Protein AF-0000000084721057 (afdb_homodimer)

Structure (mmCIF, N/CA/C/O backbone):
data_AF-0000000084721057-model_v1
#
loop_
_entity.id
_entity.type
_entity.pdbx_description
1 polymer 'Glucans biosynthesis protein G'
#
loop_
_atom_site.group_PDB
_atom_site.id
_atom_site.type_symbol
_atom_site.label_atom_id
_atom_site.label_alt_id
_atom_site.label_comp_id
_atom_site.label_asym_id
_atom_site.label_entity_id
_atom_site.label_seq_id
_atom_site.pdbx_PDB_ins_code
_atom_site.Cartn_x
_atom_site.Cartn_y
_atom_site.Cartn_z
_atom_site.occupancy
_atom_site.B_iso_or_equiv
_atom_site.auth_seq_id
_atom_site.auth_comp_id
_atom_site.auth_asym_id
_atom_site.auth_atom_id
_atom_site.pdbx_PDB_model_num
ATOM 1 N N . MET A 1 1 ? -32.5 121.375 57.094 1 17.67 1 MET A N 1
ATOM 2 C CA . MET A 1 1 ? -32.812 122.062 55.844 1 17.67 1 MET A CA 1
ATOM 3 C C . MET A 1 1 ? -32.375 121.188 54.656 1 17.67 1 MET A C 1
ATOM 5 O O . MET A 1 1 ? -33.25 120.75 53.875 1 17.67 1 MET A O 1
ATOM 9 N N . GLU A 1 2 ? -31.297 121.562 53.875 1 17.64 2 GLU A N 1
ATOM 10 C CA . GLU A 1 2 ? -31.578 121.875 52.469 1 17.64 2 GLU A CA 1
ATOM 11 C C . GLU A 1 2 ? -31.578 120.625 51.594 1 17.64 2 GLU A C 1
ATOM 13 O O . GLU A 1 2 ? -31.031 119.625 51.969 1 17.64 2 GLU A O 1
ATOM 18 N N . PRO A 1 3 ? -31.312 120.875 50.344 1 19.78 3 PRO A N 1
ATOM 19 C CA . PRO A 1 3 ? -31.922 120.75 49.031 1 19.78 3 PRO A CA 1
ATOM 20 C C . PRO A 1 3 ? -31.438 119.5 48.281 1 19.78 3 PRO A C 1
ATOM 22 O O . PRO A 1 3 ? -30.531 118.812 48.75 1 19.78 3 PRO A O 1
ATOM 25 N N . MET A 1 4 ? -30.781 119.75 47.219 1 19.02 4 MET A N 1
ATOM 26 C CA . MET A 1 4 ? -31 119.562 45.781 1 19.02 4 MET A CA 1
ATOM 27 C C . MET A 1 4 ? -30.25 118.312 45.281 1 19.02 4 MET A C 1
ATOM 29 O O . MET A 1 4 ? -29.016 118.25 45.406 1 19.02 4 MET A O 1
ATOM 33 N N . THR A 1 5 ? -30.812 117.062 45.031 1 17.83 5 THR A N 1
ATOM 34 C CA . THR A 1 5 ? -30.562 115.625 44.781 1 17.83 5 THR A CA 1
ATOM 35 C C . THR A 1 5 ? -29.906 115.438 43.406 1 17.83 5 THR A C 1
ATOM 37 O O . THR A 1 5 ? -29.109 114.5 43.219 1 17.83 5 THR A O 1
ATOM 40 N N . TRP A 1 6 ? -30.219 116.188 42.219 1 16.42 6 TRP A N 1
ATOM 41 C CA . TRP A 1 6 ? -30.594 115.375 41.031 1 16.42 6 TRP A CA 1
ATOM 42 C C . TRP A 1 6 ? -29.359 115 40.219 1 16.42 6 TRP A C 1
ATOM 44 O O . TRP A 1 6 ? -29.469 114.5 39.125 1 16.42 6 TRP A O 1
ATOM 54 N N . ALA A 1 7 ? -28.125 115.375 40.438 1 19.42 7 ALA A N 1
ATOM 55 C CA . ALA A 1 7 ? -27.312 115.75 39.281 1 19.42 7 ALA A CA 1
ATOM 56 C C . ALA A 1 7 ? -27.047 114.5 38.406 1 19.42 7 ALA A C 1
ATOM 58 O O . ALA A 1 7 ? -26.391 113.562 38.844 1 19.42 7 ALA A O 1
ATOM 59 N N . LYS A 1 8 ? -28 114 37.469 1 20.11 8 LYS A N 1
ATOM 60 C CA . LYS A 1 8 ? -28.109 112.875 36.594 1 20.11 8 LYS A CA 1
ATOM 61 C C . LYS A 1 8 ? -26.859 112.688 35.719 1 20.11 8 LYS A C 1
ATOM 63 O O . LYS A 1 8 ? -26.359 111.562 35.562 1 20.11 8 LYS A O 1
ATOM 68 N N . ARG A 1 9 ? -26.344 113.688 34.938 1 18.91 9 ARG A N 1
ATOM 69 C CA . ARG A 1 9 ? -26.359 113.438 33.5 1 18.91 9 ARG A CA 1
ATOM 70 C C . ARG A 1 9 ? -25.125 112.688 33.062 1 18.91 9 ARG A C 1
ATOM 72 O O . ARG A 1 9 ? -25.203 111.75 32.25 1 18.91 9 ARG A O 1
ATOM 79 N N . TRP A 1 10 ? -23.844 113.188 33.281 1 17.7 10 TRP A N 1
ATOM 80 C CA . TRP A 1 10 ? -23.031 113.5 32.094 1 17.7 10 TRP A CA 1
ATOM 81 C C . TRP A 1 10 ? -22.266 112.25 31.609 1 17.7 10 TRP A C 1
ATOM 83 O O . TRP A 1 10 ? -21.453 112.375 30.703 1 17.7 10 TRP A O 1
ATOM 93 N N . VAL A 1 11 ? -22.516 110.938 31.922 1 20.67 11 VAL A N 1
ATOM 94 C CA . VAL A 1 11 ? -21.25 110.25 31.844 1 20.67 11 VAL A CA 1
ATOM 95 C C . VAL A 1 11 ? -20.984 109.812 30.391 1 20.67 11 VAL A C 1
ATOM 97 O O . VAL A 1 11 ? -21.625 108.938 29.844 1 20.67 11 VAL A O 1
ATOM 100 N N . ARG A 1 12 ? -21.094 110.875 29.469 1 20.45 12 ARG A N 1
ATOM 101 C CA . ARG A 1 12 ? -21.094 110.375 28.078 1 20.45 12 ARG A CA 1
ATOM 102 C C . ARG A 1 12 ? -19.875 109.5 27.812 1 20.45 12 ARG A C 1
ATOM 104 O O . ARG A 1 12 ? -20.016 108.375 27.391 1 20.45 12 ARG A O 1
ATOM 111 N N . GLY A 1 13 ? -18.781 110.062 27.125 1 20.31 13 GLY A N 1
ATOM 112 C CA . GLY A 1 13 ? -18.438 109.812 25.734 1 20.31 13 GLY A CA 1
ATOM 113 C C . GLY A 1 13 ? -17.328 108.812 25.547 1 20.31 13 GLY A C 1
ATOM 114 O O . GLY A 1 13 ? -17.266 108.125 24.516 1 20.31 13 GLY A O 1
ATOM 115 N N . ALA A 1 14 ? -16.297 108.812 26.422 1 22.06 14 ALA A N 1
ATOM 116 C CA . ALA A 1 14 ? -15.062 108.75 25.656 1 22.06 14 ALA A CA 1
ATOM 117 C C . ALA A 1 14 ? -14.93 107.375 24.969 1 22.06 14 ALA A C 1
ATOM 119 O O . ALA A 1 14 ? -15.547 106.438 25.391 1 22.06 14 ALA A O 1
ATOM 120 N N . CYS A 1 15 ? -13.742 107.25 24.172 1 21.34 15 CYS A N 1
ATOM 121 C CA . CYS A 1 15 ? -13.102 106.875 22.906 1 21.34 15 CYS A CA 1
ATOM 122 C C . CYS A 1 15 ? -12.562 105.438 22.953 1 21.34 15 CYS A C 1
ATOM 124 O O . CYS A 1 15 ? -12.344 104.812 21.906 1 21.34 15 CYS A O 1
ATOM 126 N N . ALA A 1 16 ? -12.086 104.938 24.062 1 24.78 16 ALA A N 1
ATOM 127 C CA . ALA A 1 16 ? -10.82 104.25 23.797 1 24.78 16 ALA A CA 1
ATOM 128 C C . ALA A 1 16 ? -11.055 103 22.984 1 24.78 16 ALA A C 1
ATOM 130 O O . ALA A 1 16 ? -11.789 102.062 23.406 1 24.78 16 ALA A O 1
ATOM 131 N N . LEU A 1 17 ? -10.883 103.062 21.719 1 25.28 17 LEU A N 1
ATOM 132 C CA . LEU A 1 17 ? -10.875 102.062 20.672 1 25.28 17 LEU A CA 1
ATOM 133 C C . LEU A 1 17 ? -9.867 100.938 21 1 25.28 17 LEU A C 1
ATOM 135 O O . LEU A 1 17 ? -8.656 101.188 20.984 1 25.28 17 LEU A O 1
ATOM 139 N N . GLY A 1 18 ? -9.953 100.25 22.141 1 23.28 18 GLY A N 1
ATOM 140 C CA . GLY A 1 18 ? -8.961 99.25 22.375 1 23.28 18 GLY A CA 1
ATOM 141 C C . GLY A 1 18 ? -8.875 98.25 21.25 1 23.28 18 GLY A C 1
ATOM 142 O O . GLY A 1 18 ? -9.906 97.812 20.703 1 23.28 18 GLY A O 1
ATOM 143 N N . VAL A 1 19 ? -7.742 98.25 20.547 1 29.69 19 VAL A N 1
ATOM 144 C CA . VAL A 1 19 ? -7.27 97.375 19.5 1 29.69 19 VAL A CA 1
ATOM 145 C C . VAL A 1 19 ? -7.359 95.938 20 1 29.69 19 VAL A C 1
ATOM 147 O O . VAL A 1 19 ? -6.727 95.562 20.984 1 29.69 19 VAL A O 1
ATOM 150 N N . LEU A 1 20 ? -8.516 95.312 20.031 1 28.62 20 LEU A N 1
ATOM 151 C CA . LEU A 1 20 ? -8.656 93.875 20.297 1 28.62 20 LEU A CA 1
ATOM 152 C C . LEU A 1 20 ? -7.805 93.062 19.344 1 28.62 20 LEU A C 1
ATOM 154 O O . LEU A 1 20 ? -8.07 93.062 18.141 1 28.62 20 LEU A O 1
ATOM 158 N N . GLY A 1 21 ? -6.457 93.188 19.484 1 29.84 21 GLY A N 1
ATOM 159 C CA . GLY A 1 21 ? -5.688 92.25 18.703 1 29.84 21 GLY A CA 1
ATOM 160 C C . GLY A 1 21 ? -6.234 90.812 18.812 1 29.84 21 GLY A C 1
ATOM 161 O O . GLY A 1 21 ? -6.512 90.312 19.906 1 29.84 21 GLY A O 1
ATOM 162 N N . SER A 1 22 ? -6.926 90.375 17.766 1 31.67 22 SER A N 1
ATOM 163 C CA . SER A 1 22 ? -7.418 89 17.5 1 31.67 22 SER A CA 1
ATOM 164 C C . SER A 1 22 ? -6.312 88 17.656 1 31.67 22 SER A C 1
ATOM 166 O O . SER A 1 22 ? -5.32 88 16.922 1 31.67 22 SER A O 1
ATOM 168 N N . LEU A 1 23 ? -5.906 87.688 18.875 1 33.91 23 LEU A N 1
ATOM 169 C CA . LEU A 1 23 ? -5.062 86.5 18.984 1 33.91 23 LEU A CA 1
ATOM 170 C C . LEU A 1 23 ? -5.668 85.312 18.234 1 33.91 23 LEU A C 1
ATOM 172 O O . LEU A 1 23 ? -6.75 84.875 18.594 1 33.91 23 LEU A O 1
ATOM 176 N N . VAL A 1 24 ? -5.438 85.25 16.922 1 35.81 24 VAL A N 1
ATOM 177 C CA . VAL A 1 24 ? -5.68 84 16.172 1 35.81 24 VAL A CA 1
ATOM 178 C C . VAL A 1 24 ? -5 82.875 16.859 1 35.81 24 VAL A C 1
ATOM 180 O O . VAL A 1 24 ? -3.775 82.812 17 1 35.81 24 VAL A O 1
ATOM 183 N N . ALA A 1 25 ? -5.594 82.25 17.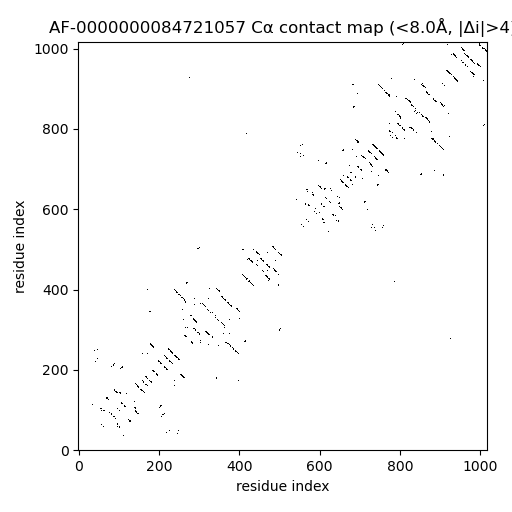875 1 36.06 25 ALA A N 1
ATOM 184 C CA . ALA A 1 25 ? -5.145 80.938 18.328 1 36.06 25 ALA A CA 1
ATOM 185 C C . ALA A 1 25 ? -4.898 80 17.156 1 36.06 25 ALA A C 1
ATOM 187 O O . ALA A 1 25 ? -5.828 79.625 16.422 1 36.06 25 ALA A O 1
ATOM 188 N N . SER A 1 26 ? -3.725 80.062 16.578 1 37.12 26 SER A N 1
ATOM 189 C CA . SER A 1 26 ? -3.334 79.062 15.633 1 37.12 26 SER A CA 1
ATOM 190 C C . SER A 1 26 ? -3.754 77.688 16.125 1 37.12 26 SER A C 1
ATOM 192 O O . SER A 1 26 ? -3.408 77.25 17.234 1 37.12 26 SER A O 1
ATOM 194 N N . ALA A 1 27 ? -4.902 77.125 15.688 1 40.22 27 ALA A N 1
ATOM 195 C CA . ALA A 1 27 ? -5.332 75.75 15.906 1 40.22 27 ALA A CA 1
ATOM 196 C C . ALA A 1 27 ? -4.18 74.812 15.695 1 40.22 27 ALA A C 1
ATOM 198 O O . ALA A 1 27 ? -3.506 74.875 14.664 1 40.22 27 ALA A O 1
ATOM 199 N N . ALA A 1 28 ? -3.541 74.375 16.719 1 44.12 28 ALA A N 1
ATOM 200 C CA . ALA A 1 28 ? -2.578 73.312 16.594 1 44.12 28 ALA A CA 1
ATOM 201 C C . ALA A 1 28 ? -3.043 72.25 15.586 1 44.12 28 ALA A C 1
ATOM 203 O O . ALA A 1 28 ? -4.227 71.938 15.531 1 44.12 28 ALA A O 1
ATOM 204 N N . PRO A 1 29 ? -2.328 72.062 14.492 1 40.66 29 PRO A N 1
ATOM 205 C CA . PRO A 1 29 ? -2.738 71 13.539 1 40.66 29 PRO A CA 1
ATOM 206 C C . PRO A 1 29 ? -3.254 69.75 14.219 1 40.66 29 PRO A C 1
ATOM 208 O O . PRO A 1 29 ? -2.746 69.375 15.273 1 40.66 29 PRO A O 1
ATOM 211 N N . ARG A 1 30 ? -4.527 69.5 14.219 1 43.84 30 ARG A N 1
ATOM 212 C CA . ARG A 1 30 ? -5.082 68.188 14.617 1 43.84 30 ARG A CA 1
ATOM 213 C C . ARG A 1 30 ? -4.156 67.062 14.211 1 43.84 30 ARG A C 1
ATOM 215 O O . ARG A 1 30 ? -3.797 66.938 13.039 1 43.84 30 ARG A O 1
ATOM 222 N N . ALA A 1 31 ? -3.396 66.562 15.062 1 46.72 31 ALA A N 1
ATOM 223 C CA . ALA A 1 31 ? -2.551 65.375 14.828 1 46.72 31 ALA A CA 1
ATOM 224 C C . ALA A 1 31 ? -3.299 64.312 14.031 1 46.72 31 ALA A C 1
ATOM 226 O O . ALA A 1 31 ? -4.422 63.938 14.383 1 46.72 31 ALA A O 1
ATOM 227 N N . THR A 1 32 ? -3.213 64.188 12.758 1 48.84 32 THR A N 1
ATOM 228 C CA . THR A 1 32 ? -3.748 63.094 11.914 1 48.84 32 THR A CA 1
ATOM 229 C C . THR A 1 32 ? -3.631 61.75 12.617 1 48.84 32 THR A C 1
ATOM 231 O O . THR A 1 32 ? -2.588 61.438 13.188 1 48.84 32 THR A O 1
ATOM 234 N N . PRO A 1 33 ? -4.777 61.156 13.07 1 57 33 PRO A N 1
ATOM 235 C CA . PRO A 1 33 ? -4.672 59.812 13.68 1 57 33 PRO A CA 1
ATOM 236 C C . PRO A 1 33 ? -3.588 58.969 13.031 1 57 33 PRO A C 1
ATOM 238 O O . PRO A 1 33 ? -3.352 59.062 11.828 1 57 33 PRO A O 1
ATOM 241 N N . PRO A 1 34 ? -2.699 58.469 13.844 1 68.12 34 PRO A N 1
ATOM 242 C CA . PRO A 1 34 ? -1.568 57.719 13.305 1 68.12 34 PRO A CA 1
ATOM 243 C C . PRO A 1 34 ? -2 56.625 12.32 1 68.12 34 PRO A C 1
ATOM 245 O O . PRO A 1 34 ? -3.016 55.969 12.539 1 68.12 34 PRO A O 1
ATOM 248 N N . THR A 1 35 ? -1.458 56.656 11.156 1 89.69 35 THR A N 1
ATOM 249 C CA . THR A 1 35 ? -1.657 55.688 10.078 1 89.69 35 THR A CA 1
ATOM 250 C C . THR A 1 35 ? -1.171 54.312 10.492 1 89.69 35 THR A C 1
ATOM 252 O O . THR A 1 35 ? -0.085 54.188 11.062 1 89.69 35 THR A O 1
ATOM 255 N N . PHE A 1 36 ? -1.992 53.281 10.375 1 96.06 36 PHE A N 1
ATOM 256 C CA . PHE A 1 36 ? -1.675 51.906 10.75 1 96.06 36 PHE A CA 1
ATOM 257 C C . PHE A 1 36 ? -0.505 51.375 9.922 1 96.06 36 PHE A C 1
ATOM 259 O O . PHE A 1 36 ? -0.425 51.625 8.719 1 96.06 36 PHE A O 1
ATOM 266 N N . SER A 1 37 ? 0.387 50.688 10.516 1 95.12 37 SER A N 1
ATOM 267 C CA . SER A 1 37 ? 1.479 49.938 9.922 1 95.12 37 SER A CA 1
ATOM 268 C C . SER A 1 37 ? 1.914 48.781 10.82 1 95.12 37 SER A C 1
ATOM 270 O O . SER A 1 37 ? 1.385 48.625 11.922 1 95.12 37 SER A O 1
ATOM 272 N N . ALA A 1 38 ? 2.771 48 10.328 1 95.81 38 ALA A N 1
ATOM 273 C CA . ALA A 1 38 ? 3.312 46.938 11.141 1 95.81 38 ALA A CA 1
ATOM 274 C C . ALA A 1 38 ? 3.855 47.438 12.469 1 95.81 38 ALA A C 1
ATOM 276 O O . ALA A 1 38 ? 3.801 46.75 13.484 1 95.81 38 ALA A O 1
ATOM 277 N N . GLU A 1 39 ? 4.328 48.656 12.453 1 96.62 39 GLU A N 1
ATOM 278 C CA . GLU A 1 39 ? 4.883 49.25 13.656 1 96.62 39 GLU A CA 1
ATOM 279 C C . GLU A 1 39 ? 3.807 49.438 14.719 1 96.62 39 GLU A C 1
ATOM 281 O O . GLU A 1 39 ? 4.098 49.406 15.922 1 96.62 39 GLU A O 1
ATOM 286 N N . THR A 1 40 ? 2.596 49.688 14.289 1 97.56 40 THR A N 1
ATOM 287 C CA . THR A 1 40 ? 1.482 49.812 15.227 1 97.56 40 THR A CA 1
ATOM 288 C C . THR A 1 40 ? 1.37 48.562 16.094 1 97.56 40 THR A C 1
ATOM 290 O O . THR A 1 40 ? 1.237 48.656 17.312 1 97.56 40 THR A O 1
ATOM 293 N N . VAL A 1 41 ? 1.446 47.406 15.508 1 98.44 41 VAL A N 1
ATOM 294 C CA . VAL A 1 41 ? 1.312 46.125 16.219 1 98.44 41 VAL A CA 1
ATOM 295 C C . VAL A 1 41 ? 2.547 45.875 17.078 1 98.44 41 VAL A C 1
ATOM 297 O O . VAL A 1 41 ? 2.438 45.406 18.203 1 98.44 41 VAL A O 1
ATOM 300 N N . ARG A 1 42 ? 3.723 46.281 16.609 1 98.38 42 ARG A N 1
ATOM 301 C CA . ARG A 1 42 ? 4.957 46.125 17.375 1 98.38 42 ARG A CA 1
ATOM 302 C C . ARG A 1 42 ? 4.918 46.969 18.656 1 98.38 42 ARG A C 1
ATOM 304 O O . ARG A 1 42 ? 5.312 46.469 19.719 1 98.38 42 ARG A O 1
ATOM 311 N N . ALA A 1 43 ? 4.461 48.156 18.484 1 98.12 43 ALA A N 1
ATOM 312 C CA . ALA A 1 43 ? 4.355 49.031 19.641 1 98.12 43 ALA A CA 1
ATOM 313 C C . ALA A 1 43 ? 3.389 48.469 20.672 1 98.12 43 ALA A C 1
ATOM 315 O O . ALA A 1 43 ? 3.646 48.562 21.875 1 98.12 43 ALA A O 1
ATOM 316 N N . ARG A 1 44 ? 2.328 47.969 20.203 1 98 44 ARG A N 1
ATOM 317 C CA . ARG A 1 44 ? 1.339 47.406 21.094 1 98 44 ARG A CA 1
ATOM 318 C C . ARG A 1 44 ? 1.919 46.188 21.844 1 98 44 ARG A C 1
ATOM 320 O O . ARG A 1 44 ? 1.67 46.031 23.031 1 98 44 ARG A O 1
ATOM 327 N N . ALA A 1 45 ? 2.621 45.344 21.156 1 98.56 45 ALA A N 1
ATOM 328 C CA . ALA A 1 45 ? 3.25 44.188 21.797 1 98.56 45 ALA A CA 1
ATOM 329 C C . ALA A 1 45 ? 4.242 44.625 22.875 1 98.56 45 ALA A C 1
ATOM 331 O O . ALA A 1 45 ? 4.285 44.031 23.953 1 98.56 45 ALA A O 1
ATOM 332 N N . ARG A 1 46 ? 5.031 45.656 22.547 1 98.06 46 ARG A N 1
ATOM 333 C CA . ARG A 1 46 ? 6 46.188 23.5 1 98.06 46 ARG A CA 1
ATOM 334 C C . ARG A 1 46 ? 5.309 46.688 24.75 1 98.06 46 ARG A C 1
ATOM 336 O O . ARG A 1 46 ? 5.766 46.438 25.875 1 98.06 46 ARG A O 1
ATOM 343 N N . GLU A 1 47 ? 4.254 47.406 24.578 1 97.81 47 GLU A N 1
ATOM 344 C CA . GLU A 1 47 ? 3.506 47.969 25.703 1 97.81 47 GLU A CA 1
ATOM 345 C C . GLU A 1 47 ? 2.885 46.875 26.562 1 97.81 47 GLU A C 1
ATOM 347 O O . GLU A 1 47 ? 2.92 46.938 27.781 1 97.81 47 GLU A O 1
ATOM 352 N N . LEU A 1 48 ? 2.332 45.938 25.891 1 97.62 48 LEU A N 1
ATOM 353 C CA . LEU A 1 48 ? 1.685 44.844 26.578 1 97.62 48 LEU A CA 1
ATOM 354 C C . LEU A 1 48 ? 2.686 44.094 27.453 1 97.62 48 LEU A C 1
ATOM 356 O O . LEU A 1 48 ? 2.332 43.562 28.516 1 97.62 48 LEU A O 1
ATOM 360 N N . ALA A 1 49 ? 3.85 43.969 26.969 1 97.81 49 ALA A N 1
ATOM 361 C CA . ALA A 1 49 ? 4.883 43.188 27.656 1 97.81 49 ALA A CA 1
ATOM 362 C C . ALA A 1 49 ? 5.242 43.875 29 1 97.81 49 ALA A C 1
ATOM 364 O O . ALA A 1 49 ? 5.832 43.219 29.875 1 97.81 49 ALA A O 1
ATOM 365 N N . GLN A 1 50 ? 4.914 45.156 29.141 1 96.94 50 GLN A N 1
ATOM 366 C CA . GLN A 1 50 ? 5.25 45.906 30.359 1 96.94 50 GLN A CA 1
ATOM 367 C C . GLN A 1 50 ? 4.137 45.812 31.391 1 96.94 50 GLN A C 1
ATOM 369 O O . GLN A 1 50 ? 4.281 46.312 32.5 1 96.94 50 GLN A O 1
ATOM 374 N N . LYS A 1 51 ? 3.09 45.156 31.047 1 96.94 51 LYS A N 1
ATOM 375 C CA . LYS A 1 51 ? 1.943 45 31.938 1 96.94 51 LYS A CA 1
ATOM 376 C C . LYS A 1 51 ? 1.743 43.531 32.312 1 96.94 51 LYS A C 1
ATOM 378 O O . LYS A 1 51 ? 2.152 42.625 31.562 1 96.94 51 LYS A O 1
ATOM 383 N N . PRO A 1 52 ? 1.112 43.312 33.469 1 97 52 PRO A N 1
ATOM 384 C CA . PRO A 1 52 ? 0.765 41.938 33.781 1 97 52 PRO A CA 1
ATOM 385 C C . PRO A 1 52 ? -0.189 41.344 32.75 1 97 52 PRO A C 1
ATOM 387 O O . PRO A 1 52 ? -1.046 42.031 32.188 1 97 52 PRO A O 1
ATOM 390 N N . TYR A 1 53 ? -0.073 40.062 32.562 1 97.62 53 TYR A N 1
ATOM 391 C CA . TYR A 1 53 ? -0.937 39.375 31.625 1 97.62 53 TYR A CA 1
ATOM 392 C C . TYR A 1 53 ? -2.387 39.406 32.094 1 97.62 53 TYR A C 1
ATOM 394 O O . TYR A 1 53 ? -2.67 39.156 33.281 1 97.62 53 TYR A O 1
ATOM 402 N N . ARG A 1 54 ? -3.26 39.656 31.203 1 95.69 54 ARG A N 1
ATOM 403 C CA . ARG A 1 54 ? -4.699 39.562 31.406 1 95.69 54 ARG A CA 1
ATOM 404 C C . ARG A 1 54 ? -5.352 38.75 30.297 1 95.69 54 ARG A C 1
ATOM 406 O O . ARG A 1 54 ? -5.328 39.125 29.125 1 95.69 54 ARG A O 1
ATOM 413 N N . ALA A 1 55 ? -5.973 37.688 30.688 1 92.94 55 ALA A N 1
ATOM 414 C CA . ALA A 1 55 ? -6.66 36.844 29.703 1 92.94 55 ALA A CA 1
ATOM 415 C C . ALA A 1 55 ? -7.82 37.625 29.062 1 92.94 55 ALA A C 1
ATOM 417 O O . ALA A 1 55 ? -8.453 38.469 29.703 1 92.94 55 ALA A O 1
ATOM 418 N N . PRO A 1 56 ? -8.07 37.281 27.797 1 90.06 56 PRO A N 1
ATOM 419 C CA . PRO A 1 56 ? -9.242 37.938 27.188 1 90.06 56 PRO A CA 1
ATOM 420 C C . PRO A 1 56 ? -10.539 37.594 27.922 1 90.06 56 PRO A C 1
ATOM 422 O O . PRO A 1 56 ? -10.688 36.5 28.484 1 90.06 56 PRO A O 1
ATOM 425 N N . ALA A 1 57 ? -11.445 38.531 27.797 1 84.56 57 ALA A N 1
ATOM 426 C CA . ALA A 1 57 ? -12.727 38.375 28.469 1 84.56 57 ALA A CA 1
ATOM 427 C C . ALA A 1 57 ? -13.562 37.281 27.781 1 84.56 57 ALA A C 1
ATOM 429 O O . ALA A 1 57 ? -13.688 37.25 26.562 1 84.56 57 ALA A O 1
ATOM 430 N N . PRO A 1 58 ? -14.109 36.469 28.609 1 83.81 58 PRO A N 1
ATOM 431 C CA . PRO A 1 58 ? -14.961 35.438 28.016 1 83.81 58 PRO A CA 1
ATOM 432 C C . PRO A 1 58 ? -16.281 35.969 27.5 1 83.81 58 PRO A C 1
ATOM 434 O O . PRO A 1 58 ? -16.656 37.125 27.812 1 83.81 58 PRO A O 1
ATOM 437 N N . LEU A 1 59 ? -16.891 35.062 26.719 1 81.75 59 LEU A N 1
ATOM 438 C CA . LEU A 1 59 ? -18.219 35.406 26.234 1 81.75 59 LEU A CA 1
ATOM 439 C C . LEU A 1 59 ? -19.172 35.656 27.406 1 81.75 59 LEU A C 1
ATOM 441 O O . LEU A 1 59 ? -19.109 34.938 28.422 1 81.75 59 LEU A O 1
ATOM 445 N N . PRO A 1 60 ? -19.984 36.719 27.172 1 73.25 60 PRO A N 1
ATOM 446 C CA . PRO A 1 60 ? -20.969 36.969 28.234 1 73.25 60 PRO A CA 1
ATOM 447 C C . PRO A 1 60 ? -21.891 35.781 28.453 1 73.25 60 PRO A C 1
ATOM 449 O O . PRO A 1 60 ? -22.141 35 27.531 1 73.25 60 PRO A O 1
ATOM 452 N N . GLN A 1 61 ? -22.312 35.656 29.719 1 67.25 61 GLN A N 1
ATOM 453 C CA . GLN A 1 61 ? -23.234 34.594 30.078 1 67.25 61 GLN A CA 1
ATOM 454 C C . GLN A 1 61 ? -24.5 34.625 29.203 1 67.25 61 GLN A C 1
ATOM 456 O O . GLN A 1 61 ? -25.031 35.719 28.938 1 67.25 61 GLN A O 1
ATOM 461 N N . GLY A 1 62 ? -24.984 33.469 28.656 1 65.69 62 GLY A N 1
ATOM 462 C CA . GLY A 1 62 ? -26.219 33.375 27.891 1 65.69 62 GLY A CA 1
ATOM 463 C C . GLY A 1 62 ? -25.984 33.469 26.391 1 65.69 62 GLY A C 1
ATOM 464 O O . GLY A 1 62 ? -26.812 33 25.609 1 65.69 62 GLY A O 1
ATOM 465 N N . ALA A 1 63 ? -25.141 34.219 25.984 1 64.88 63 ALA A N 1
ATOM 466 C CA . ALA A 1 63 ? -25 34.375 24.531 1 64.88 63 ALA A CA 1
ATOM 467 C C . ALA A 1 63 ? -24.688 33.031 23.859 1 64.88 63 ALA A C 1
ATOM 469 O O . ALA A 1 63 ? -25.578 32.406 23.281 1 64.88 63 ALA A O 1
ATOM 470 N N . PHE A 1 64 ? -23.578 32.562 23.797 1 73.56 64 PHE A N 1
ATOM 471 C CA . PHE A 1 64 ? -23.156 31.344 23.109 1 73.56 64 PHE A CA 1
ATOM 472 C C . PHE A 1 64 ? -22.312 30.469 24.016 1 73.56 64 PHE A C 1
ATOM 474 O O . PHE A 1 64 ? -21.688 29.516 23.562 1 73.56 64 PHE A O 1
ATOM 481 N N . ALA A 1 65 ? -22.641 30.922 25.266 1 69.94 65 ALA A N 1
ATOM 482 C CA . ALA A 1 65 ? -21.906 30.125 26.25 1 69.94 65 ALA A CA 1
ATOM 483 C C . ALA A 1 65 ? -22.594 28.781 26.484 1 69.94 65 ALA A C 1
ATOM 485 O O . ALA A 1 65 ? -23.812 28.703 26.609 1 69.94 65 ALA A O 1
ATOM 486 N N . GLY A 1 66 ? -22.219 27.688 25.828 1 74.69 66 GLY A N 1
ATOM 487 C CA . GLY A 1 66 ? -22.734 26.359 26.141 1 74.69 66 GLY A CA 1
ATOM 488 C C . GLY A 1 66 ? -23.203 25.609 24.906 1 74.69 66 GLY A C 1
ATOM 489 O O . GLY A 1 66 ? -24.016 24.688 25.016 1 74.69 66 GLY A O 1
ATOM 490 N N . LEU A 1 67 ? -22.828 26.172 23.875 1 81.75 67 LEU A N 1
ATOM 491 C CA . LEU A 1 67 ? -23.188 25.453 22.656 1 81.75 67 LEU A CA 1
ATOM 492 C C . LEU A 1 67 ? -22.625 24.047 22.656 1 81.75 67 LEU A C 1
ATOM 494 O O . LEU A 1 67 ? -21.484 23.828 23.109 1 81.75 67 LEU A O 1
ATOM 498 N N . THR A 1 68 ? -23.469 23.172 22.266 1 82.62 68 THR A N 1
ATOM 499 C CA . THR A 1 68 ? -22.969 21.828 22.031 1 82.62 68 THR A CA 1
ATOM 500 C C . THR A 1 68 ? -22.219 21.75 20.719 1 82.62 68 THR A C 1
ATOM 502 O O . THR A 1 68 ? -22.266 22.688 19.906 1 82.62 68 THR A O 1
ATOM 505 N N . TYR A 1 69 ? -21.5 20.719 20.578 1 81.94 69 TYR A N 1
ATOM 506 C CA . TYR A 1 69 ? -20.766 20.516 19.328 1 81.94 69 TYR A CA 1
ATOM 507 C C . TYR A 1 69 ? -21.688 20.547 18.125 1 81.94 69 TYR A C 1
ATOM 509 O O . TYR A 1 69 ? -21.406 21.203 17.125 1 81.94 69 TYR A O 1
ATOM 517 N N . ASP A 1 70 ? -22.844 19.812 18.25 1 83.12 70 ASP A N 1
ATOM 518 C CA . ASP A 1 70 ? -23.812 19.766 17.156 1 83.12 70 ASP A CA 1
ATOM 519 C C . ASP A 1 70 ? -24.391 21.141 16.859 1 83.12 70 ASP A C 1
ATOM 521 O O . ASP A 1 70 ? -24.594 21.484 15.703 1 83.12 70 ASP A O 1
ATOM 525 N N . GLN A 1 71 ? -24.609 21.828 17.891 1 85.19 71 GLN A N 1
ATOM 526 C CA . GLN A 1 71 ? -25.141 23.172 17.719 1 85.19 71 GLN A CA 1
ATOM 527 C C . GLN A 1 71 ? -24.141 24.078 17.031 1 85.19 71 GLN A C 1
ATOM 529 O O . GLN A 1 71 ? -24.484 24.844 16.125 1 85.19 71 GLN A O 1
ATOM 534 N N . TYR A 1 72 ? -22.922 24.016 17.438 1 86.69 72 TYR A N 1
ATOM 535 C CA . TYR A 1 72 ? -21.891 24.844 16.859 1 86.69 72 TYR A CA 1
ATOM 536 C C . TYR A 1 72 ? -21.703 24.531 15.375 1 86.69 72 TYR A C 1
ATOM 538 O O . TYR A 1 72 ? -21.516 25.453 14.562 1 86.69 72 TYR A O 1
ATOM 546 N N . ARG A 1 73 ? -21.828 23.344 15.07 1 86.38 73 ARG A N 1
ATOM 547 C CA . ARG A 1 73 ? -21.672 22.922 13.68 1 86.38 73 ARG A CA 1
ATOM 548 C C . ARG A 1 73 ? -22.828 23.453 12.828 1 86.38 73 ARG A C 1
ATOM 550 O O . ARG A 1 73 ? -22.688 23.578 11.602 1 86.38 73 ARG A O 1
ATOM 557 N N . ASP A 1 74 ? -23.938 23.703 13.461 1 89.94 74 ASP A N 1
ATOM 558 C CA . ASP A 1 74 ? -25.125 24.172 12.75 1 89.94 74 ASP A CA 1
ATOM 559 C C . ASP A 1 74 ? -25.078 25.688 12.547 1 89.94 74 ASP A C 1
ATOM 561 O O . ASP A 1 74 ? -26.031 26.281 12.047 1 89.94 74 ASP A O 1
ATOM 565 N N . ILE A 1 75 ? -24.016 26.312 12.984 1 90.56 75 ILE A N 1
ATOM 566 C CA . ILE A 1 75 ? -23.766 27.734 12.703 1 90.56 75 ILE A CA 1
ATOM 567 C C . ILE A 1 75 ? -22.797 27.859 11.539 1 90.56 75 ILE A C 1
ATOM 569 O O . ILE A 1 75 ? -21.688 27.328 11.594 1 90.56 75 ILE A O 1
ATOM 573 N N . ARG A 1 76 ? -23.25 28.578 10.516 1 93.12 76 ARG A N 1
ATOM 574 C CA . ARG A 1 76 ? -22.391 28.703 9.336 1 93.12 76 ARG A CA 1
ATOM 575 C C . ARG A 1 76 ? -22.297 30.156 8.883 1 93.12 76 ARG A C 1
ATOM 577 O O . ARG A 1 76 ? -23.281 30.891 8.914 1 93.12 76 ARG A O 1
ATOM 584 N N . TYR A 1 77 ? -21.109 30.562 8.555 1 95.06 77 TYR A N 1
ATOM 585 C CA . TYR A 1 77 ? -20.938 31.891 7.984 1 95.06 77 TYR A CA 1
ATOM 586 C C . TYR A 1 77 ? -21.656 32 6.645 1 95.06 77 TYR A C 1
ATOM 588 O O . TYR A 1 77 ? -21.609 31.078 5.832 1 95.06 77 TYR A O 1
ATOM 596 N N . ARG A 1 78 ? -22.328 33.156 6.438 1 95.38 78 ARG A N 1
ATOM 597 C CA . ARG A 1 78 ? -22.969 33.438 5.152 1 95.38 78 ARG A CA 1
ATOM 598 C C . ARG A 1 78 ? -21.938 33.844 4.109 1 95.38 78 ARG A C 1
ATOM 600 O O . ARG A 1 78 ? -21.453 34.969 4.129 1 95.38 78 ARG A O 1
ATOM 607 N N . PRO A 1 79 ? -21.734 33.031 3.146 1 93.69 79 PRO A N 1
ATOM 608 C CA . PRO A 1 79 ? -20.672 33.344 2.182 1 93.69 79 PRO A CA 1
ATOM 609 C C . PRO A 1 79 ? -20.906 34.656 1.445 1 93.69 79 PRO A C 1
ATOM 611 O O . PRO A 1 79 ? -19.953 35.344 1.077 1 93.69 79 PRO A O 1
ATOM 614 N N . GLU A 1 80 ? -22.141 35.031 1.26 1 94.62 80 GLU A N 1
ATOM 615 C CA . GLU A 1 80 ? -22.469 36.25 0.512 1 94.62 80 GLU A CA 1
ATOM 616 C C . GLU A 1 80 ? -22.094 37.5 1.302 1 94.62 80 GLU A C 1
ATOM 618 O O . GLU A 1 80 ? -22.047 38.594 0.746 1 94.62 80 GLU A O 1
ATOM 623 N N . ARG A 1 81 ? -21.781 37.25 2.594 1 95.56 81 ARG A N 1
ATOM 624 C CA . ARG A 1 81 ? -21.453 38.375 3.459 1 95.56 81 ARG A CA 1
ATOM 625 C C . ARG A 1 81 ? -19.953 38.469 3.711 1 95.56 81 ARG A C 1
ATOM 627 O O . ARG A 1 81 ? -19.484 39.25 4.543 1 95.56 81 ARG A O 1
ATOM 634 N N . ALA A 1 82 ? -19.219 37.75 2.988 1 97.19 82 ALA A N 1
ATOM 635 C CA . ALA A 1 82 ? -17.766 37.719 3.195 1 97.19 82 ALA A CA 1
ATOM 636 C C . ALA A 1 82 ? -17.156 39.094 2.979 1 97.19 82 ALA A C 1
ATOM 638 O O . ALA A 1 82 ? -17.562 39.812 2.062 1 97.19 82 ALA A O 1
ATOM 639 N N . LEU A 1 83 ? -16.219 39.406 3.865 1 96.88 83 LEU A N 1
ATOM 640 C CA . LEU A 1 83 ? -15.484 40.688 3.703 1 96.88 83 LEU A CA 1
ATOM 641 C C . LEU A 1 83 ? -14.75 40.719 2.369 1 96.88 83 LEU A C 1
ATOM 643 O O . LEU A 1 83 ? -14.117 39.719 1.981 1 96.88 83 LEU A O 1
ATOM 647 N N . TRP A 1 84 ? -14.906 41.812 1.507 1 96.19 84 TRP A N 1
ATOM 648 C CA . TRP A 1 84 ? -14.234 42.125 0.255 1 96.19 84 TRP A CA 1
ATOM 649 C C . TRP A 1 84 ? -14.898 41.438 -0.923 1 96.19 84 TRP A C 1
ATOM 651 O O . TRP A 1 84 ? -14.461 41.562 -2.066 1 96.19 84 TRP A O 1
ATOM 661 N N . ARG A 1 85 ? -15.914 40.562 -0.67 1 94.81 85 ARG A N 1
ATOM 662 C CA . ARG A 1 85 ? -16.609 39.906 -1.761 1 94.81 85 ARG A CA 1
ATOM 663 C C . ARG A 1 85 ? -17.25 40.906 -2.713 1 94.81 85 ARG A C 1
ATOM 665 O O . ARG A 1 85 ? -17.078 40.812 -3.93 1 94.81 85 ARG A O 1
ATOM 672 N N . GLU A 1 86 ? -17.984 41.812 -2.135 1 91.62 86 GLU A N 1
ATOM 673 C CA . GLU A 1 86 ? -18.734 42.781 -2.932 1 91.62 86 GLU A CA 1
ATOM 674 C C . GLU A 1 86 ? -17.781 43.656 -3.754 1 91.62 86 GLU A C 1
ATOM 676 O O . GLU A 1 86 ? -18.125 44.062 -4.863 1 91.62 86 GLU A O 1
ATOM 681 N N . ALA A 1 87 ? -16.641 43.875 -3.236 1 90.19 87 ALA A N 1
ATOM 682 C CA . ALA A 1 87 ? -15.664 44.75 -3.9 1 90.19 87 ALA A CA 1
ATOM 683 C C . ALA A 1 87 ? -14.945 43.969 -5.012 1 90.19 87 ALA A C 1
ATOM 685 O O . ALA A 1 87 ? -14.148 44.562 -5.754 1 90.19 87 ALA A O 1
ATOM 686 N N . GLY A 1 88 ? -15.148 42.656 -5.137 1 89.81 88 GLY A N 1
ATOM 687 C CA . GLY A 1 88 ? -14.555 41.844 -6.191 1 89.81 88 GLY A CA 1
ATOM 688 C C . GLY A 1 88 ? -13.062 41.656 -6.008 1 89.81 88 GLY A C 1
ATOM 689 O O . GLY A 1 88 ? -12.312 41.594 -6.984 1 89.81 88 GLY A O 1
ATOM 690 N N . GLN A 1 89 ? -12.633 41.688 -4.867 1 89.06 89 GLN A N 1
ATOM 691 C CA . GLN A 1 89 ? -11.211 41.531 -4.574 1 89.06 89 GLN A CA 1
ATOM 692 C C . GLN A 1 89 ? -10.797 40.062 -4.742 1 89.06 89 GLN A C 1
ATOM 694 O O . GLN A 1 89 ? -11.648 39.156 -4.723 1 89.06 89 GLN A O 1
ATOM 699 N N . PRO A 1 90 ? -9.477 39.844 -4.945 1 94.69 90 PRO A N 1
ATOM 700 C CA . PRO A 1 90 ? -9 38.5 -5.199 1 94.69 90 PRO A CA 1
ATOM 701 C C . PRO A 1 90 ? -9.023 37.625 -3.953 1 94.69 90 PRO A C 1
ATOM 703 O O . PRO A 1 90 ? -8.812 36.406 -4.043 1 94.69 90 PRO A O 1
ATOM 706 N N . PHE A 1 91 ? -9.281 38.188 -2.809 1 97.69 91 PHE A N 1
ATOM 707 C CA . PHE A 1 91 ? -9.422 37.469 -1.548 1 97.69 91 PHE A CA 1
ATOM 708 C C . PHE A 1 91 ? -10.734 37.844 -0.855 1 97.69 91 PHE A C 1
ATOM 710 O O . PHE A 1 91 ? -11.266 38.938 -1.066 1 97.69 91 PHE A O 1
ATOM 717 N N . GLN A 1 92 ? -11.211 36.906 -0.089 1 97.62 92 GLN A N 1
ATOM 718 C CA . GLN A 1 92 ? -12.359 37.125 0.785 1 97.62 92 GLN A CA 1
ATOM 719 C C . GLN A 1 92 ? -12.078 36.625 2.201 1 97.62 92 GLN A C 1
ATOM 721 O O . GLN A 1 92 ? -11.344 35.656 2.393 1 97.62 92 GLN A O 1
ATOM 726 N N . ALA A 1 93 ? -12.641 37.344 3.131 1 98.25 93 ALA A N 1
ATOM 727 C CA . ALA A 1 93 ? -12.469 36.969 4.527 1 98.25 93 ALA A CA 1
ATOM 728 C C . ALA A 1 93 ? -13.805 36.562 5.156 1 98.25 93 ALA A C 1
ATOM 730 O O . ALA A 1 93 ? -14.812 37.25 4.949 1 98.25 93 ALA A O 1
ATOM 731 N N . GLN A 1 94 ? -13.789 35.5 5.789 1 97.88 94 GLN A N 1
ATOM 732 C CA . GLN A 1 94 ? -14.891 35.062 6.641 1 97.88 94 GLN A CA 1
ATOM 733 C C . GLN A 1 94 ? -14.422 34.844 8.078 1 97.88 94 GLN A C 1
ATOM 735 O O . GLN A 1 94 ? -13.242 34.594 8.32 1 97.88 94 GLN A O 1
ATOM 740 N N . PHE A 1 95 ? -15.367 34.969 8.992 1 97.12 95 PHE A N 1
ATOM 741 C CA . PHE A 1 95 ? -14.992 34.938 10.398 1 97.12 95 PHE A CA 1
ATOM 742 C C . PHE A 1 95 ? -15.695 33.781 11.117 1 97.12 95 PHE A C 1
ATOM 744 O O . PHE A 1 95 ? -16.781 33.375 10.719 1 97.12 95 PHE A O 1
ATOM 751 N N . PHE A 1 96 ? -15.055 33.312 12.125 1 95.06 96 PHE A N 1
ATOM 752 C CA . PHE A 1 96 ? -15.609 32.188 12.875 1 95.06 96 PHE A CA 1
ATOM 753 C C . PHE A 1 96 ? -16.453 32.688 14.047 1 95.06 96 PHE A C 1
ATOM 755 O O . PHE A 1 96 ? -16.078 33.656 14.711 1 95.06 96 PHE A O 1
ATOM 762 N N . HIS A 1 97 ? -17.531 31.953 14.281 1 91.38 97 HIS A N 1
ATOM 763 C CA . HIS A 1 97 ? -18.438 32.281 15.367 1 91.38 97 HIS A CA 1
ATOM 764 C C . HIS A 1 97 ? -17.844 31.922 16.719 1 91.38 97 HIS A C 1
ATOM 766 O O . HIS A 1 97 ? -17.297 30.828 16.891 1 91.38 97 HIS A O 1
ATOM 772 N N . PRO A 1 98 ? -17.859 32.875 17.656 1 89.62 98 PRO A N 1
ATOM 773 C CA . PRO A 1 98 ? -17.391 32.5 19 1 89.62 98 PRO A CA 1
ATOM 774 C C . PRO A 1 98 ? -18.312 31.484 19.672 1 89.62 98 PRO A C 1
ATOM 776 O O . PRO A 1 98 ? -19.5 31.422 19.359 1 89.62 98 PRO A O 1
ATOM 779 N N . GLY A 1 99 ? -17.672 30.656 20.578 1 83.94 99 GLY A N 1
ATOM 780 C CA . GLY A 1 99 ? -18.453 29.656 21.297 1 83.94 99 GLY A CA 1
ATOM 781 C C . GLY A 1 99 ? -17.766 28.297 21.344 1 83.94 99 GLY A C 1
ATOM 782 O O . GLY A 1 99 ? -16.844 28.031 20.594 1 83.94 99 GLY A O 1
ATOM 783 N N . LEU A 1 100 ? -18.312 27.438 22.234 1 79.81 100 LEU A N 1
ATOM 784 C CA . LEU A 1 100 ? -17.875 26.062 22.484 1 79.81 100 LEU A CA 1
ATOM 785 C C . LEU A 1 100 ? -16.391 26.031 22.828 1 79.81 100 LEU A C 1
ATOM 787 O O . LEU A 1 100 ? -16 26.344 23.953 1 79.81 100 LEU A O 1
ATOM 791 N N . PHE A 1 101 ? -15.5 25.859 21.703 1 77.19 101 PHE A N 1
ATOM 792 C CA . PHE A 1 101 ? -14.07 25.703 21.922 1 77.19 101 PHE A CA 1
ATOM 793 C C . PHE A 1 101 ? -13.367 27.062 21.891 1 77.19 101 PHE A C 1
ATOM 795 O O . PHE A 1 101 ? -12.164 27.141 22.125 1 77.19 101 PHE A O 1
ATOM 802 N N . TYR A 1 102 ? -14.219 28.125 21.719 1 85.5 102 TYR A N 1
ATOM 803 C CA . TYR A 1 102 ? -13.672 29.469 21.562 1 85.5 102 TYR A CA 1
ATOM 804 C C . TYR A 1 102 ? -14.445 30.469 22.422 1 85.5 102 TYR A C 1
ATOM 806 O O . TYR A 1 102 ? -15.227 31.266 21.906 1 85.5 102 TYR A O 1
ATOM 814 N N . PRO A 1 103 ? -14.016 30.547 23.672 1 79.31 103 PRO A N 1
ATOM 815 C CA . PRO A 1 103 ? -14.844 31.281 24.625 1 79.31 103 PRO A CA 1
ATOM 816 C C . PRO A 1 103 ? -14.594 32.781 24.594 1 79.31 103 PRO A C 1
ATOM 818 O O . PRO A 1 103 ? -15.367 33.562 25.172 1 79.31 103 PRO A O 1
ATOM 821 N N . ALA A 1 104 ? -13.578 33.219 24 1 85.94 104 ALA A N 1
ATOM 822 C CA . ALA A 1 104 ? -13.281 34.656 24 1 85.94 104 ALA A CA 1
ATOM 823 C C . ALA A 1 104 ? -13.297 35.219 22.594 1 85.94 104 ALA A C 1
ATOM 825 O O . ALA A 1 104 ? -12.461 34.875 21.766 1 85.94 104 ALA A O 1
ATOM 826 N N . PRO A 1 105 ? -14.227 36.125 22.406 1 89.94 105 PRO A N 1
ATOM 827 C CA . PRO A 1 105 ? -14.188 36.781 21.094 1 89.94 105 PRO A CA 1
ATOM 828 C C . PRO A 1 105 ? -12.969 37.688 20.922 1 89.94 105 PRO A C 1
ATOM 830 O O . PRO A 1 105 ? -12.578 38.406 21.859 1 89.94 105 PRO A O 1
ATOM 833 N N . LEU A 1 106 ? -12.453 37.656 19.75 1 93.88 106 LEU A N 1
ATOM 834 C CA . LEU A 1 106 ? -11.25 38.406 19.453 1 93.88 106 LEU A CA 1
ATOM 835 C C . LEU A 1 106 ? -11.547 39.562 18.5 1 93.88 106 LEU A C 1
ATOM 837 O O . LEU A 1 106 ? -12.281 39.375 17.531 1 93.88 106 LEU A O 1
ATOM 841 N N . PRO A 1 107 ? -11.016 40.75 18.828 1 95.38 107 PRO A N 1
ATOM 842 C CA . PRO A 1 107 ? -11.219 41.844 17.891 1 95.38 107 PRO A CA 1
ATOM 843 C C . PRO A 1 107 ? -10.531 41.625 16.547 1 95.38 107 PRO A C 1
ATOM 845 O O . PRO A 1 107 ? -9.398 41.156 16.5 1 95.38 107 PRO A O 1
ATOM 848 N N . MET A 1 108 ? -11.25 42 15.523 1 96.69 108 MET A N 1
ATOM 849 C CA . MET A 1 108 ? -10.75 41.938 14.148 1 96.69 108 MET A CA 1
ATOM 850 C C . MET A 1 108 ? -10.914 43.281 13.461 1 96.69 108 MET A C 1
ATOM 852 O O . MET A 1 108 ? -11.93 43.969 13.648 1 96.69 108 MET A O 1
ATOM 856 N N . HIS A 1 109 ? -9.859 43.625 12.703 1 98 109 HIS A N 1
ATOM 857 C CA . HIS A 1 109 ? -9.875 44.906 12.039 1 98 109 HIS A CA 1
ATOM 858 C C . HIS A 1 109 ? -9.555 44.781 10.555 1 98 109 HIS A C 1
ATOM 860 O O . HIS A 1 109 ? -8.805 43.906 10.156 1 98 109 HIS A O 1
ATOM 866 N N . GLU A 1 110 ? -10.188 45.656 9.797 1 97.69 110 GLU A N 1
ATOM 867 C CA . GLU A 1 110 ? -9.789 45.875 8.414 1 97.69 110 GLU A CA 1
ATOM 868 C C . GLU A 1 110 ? -8.922 47.125 8.289 1 97.69 110 GLU A C 1
ATOM 870 O O . GLU A 1 110 ? -9.203 48.156 8.93 1 97.69 110 GLU A O 1
ATOM 875 N N . VAL A 1 111 ? -7.887 47.031 7.523 1 98.06 111 VAL A N 1
ATOM 876 C CA . VAL A 1 111 ? -7.027 48.188 7.262 1 98.06 111 VAL A CA 1
ATOM 877 C C . VAL A 1 111 ? -7.121 48.562 5.789 1 98.06 111 VAL A C 1
ATOM 879 O O . VAL A 1 111 ? -6.844 47.75 4.906 1 98.06 111 VAL A O 1
ATOM 882 N N . GLU A 1 112 ? -7.465 49.719 5.523 1 95.25 112 GLU A N 1
ATOM 883 C CA . GLU A 1 112 ? -7.5 50.281 4.176 1 95.25 112 GLU A CA 1
ATOM 884 C C . GLU A 1 112 ? -6.836 51.656 4.137 1 95.25 112 GLU A C 1
ATOM 886 O O . GLU A 1 112 ? -7.297 52.594 4.797 1 95.25 112 GLU A O 1
ATOM 891 N N . GLY A 1 113 ? -5.82 51.812 3.391 1 91.62 113 GLY A N 1
ATOM 892 C CA . GLY A 1 113 ? -5.113 53.094 3.297 1 91.62 113 GLY A CA 1
ATOM 893 C C . GLY A 1 113 ? -4.621 53.594 4.641 1 91.62 113 GLY A C 1
ATOM 894 O O . GLY A 1 113 ? -4.715 54.781 4.926 1 91.62 113 GLY A O 1
ATOM 895 N N . GLY A 1 114 ? -4.32 52.688 5.469 1 92.62 114 GLY A N 1
ATOM 896 C CA . GLY A 1 114 ? -3.805 53.062 6.777 1 92.62 114 GLY A CA 1
ATOM 897 C C . GLY A 1 114 ? -4.895 53.312 7.805 1 92.62 114 GLY A C 1
ATOM 898 O O . GLY A 1 114 ? -4.609 53.531 8.977 1 92.62 114 GLY A O 1
ATOM 899 N N . ARG A 1 115 ? -6.07 53.281 7.363 1 96.06 115 ARG A N 1
ATOM 900 C CA . ARG A 1 115 ? -7.191 53.469 8.281 1 96.06 115 ARG A CA 1
ATOM 901 C C . ARG A 1 115 ? -7.691 52.125 8.82 1 96.06 115 ARG A C 1
ATOM 903 O O . ARG A 1 115 ? -7.91 51.188 8.055 1 96.06 115 ARG A O 1
ATOM 910 N N . VAL A 1 116 ? -7.879 52.094 10.109 1 97.62 116 VAL A N 1
ATOM 911 C CA . VAL A 1 116 ? -8.312 50.875 10.781 1 97.62 116 VAL A CA 1
ATOM 912 C C . VAL A 1 116 ? -9.812 50.938 11.062 1 97.62 116 VAL A C 1
ATOM 914 O O . VAL A 1 116 ? -10.297 51.906 11.641 1 97.62 116 VAL A O 1
ATOM 917 N N . THR A 1 117 ? -10.531 50 10.625 1 97.06 117 THR A N 1
ATOM 918 C CA . THR A 1 117 ? -11.945 49.844 10.945 1 97.06 117 THR A CA 1
ATOM 919 C C . THR A 1 117 ? -12.211 48.469 11.594 1 97.06 117 THR A C 1
ATOM 921 O O . THR A 1 117 ? -11.812 47.438 11.055 1 97.06 117 THR A O 1
ATOM 924 N N . THR A 1 118 ? -12.875 48.5 12.703 1 96.5 118 THR A N 1
ATOM 925 C CA . THR A 1 118 ? -13.203 47.281 13.391 1 96.5 118 THR A CA 1
ATOM 926 C C . THR A 1 118 ? -14.305 46.531 12.656 1 96.5 118 THR A C 1
ATOM 928 O O . THR A 1 118 ? -15.32 47.125 12.273 1 96.5 118 THR A O 1
ATOM 931 N N . VAL A 1 119 ? -14.078 45.25 12.453 1 95.88 119 VAL A N 1
ATOM 932 C CA . VAL A 1 119 ? -15.141 44.375 11.922 1 95.88 119 VAL A CA 1
ATOM 933 C C . VAL A 1 119 ? -16.078 43.969 13.055 1 95.88 119 VAL A C 1
ATOM 935 O O . VAL A 1 119 ? -15.688 43.219 13.938 1 95.88 119 VAL A O 1
ATOM 938 N N . ARG A 1 120 ? -17.266 44.375 13.023 1 93 120 ARG A N 1
ATOM 939 C CA . ARG A 1 120 ? -18.188 44.156 14.133 1 93 120 ARG A CA 1
ATOM 940 C C . ARG A 1 120 ? -18.938 42.844 13.953 1 93 120 ARG A C 1
ATOM 942 O O . ARG A 1 120 ? -19.328 42.5 12.836 1 93 120 ARG A O 1
ATOM 949 N N . PHE A 1 121 ? -19.047 42.188 15.062 1 91.75 121 PHE A N 1
ATOM 950 C CA . PHE A 1 121 ? -19.859 41 15.07 1 91.75 121 PHE A CA 1
ATOM 951 C C . PHE A 1 121 ? -21.328 41.312 14.82 1 91.75 121 PHE A C 1
ATOM 953 O O . PHE A 1 121 ? -21.844 42.312 15.344 1 91.75 121 PHE A O 1
ATOM 960 N N . SER A 1 122 ? -21.938 40.531 14.023 1 89.75 122 SER A N 1
ATOM 961 C CA . SER A 1 122 ? -23.375 40.562 13.812 1 89.75 122 SER A CA 1
ATOM 962 C C . SER A 1 122 ? -23.922 39.156 13.555 1 89.75 122 SER A C 1
ATOM 964 O O . SER A 1 122 ? -23.359 38.406 12.773 1 89.75 122 SER A O 1
ATOM 966 N N . PRO A 1 123 ? -25 38.844 14.203 1 87.75 123 PRO A N 1
ATOM 967 C CA . PRO A 1 123 ? -25.609 37.531 13.906 1 87.75 123 PRO A CA 1
ATOM 968 C C . PRO A 1 123 ? -25.984 37.406 12.438 1 87.75 123 PRO A C 1
ATOM 970 O O . PRO A 1 123 ? -26.109 36.281 11.938 1 87.75 123 PRO A O 1
ATOM 973 N N . GLN A 1 124 ? -26.156 38.5 11.742 1 90.25 124 GLN A N 1
ATOM 974 C CA . GLN A 1 124 ? -26.562 38.469 10.344 1 90.25 124 GLN A CA 1
ATOM 975 C C . GLN A 1 124 ? -25.438 37.969 9.453 1 90.25 124 GLN A C 1
ATOM 977 O O . GLN A 1 124 ? -25.672 37.625 8.289 1 90.25 124 GLN A O 1
ATOM 982 N N . LEU A 1 125 ? -24.312 37.875 10.039 1 93.56 125 LEU A N 1
ATOM 983 C CA . LEU A 1 125 ? -23.188 37.312 9.281 1 93.56 125 LEU A CA 1
ATOM 984 C C . LEU A 1 125 ? -23.281 35.812 9.211 1 93.56 125 LEU A C 1
ATOM 986 O O . LEU A 1 125 ? -22.562 35.156 8.422 1 93.56 125 LEU A O 1
ATOM 990 N N . PHE A 1 126 ? -24.172 35.188 9.969 1 93.5 126 PHE A N 1
ATOM 991 C CA . PHE A 1 126 ? -24.234 33.75 10.102 1 93.5 126 PHE A CA 1
ATOM 992 C C . PHE A 1 126 ? -25.656 33.219 9.844 1 93.5 126 PHE A C 1
ATOM 994 O O . PHE A 1 126 ? -26.609 34 9.922 1 93.5 126 PHE A O 1
ATOM 1001 N N . THR A 1 127 ? -25.734 31.984 9.461 1 93.56 127 THR A N 1
ATOM 1002 C CA . THR A 1 127 ? -26.984 31.219 9.484 1 93.56 127 THR A CA 1
ATOM 1003 C C . THR A 1 127 ? -27.031 30.297 10.688 1 93.56 127 THR A C 1
ATOM 1005 O O . THR A 1 127 ? -26.031 29.641 11.016 1 93.56 127 THR A O 1
ATOM 1008 N N . TYR A 1 128 ? -28.094 30.312 11.328 1 90.12 128 TYR A N 1
ATOM 1009 C CA . TYR A 1 128 ? -28.312 29.438 12.477 1 90.12 128 TYR A CA 1
ATOM 1010 C C . TYR A 1 128 ? -29.328 28.344 12.148 1 90.12 128 TYR A C 1
ATOM 1012 O O . TYR A 1 128 ? -30.484 28.625 11.828 1 90.12 128 TYR A O 1
ATOM 1020 N N . GLY A 1 129 ? -28.812 27.203 12.18 1 89.44 129 GLY A N 1
ATOM 1021 C CA . GLY A 1 129 ? -29.672 26.078 11.867 1 89.44 129 GLY A CA 1
ATOM 1022 C C . GLY A 1 129 ? -30.734 25.812 12.914 1 89.44 129 GLY A C 1
ATOM 1023 O O . GLY A 1 129 ? -30.844 26.562 13.891 1 89.44 129 GLY A O 1
ATOM 1024 N N . PRO A 1 130 ? -31.469 24.656 12.68 1 88.81 130 PRO A N 1
ATOM 1025 C CA . PRO A 1 130 ? -32.625 24.375 13.547 1 88.81 130 PRO A CA 1
ATOM 1026 C C . PRO A 1 130 ? -32.219 24.062 14.984 1 88.81 130 PRO A C 1
ATOM 1028 O O . PRO A 1 130 ? -33.031 24.203 15.898 1 88.81 130 PRO A O 1
ATOM 1031 N N . LEU A 1 131 ? -30.984 23.719 15.156 1 87.69 131 LEU A N 1
ATOM 1032 C CA . LEU A 1 131 ? -30.531 23.312 16.484 1 87.69 131 LEU A CA 1
ATOM 1033 C C . LEU A 1 131 ? -30.156 24.516 17.328 1 87.69 131 LEU A C 1
ATOM 1035 O O . LEU A 1 131 ? -29.938 24.391 18.531 1 87.69 131 LEU A O 1
ATOM 1039 N N . VAL A 1 132 ? -29.984 25.656 16.672 1 82.62 132 VAL A N 1
ATOM 1040 C CA . VAL A 1 132 ? -29.484 26.828 17.375 1 82.62 132 VAL A CA 1
ATOM 1041 C C . VAL A 1 132 ? -30.484 27.969 17.25 1 82.62 132 VAL A C 1
ATOM 1043 O O . VAL A 1 132 ? -30.938 28.297 16.156 1 82.62 132 VAL A O 1
ATOM 1046 N N . LYS A 1 133 ? -30.906 28.453 18.438 1 75.25 133 LYS A N 1
ATOM 1047 C CA . LYS A 1 133 ? -31.766 29.641 18.406 1 75.25 133 LYS A CA 1
ATOM 1048 C C . LYS A 1 133 ? -30.953 30.891 18.094 1 75.25 133 LYS A C 1
ATOM 1050 O O . LYS A 1 133 ? -29.891 31.109 18.672 1 75.25 133 LYS A O 1
ATOM 1055 N N . GLU A 1 134 ? -31.406 31.625 17.047 1 71.62 134 GLU A N 1
ATOM 1056 C CA . GLU A 1 134 ? -30.734 32.875 16.719 1 71.62 134 GLU A CA 1
ATOM 1057 C C . GLU A 1 134 ? -30.594 33.75 17.969 1 71.62 134 GLU A C 1
ATOM 1059 O O . GLU A 1 134 ? -31.547 33.969 18.703 1 71.62 134 GLU A O 1
ATOM 1064 N N . PRO A 1 135 ? -29.344 34.094 18.203 1 67.31 135 PRO A N 1
ATOM 1065 C CA . PRO A 1 135 ? -29.156 34.875 19.422 1 67.31 135 PRO A CA 1
ATOM 1066 C C . PRO A 1 135 ? -29.641 36.312 19.25 1 67.31 135 PRO A C 1
ATOM 1068 O O . PRO A 1 135 ? -29.734 36.812 18.125 1 67.31 135 PRO A O 1
ATOM 1071 N N . PRO A 1 136 ? -30.062 36.844 20.422 1 63.19 136 PRO A N 1
ATOM 1072 C CA . PRO A 1 136 ? -30.297 38.281 20.359 1 63.19 136 PRO A CA 1
ATOM 1073 C C . PRO A 1 136 ? -29.062 39.094 19.969 1 63.19 136 PRO A C 1
ATOM 1075 O O . PRO A 1 136 ? -27.938 38.562 20.078 1 63.19 136 PRO A O 1
ATOM 1078 N N . PRO A 1 137 ? -29.281 40.219 19.188 1 56.94 137 PRO A N 1
ATOM 1079 C CA . PRO A 1 137 ? -28.141 41.062 18.828 1 56.94 137 PRO A CA 1
ATOM 1080 C C . PRO A 1 137 ? -27.156 41.281 19.984 1 56.94 137 PRO A C 1
ATOM 1082 O O . PRO A 1 137 ? -27.562 41.719 21.062 1 56.94 137 PRO A O 1
ATOM 1085 N N . SER A 1 138 ? -26.5 40.344 20.297 1 61.78 138 SER A N 1
ATOM 1086 C CA . SER A 1 138 ? -25.688 40.25 21.5 1 61.78 138 SER A CA 1
ATOM 1087 C C . SER A 1 138 ? -24.484 41.219 21.422 1 61.78 138 SER A C 1
ATOM 1089 O O . SER A 1 138 ? -24.156 41.719 20.344 1 61.78 138 SER A O 1
ATOM 1091 N N . SER A 1 139 ? -24.094 41.625 22.594 1 68.19 139 SER A N 1
ATOM 1092 C CA . SER A 1 139 ? -22.922 42.438 22.906 1 68.19 139 SER A CA 1
ATOM 1093 C C . SER A 1 139 ? -21.625 41.688 22.641 1 68.19 139 SER A C 1
ATOM 1095 O O . SER A 1 139 ? -20.656 41.812 23.391 1 68.19 139 SER A O 1
ATOM 1097 N N . VAL A 1 140 ? -21.703 40.844 21.641 1 78.38 140 VAL A N 1
ATOM 1098 C CA . VAL A 1 140 ? -20.469 40.156 21.312 1 78.38 140 VAL A CA 1
ATOM 1099 C C . VAL A 1 140 ? -19.547 41.062 20.516 1 78.38 140 VAL A C 1
ATOM 1101 O O . VAL A 1 140 ? -19.969 41.688 19.531 1 78.38 140 VAL A O 1
ATOM 1104 N N . GLU A 1 141 ? -18.359 41.25 21.188 1 81.12 141 GLU A N 1
ATOM 1105 C CA . GLU A 1 141 ? -17.406 42.125 20.516 1 81.12 141 GLU A CA 1
ATOM 1106 C C . GLU A 1 141 ? -16.25 41.312 19.906 1 81.12 141 GLU A C 1
ATOM 1108 O O . GLU A 1 141 ? -15.227 41.125 20.562 1 81.12 141 GLU A O 1
ATOM 1113 N N . GLY A 1 142 ? -16.469 40.75 18.672 1 92 142 GLY A N 1
ATOM 1114 C CA . GLY A 1 142 ? -15.375 40.094 17.984 1 92 142 GLY A CA 1
ATOM 1115 C C . GLY A 1 142 ? -15.734 38.719 17.469 1 92 142 GLY A C 1
ATOM 1116 O O . GLY A 1 142 ? -16.922 38.375 17.344 1 92 142 GLY A O 1
ATOM 1117 N N . PHE A 1 143 ? -14.734 37.938 17.062 1 94.94 143 PHE A N 1
ATOM 1118 C CA . PHE A 1 143 ? -14.883 36.656 16.438 1 94.94 143 PHE A CA 1
ATOM 1119 C C . PHE A 1 143 ? -13.906 35.625 17.031 1 94.94 143 PHE A C 1
ATOM 1121 O O . PHE A 1 143 ? -13.039 36 17.828 1 94.94 143 PHE A O 1
ATOM 1128 N N . ALA A 1 144 ? -14.102 34.344 16.734 1 93.88 144 ALA A N 1
ATOM 1129 C CA . ALA A 1 144 ? -13.203 33.312 17.219 1 93.88 144 ALA A CA 1
ATOM 1130 C C . ALA A 1 144 ? -11.945 33.219 16.359 1 93.88 144 ALA A C 1
ATOM 1132 O O . ALA A 1 144 ? -10.891 32.781 16.828 1 93.88 144 ALA A O 1
ATOM 1133 N N . GLY A 1 145 ? -12.008 33.594 15.141 1 96.69 145 GLY A N 1
ATOM 1134 C CA . GLY A 1 145 ? -10.938 33.5 14.164 1 96.69 145 GLY A CA 1
ATOM 1135 C C . GLY A 1 145 ? -11.344 33.969 12.781 1 96.69 145 GLY A C 1
ATOM 1136 O O . GLY A 1 145 ? -12.422 34.531 12.609 1 96.69 145 GLY A O 1
ATOM 1137 N N . VAL A 1 146 ? -10.438 33.719 11.852 1 98.12 146 VAL A N 1
ATOM 1138 C CA . VAL A 1 146 ? -10.695 34.219 10.5 1 98.12 146 VAL A CA 1
ATOM 1139 C C . VAL A 1 146 ? -10.133 33.25 9.469 1 98.12 146 VAL A C 1
ATOM 1141 O O . VAL A 1 146 ? -9.117 32.594 9.719 1 98.12 146 VAL A O 1
ATOM 1144 N N . ARG A 1 147 ? -10.844 33.094 8.375 1 98.25 147 ARG A N 1
ATOM 1145 C CA . ARG A 1 147 ? -10.344 32.344 7.219 1 98.25 147 ARG A CA 1
ATOM 1146 C C . ARG A 1 147 ? -10.312 33.25 5.977 1 98.25 147 ARG A C 1
ATOM 1148 O O . ARG A 1 147 ? -11.195 34.094 5.785 1 98.25 147 ARG A O 1
ATOM 1155 N N . LEU A 1 148 ? -9.281 33.062 5.219 1 98.5 148 LEU A N 1
ATOM 1156 C CA . LEU A 1 148 ? -9.172 33.75 3.924 1 98.5 148 LEU A CA 1
ATOM 1157 C C . LEU A 1 148 ? -9.359 32.75 2.787 1 98.5 148 LEU A C 1
ATOM 1159 O O . LEU A 1 148 ? -8.875 31.609 2.863 1 98.5 148 LEU A O 1
ATOM 1163 N N . SER A 1 149 ? -10.109 33.156 1.784 1 98.12 149 SER A N 1
ATOM 1164 C CA . SER A 1 149 ? -10.352 32.344 0.592 1 98.12 149 SER A CA 1
ATOM 1165 C C . SER A 1 149 ? -9.906 33.062 -0.67 1 98.12 149 SER A C 1
ATOM 1167 O O . SER A 1 149 ? -9.836 34.312 -0.684 1 98.12 149 SER A O 1
ATOM 1169 N N . GLY A 1 150 ? -9.617 32.438 -1.635 1 97.06 150 GLY A N 1
ATOM 1170 C CA . GLY A 1 150 ? -9.203 32.875 -2.955 1 97.06 150 GLY A CA 1
ATOM 1171 C C . GLY A 1 150 ? -8.984 31.734 -3.934 1 97.06 150 GLY A C 1
ATOM 1172 O O . GLY A 1 150 ? -9.148 30.562 -3.582 1 97.06 150 GLY A O 1
ATOM 1173 N N . PRO A 1 151 ? -8.711 32.094 -5.152 1 95.69 151 PRO A N 1
ATOM 1174 C CA . PRO A 1 151 ? -8.508 31.031 -6.141 1 95.69 151 PRO A CA 1
ATOM 1175 C C . PRO A 1 151 ? -7.195 30.281 -5.949 1 95.69 151 PRO A C 1
ATOM 1177 O O . PRO A 1 151 ? -6.133 30.906 -5.875 1 95.69 151 PRO A O 1
ATOM 1180 N N . ILE A 1 152 ? -7.305 28.969 -5.855 1 96.44 152 ILE A N 1
ATOM 1181 C CA . ILE A 1 152 ? -6.121 28.109 -5.848 1 96.44 152 ILE A CA 1
ATOM 1182 C C . ILE A 1 152 ? -6.266 27.016 -6.902 1 96.44 152 ILE A C 1
ATOM 1184 O O . ILE A 1 152 ? -5.402 26.859 -7.77 1 96.44 152 ILE A O 1
ATOM 1188 N N . ASN A 1 153 ? -7.359 26.297 -6.895 1 96.81 153 ASN A N 1
ATOM 1189 C CA . ASN A 1 153 ? -7.57 25.141 -7.75 1 96.81 153 ASN A CA 1
ATOM 1190 C C . ASN A 1 153 ? -8.188 25.531 -9.086 1 96.81 153 ASN A C 1
ATOM 1192 O O . ASN A 1 153 ? -7.797 25 -10.133 1 96.81 153 ASN A O 1
ATOM 1196 N N . ARG A 1 154 ? -9.195 26.438 -8.992 1 95.44 154 ARG A N 1
ATOM 1197 C CA . ARG A 1 154 ? -9.836 27.016 -10.164 1 95.44 154 ARG A CA 1
ATOM 1198 C C . ARG A 1 154 ? -9.898 28.531 -10.055 1 95.44 154 ARG A C 1
ATOM 1200 O O . ARG A 1 154 ? -10.102 29.078 -8.969 1 95.44 154 ARG A O 1
ATOM 1207 N N . PRO A 1 155 ? -9.922 29.094 -11.211 1 92.19 155 PRO A N 1
ATOM 1208 C CA . PRO A 1 155 ? -9.914 30.547 -11.18 1 92.19 155 PRO A CA 1
ATOM 1209 C C . PRO A 1 155 ? -11.258 31.141 -10.773 1 92.19 155 PRO A C 1
ATOM 1211 O O . PRO A 1 155 ? -11.312 32.281 -10.281 1 92.19 155 PRO A O 1
ATOM 1214 N N . ASP A 1 156 ? -12.352 30.406 -10.938 1 92.06 156 ASP A N 1
ATOM 1215 C CA . ASP A 1 156 ? -13.68 30.953 -10.727 1 92.06 156 ASP A CA 1
ATOM 1216 C C . ASP A 1 156 ? -14.258 30.5 -9.383 1 92.06 156 ASP A C 1
ATOM 1218 O O . ASP A 1 156 ? -15.453 30.656 -9.133 1 92.06 156 ASP A O 1
ATOM 1222 N N . TYR A 1 157 ? -13.359 29.906 -8.633 1 94.25 157 TYR A N 1
ATOM 1223 C CA . TYR A 1 157 ? -13.82 29.375 -7.352 1 94.25 157 TYR A CA 1
ATOM 1224 C C . TYR A 1 157 ? -12.898 29.797 -6.219 1 94.25 157 TYR A C 1
ATOM 1226 O O . TYR A 1 157 ? -11.672 29.719 -6.344 1 94.25 157 TYR A O 1
ATOM 1234 N N . PHE A 1 158 ? -13.461 30.281 -5.117 1 95.56 158 PHE A N 1
ATOM 1235 C CA . PHE A 1 158 ? -12.68 30.719 -3.961 1 95.56 158 PHE A CA 1
ATOM 1236 C C . PHE A 1 158 ? -12.523 29.578 -2.963 1 95.56 158 PHE A C 1
ATOM 1238 O O . PHE A 1 158 ? -13.43 29.297 -2.182 1 95.56 158 PHE A O 1
ATOM 1245 N N . ASP A 1 159 ? -11.352 29.031 -3.004 1 96.75 159 ASP A N 1
ATOM 1246 C CA . ASP A 1 159 ? -10.977 27.984 -2.057 1 96.75 159 ASP A CA 1
ATOM 1247 C C . ASP A 1 159 ? -10.523 28.594 -0.728 1 96.75 159 ASP A C 1
ATOM 1249 O O . ASP A 1 159 ? -10.016 29.719 -0.692 1 96.75 159 ASP A O 1
ATOM 1253 N N . GLU A 1 160 ? -10.766 27.844 0.329 1 97.25 160 GLU A N 1
ATOM 1254 C CA . GLU A 1 160 ? -10.086 28.25 1.559 1 97.25 160 GLU A CA 1
ATOM 1255 C C . GLU A 1 160 ? -8.57 28.188 1.395 1 97.25 160 GLU A C 1
ATOM 1257 O O . GLU A 1 160 ? -8.031 27.234 0.835 1 97.25 160 GLU A O 1
ATOM 1262 N N . ILE A 1 161 ? -7.902 29.219 1.833 1 98.31 161 ILE A N 1
ATOM 1263 C CA . ILE A 1 161 ? -6.457 29.328 1.684 1 98.31 161 ILE A CA 1
ATOM 1264 C C . ILE A 1 161 ? -5.785 29.172 3.047 1 98.31 161 ILE A C 1
ATOM 1266 O O . ILE A 1 161 ? -4.816 28.422 3.188 1 98.31 161 ILE A O 1
ATOM 1270 N N . VAL A 1 162 ? -6.285 29.891 3.992 1 98.69 162 VAL A N 1
ATOM 1271 C CA . VAL A 1 162 ? -5.672 29.906 5.316 1 98.69 162 VAL A CA 1
ATOM 1272 C C . VAL A 1 162 ? -6.75 30.109 6.379 1 98.69 162 VAL A C 1
ATOM 1274 O O . VAL A 1 162 ? -7.777 30.734 6.121 1 98.69 162 VAL A O 1
ATOM 1277 N N . VAL A 1 163 ? -6.488 29.547 7.547 1 98.62 163 VAL A N 1
ATOM 1278 C CA . VAL A 1 163 ? -7.348 29.703 8.719 1 98.62 163 VAL A CA 1
ATOM 1279 C C . VAL A 1 163 ? -6.504 30.047 9.938 1 98.62 163 VAL A C 1
ATOM 1281 O O . VAL A 1 163 ? -5.477 29.406 10.195 1 98.62 163 VAL A O 1
ATOM 1284 N N . PHE A 1 164 ? -6.836 31.125 10.609 1 98.44 164 PHE A N 1
ATOM 1285 C CA . PHE A 1 164 ? -6.363 31.422 11.953 1 98.44 164 PHE A CA 1
ATOM 1286 C C . PHE A 1 164 ? -7.445 31.125 12.984 1 98.44 164 PHE A C 1
ATOM 1288 O O . PHE A 1 164 ? -8.492 31.781 13.008 1 98.44 164 PHE A O 1
ATOM 1295 N N . LEU A 1 165 ? -7.215 30.125 13.758 1 96.69 165 LEU A N 1
ATOM 1296 C CA . LEU A 1 165 ? -8.25 29.703 14.688 1 96.69 165 LEU A CA 1
ATOM 1297 C C . LEU A 1 165 ? -7.648 28.938 15.859 1 96.69 165 LEU A C 1
ATOM 1299 O O . LEU A 1 165 ? -6.91 27.969 15.664 1 96.69 165 LEU A O 1
ATOM 1303 N N . GLY A 1 166 ? -7.949 29.406 17.078 1 93.94 166 GLY A N 1
ATOM 1304 C CA . GLY A 1 166 ? -7.52 28.703 18.281 1 93.94 166 GLY A CA 1
ATOM 1305 C C . GLY A 1 166 ? -6.105 29.062 18.703 1 93.94 166 GLY A C 1
ATOM 1306 O O . GLY A 1 166 ? -5.137 28.688 18.047 1 93.94 166 GLY A O 1
ATOM 1307 N N . ALA A 1 167 ? -6.066 29.609 19.828 1 95.56 167 ALA A N 1
ATOM 1308 C CA . ALA A 1 167 ? -4.77 30.031 20.344 1 95.56 167 ALA A CA 1
ATOM 1309 C C . ALA A 1 167 ? -3.984 30.797 19.266 1 95.56 167 ALA A C 1
ATOM 1311 O O . ALA A 1 167 ? -4.484 31.766 18.703 1 95.56 167 ALA A O 1
ATOM 1312 N N . SER A 1 168 ? -2.781 30.391 19.062 1 98.25 168 SER A N 1
ATOM 1313 C CA . SER A 1 168 ? -2 31.031 18.016 1 98.25 168 SER A CA 1
ATOM 1314 C C . SER A 1 168 ? -1.84 30.109 16.812 1 98.25 168 SER A C 1
ATOM 1316 O O . SER A 1 168 ? -0.836 30.188 16.094 1 98.25 168 SER A O 1
ATOM 1318 N N . TYR A 1 169 ? -2.801 29.188 16.625 1 98.31 169 TYR A N 1
ATOM 1319 C CA . TYR A 1 169 ? -2.744 28.219 15.531 1 98.31 169 TYR A CA 1
ATOM 1320 C C . TYR A 1 169 ? -3.176 28.844 14.219 1 98.31 169 TYR A C 1
ATOM 1322 O O . TYR A 1 169 ? -4.059 29.703 14.195 1 98.31 169 TYR A O 1
ATOM 1330 N N . PHE A 1 170 ? -2.602 28.375 13.188 1 98.75 170 PHE A N 1
ATOM 1331 C CA . PHE A 1 170 ? -3.064 28.656 11.836 1 98.75 170 PHE A CA 1
ATOM 1332 C C . PHE A 1 170 ? -2.67 27.531 10.883 1 98.75 170 PHE A C 1
ATOM 1334 O O . PHE A 1 170 ? -1.753 26.75 11.172 1 98.75 170 PHE A O 1
ATOM 1341 N N . ARG A 1 171 ? -3.346 27.375 9.805 1 98.69 171 ARG A N 1
ATOM 1342 C CA . ARG A 1 171 ? -3.064 26.375 8.789 1 98.69 171 ARG A CA 1
ATOM 1343 C C . ARG A 1 171 ? -3.383 26.891 7.395 1 98.69 171 ARG A C 1
ATOM 1345 O O . ARG A 1 171 ? -4.211 27.797 7.234 1 98.69 171 ARG A O 1
ATOM 1352 N N . ALA A 1 172 ? -2.713 26.359 6.453 1 98.81 172 ALA A N 1
ATOM 1353 C CA . ALA A 1 172 ? -2.896 26.797 5.074 1 98.81 172 ALA A CA 1
ATOM 1354 C C . ALA A 1 172 ? -2.889 25.609 4.113 1 98.81 172 ALA A C 1
ATOM 1356 O O . ALA A 1 172 ? -2.625 24.484 4.516 1 98.81 172 ALA A O 1
ATOM 1357 N N . LEU A 1 173 ? -3.322 25.922 2.869 1 98.69 173 LEU A N 1
ATOM 1358 C CA . LEU A 1 173 ? -3.445 24.891 1.842 1 98.69 173 LEU A CA 1
ATOM 1359 C C . LEU A 1 173 ? -2.729 25.312 0.563 1 98.69 173 LEU A C 1
ATOM 1361 O O . LEU A 1 173 ? -2.82 26.469 0.149 1 98.69 173 LEU A O 1
ATOM 1365 N N . GLY A 1 174 ? -1.898 24.406 0.028 1 98.5 174 GLY A N 1
ATOM 1366 C CA . GLY A 1 174 ? -1.532 24.531 -1.375 1 98.5 174 GLY A CA 1
ATOM 1367 C C . GLY A 1 174 ? -2.553 23.906 -2.312 1 98.5 174 GLY A C 1
ATOM 1368 O O . GLY A 1 174 ? -3.564 23.375 -1.864 1 98.5 174 GLY A O 1
ATOM 1369 N N . ARG A 1 175 ? -2.25 24.047 -3.6 1 98.31 175 ARG A N 1
ATOM 1370 C CA . ARG A 1 175 ? -3.172 23.5 -4.59 1 98.31 175 ARG A CA 1
ATOM 1371 C C . ARG A 1 175 ? -3.387 22 -4.375 1 98.31 175 ARG A C 1
ATOM 1373 O O . ARG A 1 175 ? -2.424 21.25 -4.23 1 98.31 175 ARG A O 1
ATOM 1380 N N . GLY A 1 176 ? -4.648 21.625 -4.289 1 97.88 176 GLY A N 1
ATOM 1381 C CA . GLY A 1 176 ? -5.012 20.219 -4.238 1 97.88 176 GLY A CA 1
ATOM 1382 C C . GLY A 1 176 ? -4.953 19.641 -2.84 1 97.88 176 GLY A C 1
ATOM 1383 O O . GLY A 1 176 ? -5.344 18.484 -2.625 1 97.88 176 GLY A O 1
ATOM 1384 N N . ASN A 1 177 ? -4.508 20.375 -1.883 1 98.5 177 ASN A N 1
ATOM 1385 C CA . ASN A 1 177 ? -4.367 19.875 -0.523 1 98.5 177 ASN A CA 1
ATOM 1386 C C . ASN A 1 177 ? -5.688 19.938 0.237 1 98.5 177 ASN A C 1
ATOM 1388 O O . ASN A 1 177 ? -6.586 20.688 -0.134 1 98.5 177 ASN A O 1
ATOM 1392 N N . VAL A 1 178 ? -5.801 19.141 1.213 1 98 178 VAL A N 1
ATOM 1393 C CA . VAL A 1 178 ? -6.793 19.234 2.277 1 98 178 VAL A CA 1
ATOM 1394 C C . VAL A 1 178 ? -6.094 19.453 3.619 1 98 178 VAL A C 1
ATOM 1396 O O . VAL A 1 178 ? -4.945 19.031 3.799 1 98 178 VAL A O 1
ATOM 1399 N N . TYR A 1 179 ? -6.727 20.078 4.52 1 97.81 179 TYR A N 1
ATOM 1400 C CA . TYR A 1 179 ? -6.074 20.5 5.758 1 97.81 179 TYR A CA 1
ATOM 1401 C C . TYR A 1 179 ? -5.492 19.297 6.492 1 97.81 179 TYR A C 1
ATOM 1403 O O . TYR A 1 179 ? -6.07 18.203 6.465 1 97.81 179 TYR A O 1
ATOM 1411 N N . GLY A 1 180 ? -4.41 19.469 7.141 1 97.25 180 GLY A N 1
ATOM 1412 C CA . GLY A 1 180 ? -3.695 18.516 7.961 1 97.25 180 GLY A CA 1
ATOM 1413 C C . GLY A 1 180 ? -3.035 19.141 9.172 1 97.25 180 GLY A C 1
ATOM 1414 O O . GLY A 1 180 ? -3.713 19.516 10.133 1 97.25 180 GLY A O 1
ATOM 1415 N N . LEU A 1 181 ? -1.681 19.344 9.047 1 98.56 181 LEU A N 1
ATOM 1416 C CA . LEU A 1 181 ? -0.927 19.891 10.172 1 98.56 181 LEU A CA 1
ATOM 1417 C C . LEU A 1 181 ? -1.17 21.391 10.305 1 98.56 181 LEU A C 1
ATOM 1419 O O . LEU A 1 181 ? -1.779 22 9.43 1 98.56 181 LEU A O 1
ATOM 1423 N N . SER A 1 182 ? -0.774 21.906 11.453 1 98.75 182 SER A N 1
ATOM 1424 C CA . SER A 1 182 ? -0.898 23.328 11.742 1 98.75 182 SER A CA 1
ATOM 1425 C C . SER A 1 182 ? 0.447 23.938 12.133 1 98.75 182 SER A C 1
ATOM 1427 O O . SER A 1 182 ? 1.381 23.219 12.477 1 98.75 182 SER A O 1
ATOM 1429 N N . ALA A 1 183 ? 0.455 25.188 11.938 1 98.88 183 ALA A N 1
ATOM 1430 C CA . ALA A 1 183 ? 1.519 25.984 12.539 1 98.88 183 ALA A CA 1
ATOM 1431 C C . ALA A 1 183 ? 0.993 26.797 13.719 1 98.88 183 ALA A C 1
ATOM 1433 O O . ALA A 1 183 ? -0.219 26.875 13.93 1 98.88 183 ALA A O 1
ATOM 1434 N N . ARG A 1 184 ? 1.914 27.281 14.508 1 98.81 184 ARG A N 1
ATOM 1435 C CA . ARG A 1 184 ? 1.601 28.156 15.641 1 98.81 184 ARG A CA 1
ATOM 1436 C C . ARG A 1 184 ? 2.514 29.375 15.672 1 98.81 184 ARG A C 1
ATOM 1438 O O . ARG A 1 184 ? 3.596 29.359 15.078 1 98.81 184 ARG A O 1
ATOM 1445 N N . GLY A 1 185 ? 2.023 30.359 16.359 1 98.75 185 GLY A N 1
ATOM 1446 C CA . GLY A 1 185 ? 2.879 31.531 16.516 1 98.75 185 GLY A CA 1
ATOM 1447 C C . GLY A 1 185 ? 4.133 31.25 17.312 1 98.75 185 GLY A C 1
ATOM 1448 O O . GLY A 1 185 ? 5.227 31.688 16.953 1 98.75 185 GLY A O 1
ATOM 1449 N N . LEU A 1 186 ? 3.926 30.547 18.375 1 98.75 186 LEU A N 1
ATOM 1450 C CA . LEU A 1 186 ? 5.027 30.297 19.297 1 98.75 186 LEU A CA 1
ATOM 1451 C C . LEU A 1 186 ? 4.719 29.094 20.188 1 98.75 186 LEU A C 1
ATOM 1453 O O . LEU A 1 186 ? 3.568 28.891 20.578 1 98.75 186 LEU A O 1
ATOM 1457 N N . ALA A 1 187 ? 5.754 28.312 20.469 1 98.62 187 ALA A N 1
ATOM 1458 C CA . ALA A 1 187 ? 5.652 27.281 21.5 1 98.62 187 ALA A CA 1
ATOM 1459 C C . ALA A 1 187 ? 6.473 27.641 22.734 1 98.62 187 ALA A C 1
ATOM 1461 O O . ALA A 1 187 ? 7.625 28.062 22.609 1 98.62 187 ALA A O 1
ATOM 1462 N N . ILE A 1 188 ? 5.855 27.5 23.906 1 98.44 188 ILE A N 1
ATOM 1463 C CA . ILE A 1 188 ? 6.547 27.891 25.125 1 98.44 188 ILE A CA 1
ATOM 1464 C C . ILE A 1 188 ? 6.543 26.703 26.109 1 98.44 188 ILE A C 1
ATOM 1466 O O . ILE A 1 188 ? 5.48 26.25 26.531 1 98.44 188 ILE A O 1
ATOM 1470 N N . ASP A 1 189 ? 7.711 26.266 26.422 1 97.94 189 ASP A N 1
ATOM 1471 C CA . ASP A 1 189 ? 7.961 25.25 27.453 1 97.94 189 ASP A CA 1
ATOM 1472 C C . ASP A 1 189 ? 7.266 23.938 27.109 1 97.94 189 ASP A C 1
ATOM 1474 O O . ASP A 1 189 ? 6.703 23.281 27.984 1 97.94 189 ASP A O 1
ATOM 1478 N N . THR A 1 190 ? 7.27 23.625 25.844 1 96.94 190 THR A N 1
ATOM 1479 C CA . THR A 1 190 ? 6.668 22.391 25.344 1 96.94 190 THR A CA 1
ATOM 1480 C C . THR A 1 190 ? 7.387 21.172 25.906 1 96.94 190 THR A C 1
ATOM 1482 O O . THR A 1 190 ? 8.617 21.125 25.938 1 96.94 190 THR A O 1
ATOM 1485 N N . ALA A 1 191 ? 6.598 20.188 26.391 1 95.69 191 ALA A N 1
ATOM 1486 C CA . ALA A 1 191 ? 7.066 18.875 26.844 1 95.69 191 ALA A CA 1
ATOM 1487 C C . ALA A 1 191 ? 7.918 19.016 28.109 1 95.69 191 ALA A C 1
ATOM 1489 O O . ALA A 1 191 ? 8.836 18.219 28.328 1 95.69 191 ALA A O 1
ATOM 1490 N N . LEU A 1 192 ? 7.723 20.078 28.828 1 94.94 192 LEU A N 1
ATOM 1491 C CA . LEU A 1 192 ? 8.336 20.219 30.141 1 94.94 192 LEU A CA 1
ATOM 1492 C C . LEU A 1 192 ? 7.363 19.797 31.234 1 94.94 192 LEU A C 1
ATOM 1494 O O . LEU A 1 192 ? 6.145 19.812 31.031 1 94.94 192 LEU A O 1
ATOM 1498 N N . PRO A 1 193 ? 7.867 19.406 32.375 1 93.81 193 PRO A N 1
ATOM 1499 C CA . PRO A 1 193 ? 7.012 18.875 33.438 1 93.81 193 PRO A CA 1
ATOM 1500 C C . PRO A 1 193 ? 5.984 19.906 33.938 1 93.81 193 PRO A C 1
ATOM 1502 O O . PRO A 1 193 ? 4.895 19.516 34.375 1 93.81 193 PRO A O 1
ATOM 1505 N N . GLU A 1 194 ? 6.301 21.172 33.875 1 92.88 194 GLU A N 1
ATOM 1506 C CA . GLU A 1 194 ? 5.398 22.219 34.375 1 92.88 194 GLU A CA 1
ATOM 1507 C C . GLU A 1 194 ? 4.25 22.438 33.375 1 92.88 194 GLU A C 1
ATOM 1509 O O . GLU A 1 194 ? 3.271 23.125 33.719 1 92.88 194 GLU A O 1
ATOM 1514 N N . GLY A 1 195 ? 4.387 21.922 32.25 1 93.94 195 GLY A N 1
ATOM 1515 C CA . GLY A 1 195 ? 3.342 22.078 31.266 1 93.94 195 GLY A CA 1
ATOM 1516 C C . GLY A 1 195 ? 3.664 23.125 30.219 1 93.94 195 GLY A C 1
ATOM 1517 O O . GLY A 1 195 ? 4.551 23.969 30.422 1 93.94 195 GLY A O 1
ATOM 1518 N N . GLU A 1 196 ? 2.926 23.141 29.156 1 96.81 196 GLU A N 1
ATOM 1519 C CA . GLU A 1 196 ? 3.123 24.062 28.047 1 96.81 196 GLU A CA 1
ATOM 1520 C C . GLU A 1 196 ? 2.244 25.312 28.203 1 96.81 196 GLU A C 1
ATOM 1522 O O . GLU A 1 196 ? 1.121 25.219 28.703 1 96.81 196 GLU A O 1
ATOM 1527 N N . GLU A 1 197 ? 2.83 26.469 27.906 1 97.5 197 GLU A N 1
ATOM 1528 C CA . GLU A 1 197 ? 2.08 27.719 27.781 1 97.5 197 GLU A CA 1
ATOM 1529 C C . GLU A 1 197 ? 1.646 27.938 26.328 1 97.5 197 GLU A C 1
ATOM 1531 O O . GLU A 1 197 ? 2.455 27.844 25.406 1 97.5 197 GLU A O 1
ATOM 1536 N N . PHE A 1 198 ? 0.355 28.234 26.141 1 96.88 198 PHE A N 1
ATOM 1537 C CA . PHE A 1 198 ? -0.18 28.422 24.797 1 96.88 198 PHE A CA 1
ATOM 1538 C C . PHE A 1 198 ? -0.495 29.891 24.531 1 96.88 198 PHE A C 1
ATOM 1540 O O . PHE A 1 198 ? -1.53 30.406 24.969 1 96.88 198 PHE A O 1
ATOM 1547 N N . PRO A 1 199 ? 0.307 30.562 23.75 1 98 199 PRO A N 1
ATOM 1548 C CA . PRO A 1 199 ? -0.009 31.953 23.406 1 98 199 PRO A CA 1
ATOM 1549 C C . PRO A 1 199 ? -1.269 32.062 22.547 1 98 199 PRO A C 1
ATOM 1551 O O . PRO A 1 199 ? -1.64 31.125 21.859 1 98 199 PRO A O 1
ATOM 1554 N N . LEU A 1 200 ? -1.834 33.188 22.656 1 97.56 200 LEU A N 1
ATOM 1555 C CA . LEU A 1 200 ? -3.045 33.5 21.891 1 97.56 200 LEU A CA 1
ATOM 1556 C C . LEU A 1 200 ? -2.824 34.688 20.953 1 97.56 200 LEU A C 1
ATOM 1558 O O . LEU A 1 200 ? -2.309 35.719 21.359 1 97.56 200 LEU A O 1
ATOM 1562 N N . PHE A 1 201 ? -3.145 34.5 19.672 1 98.31 201 PHE A N 1
ATOM 1563 C CA . PHE A 1 201 ? -3.355 35.688 18.859 1 98.31 201 PHE A CA 1
ATOM 1564 C C . PHE A 1 201 ? -4.613 36.438 19.312 1 98.31 201 PHE A C 1
ATOM 1566 O O . PHE A 1 201 ? -5.73 36 19.031 1 98.31 201 PHE A O 1
ATOM 1573 N N . ARG A 1 202 ? -4.469 37.531 19.906 1 96.88 202 ARG A N 1
ATOM 1574 C CA . ARG A 1 202 ? -5.598 38.125 20.625 1 96.88 202 ARG A CA 1
ATOM 1575 C C . ARG A 1 202 ? -6.254 39.219 19.781 1 96.88 202 ARG A C 1
ATOM 1577 O O . ARG A 1 202 ? -7.312 39.719 20.156 1 96.88 202 ARG A O 1
ATOM 1584 N N . GLU A 1 203 ? -5.586 39.625 18.766 1 97.5 203 GLU A N 1
ATOM 1585 C CA . GLU A 1 203 ? -6.086 40.688 17.891 1 97.5 203 GLU A CA 1
ATOM 1586 C C . GLU A 1 203 ? -5.512 40.562 16.484 1 97.5 203 GLU A C 1
ATOM 1588 O O . GLU A 1 203 ? -4.348 40.188 16.312 1 97.5 203 GLU A O 1
ATOM 1593 N N . PHE A 1 204 ? -6.418 40.875 15.445 1 98.44 204 PHE A N 1
ATOM 1594 C CA . PHE A 1 204 ? -5.977 40.719 14.062 1 98.44 204 PHE A CA 1
ATOM 1595 C C . PHE A 1 204 ? -6.254 42 13.281 1 98.44 204 PHE A C 1
ATOM 1597 O O . PHE A 1 204 ? -7.254 42.688 13.531 1 98.44 204 PHE A O 1
ATOM 1604 N N . TRP A 1 205 ? -5.414 42.375 12.352 1 98.75 205 TRP A N 1
ATOM 1605 C CA . TRP A 1 205 ? -5.605 43.406 11.336 1 98.75 205 TRP A CA 1
ATOM 1606 C C . TRP A 1 205 ? -5.43 42.812 9.938 1 98.75 205 TRP A C 1
ATOM 1608 O O . TRP A 1 205 ? -4.355 42.344 9.594 1 98.75 205 TRP A O 1
ATOM 1618 N N . LEU A 1 206 ? -6.484 42.875 9.133 1 98.62 206 LEU A N 1
ATOM 1619 C CA . LEU A 1 206 ? -6.465 42.406 7.758 1 98.62 206 LEU A CA 1
ATOM 1620 C C . LEU A 1 206 ? -6.344 43.562 6.777 1 98.62 206 LEU A C 1
ATOM 1622 O O . LEU A 1 206 ? -7.23 44.406 6.715 1 98.62 206 LEU A O 1
ATOM 1626 N N . GLU A 1 207 ? -5.32 43.594 6.004 1 98.19 207 GLU A N 1
ATOM 1627 C CA . GLU A 1 207 ? -5.211 44.625 4.98 1 98.19 207 GLU A CA 1
ATOM 1628 C C . GLU A 1 207 ? -6.078 44.312 3.77 1 98.19 207 GLU A C 1
ATOM 1630 O O . GLU A 1 207 ? -5.98 43.219 3.205 1 98.19 207 GLU A O 1
ATOM 1635 N N . LYS A 1 208 ? -6.863 45.219 3.416 1 97.31 208 LYS A N 1
ATOM 1636 C CA . LYS A 1 208 ? -7.664 45 2.213 1 97.31 208 LYS A CA 1
ATOM 1637 C C . LYS A 1 208 ? -6.777 44.844 0.982 1 97.31 208 LYS A C 1
ATOM 1639 O O . LYS A 1 208 ? -5.953 45.719 0.679 1 97.31 208 LYS A O 1
ATOM 1644 N N . PRO A 1 209 ? -6.961 43.75 0.34 1 96 209 PRO A N 1
ATOM 1645 C CA . PRO A 1 209 ? -6.141 43.594 -0.859 1 96 209 PRO A CA 1
ATOM 1646 C C . PRO A 1 209 ? -6.473 44.594 -1.962 1 96 209 PRO A C 1
ATOM 1648 O O . PRO A 1 209 ? -7.641 44.938 -2.148 1 96 209 PRO A O 1
ATOM 1651 N N . LYS A 1 210 ? -5.469 44.969 -2.688 1 93.38 210 LYS A N 1
ATOM 1652 C CA . LYS A 1 210 ? -5.699 45.781 -3.885 1 93.38 210 LYS A CA 1
ATOM 1653 C C . LYS A 1 210 ? -6.281 44.938 -5.012 1 93.38 210 LYS A C 1
ATOM 1655 O O . LYS A 1 210 ? -6.156 43.719 -5.004 1 93.38 210 LYS A O 1
ATOM 1660 N N . PRO A 1 211 ? -6.941 45.719 -5.902 1 92.69 211 PRO A N 1
ATOM 1661 C CA . PRO A 1 211 ? -7.375 44.938 -7.074 1 92.69 211 PRO A CA 1
ATOM 1662 C C . PRO A 1 211 ? -6.223 44.219 -7.77 1 92.69 211 PRO A C 1
ATOM 1664 O O . PRO A 1 211 ? -5.164 44.812 -7.992 1 92.69 211 PRO A O 1
ATOM 1667 N N . GLY A 1 212 ? -6.367 42.969 -7.98 1 93.06 212 GLY A N 1
ATOM 1668 C CA . GLY A 1 212 ? -5.359 42.188 -8.68 1 93.06 212 GLY A CA 1
ATOM 1669 C C . GLY A 1 212 ? -4.234 41.719 -7.777 1 93.06 212 GLY A C 1
ATOM 1670 O O . GLY A 1 212 ? -3.268 41.094 -8.242 1 93.06 212 GLY A O 1
ATOM 1671 N N . ALA A 1 213 ? -4.363 41.969 -6.535 1 96 213 ALA A N 1
ATOM 1672 C CA . ALA A 1 213 ? -3.316 41.562 -5.605 1 96 213 ALA A CA 1
ATOM 1673 C C . ALA A 1 213 ? -3.096 40.062 -5.648 1 96 213 ALA A C 1
ATOM 1675 O O . ALA A 1 213 ? -4.051 39.281 -5.77 1 96 213 ALA A O 1
ATOM 1676 N N . ASP A 1 214 ? -1.812 39.625 -5.52 1 96.81 214 ASP A N 1
ATOM 1677 C CA . ASP A 1 214 ? -1.478 38.188 -5.523 1 96.81 214 ASP A CA 1
ATOM 1678 C C . ASP A 1 214 ? -1.185 37.688 -4.113 1 96.81 214 ASP A C 1
ATOM 1680 O O . ASP A 1 214 ? -0.761 36.562 -3.926 1 96.81 214 ASP A O 1
ATOM 1684 N N . ARG A 1 215 ? -1.372 38.594 -3.141 1 98.12 215 ARG A N 1
ATOM 1685 C CA . ARG A 1 215 ? -1.07 38.281 -1.752 1 98.12 215 ARG A CA 1
ATOM 1686 C C . ARG A 1 215 ? -2.045 38.969 -0.8 1 98.12 215 ARG A C 1
ATOM 1688 O O . ARG A 1 215 ? -2.646 39.969 -1.146 1 98.12 215 ARG A O 1
ATOM 1695 N N . ALA A 1 216 ? -2.246 38.375 0.315 1 98.31 216 ALA A N 1
ATOM 1696 C CA . ALA A 1 216 ? -2.977 38.969 1.438 1 98.31 216 ALA A CA 1
ATOM 1697 C C . ALA A 1 216 ? -2.053 39.188 2.629 1 98.31 216 ALA A C 1
ATOM 1699 O O . ALA A 1 216 ? -1.123 38.406 2.865 1 98.31 216 ALA A O 1
ATOM 1700 N N . VAL A 1 217 ? -2.301 40.281 3.338 1 98.62 217 VAL A N 1
ATOM 1701 C CA . VAL A 1 217 ? -1.462 40.594 4.488 1 98.62 217 VAL A CA 1
ATOM 1702 C C . VAL A 1 217 ? -2.309 40.594 5.758 1 98.62 217 VAL A C 1
ATOM 1704 O O . VAL A 1 217 ? -3.35 41.25 5.82 1 98.62 217 VAL A O 1
ATOM 1707 N N . VAL A 1 218 ? -1.885 39.906 6.75 1 98.81 218 VAL A N 1
ATOM 1708 C CA . VAL A 1 218 ? -2.547 39.812 8.047 1 98.81 218 VAL A CA 1
ATOM 1709 C C . VAL A 1 218 ? -1.554 40.156 9.156 1 98.81 218 VAL A C 1
ATOM 1711 O O . VAL A 1 218 ? -0.423 39.656 9.156 1 98.81 218 VAL A O 1
ATOM 1714 N N . HIS A 1 219 ? -1.928 41.031 10.023 1 98.81 219 HIS A N 1
ATOM 1715 C CA . HIS A 1 219 ? -1.176 41.281 11.25 1 98.81 219 HIS A CA 1
ATOM 1716 C C . HIS A 1 219 ? -1.873 40.656 12.461 1 98.81 219 HIS A C 1
ATOM 1718 O O . HIS A 1 219 ? -3.104 40.656 12.531 1 98.81 219 HIS A O 1
ATOM 1724 N N . ALA A 1 220 ? -1.1 40.219 13.375 1 98.88 220 ALA A N 1
ATOM 1725 C CA . ALA A 1 220 ? -1.66 39.625 14.586 1 98.88 220 ALA A CA 1
ATOM 1726 C C . ALA A 1 220 ? -0.85 40.031 15.82 1 98.88 220 ALA A C 1
ATOM 1728 O O . ALA A 1 220 ? 0.381 40.094 15.766 1 98.88 220 ALA A O 1
ATOM 1729 N N . LEU A 1 221 ? -1.549 40.312 16.828 1 98.75 221 LEU A N 1
ATOM 1730 C CA . LEU A 1 221 ? -0.948 40.531 18.125 1 98.75 221 LEU A CA 1
ATOM 1731 C C . LEU A 1 221 ? -1.047 39.312 19 1 98.75 221 LEU A C 1
ATOM 1733 O O . LEU A 1 221 ? -2.146 38.812 19.281 1 98.75 221 LEU A O 1
ATOM 1737 N N . MET A 1 222 ? 0.065 38.781 19.391 1 98.81 222 MET A N 1
ATOM 1738 C CA . MET A 1 222 ? 0.114 37.594 20.234 1 98.81 222 MET A CA 1
ATOM 1739 C C . MET A 1 222 ? 0.336 37.969 21.703 1 98.81 222 MET A C 1
ATOM 1741 O O . MET A 1 222 ? 1.1 38.875 22 1 98.81 222 MET A O 1
ATOM 1745 N N . ASP A 1 223 ? -0.313 37.25 22.594 1 98.44 223 ASP A N 1
ATOM 1746 C CA . ASP A 1 223 ? -0.183 37.5 24.016 1 98.44 223 ASP A CA 1
ATOM 1747 C C . ASP A 1 223 ? -0.285 36.219 24.828 1 98.44 223 ASP A C 1
ATOM 1749 O O . ASP A 1 223 ? -1.051 35.312 24.484 1 98.44 223 ASP A O 1
ATOM 1753 N N . SER A 1 224 ? 0.507 36.125 25.812 1 98.12 224 SER A N 1
ATOM 1754 C CA . SER A 1 224 ? 0.491 35.062 26.812 1 98.12 224 SER A CA 1
ATOM 1755 C C . SER A 1 224 ? 1.099 35.5 28.125 1 98.12 224 SER A C 1
ATOM 1757 O O . SER A 1 224 ? 1.608 36.625 28.234 1 98.12 224 SER A O 1
ATOM 1759 N N . PRO A 1 225 ? 1.013 34.688 29.141 1 97.88 225 PRO A N 1
ATOM 1760 C CA . PRO A 1 225 ? 1.569 35.062 30.438 1 97.88 225 PRO A CA 1
ATOM 1761 C C . PRO A 1 225 ? 3.053 35.438 30.344 1 97.88 225 PRO A C 1
ATOM 1763 O O . PRO A 1 225 ? 3.51 36.344 31.031 1 97.88 225 PRO A O 1
ATOM 1766 N N . SER A 1 226 ? 3.793 34.781 29.453 1 98.31 226 SER A N 1
ATOM 1767 C CA . SER A 1 226 ? 5.242 34.938 29.484 1 98.31 226 SER A CA 1
ATOM 1768 C C . SER A 1 226 ? 5.723 35.812 28.328 1 98.31 226 SER A C 1
ATOM 1770 O O . SER A 1 226 ? 6.805 36.406 28.391 1 98.31 226 SER A O 1
ATOM 1772 N N . VAL A 1 227 ? 5.02 35.812 27.234 1 98.69 227 VAL A N 1
ATOM 1773 C CA . VAL A 1 227 ? 5.566 36.438 26.031 1 98.69 227 VAL A CA 1
ATOM 1774 C C . VAL A 1 227 ? 4.465 37.188 25.297 1 98.69 227 VAL A C 1
ATOM 1776 O O . VAL A 1 227 ? 3.318 36.719 25.234 1 98.69 227 VAL A O 1
ATOM 1779 N N . THR A 1 228 ? 4.754 38.344 24.766 1 98.75 228 THR A N 1
ATOM 1780 C CA . THR A 1 228 ? 3.945 39.031 23.766 1 98.75 228 THR A CA 1
ATOM 1781 C C . THR A 1 228 ? 4.648 39.031 22.406 1 98.75 228 THR A C 1
ATOM 1783 O O . THR A 1 228 ? 5.859 38.812 22.328 1 98.75 228 THR A O 1
ATOM 1786 N N . GLY A 1 229 ? 3.902 39.188 21.375 1 98.81 229 GLY A N 1
ATOM 1787 C CA . GLY A 1 229 ? 4.504 39.156 20.047 1 98.81 229 GLY A CA 1
ATOM 1788 C C . GLY A 1 229 ? 3.693 39.906 19.016 1 98.81 229 GLY A C 1
ATOM 1789 O O . GLY A 1 229 ? 2.461 39.938 19.062 1 98.81 229 GLY A O 1
ATOM 1790 N N . ALA A 1 230 ? 4.367 40.594 18.078 1 98.94 230 ALA A N 1
ATOM 1791 C CA . ALA A 1 230 ? 3.771 41.188 16.891 1 98.94 230 ALA A CA 1
ATOM 1792 C C . ALA A 1 230 ? 4.117 40.375 15.641 1 98.94 230 ALA A C 1
ATOM 1794 O O . ALA A 1 230 ? 5.293 40.094 15.375 1 98.94 230 ALA A O 1
ATOM 1795 N N . TYR A 1 231 ? 3.105 39.969 14.961 1 98.94 231 TYR A N 1
ATOM 1796 C CA . TYR A 1 231 ? 3.305 39.125 13.773 1 98.94 231 TYR A CA 1
ATOM 1797 C C . TYR A 1 231 ? 2.764 39.844 12.531 1 98.94 231 TYR A C 1
ATOM 1799 O O . TYR A 1 231 ? 1.74 40.531 12.586 1 98.94 231 TYR A O 1
ATOM 1807 N N . ARG A 1 232 ? 3.455 39.688 11.477 1 98.88 232 ARG A N 1
ATOM 1808 C CA . ARG A 1 232 ? 3.008 40.031 10.133 1 98.88 232 ARG A CA 1
ATOM 1809 C C . ARG A 1 232 ? 3.111 38.844 9.188 1 98.88 232 ARG A C 1
ATOM 1811 O O . ARG A 1 232 ? 4.168 38.219 9.078 1 98.88 232 ARG A O 1
ATOM 1818 N N . PHE A 1 233 ? 2.012 38.5 8.516 1 98.88 233 PHE A N 1
ATOM 1819 C CA . PHE A 1 233 ? 1.94 37.406 7.562 1 98.88 233 PHE A CA 1
ATOM 1820 C C . PHE A 1 233 ? 1.667 37.906 6.156 1 98.88 233 PHE A C 1
ATOM 1822 O O . PHE A 1 233 ? 0.669 38.594 5.926 1 98.88 233 PHE A O 1
ATOM 1829 N N . VAL A 1 234 ? 2.561 37.688 5.301 1 98.88 234 VAL A N 1
ATOM 1830 C CA . VAL A 1 234 ? 2.277 37.844 3.877 1 98.88 234 VAL A CA 1
ATOM 1831 C C . VAL A 1 234 ? 1.955 36.5 3.258 1 98.88 234 VAL A C 1
ATOM 1833 O O . VAL A 1 234 ? 2.812 35.594 3.205 1 98.88 234 VAL A O 1
ATOM 1836 N N . ILE A 1 235 ? 0.708 36.344 2.756 1 98.81 235 ILE A N 1
ATOM 1837 C CA . ILE A 1 235 ? 0.2 35.031 2.309 1 98.81 235 ILE A CA 1
ATOM 1838 C C . ILE A 1 235 ? 0.073 35.031 0.788 1 98.81 235 ILE A C 1
ATOM 1840 O O . ILE A 1 235 ? -0.699 35.812 0.219 1 98.81 235 ILE A O 1
ATOM 1844 N N . ILE A 1 236 ? 0.794 34.125 0.146 1 98.69 236 ILE A N 1
ATOM 1845 C CA . ILE A 1 236 ? 0.834 34.031 -1.309 1 98.69 236 ILE A CA 1
ATOM 1846 C C . ILE A 1 236 ? 0.376 32.656 -1.74 1 98.69 236 ILE A C 1
ATOM 1848 O O . ILE A 1 236 ? 1.172 31.703 -1.766 1 98.69 236 ILE A O 1
ATOM 1852 N N . PRO A 1 237 ? -0.891 32.531 -2.207 1 98.19 237 PRO A N 1
ATOM 1853 C CA . PRO A 1 237 ? -1.411 31.203 -2.596 1 98.19 237 PRO A CA 1
ATOM 1854 C C . PRO A 1 237 ? -0.836 30.719 -3.92 1 98.19 237 PRO A C 1
ATOM 1856 O O . PRO A 1 237 ? -0.385 31.516 -4.738 1 98.19 237 PRO A O 1
ATOM 1859 N N . GLY A 1 238 ? -0.866 29.375 -4.184 1 97.62 238 GLY A N 1
ATOM 1860 C CA . GLY A 1 238 ? -0.406 28.734 -5.41 1 97.62 238 GLY A CA 1
ATOM 1861 C C . GLY A 1 238 ? -0.288 27.219 -5.289 1 97.62 238 GLY A C 1
ATOM 1862 O O . GLY A 1 238 ? -1.079 26.594 -4.59 1 97.62 238 GLY A O 1
ATOM 1863 N N . GLU A 1 239 ? 0.715 26.719 -6.164 1 97.38 239 GLU A N 1
ATOM 1864 C CA . GLU A 1 239 ? 1.025 25.297 -5.977 1 97.38 239 GLU A CA 1
ATOM 1865 C C . GLU A 1 239 ? 1.395 25 -4.527 1 97.38 239 GLU A C 1
ATOM 1867 O O . GLU A 1 239 ? 0.975 23.984 -3.971 1 97.38 239 GLU A O 1
ATOM 1872 N N . ARG A 1 240 ? 2.121 25.891 -4.102 1 97.94 240 ARG A N 1
ATOM 1873 C CA . ARG A 1 240 ? 2.381 26.031 -2.674 1 97.94 240 ARG A CA 1
ATOM 1874 C C . ARG A 1 240 ? 1.902 27.391 -2.164 1 97.94 240 ARG A C 1
ATOM 1876 O O . ARG A 1 240 ? 2.088 28.406 -2.83 1 97.94 240 ARG A O 1
ATOM 1883 N N . THR A 1 241 ? 1.286 27.359 -1.051 1 98.69 241 THR A N 1
ATOM 1884 C CA . THR A 1 241 ? 1.056 28.625 -0.37 1 98.69 241 THR A CA 1
ATOM 1885 C C . THR A 1 241 ? 2.273 29.031 0.458 1 98.69 241 THR A C 1
ATOM 1887 O O . THR A 1 241 ? 2.707 28.281 1.335 1 98.69 241 THR A O 1
ATOM 1890 N N . VAL A 1 242 ? 2.791 30.172 0.087 1 98.81 242 VAL A N 1
ATOM 1891 C CA . VAL A 1 242 ? 3.943 30.688 0.82 1 98.81 242 VAL A CA 1
ATOM 1892 C C . VAL A 1 242 ? 3.494 31.75 1.813 1 98.81 242 VAL A C 1
ATOM 1894 O O . VAL A 1 242 ? 2.773 32.688 1.447 1 98.81 242 VAL A O 1
ATOM 1897 N N . MET A 1 243 ? 3.867 31.594 3.076 1 98.81 243 MET A N 1
ATOM 1898 C CA . MET A 1 243 ? 3.625 32.594 4.113 1 98.81 243 MET A CA 1
ATOM 1899 C C . MET A 1 243 ? 4.938 33.219 4.594 1 98.81 243 MET A C 1
ATOM 1901 O O . MET A 1 243 ? 5.766 32.531 5.191 1 98.81 243 MET A O 1
ATOM 1905 N N . GLU A 1 244 ? 5.082 34.438 4.27 1 98.88 244 GLU A N 1
ATOM 1906 C CA . GLU A 1 244 ? 6.191 35.188 4.871 1 98.88 244 GLU A CA 1
ATOM 1907 C C . GLU A 1 244 ? 5.812 35.719 6.246 1 98.88 244 GLU A C 1
ATOM 1909 O O . GLU A 1 244 ? 4.875 36.5 6.371 1 98.88 244 GLU A O 1
ATOM 1914 N N . VAL A 1 245 ? 6.605 35.281 7.23 1 98.88 245 VAL A N 1
ATOM 1915 C CA . VAL A 1 245 ? 6.266 35.625 8.609 1 98.88 245 VAL A CA 1
ATOM 1916 C C . VAL A 1 245 ? 7.352 36.531 9.203 1 98.88 245 VAL A C 1
ATOM 1918 O O . VAL A 1 245 ? 8.539 36.219 9.102 1 98.88 245 VAL A O 1
ATOM 1921 N N . GLU A 1 246 ? 6.941 37.625 9.75 1 98.69 246 GLU A N 1
ATOM 1922 C CA . GLU A 1 246 ? 7.773 38.469 10.609 1 98.69 246 GLU A CA 1
ATOM 1923 C C . GLU A 1 246 ? 7.242 38.5 12.039 1 98.69 246 GLU A C 1
ATOM 1925 O O . GLU A 1 246 ? 6.051 38.719 12.258 1 98.69 246 GLU A O 1
ATOM 1930 N N . ALA A 1 247 ? 8.164 38.219 12.977 1 98.69 247 ALA A N 1
ATOM 1931 C CA . ALA A 1 247 ? 7.75 38.219 14.383 1 98.69 247 ALA A CA 1
ATOM 1932 C C . ALA A 1 247 ? 8.703 39.062 15.242 1 98.69 247 ALA A C 1
ATOM 1934 O O . ALA A 1 247 ? 9.922 39 15.047 1 98.69 247 ALA A O 1
ATOM 1935 N N . VAL A 1 248 ? 8.141 39.875 16.094 1 98.75 248 VAL A N 1
ATOM 1936 C CA . VAL A 1 248 ? 8.891 40.562 17.141 1 98.75 248 VAL A CA 1
ATOM 1937 C C . VAL A 1 248 ? 8.344 40.156 18.5 1 98.75 248 VAL A C 1
ATOM 1939 O O . VAL A 1 248 ? 7.191 40.438 18.828 1 98.75 248 VAL A O 1
ATOM 1942 N N . LEU A 1 249 ? 9.234 39.562 19.328 1 98.75 249 LEU A N 1
ATOM 1943 C CA . LEU A 1 249 ? 8.812 38.938 20.594 1 98.75 249 LEU A CA 1
ATOM 1944 C C . LEU A 1 249 ? 9.383 39.719 21.781 1 98.75 249 LEU A C 1
ATOM 1946 O O . LEU A 1 249 ? 10.539 40.156 21.75 1 98.75 249 LEU A O 1
ATOM 1950 N N . HIS A 1 250 ? 8.562 39.906 22.766 1 98.69 250 HIS A N 1
ATOM 1951 C CA . HIS A 1 250 ? 8.961 40.5 24.031 1 98.69 250 HIS A CA 1
ATOM 1952 C C . HIS A 1 250 ? 8.648 39.562 25.203 1 98.69 250 HIS A C 1
ATOM 1954 O O . HIS A 1 250 ? 7.531 39.062 25.312 1 98.69 250 HIS A O 1
ATOM 1960 N N . ALA A 1 251 ? 9.578 39.406 26.109 1 98.38 251 ALA A N 1
ATOM 1961 C CA . ALA A 1 251 ? 9.367 38.531 27.25 1 98.38 251 ALA A CA 1
ATOM 1962 C C . ALA A 1 251 ? 8.922 39.312 28.469 1 98.38 251 ALA A C 1
ATOM 1964 O O . ALA A 1 251 ? 9.547 40.312 28.844 1 98.38 251 ALA A O 1
ATOM 1965 N N . ARG A 1 252 ? 7.812 38.844 29.109 1 97.62 252 ARG A N 1
ATOM 1966 C CA . ARG A 1 252 ? 7.426 39.312 30.438 1 97.62 252 ARG A CA 1
ATOM 1967 C C . ARG A 1 252 ? 8.258 38.625 31.516 1 97.62 252 ARG A C 1
ATOM 1969 O O . ARG A 1 252 ? 8.586 39.219 32.531 1 97.62 252 ARG A O 1
ATOM 1976 N N . LYS A 1 253 ? 8.438 37.344 31.281 1 96.25 253 LYS A N 1
ATOM 1977 C CA . LYS A 1 253 ? 9.203 36.469 32.156 1 96.25 253 LYS A CA 1
ATOM 1978 C C . LYS A 1 253 ? 10.156 35.594 31.359 1 96.25 253 LYS A C 1
ATOM 1980 O O . LYS A 1 253 ? 9.977 35.375 30.156 1 96.25 253 LYS A O 1
ATOM 1985 N N . PRO A 1 254 ? 11.133 35.031 32.125 1 96.44 254 PRO A N 1
ATOM 1986 C CA . PRO A 1 254 ? 12.023 34.094 31.406 1 96.44 254 PRO A CA 1
ATOM 1987 C C . PRO A 1 254 ? 11.289 32.844 30.906 1 96.44 254 PRO A C 1
ATOM 1989 O O . PRO A 1 254 ? 10.414 32.312 31.594 1 96.44 254 PRO A O 1
ATOM 1992 N N . VAL A 1 255 ? 11.656 32.438 29.734 1 96.5 255 VAL A N 1
ATOM 1993 C CA . VAL A 1 255 ? 11.109 31.25 29.094 1 96.5 255 VAL A CA 1
ATOM 1994 C C . VAL A 1 255 ? 12.164 30.156 29.078 1 96.5 255 VAL A C 1
ATOM 1996 O O . VAL A 1 255 ? 13.289 30.375 28.609 1 96.5 255 VAL A O 1
ATOM 1999 N N . LYS A 1 256 ? 11.867 29 29.547 1 96.19 256 LYS A N 1
ATOM 2000 C CA . LYS A 1 256 ? 12.836 27.906 29.609 1 96.19 256 LYS A CA 1
ATOM 2001 C C . LYS A 1 256 ? 13.078 27.312 28.219 1 96.19 256 LYS A C 1
ATOM 2003 O O . LYS A 1 256 ? 14.219 27 27.859 1 96.19 256 LYS A O 1
ATOM 2008 N N . ARG A 1 257 ? 12.047 27.125 27.469 1 97.25 257 ARG A N 1
ATOM 2009 C CA . ARG A 1 257 ? 12.117 26.594 26.109 1 97.25 257 ARG A CA 1
ATOM 2010 C C . ARG A 1 257 ? 11.25 27.406 25.156 1 97.25 257 ARG A C 1
ATOM 2012 O O . ARG A 1 257 ? 10.023 27.328 25.219 1 97.25 257 ARG A O 1
ATOM 2019 N N . LEU A 1 258 ? 11.953 28.125 24.328 1 98.25 258 LEU A N 1
ATOM 2020 C CA . LEU A 1 258 ? 11.273 28.953 23.312 1 98.25 258 LEU A CA 1
ATOM 2021 C C . LEU A 1 258 ? 11.25 28.234 21.969 1 98.25 258 LEU A C 1
ATOM 2023 O O . LEU A 1 258 ? 12.289 28.094 21.312 1 98.25 258 LEU A O 1
ATOM 2027 N N . GLY A 1 259 ? 10.102 27.75 21.562 1 98.62 259 GLY A N 1
ATOM 2028 C CA . GLY A 1 259 ? 9.961 27.125 20.266 1 98.62 259 GLY A CA 1
ATOM 2029 C C . GLY A 1 259 ? 9.531 28.094 19.172 1 98.62 259 GLY A C 1
ATOM 2030 O O . GLY A 1 259 ? 8.398 28.578 19.188 1 98.62 259 GLY A O 1
ATOM 2031 N N . VAL A 1 260 ? 10.391 28.297 18.219 1 98.56 260 VAL A N 1
ATOM 2032 C CA . VAL A 1 260 ? 10.148 29.219 17.125 1 98.56 260 VAL A CA 1
ATOM 2033 C C . VAL A 1 260 ? 9.648 28.453 15.898 1 98.56 260 VAL A C 1
ATOM 2035 O O . VAL A 1 260 ? 10.141 27.359 15.594 1 98.56 260 VAL A O 1
ATOM 2038 N N . ALA A 1 261 ? 8.664 29.016 15.203 1 98.81 261 ALA A N 1
ATOM 2039 C CA . ALA A 1 261 ? 8.047 28.438 14.016 1 98.81 261 ALA A CA 1
ATOM 2040 C C . ALA A 1 261 ? 7.562 27.016 14.273 1 98.81 261 ALA A C 1
ATOM 2042 O O . ALA A 1 261 ? 7.887 26.094 13.523 1 98.81 261 ALA A O 1
ATOM 2043 N N . PRO A 1 262 ? 6.75 26.891 15.297 1 98.88 262 PRO A N 1
ATOM 2044 C CA . PRO A 1 262 ? 6.309 25.531 15.664 1 98.88 262 PRO A CA 1
ATOM 2045 C C . PRO A 1 262 ? 5.34 24.938 14.648 1 98.88 262 PRO A C 1
ATOM 2047 O O . PRO A 1 262 ? 4.484 25.641 14.109 1 98.88 262 PRO A O 1
ATOM 2050 N N . LEU A 1 263 ? 5.523 23.672 14.406 1 98.94 263 LEU A N 1
ATOM 2051 C CA . LEU A 1 263 ? 4.594 22.844 13.641 1 98.94 263 LEU A CA 1
ATOM 2052 C C . LEU A 1 263 ? 3.959 21.781 14.531 1 98.94 263 LEU A C 1
ATOM 2054 O O . LEU A 1 263 ? 4.629 21.188 15.383 1 98.94 263 LEU A O 1
ATOM 2058 N N . THR A 1 264 ? 2.682 21.625 14.367 1 98.81 264 THR A N 1
ATOM 2059 C CA . THR A 1 264 ? 1.934 20.625 15.109 1 98.81 264 THR A CA 1
ATOM 2060 C C . THR A 1 264 ? 1.204 19.688 14.156 1 98.81 264 THR A C 1
ATOM 2062 O O . THR A 1 264 ? 0.485 20.141 13.258 1 98.81 264 THR A O 1
ATOM 2065 N N . SER A 1 265 ? 1.414 18.391 14.367 1 98.81 265 SER A N 1
ATOM 2066 C CA . SER A 1 265 ? 0.874 17.391 13.461 1 98.81 265 SER A CA 1
ATOM 2067 C C . SER A 1 265 ? 0.343 16.172 14.219 1 98.81 265 SER A C 1
ATOM 2069 O O . SER A 1 265 ? 0.225 16.219 15.445 1 98.81 265 SER A O 1
ATOM 2071 N N . MET A 1 266 ? -0.156 15.234 13.445 1 98.75 266 MET A N 1
ATOM 2072 C CA . MET A 1 266 ? -0.735 14.016 14.008 1 98.75 266 MET A CA 1
ATOM 2073 C C . MET A 1 266 ? -0.127 12.773 13.359 1 98.75 266 MET A C 1
ATOM 2075 O O . MET A 1 266 ? 0.027 12.719 12.133 1 98.75 266 MET A O 1
ATOM 2079 N N . TYR A 1 267 ? 0.281 11.867 14.203 1 98.75 267 TYR A N 1
ATOM 2080 C CA . TYR A 1 267 ? 0.782 10.57 13.75 1 98.75 267 TYR A CA 1
ATOM 2081 C C . TYR A 1 267 ? 0.274 9.453 14.648 1 98.75 267 TYR A C 1
ATOM 2083 O O . TYR A 1 267 ? 0.681 9.344 15.805 1 98.75 267 TYR A O 1
ATOM 2091 N N . LEU A 1 268 ? -0.565 8.602 14.086 1 98.56 268 LEU A N 1
ATOM 2092 C CA . LEU A 1 268 ? -1.079 7.48 14.867 1 98.56 268 LEU A CA 1
ATOM 2093 C C . LEU A 1 268 ? -0.29 6.207 14.57 1 98.56 268 LEU A C 1
ATOM 2095 O O . LEU A 1 268 ? 0.24 5.578 15.492 1 98.56 268 LEU A O 1
ATOM 2099 N N . PHE A 1 269 ? -0.218 5.777 13.344 1 97.94 269 PHE A N 1
ATOM 2100 C CA . PHE A 1 269 ? 0.622 4.66 12.922 1 97.94 269 PHE A CA 1
ATOM 2101 C C . PHE A 1 269 ? 0.958 4.77 11.438 1 97.94 269 PHE A C 1
ATOM 2103 O O . PHE A 1 269 ? 0.357 5.566 10.719 1 97.94 269 PHE A O 1
ATOM 2110 N N . GLY A 1 270 ? 1.981 4.078 10.992 1 97.19 270 GLY A N 1
ATOM 2111 C CA . GLY A 1 270 ? 2.445 4.035 9.617 1 97.19 270 GLY A CA 1
ATOM 2112 C C . GLY A 1 270 ? 3.232 2.781 9.289 1 97.19 270 GLY A C 1
ATOM 2113 O O . GLY A 1 270 ? 3 1.725 9.883 1 97.19 270 GLY A O 1
ATOM 2114 N N . GLU A 1 271 ? 4.094 2.83 8.297 1 95.94 271 GLU A N 1
ATOM 2115 C CA . GLU A 1 271 ? 4.801 1.657 7.789 1 95.94 271 GLU A CA 1
ATOM 2116 C C . GLU A 1 271 ? 5.809 1.136 8.812 1 95.94 271 GLU A C 1
ATOM 2118 O O . GLU A 1 271 ? 6.102 -0.061 8.844 1 95.94 271 GLU A O 1
ATOM 2123 N N . ASN A 1 272 ? 6.363 2.062 9.625 1 95.94 272 ASN A N 1
ATOM 2124 C CA . ASN A 1 272 ? 7.391 1.68 10.594 1 95.94 272 ASN A CA 1
ATOM 2125 C C . ASN A 1 272 ? 6.781 1.257 11.922 1 95.94 272 ASN A C 1
ATOM 2127 O O . ASN A 1 272 ? 7.48 0.744 12.797 1 95.94 272 ASN A O 1
ATOM 2131 N N . ASP A 1 273 ? 5.52 1.506 12.125 1 92.38 273 ASP A N 1
ATOM 2132 C CA . ASP A 1 273 ? 4.77 1.095 13.305 1 92.38 273 ASP A CA 1
ATOM 2133 C C . ASP A 1 273 ? 3.316 0.79 12.961 1 92.38 273 ASP A C 1
ATOM 2135 O O . ASP A 1 273 ? 2.416 1.562 13.297 1 92.38 273 ASP A O 1
ATOM 2139 N N . ARG A 1 274 ? 3.068 -0.371 12.539 1 90.94 274 ARG A N 1
ATOM 2140 C CA . ARG A 1 274 ? 1.798 -0.755 11.938 1 90.94 274 ARG A CA 1
ATOM 2141 C C . ARG A 1 274 ? 0.675 -0.748 12.969 1 90.94 274 ARG A C 1
ATOM 2143 O O . ARG A 1 274 ? 0.87 -1.172 14.109 1 90.94 274 ARG A O 1
ATOM 2150 N N . GLY A 1 275 ? -0.468 -0.293 12.547 1 89.56 275 GLY A N 1
ATOM 2151 C CA . GLY A 1 275 ? -1.654 -0.276 13.391 1 89.56 275 GLY A CA 1
ATOM 2152 C C . GLY A 1 275 ? -2.291 -1.643 13.547 1 89.56 275 GLY A C 1
ATOM 2153 O O . GLY A 1 275 ? -1.84 -2.619 12.945 1 89.56 275 GLY A O 1
ATOM 2154 N N . SER A 1 276 ? -3.365 -1.607 14.305 1 90.44 276 SER A N 1
ATOM 2155 C CA . SER A 1 276 ? -4.141 -2.818 14.555 1 90.44 276 SER A CA 1
ATOM 2156 C C . SER A 1 276 ? -4.883 -3.271 13.305 1 90.44 276 SER A C 1
ATOM 2158 O O . SER A 1 276 ? -5.266 -2.449 12.469 1 90.44 276 SER A O 1
ATOM 2160 N N . ALA A 1 277 ? -5.105 -4.609 13.234 1 88.56 277 ALA A N 1
ATOM 2161 C CA . ALA A 1 277 ? -5.898 -5.168 12.141 1 88.56 277 ALA A CA 1
ATOM 2162 C C . ALA A 1 277 ? -7.355 -4.734 12.242 1 88.56 277 ALA A C 1
ATOM 2164 O O . ALA A 1 277 ? -8.125 -4.887 11.289 1 88.56 277 ALA A O 1
ATOM 2165 N N . GLU A 1 278 ? -7.715 -4.148 13.336 1 93.31 278 GLU A N 1
ATOM 2166 C CA . GLU A 1 278 ? -9.086 -3.701 13.547 1 93.31 278 GLU A CA 1
ATOM 2167 C C . GLU A 1 278 ? -9.367 -2.398 12.805 1 93.31 278 GLU A C 1
ATOM 2169 O O . GLU A 1 278 ? -10.508 -1.942 12.742 1 93.31 278 GLU A O 1
ATOM 2174 N N . ASP A 1 279 ? -8.383 -1.798 12.359 1 95.5 279 ASP A N 1
ATOM 2175 C CA . ASP A 1 279 ? -8.461 -0.646 11.469 1 95.5 279 ASP A CA 1
ATOM 2176 C C . ASP A 1 279 ? -8.039 -1.022 10.047 1 95.5 279 ASP A C 1
ATOM 2178 O O . ASP A 1 279 ? -6.914 -1.481 9.836 1 95.5 279 ASP A O 1
ATOM 2182 N N . PHE A 1 280 ? -8.922 -0.854 9.039 1 96.56 280 PHE A N 1
ATOM 2183 C CA . PHE A 1 280 ? -8.617 -1.322 7.691 1 96.56 280 PHE A CA 1
ATOM 2184 C C . PHE A 1 280 ? -7.59 -0.42 7.023 1 96.56 280 PHE A C 1
ATOM 2186 O O . PHE A 1 280 ? -7.027 -0.773 5.984 1 96.56 280 PHE A O 1
ATOM 2193 N N . ARG A 1 281 ? -7.352 0.754 7.586 1 97.5 281 ARG A N 1
ATOM 2194 C CA . ARG A 1 281 ? -6.398 1.697 7.012 1 97.5 281 ARG A CA 1
ATOM 2195 C C . ARG A 1 281 ? -4.965 1.281 7.324 1 97.5 281 ARG A C 1
ATOM 2197 O O . ARG A 1 281 ? -4.633 1.002 8.477 1 97.5 281 ARG A O 1
ATOM 2204 N N . PRO A 1 282 ? -4.086 1.388 6.211 1 96.75 282 PRO A N 1
ATOM 2205 C CA . PRO A 1 282 ? -2.695 1.011 6.465 1 96.75 282 PRO A CA 1
ATOM 2206 C C . PRO A 1 282 ? -1.937 2.061 7.273 1 96.75 282 PRO A C 1
ATOM 2208 O O . PRO A 1 282 ? -1.103 1.715 8.117 1 96.75 282 PRO A O 1
ATOM 2211 N N . GLU A 1 283 ? -2.174 3.32 6.992 1 98 283 GLU A N 1
ATOM 2212 C CA . GLU A 1 283 ? -1.548 4.434 7.699 1 98 283 GLU A CA 1
ATOM 2213 C C . GLU A 1 283 ? -2.582 5.473 8.117 1 98 283 GLU A C 1
ATOM 2215 O O . GLU A 1 283 ? -3.557 5.707 7.395 1 98 283 GLU A O 1
ATOM 2220 N N . VAL A 1 284 ? -2.33 6.082 9.281 1 98.62 284 VAL A N 1
ATOM 2221 C CA . VAL A 1 284 ? -3.172 7.164 9.781 1 98.62 284 VAL A CA 1
ATOM 2222 C C . VAL A 1 284 ? -2.297 8.266 10.383 1 98.62 284 VAL A C 1
ATOM 2224 O O . VAL A 1 284 ? -1.831 8.141 11.523 1 98.62 284 VAL A O 1
ATOM 2227 N N . HIS A 1 285 ? -2.043 9.273 9.617 1 98.75 285 HIS A N 1
ATOM 2228 C CA . HIS A 1 285 ? -1.244 10.391 10.094 1 98.75 285 HIS A CA 1
ATOM 2229 C C . HIS A 1 285 ? -1.289 11.562 9.117 1 98.75 285 HIS A C 1
ATOM 2231 O O . HIS A 1 285 ? -1.613 11.375 7.941 1 98.75 285 HIS A O 1
ATOM 2237 N N . ASP A 1 286 ? -0.954 12.742 9.617 1 98.75 286 ASP A N 1
ATOM 2238 C CA . ASP A 1 286 ? -0.927 13.961 8.812 1 98.75 286 ASP A CA 1
ATOM 2239 C C . ASP A 1 286 ? 0.472 14.219 8.258 1 98.75 286 ASP A C 1
ATOM 2241 O O . ASP A 1 286 ? 0.636 15 7.316 1 98.75 286 ASP A O 1
ATOM 2245 N N . SER A 1 287 ? 1.482 13.656 8.891 1 98.81 287 SER A N 1
ATOM 2246 C CA . SER A 1 287 ? 2.865 13.797 8.445 1 98.81 287 SER A CA 1
ATOM 2247 C C . SER A 1 287 ? 3.629 12.484 8.602 1 98.81 287 SER A C 1
ATOM 2249 O O . SER A 1 287 ? 3.439 11.758 9.578 1 98.81 287 SER A O 1
ATOM 2251 N N . ASP A 1 288 ? 4.586 12.297 7.688 1 98.56 288 ASP A N 1
ATOM 2252 C CA . ASP A 1 288 ? 5.418 11.094 7.684 1 98.56 288 ASP A CA 1
ATOM 2253 C C . ASP A 1 288 ? 6.664 11.281 8.539 1 98.56 288 ASP A C 1
ATOM 2255 O O . ASP A 1 288 ? 7.203 10.312 9.086 1 98.56 288 ASP A O 1
ATOM 2259 N N . GLY A 1 289 ? 7.16 12.523 8.492 1 98.75 289 GLY A N 1
ATOM 2260 C CA . GLY A 1 289 ? 8.453 12.664 9.148 1 98.75 289 GLY A CA 1
ATOM 2261 C C . GLY A 1 289 ? 8.922 14.102 9.242 1 98.75 289 GLY A C 1
ATOM 2262 O O . GLY A 1 289 ? 8.25 15.016 8.75 1 98.75 289 GLY A O 1
ATOM 2263 N N . LEU A 1 290 ? 10.078 14.234 9.938 1 98.88 290 LEU A N 1
ATOM 2264 C CA . LEU A 1 290 ? 10.766 15.508 10.094 1 98.88 290 LEU A CA 1
ATOM 2265 C C . LEU A 1 290 ? 11.945 15.617 9.133 1 98.88 290 LEU A C 1
ATOM 2267 O O . LEU A 1 290 ? 12.742 14.68 9.016 1 98.88 290 LEU A O 1
ATOM 2271 N N . LEU A 1 291 ? 11.992 16.688 8.461 1 97.94 291 LEU A N 1
ATOM 2272 C CA . LEU A 1 291 ? 13.133 17.031 7.613 1 97.94 291 LEU A CA 1
ATOM 2273 C C . LEU A 1 291 ? 14 18.094 8.273 1 97.94 291 LEU A C 1
ATOM 2275 O O . LEU A 1 291 ? 13.484 19.078 8.828 1 97.94 291 LEU A O 1
ATOM 2279 N N . LEU A 1 292 ? 15.273 17.906 8.266 1 97.25 292 LEU A N 1
ATOM 2280 C CA . LEU A 1 292 ? 16.25 18.953 8.586 1 97.25 292 LEU A CA 1
ATOM 2281 C C . LEU A 1 292 ? 17.219 19.156 7.426 1 97.25 292 LEU A C 1
ATOM 2283 O O . LEU A 1 292 ? 17.875 18.203 6.984 1 97.25 292 LEU A O 1
ATOM 2287 N N . TRP A 1 293 ? 17.219 20.297 6.961 1 94.25 293 TRP A N 1
ATOM 2288 C CA . TRP A 1 293 ? 18.219 20.719 5.977 1 94.25 293 TRP A CA 1
ATOM 2289 C C . TRP A 1 293 ? 19.203 21.703 6.586 1 94.25 293 TRP A C 1
ATOM 2291 O O . TRP A 1 293 ? 18.891 22.891 6.742 1 94.25 293 TRP A O 1
ATOM 2301 N N . MET A 1 294 ? 20.359 21.219 6.77 1 91.06 294 MET A N 1
ATOM 2302 C CA . MET A 1 294 ? 21.359 22.016 7.457 1 91.06 294 MET A CA 1
ATOM 2303 C C . MET A 1 294 ? 22.141 22.875 6.473 1 91.06 294 MET A C 1
ATOM 2305 O O . MET A 1 294 ? 22.219 22.562 5.285 1 91.06 294 MET A O 1
ATOM 2309 N N . LYS A 1 295 ? 22.703 23.922 6.949 1 87.88 295 LYS A N 1
ATOM 2310 C CA . LYS A 1 295 ? 23.484 24.812 6.109 1 87.88 295 LYS A CA 1
ATOM 2311 C C . LYS A 1 295 ? 24.734 24.125 5.566 1 87.88 295 LYS A C 1
ATOM 2313 O O . LYS A 1 295 ? 25.219 24.469 4.488 1 87.88 295 LYS A O 1
ATOM 2318 N N . GLY A 1 296 ? 25.234 23.156 6.281 1 85.06 296 GLY A N 1
ATOM 2319 C CA . GLY A 1 296 ? 26.375 22.391 5.824 1 85.06 296 GLY A CA 1
ATOM 2320 C C . GLY A 1 296 ? 26.047 21.422 4.707 1 85.06 296 GLY A C 1
ATOM 2321 O O . GLY A 1 296 ? 26.938 20.781 4.152 1 85.06 296 GLY A O 1
ATOM 2322 N N . GLY A 1 297 ? 24.781 21.328 4.418 1 86.62 297 GLY A N 1
ATOM 2323 C CA . GLY A 1 297 ? 24.391 20.531 3.271 1 86.62 297 GLY A CA 1
ATOM 2324 C C . GLY A 1 297 ? 23.703 19.219 3.656 1 86.62 297 GLY A C 1
ATOM 2325 O O . GLY A 1 297 ? 23.047 18.594 2.826 1 86.62 297 GLY A O 1
ATOM 2326 N N . GLU A 1 298 ? 23.781 18.875 4.848 1 88.31 298 GLU A N 1
ATOM 2327 C CA . GLU A 1 298 ? 23.219 17.594 5.246 1 88.31 298 GLU A CA 1
ATOM 2328 C C . GLU A 1 298 ? 21.688 17.656 5.305 1 88.31 298 GLU A C 1
ATOM 2330 O O . GLU A 1 298 ? 21.125 18.609 5.836 1 88.31 298 GLU A O 1
ATOM 2335 N N . HIS A 1 299 ? 21.125 16.672 4.645 1 92.69 299 HIS A N 1
ATOM 2336 C CA . HIS A 1 299 ? 19.688 16.391 4.77 1 92.69 299 HIS A CA 1
ATOM 2337 C C . HIS A 1 299 ? 19.438 15.242 5.73 1 92.69 299 HIS A C 1
ATOM 2339 O O . HIS A 1 299 ? 19.922 14.133 5.516 1 92.69 299 HIS A O 1
ATOM 2345 N N . LEU A 1 300 ? 18.719 15.57 6.734 1 97.12 300 LEU A N 1
ATOM 2346 C CA . LEU A 1 300 ? 18.344 14.539 7.691 1 97.12 300 LEU A CA 1
ATOM 2347 C C . LEU A 1 300 ? 16.844 14.273 7.641 1 97.12 300 LEU A C 1
ATOM 2349 O O . LEU A 1 300 ? 16.047 15.211 7.562 1 97.12 300 LEU A O 1
ATOM 2353 N N . TRP A 1 301 ? 16.5 12.984 7.547 1 98.44 301 TRP A N 1
ATOM 2354 C CA . TRP A 1 301 ? 15.102 12.555 7.566 1 98.44 301 TRP A CA 1
ATOM 2355 C C . TRP A 1 301 ? 14.82 11.68 8.781 1 98.44 301 TRP A C 1
ATOM 2357 O O . TRP A 1 301 ? 15.5 10.672 9 1 98.44 301 TRP A O 1
ATOM 2367 N N . ARG A 1 302 ? 13.852 12.125 9.547 1 98.5 302 ARG A N 1
ATOM 2368 C CA . ARG A 1 302 ? 13.438 11.406 10.75 1 98.5 302 ARG A CA 1
ATOM 2369 C C . ARG A 1 302 ? 11.992 10.945 10.648 1 98.5 302 ARG A C 1
ATOM 2371 O O . ARG A 1 302 ? 11.07 11.703 10.977 1 98.5 302 ARG A O 1
ATOM 2378 N N . PRO A 1 303 ? 11.742 9.617 10.328 1 98.69 303 PRO A N 1
ATOM 2379 C CA . PRO A 1 303 ? 10.359 9.141 10.352 1 98.69 303 PRO A CA 1
ATOM 2380 C C . PRO A 1 303 ? 9.711 9.297 11.727 1 98.69 303 PRO A C 1
ATOM 2382 O O . PRO A 1 303 ? 10.367 9.078 12.75 1 98.69 303 PRO A O 1
ATOM 2385 N N . LEU A 1 304 ? 8.43 9.703 11.727 1 98.75 304 LEU A N 1
ATOM 2386 C CA . LEU A 1 304 ? 7.703 9.875 12.977 1 98.75 304 LEU A CA 1
ATOM 2387 C C . LEU A 1 304 ? 7.285 8.523 13.555 1 98.75 304 LEU A C 1
ATOM 2389 O O . LEU A 1 304 ? 7.254 7.523 12.844 1 98.75 304 LEU A O 1
ATOM 2393 N N . GLN A 1 305 ? 7.039 8.586 14.867 1 97.5 305 GLN A N 1
ATOM 2394 C CA . GLN A 1 305 ? 6.531 7.434 15.609 1 97.5 305 GLN A CA 1
ATOM 2395 C C . GLN A 1 305 ? 5.457 7.855 16.609 1 97.5 305 GLN A C 1
ATOM 2397 O O . GLN A 1 305 ? 5.297 9.039 16.891 1 97.5 305 GLN A O 1
ATOM 2402 N N . ASN A 1 306 ? 4.668 6.867 17.016 1 97.94 306 ASN A N 1
ATOM 2403 C CA . ASN A 1 306 ? 3.783 6.98 18.172 1 97.94 306 ASN A CA 1
ATOM 2404 C C . ASN A 1 306 ? 4.285 6.145 19.344 1 97.94 306 ASN A C 1
ATOM 2406 O O . ASN A 1 306 ? 3.779 5.047 19.594 1 97.94 306 ASN A O 1
ATOM 2410 N N . PRO A 1 307 ? 5.293 6.727 20.078 1 96 307 PRO A N 1
ATOM 2411 C CA . PRO A 1 307 ? 5.973 5.941 21.109 1 96 307 PRO A CA 1
ATOM 2412 C C . PRO A 1 307 ? 5.082 5.656 22.312 1 96 307 PRO A C 1
ATOM 2414 O O . PRO A 1 307 ? 4.031 6.285 22.469 1 96 307 PRO A O 1
ATOM 2417 N N . SER A 1 308 ? 5.512 4.727 23.141 1 94.75 308 SER A N 1
ATOM 2418 C CA . SER A 1 308 ? 4.762 4.379 24.344 1 94.75 308 SER A CA 1
ATOM 2419 C C . SER A 1 308 ? 4.965 5.414 25.453 1 94.75 308 SER A C 1
ATOM 2421 O O . SER A 1 308 ? 4.168 5.5 26.391 1 94.75 308 SER A O 1
ATOM 2423 N N . GLN A 1 309 ? 6.062 6.16 25.312 1 95.31 309 GLN A N 1
ATOM 2424 C CA . GLN A 1 309 ? 6.367 7.242 26.25 1 95.31 309 GLN A CA 1
ATOM 2425 C C . GLN A 1 309 ? 6.738 8.523 25.5 1 95.31 309 GLN A C 1
ATOM 2427 O O . GLN A 1 309 ? 7.16 8.469 24.344 1 95.31 309 GLN A O 1
ATOM 2432 N N . LEU A 1 310 ? 6.57 9.625 26.219 1 96.25 310 LEU A N 1
ATOM 2433 C CA . LEU A 1 310 ? 6.957 10.906 25.641 1 96.25 310 LEU A CA 1
ATOM 2434 C C . LEU A 1 310 ? 8.398 10.867 25.141 1 96.25 310 LEU A C 1
ATOM 2436 O O . LEU A 1 310 ? 9.297 10.414 25.859 1 96.25 310 LEU A O 1
ATOM 2440 N N . SER A 1 311 ? 8.562 11.227 23.906 1 96.81 311 SER A N 1
ATOM 2441 C CA . SER A 1 311 ? 9.898 11.25 23.312 1 96.81 311 SER A CA 1
ATOM 2442 C C . SER A 1 311 ? 10.242 12.648 22.797 1 96.81 311 SER A C 1
ATOM 2444 O O . SER A 1 311 ? 9.477 13.25 22.047 1 96.81 311 SER A O 1
ATOM 2446 N N . VAL A 1 312 ? 11.398 13.188 23.203 1 96.94 312 VAL A N 1
ATOM 2447 C CA . VAL A 1 312 ? 11.914 14.469 22.719 1 96.94 312 VAL A CA 1
ATOM 2448 C C . VAL A 1 312 ? 13.281 14.258 22.062 1 96.94 312 VAL A C 1
ATOM 2450 O O . VAL A 1 312 ? 14.227 13.805 22.703 1 96.94 312 VAL A O 1
ATOM 2453 N N . SER A 1 313 ? 13.344 14.508 20.812 1 97.5 313 SER A N 1
ATOM 2454 C CA . SER A 1 313 ? 14.602 14.469 20.062 1 97.5 313 SER A CA 1
ATOM 2455 C C . SER A 1 313 ? 15.125 15.875 19.797 1 97.5 313 SER A C 1
ATOM 2457 O O . SER A 1 313 ? 14.359 16.766 19.422 1 97.5 313 SER A O 1
ATOM 2459 N N . SER A 1 314 ? 16.406 16.047 20.031 1 97.44 314 SER A N 1
ATOM 2460 C CA . SER A 1 314 ? 17.031 17.344 19.812 1 97.44 314 SER A CA 1
ATOM 2461 C C . SER A 1 314 ? 18.156 17.25 18.781 1 97.44 314 SER A C 1
ATOM 2463 O O . SER A 1 314 ? 19.062 16.438 18.922 1 97.44 314 SER A O 1
ATOM 2465 N N . PHE A 1 315 ? 18.109 18.094 17.797 1 97.38 315 PHE A N 1
ATOM 2466 C CA . PHE A 1 315 ? 19.125 18.141 16.734 1 97.38 315 PHE A CA 1
ATOM 2467 C C . PHE A 1 315 ? 19.859 19.469 16.75 1 97.38 315 PHE A C 1
ATOM 2469 O O . PHE A 1 315 ? 19.297 20.5 16.375 1 97.38 315 PHE A O 1
ATOM 2476 N N . GLN A 1 316 ? 21.078 19.391 17.094 1 95.88 316 GLN A N 1
ATOM 2477 C CA . GLN A 1 316 ? 21.875 20.609 17.141 1 95.88 316 GLN A CA 1
ATOM 2478 C C . GLN A 1 316 ? 22.172 21.125 15.727 1 95.88 316 GLN A C 1
ATOM 2480 O O . GLN A 1 316 ? 22.516 20.344 14.836 1 95.88 316 GLN A O 1
ATOM 2485 N N . VAL A 1 317 ? 21.953 22.422 15.594 1 94.75 317 VAL A N 1
ATOM 2486 C CA . VAL A 1 317 ? 22.203 23.031 14.281 1 94.75 317 VAL A CA 1
ATOM 2487 C C . VAL A 1 317 ? 23.016 24.312 14.445 1 94.75 317 VAL A C 1
ATOM 2489 O O . VAL A 1 317 ? 22.703 25.156 15.289 1 94.75 317 VAL A O 1
ATOM 2492 N N . LYS A 1 318 ? 24.062 24.453 13.68 1 92.44 318 LYS A N 1
ATOM 2493 C CA . LYS A 1 318 ? 24.828 25.688 13.633 1 92.44 318 LYS A CA 1
ATOM 2494 C C . LYS A 1 318 ? 24.156 26.719 12.727 1 92.44 318 LYS A C 1
ATOM 2496 O O . LYS A 1 318 ? 24.344 27.922 12.898 1 92.44 318 LYS A O 1
ATOM 2501 N N . GLY A 1 319 ? 23.469 26.219 11.836 1 91.62 319 GLY A N 1
ATOM 2502 C CA . GLY A 1 319 ? 22.672 26.938 10.867 1 91.62 319 GLY A CA 1
ATOM 2503 C C . GLY A 1 319 ? 21.656 26.062 10.164 1 91.62 319 GLY A C 1
ATOM 2504 O O . GLY A 1 319 ? 21.922 24.891 9.875 1 91.62 319 GLY A O 1
ATOM 2505 N N . LEU A 1 320 ? 20.531 26.75 9.906 1 93.06 320 LEU A N 1
ATOM 2506 C CA . LEU A 1 320 ? 19.438 26 9.312 1 93.06 320 LEU A CA 1
ATOM 2507 C C . LEU A 1 320 ? 19.062 26.562 7.945 1 93.06 320 LEU A C 1
ATOM 2509 O O . LEU A 1 320 ? 18.891 27.781 7.797 1 93.06 320 LEU A O 1
ATOM 2513 N N . ARG A 1 321 ? 19.031 25.672 6.973 1 93.56 321 ARG A N 1
ATOM 2514 C CA . ARG A 1 321 ? 18.422 26.047 5.703 1 93.56 321 ARG A CA 1
ATOM 2515 C C . ARG A 1 321 ? 16.906 25.875 5.754 1 93.56 321 ARG A C 1
ATOM 2517 O O . ARG A 1 321 ? 16.172 26.703 5.238 1 93.56 321 ARG A O 1
ATOM 2524 N N . ALA A 1 322 ? 16.547 24.75 6.328 1 96.56 322 ALA A N 1
ATOM 2525 C CA . ALA A 1 322 ? 15.109 24.5 6.5 1 96.56 322 ALA A CA 1
ATOM 2526 C C . ALA A 1 322 ? 14.867 23.344 7.465 1 96.56 322 ALA A C 1
ATOM 2528 O O . ALA A 1 322 ? 15.75 22.5 7.68 1 96.56 322 ALA A O 1
ATOM 2529 N N . PHE A 1 323 ? 13.742 23.312 8.031 1 98.12 323 PHE A N 1
ATOM 2530 C CA . PHE A 1 323 ? 13.18 22.125 8.648 1 98.12 323 PHE A CA 1
ATOM 2531 C C . PHE A 1 323 ? 11.688 22.016 8.367 1 98.12 323 PHE A C 1
ATOM 2533 O O . PHE A 1 323 ? 11.086 22.953 7.832 1 98.12 323 PHE A O 1
ATOM 2540 N N . GLY A 1 324 ? 11.109 20.875 8.609 1 98.69 324 GLY A N 1
ATOM 2541 C CA . GLY A 1 324 ? 9.688 20.766 8.32 1 98.69 324 GLY A CA 1
ATOM 2542 C C . GLY A 1 324 ? 9.102 19.406 8.688 1 98.69 324 GLY A C 1
ATOM 2543 O O . GLY A 1 324 ? 9.844 18.453 8.914 1 98.69 324 GLY A O 1
ATOM 2544 N N . LEU A 1 325 ? 7.848 19.375 8.898 1 98.94 325 LEU A N 1
ATOM 2545 C CA . LEU A 1 325 ? 7.078 18.141 8.953 1 98.94 325 LEU A CA 1
ATOM 2546 C C . LEU A 1 325 ? 6.422 17.844 7.609 1 98.94 325 LEU A C 1
ATOM 2548 O O . LEU A 1 325 ? 5.656 18.672 7.098 1 98.94 325 LEU A O 1
ATOM 2552 N N . LEU A 1 326 ? 6.742 16.672 7.105 1 98.75 326 LEU A N 1
ATOM 2553 C CA . LEU A 1 326 ? 6.367 16.422 5.719 1 98.75 326 LEU A CA 1
ATOM 2554 C C . LEU A 1 326 ? 5.473 15.188 5.617 1 98.75 326 LEU A C 1
ATOM 2556 O O . LEU A 1 326 ? 5.684 14.203 6.324 1 98.75 326 LEU A O 1
ATOM 2560 N N . GLN A 1 327 ? 4.473 15.344 4.762 1 98.56 327 GLN A N 1
ATOM 2561 C CA . GLN A 1 327 ? 3.742 14.195 4.23 1 98.56 327 GLN A CA 1
ATOM 2562 C C . GLN A 1 327 ? 4.305 13.766 2.879 1 98.56 327 GLN A C 1
ATOM 2564 O O . GLN A 1 327 ? 3.785 14.164 1.832 1 98.56 327 GLN A O 1
ATOM 2569 N N . ARG A 1 328 ? 5.246 12.906 2.967 1 96.88 328 ARG A N 1
ATOM 2570 C CA . ARG A 1 328 ? 6.004 12.531 1.774 1 96.88 328 ARG A CA 1
ATOM 2571 C C . ARG A 1 328 ? 5.25 11.5 0.945 1 96.88 328 ARG A C 1
ATOM 2573 O O . ARG A 1 328 ? 5.262 11.555 -0.287 1 96.88 328 ARG A O 1
ATOM 2580 N N . ASP A 1 329 ? 4.742 10.516 1.603 1 97.62 329 ASP A N 1
ATOM 2581 C CA . ASP A 1 329 ? 3.939 9.508 0.911 1 97.62 329 ASP A CA 1
ATOM 2582 C C . ASP A 1 329 ? 2.578 10.078 0.512 1 97.62 329 ASP A C 1
ATOM 2584 O O . ASP A 1 329 ? 1.747 10.375 1.373 1 97.62 329 ASP A O 1
ATOM 2588 N N . GLN A 1 330 ? 2.365 10.195 -0.763 1 98 330 GLN A N 1
ATOM 2589 C CA . GLN A 1 330 ? 1.133 10.828 -1.229 1 98 330 GLN A CA 1
ATOM 2590 C C . GLN A 1 330 ? 0.298 9.852 -2.057 1 98 330 GLN A C 1
ATOM 2592 O O . GLN A 1 330 ? -0.548 10.273 -2.85 1 98 330 GLN A O 1
ATOM 2597 N N . ALA A 1 331 ? 0.6 8.555 -1.941 1 97.56 331 ALA A N 1
ATOM 2598 C CA . ALA A 1 331 ? -0.164 7.527 -2.648 1 97.56 331 ALA A CA 1
ATOM 2599 C C . ALA A 1 331 ? -1.423 7.148 -1.872 1 97.56 331 ALA A C 1
ATOM 2601 O O . ALA A 1 331 ? -1.344 6.715 -0.722 1 97.56 331 ALA A O 1
ATOM 2602 N N . PHE A 1 332 ? -2.578 7.215 -2.506 1 97.88 332 PHE A N 1
ATOM 2603 C CA . PHE A 1 332 ? -3.848 6.965 -1.835 1 97.88 332 PHE A CA 1
ATOM 2604 C C . PHE A 1 332 ? -3.869 5.566 -1.222 1 97.88 332 PHE A C 1
ATOM 2606 O O . PHE A 1 332 ? -4.344 5.383 -0.099 1 97.88 332 PHE A O 1
ATOM 2613 N N . PRO A 1 333 ? -3.275 4.52 -1.909 1 97.31 333 PRO A N 1
ATOM 2614 C CA . PRO A 1 333 ? -3.393 3.174 -1.346 1 97.31 333 PRO A CA 1
ATOM 2615 C C . PRO A 1 333 ? -2.65 3.023 -0.02 1 97.31 333 PRO A C 1
ATOM 2617 O O . PRO A 1 333 ? -2.887 2.062 0.718 1 97.31 333 PRO A O 1
ATOM 2620 N N . SER A 1 334 ? -1.799 3.928 0.281 1 97.62 334 SER A N 1
ATOM 2621 C CA . SER A 1 334 ? -1.084 3.869 1.552 1 97.62 334 SER A CA 1
ATOM 2622 C C . SER A 1 334 ? -2 4.223 2.719 1 97.62 334 SER A C 1
ATOM 2624 O O . SER A 1 334 ? -1.67 3.957 3.877 1 97.62 334 SER A O 1
ATOM 2626 N N . TYR A 1 335 ? -3.178 4.77 2.398 1 98.06 335 TYR A N 1
ATOM 2627 C CA . TYR A 1 335 ? -4.012 5.301 3.469 1 98.06 335 TYR A CA 1
ATOM 2628 C C . TYR A 1 335 ? -5.418 4.715 3.408 1 98.06 335 TYR A C 1
ATOM 2630 O O . TYR A 1 335 ? -6.023 4.426 4.441 1 98.06 335 TYR A O 1
ATOM 2638 N N . GLU A 1 336 ? -5.988 4.668 2.268 1 97.81 336 GLU A N 1
ATOM 2639 C CA . GLU A 1 336 ? -7.301 4.094 1.987 1 97.81 336 GLU A CA 1
ATOM 2640 C C . GLU A 1 336 ? -8.398 4.848 2.73 1 97.81 336 GLU A C 1
ATOM 2642 O O . GLU A 1 336 ? -9.414 4.258 3.113 1 97.81 336 GLU A O 1
ATOM 2647 N N . ASP A 1 337 ? -8.219 6.082 3.057 1 98.06 337 ASP A N 1
ATOM 2648 C CA . ASP A 1 337 ? -9.219 6.871 3.768 1 98.06 337 ASP A CA 1
ATOM 2649 C C . ASP A 1 337 ? -9.883 7.883 2.836 1 98.06 337 ASP A C 1
ATOM 2651 O O . ASP A 1 337 ? -9.281 8.906 2.498 1 98.06 337 ASP A O 1
ATOM 2655 N N . LEU A 1 338 ? -11.102 7.633 2.467 1 97.75 338 LEU A N 1
ATOM 2656 C CA . LEU A 1 338 ? -11.82 8.484 1.521 1 97.75 338 LEU A CA 1
ATOM 2657 C C . LEU A 1 338 ? -12.375 9.719 2.215 1 97.75 338 LEU A C 1
ATOM 2659 O O . LEU A 1 338 ? -12.789 10.672 1.553 1 97.75 338 LEU A O 1
ATOM 2663 N N . GLU A 1 339 ? -12.367 9.719 3.516 1 96.31 339 GLU A N 1
ATOM 2664 C CA . GLU A 1 339 ? -12.883 10.859 4.266 1 96.31 339 GLU A CA 1
ATOM 2665 C C . GLU A 1 339 ? -11.773 11.828 4.633 1 96.31 339 GLU A C 1
ATOM 2667 O O . GLU A 1 339 ? -11.812 13 4.242 1 96.31 339 GLU A O 1
ATOM 2672 N N . ALA A 1 340 ? -10.734 11.344 5.289 1 97.44 340 ALA A N 1
ATOM 2673 C CA . ALA A 1 340 ? -9.656 12.203 5.766 1 97.44 340 ALA A CA 1
ATOM 2674 C C . ALA A 1 340 ? -8.711 12.578 4.629 1 97.44 340 ALA A C 1
ATOM 2676 O O . ALA A 1 340 ? -8.109 13.656 4.645 1 97.44 340 ALA A O 1
ATOM 2677 N N . ARG A 1 341 ? -8.523 11.688 3.676 1 98.12 341 ARG A N 1
ATOM 2678 C CA . ARG A 1 341 ? -7.621 11.867 2.543 1 98.12 341 ARG A CA 1
ATOM 2679 C C . ARG A 1 341 ? -6.227 12.266 3.014 1 98.12 341 ARG A C 1
ATOM 2681 O O . ARG A 1 341 ? -5.648 13.234 2.521 1 98.12 341 ARG A O 1
ATOM 2688 N N . TYR A 1 342 ? -5.621 11.453 3.809 1 98.62 342 TYR A N 1
ATOM 2689 C CA . TYR A 1 342 ? -4.281 11.719 4.328 1 98.62 342 TYR A CA 1
ATOM 2690 C C . TYR A 1 342 ? -3.281 11.891 3.193 1 98.62 342 TYR A C 1
ATOM 2692 O O . TYR A 1 342 ? -2.273 12.578 3.346 1 98.62 342 TYR A O 1
ATOM 2700 N N . ASP A 1 343 ? -3.504 11.289 2.061 1 98.44 343 ASP A N 1
ATOM 2701 C CA . ASP A 1 343 ? -2.627 11.367 0.895 1 98.44 343 ASP A CA 1
ATOM 2702 C C . ASP A 1 343 ? -2.564 12.789 0.344 1 98.44 343 ASP A C 1
ATOM 2704 O O . ASP A 1 343 ? -1.681 13.109 -0.452 1 98.44 343 ASP A O 1
ATOM 2708 N N . LYS A 1 344 ? -3.418 13.672 0.822 1 98.56 344 LYS A N 1
ATOM 2709 C CA . LYS A 1 344 ? -3.5 15.016 0.26 1 98.56 344 LYS A CA 1
ATOM 2710 C C . LYS A 1 344 ? -3.133 16.062 1.301 1 98.56 344 LYS A C 1
ATOM 2712 O O . LYS A 1 344 ? -3.316 17.266 1.07 1 98.56 344 LYS A O 1
ATOM 2717 N N . ARG A 1 345 ? -2.637 15.617 2.42 1 98.69 345 ARG A N 1
ATOM 2718 C CA . ARG A 1 345 ? -2.223 16.562 3.445 1 98.69 345 ARG A CA 1
ATOM 2719 C C . ARG A 1 345 ? -0.993 17.344 2.998 1 98.69 345 ARG A C 1
ATOM 2721 O O . ARG A 1 345 ? -0.085 16.797 2.379 1 98.69 345 ARG A O 1
ATOM 2728 N N . PRO A 1 346 ? -0.928 18.609 3.34 1 98.75 346 PRO A N 1
ATOM 2729 C CA . PRO A 1 346 ? 0.263 19.375 2.965 1 98.75 346 PRO A CA 1
ATOM 2730 C C . PRO A 1 346 ? 1.472 19.047 3.84 1 98.75 346 PRO A C 1
ATOM 2732 O O . PRO A 1 346 ? 1.316 18.75 5.023 1 98.75 346 PRO A O 1
ATOM 2735 N N . SER A 1 347 ? 2.566 19.109 3.24 1 98.75 347 SER A N 1
ATOM 2736 C CA . SER A 1 347 ? 3.82 19.297 3.957 1 98.75 347 SER A CA 1
ATOM 2737 C C . SER A 1 347 ? 4.043 20.766 4.285 1 98.75 347 SER A C 1
ATOM 2739 O O . SER A 1 347 ? 3.479 21.656 3.633 1 98.75 347 SER A O 1
ATOM 2741 N N . VAL A 1 348 ? 4.84 21 5.32 1 98.88 348 VAL A N 1
ATOM 2742 C CA . VAL A 1 348 ? 5.234 22.375 5.617 1 98.88 348 VAL A CA 1
ATOM 2743 C C . VAL A 1 348 ? 6.746 22.438 5.812 1 98.88 348 VAL A C 1
ATOM 2745 O O . VAL A 1 348 ? 7.316 21.688 6.602 1 98.88 348 VAL A O 1
ATOM 2748 N N . TRP A 1 349 ? 7.371 23.312 5.055 1 98.56 349 TRP A N 1
ATOM 2749 C CA . TRP A 1 349 ? 8.781 23.656 5.215 1 98.56 349 TRP A CA 1
ATOM 2750 C C . TRP A 1 349 ? 8.945 25.016 5.875 1 98.56 349 TRP A C 1
ATOM 2752 O O . TRP A 1 349 ? 8.336 26 5.445 1 98.56 349 TRP A O 1
ATOM 2762 N N . VAL A 1 350 ? 9.742 25.062 6.867 1 98.75 350 VAL A N 1
ATOM 2763 C CA . VAL A 1 350 ? 10.141 26.312 7.512 1 98.75 350 VAL A CA 1
ATOM 2764 C C . VAL A 1 350 ? 11.492 26.766 6.98 1 98.75 350 VAL A C 1
ATOM 2766 O O . VAL A 1 350 ? 12.5 26.062 7.141 1 98.75 350 VAL A O 1
ATOM 2769 N N . GLU A 1 351 ? 11.523 27.875 6.359 1 97.94 351 GLU A N 1
ATOM 2770 C CA . GLU A 1 351 ? 12.75 28.453 5.824 1 97.94 351 GLU A CA 1
ATOM 2771 C C . GLU A 1 351 ? 13.125 29.734 6.559 1 97.94 351 GLU A C 1
ATOM 2773 O O . GLU A 1 351 ? 12.508 30.781 6.34 1 97.94 351 GLU A O 1
ATOM 2778 N N . PRO A 1 352 ? 14.164 29.703 7.34 1 97.56 352 PRO A N 1
ATOM 2779 C CA . PRO A 1 352 ? 14.594 30.938 8 1 97.56 352 PRO A CA 1
ATOM 2780 C C . PRO A 1 352 ? 14.977 32.031 7.016 1 97.56 352 PRO A C 1
ATOM 2782 O O . PRO A 1 352 ? 15.586 31.75 5.977 1 97.56 352 PRO A O 1
ATOM 2785 N N . VAL A 1 353 ? 14.555 33.219 7.277 1 97.75 353 VAL A N 1
ATOM 2786 C CA . VAL A 1 353 ? 15 34.375 6.543 1 97.75 353 VAL A CA 1
ATOM 2787 C C . VAL A 1 353 ? 16.016 35.156 7.387 1 97.75 353 VAL A C 1
ATOM 2789 O O . VAL A 1 353 ? 15.734 35.531 8.531 1 97.75 353 VAL A O 1
ATOM 2792 N N . GLY A 1 354 ? 17.125 35.406 6.793 1 93.06 354 GLY A N 1
ATOM 2793 C CA . GLY A 1 354 ? 18.219 35.938 7.594 1 93.06 354 GLY A CA 1
ATOM 2794 C C . GLY A 1 354 ? 18.922 34.875 8.422 1 93.06 354 GLY A C 1
ATOM 2795 O O . GLY A 1 354 ? 18.797 33.656 8.133 1 93.06 354 GLY A O 1
ATOM 2796 N N . GLU A 1 355 ? 19.719 35.281 9.422 1 89.31 355 GLU A N 1
ATOM 2797 C CA . GLU A 1 355 ? 20.484 34.344 10.227 1 89.31 355 GLU A CA 1
ATOM 2798 C C . GLU A 1 355 ? 19.828 34.094 11.586 1 89.31 355 GLU A C 1
ATOM 2800 O O . GLU A 1 355 ? 19.844 34.969 12.453 1 89.31 355 GLU A O 1
ATOM 2805 N N . TRP A 1 356 ? 19.25 32.969 11.734 1 93.75 356 TRP A N 1
ATOM 2806 C CA . TRP A 1 356 ? 18.672 32.594 13.016 1 93.75 356 TRP A CA 1
ATOM 2807 C C . TRP A 1 356 ? 19.766 32.281 14.031 1 93.75 356 TRP A C 1
ATOM 2809 O O . TRP A 1 356 ? 19.562 32.406 15.242 1 93.75 356 TRP A O 1
ATOM 2819 N N . GLY A 1 357 ? 20.922 31.938 13.445 1 92.06 357 GLY A N 1
ATOM 2820 C CA . GLY A 1 357 ? 22.016 31.547 14.312 1 92.06 357 GLY A CA 1
ATOM 2821 C C . GLY A 1 357 ? 21.938 30.125 14.797 1 92.06 357 GLY A C 1
ATOM 2822 O O . GLY A 1 357 ? 21.141 29.328 14.266 1 92.06 357 GLY A O 1
ATOM 2823 N N . PRO A 1 358 ? 22.859 29.766 15.797 1 95.5 358 PRO A N 1
ATOM 2824 C CA . PRO A 1 358 ? 22.875 28.391 16.328 1 95.5 358 PRO A CA 1
ATOM 2825 C C . PRO A 1 358 ? 21.672 28.094 17.219 1 95.5 358 PRO A C 1
ATOM 2827 O O . PRO A 1 358 ? 21.125 29 17.859 1 95.5 358 PRO A O 1
ATOM 2830 N N . GLY A 1 359 ? 21.25 26.859 17.203 1 96.69 359 GLY A N 1
ATOM 2831 C CA . GLY A 1 359 ? 20.141 26.375 18.031 1 96.69 359 GLY A CA 1
ATOM 2832 C C . GLY A 1 359 ? 19.906 24.891 17.906 1 96.69 359 GLY A C 1
ATOM 2833 O O . GLY A 1 359 ? 20.844 24.125 17.656 1 96.69 359 GLY A O 1
ATOM 2834 N N . THR A 1 360 ? 18.703 24.562 18.266 1 97.5 360 THR A N 1
ATOM 2835 C CA . THR A 1 360 ? 18.312 23.156 18.219 1 97.5 360 THR A CA 1
ATOM 2836 C C . THR A 1 360 ? 16.922 23 17.641 1 97.5 360 THR A C 1
ATOM 2838 O O . THR A 1 360 ? 16 23.766 17.969 1 97.5 360 THR A O 1
ATOM 2841 N N . VAL A 1 361 ? 16.844 22.094 16.656 1 98.44 361 VAL A N 1
ATOM 2842 C CA . VAL A 1 361 ? 15.5 21.672 16.266 1 98.44 361 VAL A CA 1
ATOM 2843 C C . VAL A 1 361 ? 15.031 20.516 17.141 1 98.44 361 VAL A C 1
ATOM 2845 O O . VAL A 1 361 ? 15.742 19.516 17.297 1 98.44 361 VAL A O 1
ATOM 2848 N N . GLN A 1 362 ? 13.844 20.703 17.688 1 98.69 362 GLN A N 1
ATOM 2849 C CA . GLN A 1 362 ? 13.32 19.641 18.547 1 98.69 362 GLN A CA 1
ATOM 2850 C C . GLN A 1 362 ? 12.07 19.016 17.953 1 98.69 362 GLN A C 1
ATOM 2852 O O . GLN A 1 362 ? 11.242 19.703 17.359 1 98.69 362 GLN A O 1
ATOM 2857 N N . LEU A 1 363 ? 12.008 17.719 18.078 1 98.81 363 LEU A N 1
ATOM 2858 C CA . LEU A 1 363 ? 10.836 16.922 17.734 1 98.81 363 LEU A CA 1
ATOM 2859 C C . LEU A 1 363 ? 10.227 16.281 18.969 1 98.81 363 LEU A C 1
ATOM 2861 O O . LEU A 1 363 ? 10.914 15.57 19.703 1 98.81 363 LEU A O 1
ATOM 2865 N N . VAL A 1 364 ? 8.992 16.609 19.203 1 98.75 364 VAL A N 1
ATOM 2866 C CA . VAL A 1 364 ? 8.266 16.047 20.328 1 98.75 364 VAL A CA 1
ATOM 2867 C C . VAL A 1 364 ? 7.211 15.07 19.812 1 98.75 364 VAL A C 1
ATOM 2869 O O . VAL A 1 364 ? 6.363 15.422 19 1 98.75 364 VAL A O 1
ATOM 2872 N N . GLU A 1 365 ? 7.262 13.844 20.312 1 98.5 365 GLU A N 1
ATOM 2873 C CA . GLU A 1 365 ? 6.293 12.797 20 1 98.5 365 GLU A CA 1
ATOM 2874 C C . GLU A 1 365 ? 5.559 12.336 21.266 1 98.5 365 GLU A C 1
ATOM 2876 O O . GLU A 1 365 ? 6.152 11.727 22.141 1 98.5 365 GLU A O 1
ATOM 2881 N N . ILE A 1 366 ? 4.324 12.656 21.281 1 98.19 366 ILE A N 1
ATOM 2882 C CA . ILE A 1 366 ? 3.488 12.391 22.453 1 98.19 366 ILE A CA 1
ATOM 2883 C C . ILE A 1 366 ? 2.619 11.164 22.188 1 98.19 366 ILE A C 1
ATOM 2885 O O . ILE A 1 366 ? 1.905 11.094 21.188 1 98.19 366 ILE A O 1
ATOM 2889 N N . PRO A 1 367 ? 2.672 10.203 23.125 1 97.62 367 PRO A N 1
ATOM 2890 C CA . PRO A 1 367 ? 1.844 9.016 22.922 1 97.62 367 PRO A CA 1
ATOM 2891 C C . PRO A 1 367 ? 0.359 9.344 22.781 1 97.62 367 PRO A C 1
ATOM 2893 O O . PRO A 1 367 ? -0.148 10.227 23.469 1 97.62 367 PRO A O 1
ATOM 2896 N N . THR A 1 368 ? -0.285 8.656 21.859 1 97.81 368 THR A N 1
ATOM 2897 C CA . THR A 1 368 ? -1.724 8.844 21.703 1 97.81 368 THR A CA 1
ATOM 2898 C C . THR A 1 368 ? -2.389 7.539 21.266 1 97.81 368 THR A C 1
ATOM 2900 O O . THR A 1 368 ? -1.752 6.691 20.625 1 97.81 368 THR A O 1
ATOM 2903 N N . GLN A 1 369 ? -3.688 7.379 21.562 1 95.81 369 GLN A N 1
ATOM 2904 C CA . GLN A 1 369 ? -4.461 6.219 21.125 1 95.81 369 GLN A CA 1
ATOM 2905 C C . GLN A 1 369 ? -5.48 6.605 20.062 1 95.81 369 GLN A C 1
ATOM 2907 O O . GLN A 1 369 ? -6.148 5.742 19.5 1 95.81 369 GLN A O 1
ATOM 2912 N N . GLU A 1 370 ? -5.52 7.918 19.828 1 95.44 370 GLU A N 1
ATOM 2913 C CA . GLU A 1 370 ? -6.586 8.398 18.953 1 95.44 370 GLU A CA 1
ATOM 2914 C C . GLU A 1 370 ? -6.043 9.336 17.875 1 95.44 370 GLU A C 1
ATOM 2916 O O . GLU A 1 370 ? -5.125 10.117 18.141 1 95.44 370 GLU A O 1
ATOM 2921 N N . GLU A 1 371 ? -6.754 9.273 16.719 1 94.75 371 GLU A N 1
ATOM 2922 C CA . GLU A 1 371 ? -6.289 10.07 15.586 1 94.75 371 GLU A CA 1
ATOM 2923 C C . GLU A 1 371 ? -6.758 11.516 15.703 1 94.75 371 GLU A C 1
ATOM 2925 O O . GLU A 1 371 ? -6.344 12.367 14.914 1 94.75 371 GLU A O 1
ATOM 2930 N N . VAL A 1 372 ? -7.559 11.93 16.688 1 93 372 VAL A N 1
ATOM 2931 C CA . VAL A 1 372 ? -8.078 13.289 16.828 1 93 372 VAL A CA 1
ATOM 2932 C C . VAL A 1 372 ? -7.059 14.156 17.562 1 93 372 VAL A C 1
ATOM 2934 O O . VAL A 1 372 ? -7.176 15.383 17.562 1 93 372 VAL A O 1
ATOM 2937 N N . ASN A 1 373 ? -6.039 13.539 18.141 1 94.81 373 ASN A N 1
ATOM 2938 C CA . ASN A 1 373 ? -5.043 14.266 18.922 1 94.81 373 ASN A CA 1
ATOM 2939 C C . ASN A 1 373 ? -3.822 14.625 18.078 1 94.81 373 ASN A C 1
ATOM 2941 O O . ASN A 1 373 ? -3.178 13.742 17.5 1 94.81 373 ASN A O 1
ATOM 2945 N N . ASP A 1 374 ? -3.547 15.891 18.094 1 96.81 374 ASP A N 1
ATOM 2946 C CA . ASP A 1 374 ? -2.238 16.266 17.562 1 96.81 374 ASP A CA 1
ATOM 2947 C C . ASP A 1 374 ? -1.124 15.883 18.547 1 96.81 374 ASP A C 1
ATOM 2949 O O . ASP A 1 374 ? -1.018 16.453 19.625 1 96.81 374 ASP A O 1
ATOM 2953 N N . ASN A 1 375 ? -0.273 14.953 18.109 1 98.44 375 ASN A N 1
ATOM 2954 C CA . ASN A 1 375 ? 0.685 14.414 19.062 1 98.44 375 ASN A CA 1
ATOM 2955 C C . ASN A 1 375 ? 2.123 14.656 18.625 1 98.44 375 ASN A C 1
ATOM 2957 O O . ASN A 1 375 ? 3.062 14.117 19.219 1 98.44 375 ASN A O 1
ATOM 2961 N N . ILE A 1 376 ? 2.293 15.391 17.547 1 98.88 376 ILE A N 1
ATOM 2962 C CA . ILE A 1 376 ? 3.619 15.688 17.016 1 98.88 376 ILE A CA 1
ATOM 2963 C C . ILE A 1 376 ? 3.859 17.203 17.062 1 98.88 376 ILE A C 1
ATOM 2965 O O . ILE A 1 376 ? 3.004 17.984 16.656 1 98.88 376 ILE A O 1
ATOM 2969 N N . VAL A 1 377 ? 5.02 17.609 17.578 1 98.81 377 VAL A N 1
ATOM 2970 C CA . VAL A 1 377 ? 5.414 19.016 17.547 1 98.81 377 VAL A CA 1
ATOM 2971 C C . VAL A 1 377 ? 6.875 19.141 17.125 1 98.81 377 VAL A C 1
ATOM 2973 O O . VAL A 1 377 ? 7.719 18.344 17.547 1 98.81 377 VAL A O 1
ATOM 2976 N N . ALA A 1 378 ? 7.141 20.078 16.281 1 98.94 378 ALA A N 1
ATOM 2977 C CA . ALA A 1 378 ? 8.508 20.391 15.883 1 98.94 378 ALA A CA 1
ATOM 2978 C C . ALA A 1 378 ? 8.742 21.906 15.875 1 98.94 378 ALA A C 1
ATOM 2980 O O . ALA A 1 378 ? 7.871 22.672 15.453 1 98.94 378 ALA A O 1
ATOM 2981 N N . TYR A 1 379 ? 9.922 22.328 16.359 1 98.81 379 TYR A N 1
ATOM 2982 C CA . TYR A 1 379 ? 10.25 23.75 16.391 1 98.81 379 TYR A CA 1
ATOM 2983 C C . TYR A 1 379 ? 11.758 23.969 16.547 1 98.81 379 TYR A C 1
ATOM 2985 O O . TYR A 1 379 ? 12.492 23.016 16.844 1 98.81 379 TYR A O 1
ATOM 2993 N N . TRP A 1 380 ? 12.188 25.141 16.25 1 98.62 380 TRP A N 1
ATOM 2994 C CA . TRP A 1 380 ? 13.57 25.547 16.469 1 98.62 380 TRP A CA 1
ATOM 2995 C C . TRP A 1 380 ? 13.711 26.312 17.781 1 98.62 380 TRP A C 1
ATOM 2997 O O . TRP A 1 380 ? 12.891 27.172 18.094 1 98.62 380 TRP A O 1
ATOM 3007 N N . VAL A 1 381 ? 14.703 25.953 18.547 1 98.19 381 VAL A N 1
ATOM 3008 C CA . VAL A 1 381 ? 15.016 26.609 19.828 1 98.19 381 VAL A CA 1
ATOM 3009 C C . VAL A 1 381 ? 16.344 27.344 19.719 1 98.19 381 VAL A C 1
ATOM 3011 O O . VAL A 1 381 ? 17.391 26.734 19.484 1 98.19 381 VAL A O 1
ATOM 3014 N N . PRO A 1 382 ? 16.297 28.672 19.922 1 96.94 382 PRO A N 1
ATOM 3015 C CA . PRO A 1 382 ? 17.578 29.406 19.922 1 96.94 382 PRO A CA 1
ATOM 3016 C C . PRO A 1 382 ? 18.516 28.953 21.047 1 96.94 382 PRO A C 1
ATOM 3018 O O . PRO A 1 382 ? 18.062 28.625 22.141 1 96.94 382 PRO A O 1
ATOM 3021 N N . GLU A 1 383 ? 19.75 29.016 20.719 1 96.19 383 GLU A N 1
ATOM 3022 C CA . GLU A 1 383 ? 20.75 28.688 21.734 1 96.19 383 GLU A CA 1
ATOM 3023 C C . GLU A 1 383 ? 20.719 29.672 22.891 1 96.19 383 GLU A C 1
ATOM 3025 O O . GLU A 1 383 ? 20.859 29.297 24.047 1 96.19 383 GLU A O 1
ATOM 3030 N N . LYS A 1 384 ? 20.516 30.906 22.547 1 93.75 384 LYS A N 1
ATOM 3031 C CA . LYS A 1 384 ? 20.469 31.953 23.562 1 93.75 384 LYS A CA 1
ATOM 3032 C C . LYS A 1 384 ? 19.156 31.906 24.328 1 93.75 384 LYS A C 1
ATOM 3034 O O . LYS A 1 384 ? 18.078 31.875 23.734 1 93.75 384 LYS A O 1
ATOM 3039 N N . PRO A 1 385 ? 19.219 31.984 25.609 1 94.06 385 PRO A N 1
ATOM 3040 C CA . PRO A 1 385 ? 18 32.031 26.406 1 94.06 385 PRO A CA 1
ATOM 3041 C C . PRO A 1 385 ? 17.156 33.281 26.125 1 94.06 385 PRO A C 1
ATOM 3043 O O . PRO A 1 385 ? 17.703 34.344 25.781 1 94.06 385 PRO A O 1
ATOM 3046 N N . PHE A 1 386 ? 15.93 33.125 26.359 1 97.06 386 PHE A N 1
ATOM 3047 C CA . PHE A 1 386 ? 15.016 34.25 26.078 1 97.06 386 PHE A CA 1
ATOM 3048 C C . PHE A 1 386 ? 14.352 34.719 27.359 1 97.06 386 PHE A C 1
ATOM 3050 O O . PHE A 1 386 ? 13.719 33.938 28.078 1 97.06 386 PHE A O 1
ATOM 3057 N N . GLY A 1 387 ? 14.516 35.969 27.672 1 96.31 387 GLY A N 1
ATOM 3058 C CA . GLY A 1 387 ? 13.953 36.625 28.828 1 96.31 387 GLY A CA 1
ATOM 3059 C C . GLY A 1 387 ? 13.727 38.094 28.625 1 96.31 387 GLY A C 1
ATOM 3060 O O . GLY A 1 387 ? 13.898 38.625 27.516 1 96.31 387 GLY A O 1
ATOM 3061 N N . PRO A 1 388 ? 13.281 38.719 29.797 1 95.88 388 PRO A N 1
ATOM 3062 C CA . PRO A 1 388 ? 13.016 40.156 29.688 1 95.88 388 PRO A CA 1
ATOM 3063 C C . PRO A 1 388 ? 14.227 40.938 29.203 1 95.88 388 PRO A C 1
ATOM 3065 O O . PRO A 1 388 ? 15.359 40.594 29.562 1 95.88 388 PRO A O 1
ATOM 3068 N N . GLY A 1 389 ? 14 42.031 28.438 1 93.69 389 GLY A N 1
ATOM 3069 C CA . GLY A 1 389 ? 15.062 42.844 27.875 1 93.69 389 GLY A CA 1
ATOM 3070 C C . GLY A 1 389 ? 14.859 43.188 26.406 1 93.69 389 GLY A C 1
ATOM 3071 O O . GLY A 1 389 ? 13.797 43.656 26.016 1 93.69 389 GLY A O 1
ATOM 3072 N N . ALA A 1 390 ? 15.883 42.812 25.656 1 94.12 390 ALA A N 1
ATOM 3073 C CA . ALA A 1 390 ? 15.828 43.094 24.234 1 94.12 390 ALA A CA 1
ATOM 3074 C C . ALA A 1 390 ? 14.82 42.188 23.531 1 94.12 390 ALA A C 1
ATOM 3076 O O . ALA A 1 390 ? 14.727 41 23.828 1 94.12 390 ALA A O 1
ATOM 3077 N N . PRO A 1 391 ? 14.055 42.781 22.656 1 97.38 391 PRO A N 1
ATOM 3078 C CA . PRO A 1 391 ? 13.141 41.938 21.875 1 97.38 391 PRO A CA 1
ATOM 3079 C C . PRO A 1 391 ? 13.867 41 20.938 1 97.38 391 PRO A C 1
ATOM 3081 O O . PRO A 1 391 ? 15.031 41.219 20.594 1 97.38 391 PRO A O 1
ATOM 3084 N N . LEU A 1 392 ? 13.273 39.906 20.625 1 97.31 392 LEU A N 1
ATOM 3085 C CA . LEU A 1 392 ? 13.758 38.969 19.609 1 97.31 392 LEU A CA 1
ATOM 3086 C C . LEU A 1 392 ? 13 39.125 18.297 1 97.31 392 LEU A C 1
ATOM 3088 O O . LEU A 1 392 ? 11.781 38.969 18.25 1 97.31 392 LEU A O 1
ATOM 3092 N N . SER A 1 393 ? 13.688 39.562 17.266 1 97.44 393 SER A N 1
ATOM 3093 C CA . SER A 1 393 ? 13.109 39.719 15.945 1 97.44 393 SER A CA 1
ATOM 3094 C C . SER A 1 393 ? 13.508 38.562 15.023 1 97.44 393 SER A C 1
ATOM 3096 O O . SER A 1 393 ? 14.703 38.312 14.828 1 97.44 393 SER A O 1
ATOM 3098 N N . LEU A 1 394 ? 12.523 37.875 14.445 1 97.25 394 LEU A N 1
ATOM 3099 C CA . LEU A 1 394 ? 12.773 36.75 13.555 1 97.25 394 LEU A CA 1
ATOM 3100 C C . LEU A 1 394 ? 11.859 36.812 12.328 1 97.25 394 LEU A C 1
ATOM 3102 O O . LEU A 1 394 ? 10.766 37.375 12.398 1 97.25 394 LEU A O 1
ATOM 3106 N N . SER A 1 395 ? 12.359 36.312 11.266 1 98.5 395 SER A N 1
ATOM 3107 C CA . SER A 1 395 ? 11.57 36.125 10.047 1 98.5 395 SER A CA 1
ATOM 3108 C C . SER A 1 395 ? 11.797 34.781 9.422 1 98.5 395 SER A C 1
ATOM 3110 O O . SER A 1 395 ? 12.883 34.188 9.539 1 98.5 395 SER A O 1
ATOM 3112 N N . TRP A 1 396 ? 10.781 34.25 8.82 1 98.69 396 TRP A N 1
ATOM 3113 C CA . TRP A 1 396 ? 10.891 33 8.102 1 98.69 396 TRP A CA 1
ATOM 3114 C C . TRP A 1 396 ? 9.781 32.844 7.07 1 98.69 396 TRP A C 1
ATOM 3116 O O . TRP A 1 396 ? 8.859 33.688 7.023 1 98.69 396 TRP A O 1
ATOM 3126 N N . LYS A 1 397 ? 9.914 31.875 6.242 1 98.81 397 LYS A N 1
ATOM 3127 C CA . LYS A 1 397 ? 8.875 31.484 5.297 1 98.81 397 LYS A CA 1
ATOM 3128 C C . LYS A 1 397 ? 8.336 30.094 5.625 1 98.81 397 LYS A C 1
ATOM 3130 O O . LYS A 1 397 ? 9.094 29.188 5.996 1 98.81 397 LYS A O 1
ATOM 3135 N N . LEU A 1 398 ? 7.055 30 5.531 1 98.88 398 LEU A N 1
ATOM 3136 C CA . LEU A 1 398 ? 6.395 28.703 5.535 1 98.88 398 LEU A CA 1
ATOM 3137 C C . LEU A 1 398 ? 5.93 28.312 4.137 1 98.88 398 LEU A C 1
ATOM 3139 O O . LEU A 1 398 ? 5.258 29.094 3.463 1 98.88 398 LEU A O 1
ATOM 3143 N N . HIS A 1 399 ? 6.348 27.141 3.703 1 98.81 399 HIS A N 1
ATOM 3144 C CA . HIS A 1 399 ? 5.891 26.594 2.432 1 98.81 399 HIS A CA 1
ATOM 3145 C C . HIS A 1 399 ? 4.91 25.453 2.646 1 98.81 399 HIS A C 1
ATOM 3147 O O . HIS A 1 399 ? 5.297 24.359 3.098 1 98.81 399 HIS A O 1
ATOM 3153 N N . TRP A 1 400 ? 3.633 25.719 2.285 1 98.81 400 TRP A N 1
ATOM 3154 C CA . TRP A 1 400 ? 2.588 24.719 2.426 1 98.81 400 TRP A CA 1
ATOM 3155 C C . TRP A 1 400 ? 2.297 24.047 1.089 1 98.81 400 TRP A C 1
ATOM 3157 O O . TRP A 1 400 ? 1.95 24.703 0.112 1 98.81 400 TRP A O 1
ATOM 3167 N N . GLY A 1 401 ? 2.465 22.766 1 1 98.56 401 GLY A N 1
ATOM 3168 C CA . GLY A 1 401 ? 2.125 22.109 -0.257 1 98.56 401 GLY A CA 1
ATOM 3169 C C . GLY A 1 401 ? 2.598 20.672 -0.333 1 98.56 401 GLY A C 1
ATOM 3170 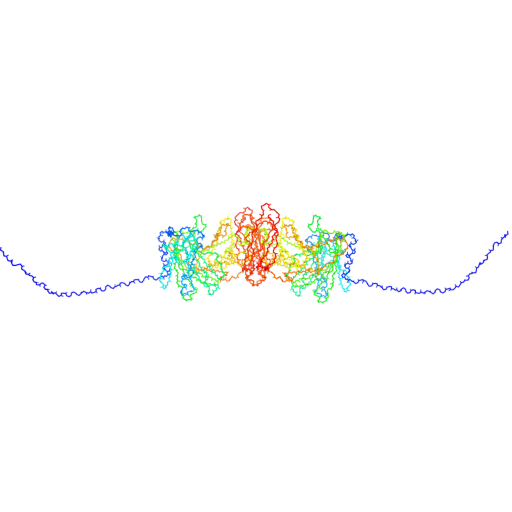O O . GLY A 1 401 ? 3 20.094 0.677 1 98.56 401 GLY A O 1
ATOM 3171 N N . SER A 1 402 ? 2.533 20.109 -1.532 1 97.69 402 SER A N 1
ATOM 3172 C CA . SER A 1 402 ? 2.854 18.703 -1.762 1 97.69 402 SER A CA 1
ATOM 3173 C C . SER A 1 402 ? 4.316 18.531 -2.16 1 97.69 402 SER A C 1
ATOM 3175 O O . SER A 1 402 ? 4.879 17.438 -2.004 1 97.69 402 SER A O 1
ATOM 3177 N N . GLU A 1 403 ? 4.887 19.609 -2.633 1 95.56 403 GLU A N 1
ATOM 3178 C CA . GLU A 1 403 ? 6.246 19.5 -3.158 1 95.56 403 GLU A CA 1
ATOM 3179 C C . GLU A 1 403 ? 7.18 20.5 -2.477 1 95.56 403 GLU A C 1
ATOM 3181 O O . GLU A 1 403 ? 6.766 21.609 -2.123 1 95.56 403 GLU A O 1
ATOM 3186 N N . ALA A 1 404 ? 8.383 20.062 -2.432 1 94.5 404 ALA A N 1
ATOM 3187 C CA . ALA A 1 404 ? 9.391 20.906 -1.793 1 94.5 404 ALA A CA 1
ATOM 3188 C C . ALA A 1 404 ? 9.648 22.172 -2.613 1 94.5 404 ALA A C 1
ATOM 3190 O O . ALA A 1 404 ? 9.555 22.141 -3.844 1 94.5 404 ALA A O 1
ATOM 3191 N N . PRO A 1 405 ? 9.977 23.219 -1.93 1 94 405 PRO A N 1
ATOM 3192 C CA . PRO A 1 405 ? 10.305 24.453 -2.656 1 94 405 PRO A CA 1
ATOM 3193 C C . PRO A 1 405 ? 11.578 24.328 -3.486 1 94 405 PRO A C 1
ATOM 3195 O O . PRO A 1 405 ? 11.703 24.969 -4.531 1 94 405 PRO A O 1
ATOM 3198 N N . GLU A 1 406 ? 12.422 23.516 -2.949 1 89.31 406 GLU A N 1
ATOM 3199 C CA . GLU A 1 406 ? 13.656 23.234 -3.676 1 89.31 406 GLU A CA 1
ATOM 3200 C C . GLU A 1 406 ? 13.844 21.734 -3.879 1 89.31 406 GLU A C 1
ATOM 3202 O O . GLU A 1 406 ? 13.617 20.938 -2.959 1 89.31 406 GLU A O 1
ATOM 3207 N N . ARG A 1 407 ? 14.289 21.438 -5.086 1 85.69 407 ARG A N 1
ATOM 3208 C CA . ARG A 1 407 ? 14.508 20.031 -5.387 1 85.69 407 ARG A CA 1
ATOM 3209 C C . ARG A 1 407 ? 15.742 19.5 -4.656 1 85.69 407 ARG A C 1
ATOM 3211 O O . ARG A 1 407 ? 16.781 20.156 -4.641 1 85.69 407 ARG A O 1
ATOM 3218 N N . ALA A 1 408 ? 15.539 18.359 -4.176 1 85.94 408 ALA A N 1
ATOM 3219 C CA . ALA A 1 408 ? 16.672 17.719 -3.512 1 85.94 408 ALA A CA 1
ATOM 3220 C C . ALA A 1 408 ? 17.703 17.234 -4.531 1 85.94 408 ALA A C 1
ATOM 3222 O O . ALA A 1 408 ? 17.344 16.781 -5.613 1 85.94 408 ALA A O 1
ATOM 3223 N N . GLN A 1 409 ? 18.953 17.281 -4.086 1 87.62 409 GLN A N 1
ATOM 3224 C CA . GLN A 1 409 ? 20.031 16.812 -4.953 1 87.62 409 GLN A CA 1
ATOM 3225 C C . GLN A 1 409 ? 20.438 15.383 -4.621 1 87.62 409 GLN A C 1
ATOM 3227 O O . GLN A 1 409 ? 21.312 14.812 -5.27 1 87.62 409 GLN A O 1
ATOM 3232 N N . VAL A 1 410 ? 19.891 14.883 -3.643 1 93.06 410 VAL A N 1
ATOM 3233 C CA . VAL A 1 410 ? 20.141 13.508 -3.221 1 93.06 410 VAL A CA 1
ATOM 3234 C C . VAL A 1 410 ? 18.844 12.711 -3.242 1 93.06 410 VAL A C 1
ATOM 3236 O O . VAL A 1 410 ? 17.75 13.289 -3.309 1 93.06 410 VAL A O 1
ATOM 3239 N N . ALA A 1 411 ? 19.031 11.367 -3.275 1 96 411 ALA A N 1
ATOM 3240 C CA . ALA A 1 411 ? 17.844 10.523 -3.168 1 96 411 ALA A CA 1
ATOM 3241 C C . ALA A 1 411 ? 17.219 10.641 -1.783 1 96 411 ALA A C 1
ATOM 3243 O O . ALA A 1 411 ? 17.922 10.781 -0.783 1 96 411 ALA A O 1
ATOM 3244 N N . LEU A 1 412 ? 15.945 10.547 -1.774 1 97.19 412 LEU A N 1
ATOM 3245 C CA . LEU A 1 412 ? 15.195 10.789 -0.544 1 97.19 412 LEU A CA 1
ATOM 3246 C C . LEU A 1 412 ? 14.727 9.477 0.077 1 97.19 412 LEU A C 1
ATOM 3248 O O . LEU A 1 412 ? 14.422 8.523 -0.638 1 97.19 412 LEU A O 1
ATOM 3252 N N . SER A 1 413 ? 14.703 9.414 1.416 1 98.06 413 SER A N 1
ATOM 3253 C CA . SER A 1 413 ? 14.078 8.305 2.127 1 98.06 413 SER A CA 1
ATOM 3254 C C . SER A 1 413 ? 12.562 8.305 1.935 1 98.06 413 SER A C 1
ATOM 3256 O O . SER A 1 413 ? 11.891 9.289 2.254 1 98.06 413 SER A O 1
ATOM 3258 N N . THR A 1 414 ? 12.008 7.176 1.458 1 97.56 414 THR A N 1
ATOM 3259 C CA . THR A 1 414 ? 10.594 7.199 1.105 1 97.56 414 THR A CA 1
ATOM 3260 C C . THR A 1 414 ? 9.805 6.199 1.95 1 97.56 414 THR A C 1
ATOM 3262 O O . THR A 1 414 ? 8.578 6.246 1.993 1 97.56 414 THR A O 1
ATOM 3265 N N . ALA A 1 415 ? 10.492 5.27 2.641 1 98.31 415 ALA A N 1
ATOM 3266 C CA . ALA A 1 415 ? 9.789 4.301 3.477 1 98.31 415 ALA A CA 1
ATOM 3267 C C . ALA A 1 415 ? 10.719 3.697 4.523 1 98.31 415 ALA A C 1
ATOM 3269 O O . ALA A 1 415 ? 11.922 3.547 4.281 1 98.31 415 ALA A O 1
ATOM 3270 N N . THR A 1 416 ? 10.234 3.375 5.66 1 98.56 416 THR A N 1
ATOM 3271 C CA . THR A 1 416 ? 10.867 2.627 6.742 1 98.56 416 THR A CA 1
ATOM 3272 C C . THR A 1 416 ? 9.969 1.484 7.207 1 98.56 416 THR A C 1
ATOM 3274 O O . THR A 1 416 ? 8.812 1.708 7.578 1 98.56 416 THR A O 1
ATOM 3277 N N . ARG A 1 417 ? 10.461 0.298 7.141 1 98.19 417 ARG A N 1
ATOM 3278 C CA . ARG A 1 417 ? 9.75 -0.867 7.66 1 98.19 417 ARG A CA 1
ATOM 3279 C C . ARG A 1 417 ? 10.625 -1.659 8.625 1 98.19 417 ARG A C 1
ATOM 3281 O O . ARG A 1 417 ? 11.844 -1.737 8.445 1 98.19 417 ARG A O 1
ATOM 3288 N N . ILE A 1 418 ? 10.008 -2.209 9.641 1 97.5 418 ILE A N 1
ATOM 3289 C CA . ILE A 1 418 ? 10.711 -2.965 10.672 1 97.5 418 ILE A CA 1
ATOM 3290 C C . ILE A 1 418 ? 10.078 -4.344 10.828 1 97.5 418 ILE A C 1
ATOM 3292 O O . ILE A 1 418 ? 8.852 -4.473 10.844 1 97.5 418 ILE A O 1
ATOM 3296 N N . ALA A 1 419 ? 10.891 -5.344 10.922 1 97 419 ALA A N 1
ATOM 3297 C CA . ALA A 1 419 ? 10.422 -6.723 11.016 1 97 419 ALA A CA 1
ATOM 3298 C C . ALA A 1 419 ? 11.375 -7.574 11.852 1 97 419 ALA A C 1
ATOM 3300 O O . ALA A 1 419 ? 12.359 -7.062 12.391 1 97 419 ALA A O 1
ATOM 3301 N N . ALA A 1 420 ? 11.023 -8.852 11.977 1 96.81 420 ALA A N 1
ATOM 3302 C CA . ALA A 1 420 ? 11.898 -9.789 12.68 1 96.81 420 ALA A CA 1
ATOM 3303 C C . ALA A 1 420 ? 13.18 -10.031 11.898 1 96.81 420 ALA A C 1
ATOM 3305 O O . ALA A 1 420 ? 13.156 -10.148 10.672 1 96.81 420 ALA A O 1
ATOM 3306 N N . GLY A 1 421 ? 14.266 -10.07 12.68 1 96.31 421 GLY A N 1
ATOM 3307 C CA . GLY A 1 421 ? 15.539 -10.398 12.055 1 96.31 421 GLY A CA 1
ATOM 3308 C C . GLY A 1 421 ? 15.734 -11.883 11.852 1 96.31 421 GLY A C 1
ATOM 3309 O O . GLY A 1 421 ? 14.812 -12.672 12.062 1 96.31 421 GLY A O 1
ATOM 3310 N N . SER A 1 422 ? 16.891 -12.219 11.359 1 94.69 422 SER A N 1
ATOM 3311 C CA . SER A 1 422 ? 17.203 -13.602 11.023 1 94.69 422 SER A CA 1
ATOM 3312 C C . SER A 1 422 ? 17.5 -14.414 12.273 1 94.69 422 SER A C 1
ATOM 3314 O O . SER A 1 422 ? 17.469 -15.648 12.25 1 94.69 422 SER A O 1
ATOM 3316 N N . THR A 1 423 ? 17.875 -13.742 13.336 1 92.38 423 THR A N 1
ATOM 3317 C CA . THR A 1 423 ? 18.141 -14.406 14.609 1 92.38 423 THR A CA 1
ATOM 3318 C C . THR A 1 423 ? 17.203 -13.891 15.703 1 92.38 423 THR A C 1
ATOM 3320 O O . THR A 1 423 ? 16.734 -12.758 15.633 1 92.38 423 THR A O 1
ATOM 3323 N N . PRO A 1 424 ? 16.969 -14.773 16.688 1 90.31 424 PRO A N 1
ATOM 3324 C CA . PRO A 1 424 ? 16.062 -14.336 17.766 1 90.31 424 PRO A CA 1
ATOM 3325 C C . PRO A 1 424 ? 16.531 -13.039 18.422 1 90.31 424 PRO A C 1
ATOM 3327 O O . PRO A 1 424 ? 17.719 -12.898 18.75 1 90.31 424 PRO A O 1
ATOM 3330 N N . GLY A 1 425 ? 15.664 -12.117 18.547 1 90.56 425 GLY A N 1
ATOM 3331 C CA . GLY A 1 425 ? 15.961 -10.867 19.219 1 90.56 425 GLY A CA 1
ATOM 3332 C C . GLY A 1 425 ? 16.406 -9.766 18.266 1 90.56 425 GLY A C 1
ATOM 3333 O O . GLY A 1 425 ? 16.375 -8.586 18.609 1 90.56 425 GLY A O 1
ATOM 3334 N N . ALA A 1 426 ? 16.781 -10.195 17.109 1 95.44 426 ALA A N 1
ATOM 3335 C CA . ALA A 1 426 ? 17.219 -9.219 16.109 1 95.44 426 ALA A CA 1
ATOM 3336 C C . ALA A 1 426 ? 16.031 -8.562 15.414 1 95.44 426 ALA A C 1
ATOM 3338 O O . ALA A 1 426 ? 14.977 -9.18 15.281 1 95.44 426 ALA A O 1
ATOM 3339 N N . ARG A 1 427 ? 16.234 -7.332 15.078 1 96.81 427 ARG A N 1
ATOM 3340 C CA . ARG A 1 427 ? 15.242 -6.602 14.305 1 96.81 427 ARG A CA 1
ATOM 3341 C C . ARG A 1 427 ? 15.781 -6.25 12.922 1 96.81 427 ARG A C 1
ATOM 3343 O O . ARG A 1 427 ? 16.938 -5.855 12.781 1 96.81 427 ARG A O 1
ATOM 3350 N N . ARG A 1 428 ? 14.969 -6.461 11.961 1 98.19 428 ARG A N 1
ATOM 3351 C CA . ARG A 1 428 ? 15.328 -6.125 10.586 1 98.19 428 ARG A CA 1
ATOM 3352 C C . ARG A 1 428 ? 14.742 -4.777 10.18 1 98.19 428 ARG A C 1
ATOM 3354 O O . ARG A 1 428 ? 13.555 -4.52 10.398 1 98.19 428 ARG A O 1
ATOM 3361 N N . PHE A 1 429 ? 15.562 -3.895 9.641 1 98.75 429 PHE A N 1
ATOM 3362 C CA . PHE A 1 429 ? 15.141 -2.615 9.078 1 98.75 429 PHE A CA 1
ATOM 3363 C C . PHE A 1 429 ? 15.211 -2.643 7.559 1 98.75 429 PHE A C 1
ATOM 3365 O O . PHE A 1 429 ? 16.219 -3.059 6.988 1 98.75 429 PHE A O 1
ATOM 3372 N N . VAL A 1 430 ? 14.141 -2.297 6.926 1 98.75 430 VAL A N 1
ATOM 3373 C CA . VAL A 1 430 ? 14.039 -2.193 5.473 1 98.75 430 VAL A CA 1
ATOM 3374 C C . VAL A 1 430 ? 13.75 -0.748 5.074 1 98.75 430 VAL A C 1
ATOM 3376 O O . VAL A 1 430 ? 12.648 -0.241 5.301 1 98.75 430 VAL A O 1
ATOM 3379 N N . LEU A 1 431 ? 14.703 -0.079 4.43 1 98.88 431 LEU A N 1
ATOM 3380 C CA . LEU A 1 431 ? 14.617 1.329 4.062 1 98.88 431 LEU A CA 1
ATOM 3381 C C . LEU A 1 431 ? 14.531 1.492 2.549 1 98.88 431 LEU A C 1
ATOM 3383 O O . LEU A 1 431 ? 15.25 0.815 1.807 1 98.88 431 LEU A O 1
ATOM 3387 N N . GLU A 1 432 ? 13.664 2.35 2.119 1 98.56 432 GLU A N 1
ATOM 3388 C CA . GLU A 1 432 ? 13.57 2.672 0.698 1 98.56 432 GLU A CA 1
ATOM 3389 C C . GLU A 1 432 ? 14.062 4.086 0.417 1 98.56 432 GLU A C 1
ATOM 3391 O O . GLU A 1 432 ? 13.75 5.02 1.162 1 98.56 432 GLU A O 1
ATOM 3396 N N . PHE A 1 433 ? 14.859 4.211 -0.648 1 98.25 433 PHE A N 1
ATOM 3397 C CA . PHE A 1 433 ? 15.312 5.504 -1.136 1 98.25 433 PHE A CA 1
ATOM 3398 C C . PHE A 1 433 ? 14.859 5.738 -2.57 1 98.25 433 PHE A C 1
ATOM 3400 O O . PHE A 1 433 ? 14.867 4.816 -3.387 1 98.25 433 PHE A O 1
ATOM 3407 N N . SER A 1 434 ? 14.414 6.949 -2.842 1 96.62 434 SER A N 1
ATOM 3408 C CA . SER A 1 434 ? 13.898 7.32 -4.152 1 96.62 434 SER A CA 1
ATOM 3409 C C . SER A 1 434 ? 15 7.316 -5.207 1 96.62 434 SER A C 1
ATOM 3411 O O . SER A 1 434 ? 16.172 7.121 -4.883 1 96.62 434 SER A O 1
ATOM 3413 N N . ARG A 1 435 ? 14.422 7.41 -6.426 1 91.19 435 ARG A N 1
ATOM 3414 C CA . ARG A 1 435 ? 15.375 7.773 -7.473 1 91.19 435 ARG A CA 1
ATOM 3415 C C . ARG A 1 435 ? 15.891 9.195 -7.273 1 91.19 435 ARG A C 1
ATOM 3417 O O . ARG A 1 435 ? 15.305 9.977 -6.527 1 91.19 435 ARG A O 1
ATOM 3424 N N . GLY A 1 436 ? 16.844 9.336 -7.844 1 79.12 436 GLY A N 1
ATOM 3425 C CA . GLY A 1 436 ? 17.375 10.688 -7.727 1 79.12 436 GLY A CA 1
ATOM 3426 C C . GLY A 1 436 ? 18.703 10.742 -6.98 1 79.12 436 GLY A C 1
ATOM 3427 O O . GLY A 1 436 ? 19.109 9.766 -6.352 1 79.12 436 GLY A O 1
ATOM 3428 N N . GLY A 1 437 ? 19.609 11.359 -7.223 1 75.88 437 GLY A N 1
ATOM 3429 C CA . GLY A 1 437 ? 20.969 11.523 -6.754 1 75.88 437 GLY A CA 1
ATOM 3430 C C . GLY A 1 437 ? 22 11.508 -7.875 1 75.88 437 GLY A C 1
ATOM 3431 O O . GLY A 1 437 ? 21.625 11.531 -9.055 1 75.88 437 GLY A O 1
ATOM 3432 N N . PRO A 1 438 ? 23.078 11.516 -7.332 1 77.88 438 PRO A N 1
ATOM 3433 C CA . PRO A 1 438 ? 24.141 11.555 -8.352 1 77.88 438 PRO A CA 1
ATOM 3434 C C . PRO A 1 438 ? 24.156 10.305 -9.227 1 77.88 438 PRO A C 1
ATOM 3436 O O . PRO A 1 438 ? 24.031 9.188 -8.719 1 77.88 438 PRO A O 1
ATOM 3439 N N . GLU A 1 439 ? 23.953 10.547 -10.508 1 73.81 439 GLU A N 1
ATOM 3440 C CA . GLU A 1 439 ? 23.953 9.453 -11.477 1 73.81 439 GLU A CA 1
ATOM 3441 C C . GLU A 1 439 ? 25.344 9.195 -12.039 1 73.81 439 GLU A C 1
ATOM 3443 O O . GLU A 1 439 ? 26.234 10.047 -11.922 1 73.81 439 GLU A O 1
ATOM 3448 N N . GLY A 1 440 ? 25.531 7.996 -12.617 1 68.75 440 GLY A N 1
ATOM 3449 C CA . GLY A 1 440 ? 26.672 7.723 -13.469 1 68.75 440 GLY A CA 1
ATOM 3450 C C . GLY A 1 440 ? 27.891 7.223 -12.695 1 68.75 440 GLY A C 1
ATOM 3451 O O . GLY A 1 440 ? 28.969 7.074 -13.266 1 68.75 440 GLY A O 1
ATOM 3452 N N . GLY A 1 441 ? 27.734 7.223 -11.406 1 69.5 441 GLY A N 1
ATOM 3453 C CA . GLY A 1 441 ? 28.906 6.766 -10.695 1 69.5 441 GLY A CA 1
ATOM 3454 C C . GLY A 1 441 ? 29.156 5.277 -10.852 1 69.5 441 GLY A C 1
ATOM 3455 O O . GLY A 1 441 ? 28.25 4.52 -11.18 1 69.5 441 GLY A O 1
ATOM 3456 N N . GLU A 1 442 ? 30.484 4.992 -10.992 1 78.19 442 GLU A N 1
ATOM 3457 C CA . GLU A 1 442 ? 30.906 3.594 -11.07 1 78.19 442 GLU A CA 1
ATOM 3458 C C . GLU A 1 442 ? 31.234 3.039 -9.688 1 78.19 442 GLU A C 1
ATOM 3460 O O . GLU A 1 442 ? 31.609 3.793 -8.789 1 78.19 442 GLU A O 1
ATOM 3465 N N . GLY A 1 443 ? 30.875 1.779 -9.422 1 84.06 443 GLY A N 1
ATOM 3466 C CA . GLY A 1 443 ? 31.25 1.099 -8.195 1 84.06 443 GLY A CA 1
ATOM 3467 C C . GLY A 1 443 ? 30.062 0.658 -7.367 1 84.06 443 GLY A C 1
ATOM 3468 O O . GLY A 1 443 ? 28.922 1.018 -7.672 1 84.06 443 GLY A O 1
ATOM 3469 N N . PRO A 1 444 ? 30.422 -0.041 -6.363 1 92.38 444 PRO A N 1
ATOM 3470 C CA . PRO A 1 444 ? 29.344 -0.58 -5.535 1 92.38 444 PRO A CA 1
ATOM 3471 C C . PRO A 1 444 ? 28.719 0.469 -4.609 1 92.38 444 PRO A C 1
ATOM 3473 O O . PRO A 1 444 ? 29.422 1.377 -4.152 1 92.38 444 PRO A O 1
ATOM 3476 N N . VAL A 1 445 ? 27.516 0.445 -4.48 1 95.62 445 VAL A N 1
ATOM 3477 C CA . VAL A 1 445 ? 26.797 1.276 -3.516 1 95.62 445 VAL A CA 1
ATOM 3478 C C . VAL A 1 445 ? 26.75 0.569 -2.164 1 95.62 445 VAL A C 1
ATOM 3480 O O . VAL A 1 445 ? 26.406 -0.615 -2.09 1 95.62 445 VAL A O 1
ATOM 3483 N N . GLU A 1 446 ? 27.109 1.286 -1.135 1 97.25 446 GLU A N 1
ATOM 3484 C CA . GLU A 1 446 ? 27.141 0.721 0.21 1 97.25 446 GLU A CA 1
ATOM 3485 C C . GLU A 1 446 ? 26.125 1.404 1.119 1 97.25 446 GLU A C 1
ATOM 3487 O O . GLU A 1 446 ? 25.891 2.609 1.002 1 97.25 446 GLU A O 1
ATOM 3492 N N . ALA A 1 447 ? 25.547 0.571 2.004 1 98.56 447 ALA A N 1
ATOM 3493 C CA . ALA A 1 447 ? 24.734 1.125 3.086 1 98.56 447 ALA A CA 1
ATOM 3494 C C . ALA A 1 447 ? 25.578 1.4 4.324 1 98.56 447 ALA A C 1
ATOM 3496 O O . ALA A 1 447 ? 26.094 0.471 4.949 1 98.56 447 ALA A O 1
ATOM 3497 N N . VAL A 1 448 ? 25.719 2.646 4.621 1 98.56 448 VAL A N 1
ATOM 3498 C CA . VAL A 1 448 ? 26.438 3.033 5.828 1 98.56 448 VAL A CA 1
ATOM 3499 C C . VAL A 1 448 ? 25.469 3.154 6.996 1 98.56 448 VAL A C 1
ATOM 3501 O O . VAL A 1 448 ? 24.594 4.031 7 1 98.56 448 VAL A O 1
ATOM 3504 N N . VAL A 1 449 ? 25.625 2.268 8.008 1 98.75 449 VAL A N 1
ATOM 3505 C CA . VAL A 1 449 ? 24.703 2.221 9.133 1 98.75 449 VAL A CA 1
ATOM 3506 C C . VAL A 1 449 ? 25.469 2.404 10.438 1 98.75 449 VAL A C 1
ATOM 3508 O O . VAL A 1 449 ? 26.5 1.774 10.648 1 98.75 449 VAL A O 1
ATOM 3511 N N . THR A 1 450 ? 24.969 3.279 11.273 1 98.38 450 THR A N 1
ATOM 3512 C CA . THR A 1 450 ? 25.531 3.445 12.609 1 98.38 450 THR A CA 1
ATOM 3513 C C . THR A 1 450 ? 24.453 3.295 13.672 1 98.38 450 THR A C 1
ATOM 3515 O O . THR A 1 450 ? 23.281 3.613 13.43 1 98.38 450 THR A O 1
ATOM 3518 N N . ALA A 1 451 ? 24.766 2.758 14.797 1 97.88 451 ALA A N 1
ATOM 3519 C CA . ALA A 1 451 ? 23.891 2.605 15.961 1 97.88 451 ALA A CA 1
ATOM 3520 C C . ALA A 1 451 ? 24.578 3.111 17.219 1 97.88 451 ALA A C 1
ATOM 3522 O O . ALA A 1 451 ? 25.781 2.889 17.422 1 97.88 451 ALA A O 1
ATOM 3523 N N . SER A 1 452 ? 23.828 3.764 18.094 1 96.69 452 SER A N 1
ATOM 3524 C CA . SER A 1 452 ? 24.406 4.258 19.344 1 96.69 452 SER A CA 1
ATOM 3525 C C . SER A 1 452 ? 24.75 3.107 20.281 1 96.69 452 SER A C 1
ATOM 3527 O O . SER A 1 452 ? 25.594 3.252 21.172 1 96.69 452 SER A O 1
ATOM 3529 N N . SER A 1 453 ? 24.062 1.996 20.109 1 95.69 453 SER A N 1
ATOM 3530 C CA . SER A 1 453 ? 24.328 0.769 20.859 1 95.69 453 SER A CA 1
ATOM 3531 C C . SER A 1 453 ? 23.844 -0.458 20.094 1 95.69 453 SER A C 1
ATOM 3533 O O . SER A 1 453 ? 23.109 -0.333 19.109 1 95.69 453 SER A O 1
ATOM 3535 N N . GLY A 1 454 ? 24.344 -1.607 20.516 1 95.81 454 GLY A N 1
ATOM 3536 C CA . GLY A 1 454 ? 23.984 -2.836 19.828 1 95.81 454 GLY A CA 1
ATOM 3537 C C . GLY A 1 454 ? 24.891 -3.121 18.625 1 95.81 454 GLY A C 1
ATOM 3538 O O . GLY A 1 454 ? 25.875 -2.422 18.406 1 95.81 454 GLY A O 1
ATOM 3539 N N . GLN A 1 455 ? 24.547 -4.23 17.953 1 96.69 455 GLN A N 1
ATOM 3540 C CA . GLN A 1 455 ? 25.344 -4.648 16.812 1 96.69 455 GLN A CA 1
ATOM 3541 C C . GLN A 1 455 ? 24.547 -4.594 15.523 1 96.69 455 GLN A C 1
ATOM 3543 O O . GLN A 1 455 ? 23.422 -5.109 15.453 1 96.69 455 GLN A O 1
ATOM 3548 N N . VAL A 1 456 ? 25.172 -3.908 14.539 1 97.94 456 VAL A N 1
ATOM 3549 C CA . VAL A 1 456 ? 24.562 -3.869 13.211 1 97.94 456 VAL A CA 1
ATOM 3550 C C . VAL A 1 456 ? 25.062 -5.051 12.383 1 97.94 456 VAL A C 1
ATOM 3552 O O . VAL A 1 456 ? 26.281 -5.273 12.273 1 97.94 456 VAL A O 1
ATOM 3555 N N . LEU A 1 457 ? 24.094 -5.746 11.852 1 97.44 457 LEU A N 1
ATOM 3556 C CA . LEU A 1 457 ? 24.438 -6.906 11.031 1 97.44 457 LEU A CA 1
ATOM 3557 C C . LEU A 1 457 ? 23.906 -6.75 9.617 1 97.44 457 LEU A C 1
ATOM 3559 O O . LEU A 1 457 ? 22.828 -6.188 9.406 1 97.44 457 LEU A O 1
ATOM 3563 N N . ARG A 1 458 ? 24.703 -7.184 8.555 1 96.06 458 ARG A N 1
ATOM 3564 C CA . ARG A 1 458 ? 24.312 -7.426 7.168 1 96.06 458 ARG A CA 1
ATOM 3565 C C . ARG A 1 458 ? 23.75 -6.16 6.527 1 96.06 458 ARG A C 1
ATOM 3567 O O . ARG A 1 458 ? 22.656 -6.172 5.969 1 96.06 458 ARG A O 1
ATOM 3574 N N . PRO A 1 459 ? 24.422 -5.008 6.672 1 98.25 459 PRO A N 1
ATOM 3575 C CA . PRO A 1 459 ? 23.984 -3.857 5.871 1 98.25 459 PRO A CA 1
ATOM 3576 C C . PRO A 1 459 ? 24.125 -4.098 4.371 1 98.25 459 PRO A C 1
ATOM 3578 O O . PRO A 1 459 ? 25.219 -4.398 3.883 1 98.25 459 PRO A O 1
ATOM 3581 N N . ILE A 1 460 ? 23.047 -4.031 3.693 1 98.06 460 ILE A N 1
ATOM 3582 C CA . ILE A 1 460 ? 23.016 -4.309 2.262 1 98.06 460 ILE A CA 1
ATOM 3583 C C . ILE A 1 460 ? 22.281 -3.188 1.529 1 98.06 460 ILE A C 1
ATOM 3585 O O . ILE A 1 460 ? 21.234 -2.73 1.982 1 98.06 460 ILE A O 1
ATOM 3589 N N . ALA A 1 461 ? 22.875 -2.666 0.508 1 97.94 461 ALA A N 1
ATOM 3590 C CA . ALA A 1 461 ? 22.203 -1.79 -0.446 1 97.94 461 ALA A CA 1
ATOM 3591 C C . ALA A 1 461 ? 21.953 -2.51 -1.768 1 97.94 461 ALA A C 1
ATOM 3593 O O . ALA A 1 461 ? 22.859 -3.094 -2.348 1 97.94 461 ALA A O 1
ATOM 3594 N N . GLN A 1 462 ? 20.75 -2.514 -2.207 1 96.5 462 GLN A N 1
ATOM 3595 C CA . GLN A 1 462 ? 20.438 -3.111 -3.502 1 96.5 462 GLN A CA 1
ATOM 3596 C C . GLN A 1 462 ? 19.531 -2.203 -4.324 1 96.5 462 GLN A C 1
ATOM 3598 O O . GLN A 1 462 ? 18.672 -1.508 -3.775 1 96.5 462 GLN A O 1
ATOM 3603 N N . PRO A 1 463 ? 19.703 -2.213 -5.633 1 95.44 463 PRO A N 1
ATOM 3604 C CA . PRO A 1 463 ? 18.75 -1.463 -6.461 1 95.44 463 PRO A CA 1
ATOM 3605 C C . PRO A 1 463 ? 17.328 -1.987 -6.352 1 95.44 463 PRO A C 1
ATOM 3607 O O . PRO A 1 463 ? 17.109 -3.195 -6.211 1 95.44 463 PRO A O 1
ATOM 3610 N N . ASN A 1 464 ? 16.438 -1.169 -6.273 1 96.69 464 ASN A N 1
ATOM 3611 C CA . ASN A 1 464 ? 15.023 -1.521 -6.363 1 96.69 464 ASN A CA 1
ATOM 3612 C C . ASN A 1 464 ? 14.477 -1.297 -7.77 1 96.69 464 ASN A C 1
ATOM 3614 O O . ASN A 1 464 ? 14.109 -0.176 -8.125 1 96.69 464 ASN A O 1
ATOM 3618 N N . ALA A 1 465 ? 14.297 -2.322 -8.523 1 94.12 465 ALA A N 1
ATOM 3619 C CA . ALA A 1 465 ? 13.922 -2.227 -9.938 1 94.12 465 ALA A CA 1
ATOM 3620 C C . ALA A 1 465 ? 12.461 -1.8 -10.086 1 94.12 465 ALA A C 1
ATOM 3622 O O . ALA A 1 465 ? 12.062 -1.281 -11.133 1 94.12 465 ALA A O 1
ATOM 3623 N N . ALA A 1 466 ? 11.727 -2.025 -9.086 1 95.12 466 ALA A N 1
ATOM 3624 C CA . ALA A 1 466 ? 10.312 -1.658 -9.156 1 95.12 466 ALA A CA 1
ATOM 3625 C C . ALA A 1 466 ? 10.133 -0.146 -9.07 1 95.12 466 ALA A C 1
ATOM 3627 O O . ALA A 1 466 ? 9.258 0.423 -9.719 1 95.12 466 ALA A O 1
ATOM 3628 N N . THR A 1 467 ? 10.953 0.523 -8.25 1 94.62 467 THR A N 1
ATOM 3629 C CA . THR A 1 467 ? 10.781 1.953 -8.016 1 94.62 467 THR A CA 1
ATOM 3630 C C . THR A 1 467 ? 11.852 2.752 -8.766 1 94.62 467 THR A C 1
ATOM 3632 O O . THR A 1 467 ? 11.711 3.965 -8.938 1 94.62 467 THR A O 1
ATOM 3635 N N . GLY A 1 468 ? 12.898 2.088 -9.234 1 94.5 468 GLY A N 1
ATOM 3636 C CA . GLY A 1 468 ? 14.023 2.77 -9.852 1 94.5 468 GLY A CA 1
ATOM 3637 C C . GLY A 1 468 ? 14.992 3.35 -8.836 1 94.5 468 GLY A C 1
ATOM 3638 O O . GLY A 1 468 ? 16 3.943 -9.203 1 94.5 468 GLY A O 1
ATOM 3639 N N . GLY A 1 469 ? 14.727 3.184 -7.551 1 96.19 469 GLY A N 1
ATOM 3640 C CA . GLY A 1 469 ? 15.578 3.672 -6.477 1 96.19 469 GLY A CA 1
ATOM 3641 C C . GLY A 1 469 ? 16.406 2.578 -5.832 1 96.19 469 GLY A C 1
ATOM 3642 O O . GLY A 1 469 ? 16.953 1.714 -6.523 1 96.19 469 GLY A O 1
ATOM 3643 N N . TRP A 1 470 ? 16.609 2.727 -4.5 1 97.06 470 TRP A N 1
ATOM 3644 C CA . TRP A 1 470 ? 17.438 1.785 -3.748 1 97.06 470 TRP A CA 1
ATOM 3645 C C . TRP A 1 470 ? 16.688 1.269 -2.521 1 97.06 470 TRP A C 1
ATOM 3647 O O . TRP A 1 470 ? 15.859 1.978 -1.948 1 97.06 470 TRP A O 1
ATOM 3657 N N . ARG A 1 471 ? 16.984 0.041 -2.197 1 98.38 471 ARG A N 1
ATOM 3658 C CA . ARG A 1 471 ? 16.594 -0.507 -0.902 1 98.38 471 ARG A CA 1
ATOM 3659 C C . ARG A 1 471 ? 17.812 -0.808 -0.044 1 98.38 471 ARG A C 1
ATOM 3661 O O . ARG A 1 471 ? 18.766 -1.435 -0.511 1 98.38 471 ARG A O 1
ATOM 3668 N N . ALA A 1 472 ? 17.812 -0.312 1.166 1 98.75 472 ALA A N 1
ATOM 3669 C CA . ALA A 1 472 ? 18.812 -0.7 2.17 1 98.75 472 ALA A CA 1
ATOM 3670 C C . ALA A 1 472 ? 18.188 -1.584 3.244 1 98.75 472 ALA A C 1
ATOM 3672 O O . ALA A 1 472 ? 17.062 -1.318 3.705 1 98.75 472 ALA A O 1
ATOM 3673 N N . THR A 1 473 ? 18.891 -2.643 3.582 1 98.69 473 THR A N 1
ATOM 3674 C CA . THR A 1 473 ? 18.453 -3.494 4.688 1 98.69 473 THR A CA 1
ATOM 3675 C C . THR A 1 473 ? 19.609 -3.715 5.676 1 98.69 473 THR A C 1
ATOM 3677 O O . THR A 1 473 ? 20.766 -3.711 5.289 1 98.69 473 THR A O 1
ATOM 3680 N N . PHE A 1 474 ? 19.266 -3.834 6.902 1 98.75 474 PHE A N 1
ATOM 3681 C CA . PHE A 1 474 ? 20.203 -4.25 7.941 1 98.75 474 PHE A CA 1
ATOM 3682 C C . PHE A 1 474 ? 19.453 -4.84 9.133 1 98.75 474 PHE A C 1
ATOM 3684 O O . PHE A 1 474 ? 18.234 -4.762 9.211 1 98.75 474 PHE A O 1
ATOM 3691 N N . GLU A 1 475 ? 20.188 -5.469 9.977 1 98.44 475 GLU A N 1
ATOM 3692 C CA . GLU A 1 475 ? 19.625 -5.992 11.219 1 98.44 475 GLU A CA 1
ATOM 3693 C C . GLU A 1 475 ? 20.312 -5.383 12.438 1 98.44 475 GLU A C 1
ATOM 3695 O O . GLU A 1 475 ? 21.516 -5.074 12.391 1 98.44 475 GLU A O 1
ATOM 3700 N N . LEU A 1 476 ? 19.531 -5.145 13.453 1 98.25 476 LEU A N 1
ATOM 3701 C CA . LEU A 1 476 ? 20.047 -4.668 14.727 1 98.25 476 LEU A CA 1
ATOM 3702 C C . LEU A 1 476 ? 19.859 -5.723 15.812 1 98.25 476 LEU A C 1
ATOM 3704 O O . LEU A 1 476 ? 18.75 -6.246 16 1 98.25 476 LEU A O 1
ATOM 3708 N N . VAL A 1 477 ? 20.969 -6.059 16.469 1 96.75 477 VAL A N 1
ATOM 3709 C CA . VAL A 1 477 ? 20.906 -6.863 17.688 1 96.75 477 VAL A CA 1
ATOM 3710 C C . VAL A 1 477 ? 21.156 -5.977 18.906 1 96.75 477 VAL A C 1
ATOM 3712 O O . VAL A 1 477 ? 22.297 -5.59 19.156 1 96.75 477 VAL A O 1
ATOM 3715 N N . PRO A 1 478 ? 20.078 -5.691 19.578 1 94.94 478 PRO A N 1
ATOM 3716 C CA . PRO A 1 478 ? 20.312 -4.84 20.75 1 94.94 478 PRO A CA 1
ATOM 3717 C C . PRO A 1 478 ? 21.156 -5.523 21.812 1 94.94 478 PRO A C 1
ATOM 3719 O O . PRO A 1 478 ? 21.219 -6.754 21.875 1 94.94 478 PRO A O 1
ATOM 3722 N N . ALA A 1 479 ? 21.812 -4.656 22.578 1 90.88 479 ALA A N 1
ATOM 3723 C CA . ALA A 1 479 ? 22.531 -5.223 23.703 1 90.88 479 ALA A CA 1
ATOM 3724 C C . ALA A 1 479 ? 21.578 -5.879 24.703 1 90.88 479 ALA A C 1
ATOM 3726 O O . ALA A 1 479 ? 20.453 -5.418 24.875 1 90.88 479 ALA A O 1
ATOM 3727 N N . ALA A 1 480 ? 22.047 -6.98 25.25 1 85.88 480 ALA A N 1
ATOM 3728 C CA . ALA A 1 480 ? 21.203 -7.711 26.188 1 85.88 480 ALA A CA 1
ATOM 3729 C C . ALA A 1 480 ? 20.703 -6.801 27.312 1 85.88 480 ALA A C 1
ATOM 3731 O O . ALA A 1 480 ? 21.5 -6.059 27.906 1 85.88 480 ALA A O 1
ATOM 3732 N N . GLY A 1 481 ? 19.484 -6.777 27.578 1 85.75 481 GLY A N 1
ATOM 3733 C CA . GLY A 1 481 ? 18.906 -6.07 28.703 1 85.75 481 GLY A CA 1
ATOM 3734 C C . GLY A 1 481 ? 18.672 -4.594 28.422 1 85.75 481 GLY A C 1
ATOM 3735 O O . GLY A 1 481 ? 18.25 -3.85 29.312 1 85.75 481 GLY A O 1
ATOM 3736 N N . THR A 1 482 ? 18.938 -4.145 27.266 1 86 482 THR A N 1
ATOM 3737 C CA . THR A 1 482 ? 18.781 -2.729 26.953 1 86 482 THR A CA 1
ATOM 3738 C C . THR A 1 482 ? 17.328 -2.377 2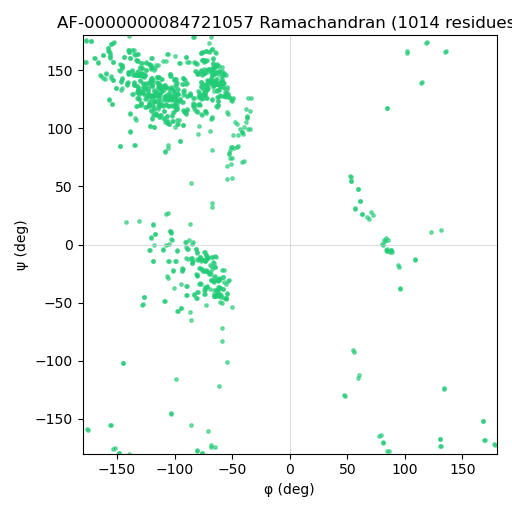6.703 1 86 482 THR A C 1
ATOM 3740 O O . THR A 1 482 ? 16.625 -3.098 25.984 1 86 482 THR A O 1
ATOM 3743 N N . SER A 1 483 ? 16.812 -1.284 27.344 1 88.75 483 SER A N 1
ATOM 3744 C CA . SER A 1 483 ? 15.469 -0.792 27.109 1 88.75 483 SER A CA 1
ATOM 3745 C C . SER A 1 483 ? 15.477 0.656 26.641 1 88.75 483 SER A C 1
ATOM 3747 O O . SER A 1 483 ? 14.445 1.196 26.25 1 88.75 483 SER A O 1
ATOM 3749 N N . ALA A 1 484 ? 16.688 1.211 26.641 1 90.75 484 ALA A N 1
ATOM 3750 C CA . ALA A 1 484 ? 16.812 2.594 26.188 1 90.75 484 ALA A CA 1
ATOM 3751 C C . ALA A 1 484 ? 16.75 2.682 24.656 1 90.75 484 ALA A C 1
ATOM 3753 O O . ALA A 1 484 ? 17.156 1.75 23.969 1 90.75 484 ALA A O 1
ATOM 3754 N N . PRO A 1 485 ? 16.25 3.775 24.203 1 94.44 485 PRO A N 1
ATOM 3755 C CA . PRO A 1 485 ? 16.234 3.945 22.75 1 94.44 485 PRO A CA 1
ATOM 3756 C C . PRO A 1 485 ? 17.625 3.881 22.125 1 94.44 485 PRO A C 1
ATOM 3758 O O . PRO A 1 485 ? 18.594 4.371 22.719 1 94.44 485 PRO A O 1
ATOM 3761 N N . ILE A 1 486 ? 17.734 3.229 20.984 1 96.56 486 ILE A N 1
ATOM 3762 C CA . ILE A 1 486 ? 18.953 3.141 20.188 1 96.56 486 ILE A CA 1
ATOM 3763 C C . ILE A 1 486 ? 18.828 4.055 18.969 1 96.56 486 ILE A C 1
ATOM 3765 O O . ILE A 1 486 ? 17.953 3.865 18.125 1 96.56 486 ILE A O 1
ATOM 3769 N N . GLU A 1 487 ? 19.75 5.043 18.906 1 97.31 487 GLU A N 1
ATOM 3770 C CA . GLU A 1 487 ? 19.766 5.945 17.75 1 97.31 487 GLU A CA 1
ATOM 3771 C C . GLU A 1 487 ? 20.422 5.293 16.547 1 97.31 487 GLU A C 1
ATOM 3773 O O . GLU A 1 487 ? 21.578 4.891 16.609 1 97.31 487 GLU A O 1
ATOM 3778 N N . LEU A 1 488 ? 19.672 5.184 15.445 1 98.38 488 LEU A N 1
ATOM 3779 C CA . LEU A 1 488 ? 20.172 4.605 14.195 1 98.38 488 LEU A CA 1
ATOM 3780 C C . LEU A 1 488 ? 20.297 5.672 13.117 1 98.38 488 LEU A C 1
ATOM 3782 O O . LEU A 1 488 ? 19.484 6.59 13.039 1 98.38 488 LEU A O 1
ATOM 3786 N N . ARG A 1 489 ? 21.328 5.574 12.305 1 98.56 489 ARG A N 1
ATOM 3787 C CA . ARG A 1 489 ? 21.5 6.379 11.102 1 98.56 489 ARG A CA 1
ATOM 3788 C C . ARG A 1 489 ? 21.875 5.512 9.906 1 98.56 489 ARG A C 1
ATOM 3790 O O . ARG A 1 489 ? 22.578 4.508 10.055 1 98.56 489 ARG A O 1
ATOM 3797 N N . CYS A 1 490 ? 21.406 5.891 8.75 1 98.81 490 CYS A N 1
ATOM 3798 C CA . CYS A 1 490 ? 21.75 5.156 7.539 1 98.81 490 CYS A CA 1
ATOM 3799 C C . CYS A 1 490 ? 21.734 6.078 6.324 1 98.81 490 CYS A C 1
ATOM 3801 O O . CYS A 1 490 ? 20.859 6.926 6.188 1 98.81 490 CYS A O 1
ATOM 3803 N N . PHE A 1 491 ? 22.688 6.027 5.473 1 98.25 491 PHE A N 1
ATOM 3804 C CA . PHE A 1 491 ? 22.703 6.625 4.145 1 98.25 491 PHE A CA 1
ATOM 3805 C C . PHE A 1 491 ? 23.453 5.738 3.162 1 98.25 491 PHE A C 1
ATOM 3807 O O . PHE A 1 491 ? 24.156 4.805 3.57 1 98.25 491 PHE A O 1
ATOM 3814 N N . LEU A 1 492 ? 23.234 5.953 1.888 1 97.75 492 LEU A N 1
ATOM 3815 C CA . LEU A 1 492 ? 23.938 5.207 0.852 1 97.75 492 LEU A CA 1
ATOM 3816 C C . LEU A 1 492 ? 25.094 6.031 0.275 1 97.75 492 LEU A C 1
ATOM 3818 O O . LEU A 1 492 ? 24.969 7.246 0.112 1 97.75 492 LEU A O 1
ATOM 3822 N N . ARG A 1 493 ? 26.109 5.371 0.003 1 95.69 493 ARG A N 1
ATOM 3823 C CA . ARG A 1 493 ? 27.281 6.039 -0.543 1 95.69 493 ARG A CA 1
ATOM 3824 C C . ARG A 1 493 ? 27.938 5.199 -1.64 1 95.69 493 ARG A C 1
ATOM 3826 O O . ARG A 1 493 ? 27.859 3.971 -1.614 1 95.69 493 ARG A O 1
ATOM 3833 N N . ARG A 1 494 ? 28.484 5.805 -2.572 1 94.69 494 ARG A N 1
ATOM 3834 C CA . ARG A 1 494 ? 29.359 5.234 -3.594 1 94.69 494 ARG A CA 1
ATOM 3835 C C . ARG A 1 494 ? 30.734 5.871 -3.553 1 94.69 494 ARG A C 1
ATOM 3837 O O . ARG A 1 494 ? 30.922 7.004 -4.008 1 94.69 494 ARG A O 1
ATOM 3844 N N . GLY A 1 495 ? 31.734 5.055 -3.066 1 92.06 495 GLY A N 1
ATOM 3845 C CA . GLY A 1 495 ? 33.031 5.684 -2.783 1 92.06 495 GLY A CA 1
ATOM 3846 C C . GLY A 1 495 ? 32.938 6.785 -1.744 1 92.06 495 GLY A C 1
ATOM 3847 O O . GLY A 1 495 ? 32.531 6.535 -0.602 1 92.06 495 GLY A O 1
ATOM 3848 N N . THR A 1 496 ? 33.156 7.961 -2.145 1 90.81 496 THR A N 1
ATOM 3849 C CA . THR A 1 496 ? 33.125 9.078 -1.212 1 90.81 496 THR A CA 1
ATOM 3850 C C . THR A 1 496 ? 31.875 9.93 -1.436 1 90.81 496 THR A C 1
ATOM 3852 O O . THR A 1 496 ? 31.625 10.875 -0.691 1 90.81 496 THR A O 1
ATOM 3855 N N . GLU A 1 497 ? 31.125 9.5 -2.385 1 92.62 497 GLU A N 1
ATOM 3856 C CA . GLU A 1 497 ? 29.953 10.297 -2.742 1 92.62 497 GLU A CA 1
ATOM 3857 C C . GLU A 1 497 ? 28.703 9.82 -1.989 1 92.62 497 GLU A C 1
ATOM 3859 O O . GLU A 1 497 ? 28.344 8.641 -2.062 1 92.62 497 GLU A O 1
ATOM 3864 N N . THR A 1 498 ? 28.125 10.734 -1.275 1 94 498 THR A N 1
ATOM 3865 C CA . THR A 1 498 ? 26.875 10.422 -0.608 1 94 498 THR A CA 1
ATOM 3866 C C . THR A 1 498 ? 25.703 10.477 -1.596 1 94 498 THR A C 1
ATOM 3868 O O . THR A 1 498 ? 25.516 11.477 -2.287 1 94 498 THR A O 1
ATOM 3871 N N . LEU A 1 499 ? 24.875 9.414 -1.643 1 95.62 499 LEU A N 1
ATOM 3872 C CA . LEU A 1 499 ? 23.844 9.281 -2.67 1 95.62 499 LEU A CA 1
ATOM 3873 C C . LEU A 1 499 ? 22.469 9.664 -2.121 1 95.62 499 LEU A C 1
ATOM 3875 O O . LEU A 1 499 ? 21.578 10.016 -2.885 1 95.62 499 LEU A O 1
ATOM 3879 N N . THR A 1 500 ? 22.328 9.602 -0.844 1 97 500 THR A N 1
ATOM 3880 C CA . THR A 1 500 ? 21 9.797 -0.27 1 97 500 THR A CA 1
ATOM 3881 C C . THR A 1 500 ? 21.062 10.781 0.898 1 97 500 THR A C 1
ATOM 3883 O O . THR A 1 500 ? 22.141 11.117 1.384 1 97 500 THR A O 1
ATOM 3886 N N . GLU A 1 501 ? 19.844 11.281 1.27 1 97.06 501 GLU A N 1
ATOM 3887 C CA . GLU A 1 501 ? 19.781 11.922 2.578 1 97.06 501 GLU A CA 1
ATOM 3888 C C . GLU A 1 501 ? 20.047 10.922 3.701 1 97.06 501 GLU A C 1
ATOM 3890 O O . GLU A 1 501 ? 20.094 9.719 3.463 1 97.06 501 GLU A O 1
ATOM 3895 N N . THR A 1 502 ? 20.297 11.453 4.871 1 97.94 502 THR A N 1
ATOM 3896 C CA . THR A 1 502 ? 20.562 10.609 6.027 1 97.94 502 THR A CA 1
ATOM 3897 C C . THR A 1 502 ? 19.266 10.266 6.762 1 97.94 502 THR A C 1
ATOM 3899 O O . THR A 1 502 ? 18.547 11.164 7.207 1 97.94 502 THR A O 1
ATOM 3902 N N . TRP A 1 503 ? 18.953 8.977 6.762 1 98.62 503 TRP A N 1
ATOM 3903 C CA . TRP A 1 503 ? 17.859 8.445 7.562 1 98.62 503 TRP A CA 1
ATOM 3904 C C . TRP A 1 503 ? 18.25 8.328 9.031 1 98.62 503 TRP A C 1
ATOM 3906 O O . TRP A 1 503 ? 19.328 7.801 9.344 1 98.62 503 TRP A O 1
ATOM 3916 N N . SER A 1 504 ? 17.484 8.914 9.914 1 98.38 504 SER A N 1
ATOM 3917 C CA . SER A 1 504 ? 17.719 8.859 11.359 1 98.38 504 SER A CA 1
ATOM 3918 C C . SER A 1 504 ? 16.484 8.359 12.094 1 98.38 504 SER A C 1
ATOM 3920 O O . SER A 1 504 ? 15.375 8.828 11.852 1 98.38 504 SER A O 1
ATOM 3922 N N . TYR A 1 505 ? 16.703 7.41 13.047 1 98.12 505 TYR A N 1
ATOM 3923 C CA . TYR A 1 505 ? 15.555 6.75 13.664 1 98.12 505 TYR A CA 1
ATOM 3924 C C . TYR A 1 505 ? 15.906 6.227 15.055 1 98.12 505 TYR A C 1
ATOM 3926 O O . TYR A 1 505 ? 16.844 5.445 15.211 1 98.12 505 TYR A O 1
ATOM 3934 N N . PRO A 1 506 ? 15.203 6.684 16.078 1 96.81 506 PRO A N 1
ATOM 3935 C CA . PRO A 1 506 ? 15.359 6.066 17.391 1 96.81 506 PRO A CA 1
ATOM 3936 C C . PRO A 1 506 ? 14.523 4.797 17.562 1 96.81 506 PRO A C 1
ATOM 3938 O O . PRO A 1 506 ? 13.289 4.859 17.516 1 96.81 506 PRO A O 1
ATOM 3941 N N . TRP A 1 507 ? 15.117 3.67 17.734 1 95.56 507 TRP A N 1
ATOM 3942 C CA . TRP A 1 507 ? 14.375 2.424 17.922 1 95.56 507 TRP A CA 1
ATOM 3943 C C . TRP A 1 507 ? 14.453 1.963 19.375 1 95.56 507 TRP A C 1
ATOM 3945 O O . TRP A 1 507 ? 15.547 1.893 19.953 1 95.56 507 TRP A O 1
ATOM 3955 N N . THR A 1 508 ? 13.305 1.702 19.938 1 92.88 508 THR A N 1
ATOM 3956 C CA . THR A 1 508 ? 13.258 1.255 21.328 1 92.88 508 THR A CA 1
ATOM 3957 C C . THR A 1 508 ? 12.945 -0.237 21.406 1 92.88 508 THR A C 1
ATOM 3959 O O . THR A 1 508 ? 11.914 -0.688 20.906 1 92.88 508 THR A O 1
ATOM 3962 N N . PRO A 1 509 ? 13.742 -1.02 22.078 1 88.06 509 PRO A N 1
ATOM 3963 C CA . PRO A 1 509 ? 13.5 -2.457 22.203 1 88.06 509 PRO A CA 1
ATOM 3964 C C . PRO A 1 509 ? 12.25 -2.766 23.031 1 88.06 509 PRO A C 1
ATOM 3966 O O . PRO A 1 509 ? 11.875 -1.986 23.922 1 88.06 509 PRO A O 1
ATOM 3969 N N . MET B 1 1 ? 10.023 -130.75 -45.906 1 19.25 1 MET B N 1
ATOM 3970 C CA . MET B 1 1 ? 10.359 -130.375 -47.281 1 19.25 1 MET B CA 1
ATOM 3971 C C . MET B 1 1 ? 9.828 -128.875 -47.594 1 19.25 1 MET B C 1
ATOM 3973 O O . MET B 1 1 ? 10.336 -128.25 -48.5 1 19.25 1 MET B O 1
ATOM 3977 N N . GLU B 1 2 ? 8.711 -128.5 -46.969 1 18.02 2 GLU B N 1
ATOM 3978 C CA . GLU B 1 2 ? 8.141 -127.75 -48.062 1 18.02 2 GLU B CA 1
ATOM 3979 C C . GLU B 1 2 ? 8.938 -126.438 -48.281 1 18.02 2 GLU B C 1
ATOM 3981 O O . GLU B 1 2 ? 9.672 -126 -47.406 1 18.02 2 GLU B O 1
ATOM 3986 N N . PRO B 1 3 ? 8.32 -125.438 -48.969 1 20.44 3 PRO B N 1
ATOM 3987 C CA . PRO B 1 3 ? 8.375 -124.75 -50.25 1 20.44 3 PRO B CA 1
ATOM 3988 C C . PRO B 1 3 ? 8.703 -123.25 -50.094 1 20.44 3 PRO B C 1
ATOM 3990 O O . PRO B 1 3 ? 8.688 -122.5 -51.062 1 20.44 3 PRO B O 1
ATOM 3993 N N . MET B 1 4 ? 8.875 -122.812 -48.875 1 23.8 4 MET B N 1
ATOM 3994 C CA . MET B 1 4 ? 8.375 -121.438 -48.781 1 23.8 4 MET B CA 1
ATOM 3995 C C . MET B 1 4 ? 9.227 -120.438 -49.594 1 23.8 4 MET B C 1
ATOM 3997 O O . MET B 1 4 ? 10.43 -120.312 -49.375 1 23.8 4 MET B O 1
ATOM 4001 N N . THR B 1 5 ? 8.688 -119.938 -50.656 1 19.36 5 THR B N 1
ATOM 4002 C CA . THR B 1 5 ? 9.047 -119.25 -51.938 1 19.36 5 THR B CA 1
ATOM 4003 C C . THR B 1 5 ? 9.641 -117.875 -51.688 1 19.36 5 THR B C 1
ATOM 4005 O O . THR B 1 5 ? 9.203 -117.188 -50.781 1 19.36 5 THR B O 1
ATOM 4008 N N . TRP B 1 6 ? 10.781 -117.438 -52.281 1 18.67 6 TRP B N 1
ATOM 4009 C CA . TRP B 1 6 ? 11.914 -116.562 -52.344 1 18.67 6 TRP B CA 1
ATOM 4010 C C . TRP B 1 6 ? 11.492 -115.188 -52.906 1 18.67 6 TRP B C 1
ATOM 4012 O O . TRP B 1 6 ? 12.133 -114.188 -52.625 1 18.67 6 TRP B O 1
ATOM 4022 N N . ALA B 1 7 ? 10.508 -114.938 -53.875 1 16.05 7 ALA B N 1
ATOM 4023 C CA . ALA B 1 7 ? 11.047 -114.312 -55.094 1 16.05 7 ALA B CA 1
ATOM 4024 C C . ALA B 1 7 ? 11.109 -112.812 -54.938 1 16.05 7 ALA B C 1
ATOM 4026 O O . ALA B 1 7 ? 12.094 -112.188 -55.344 1 16.05 7 ALA B O 1
ATOM 4027 N N . LYS B 1 8 ? 9.773 -112.25 -54.812 1 18.22 8 LYS B N 1
ATOM 4028 C CA . LYS B 1 8 ? 9.445 -111.375 -55.969 1 18.22 8 LYS B CA 1
ATOM 4029 C C . LYS B 1 8 ? 10.398 -110.188 -56.062 1 18.22 8 LYS B C 1
ATOM 4031 O O . LYS B 1 8 ? 11.094 -109.875 -55.094 1 18.22 8 LYS B O 1
ATOM 4036 N N . ARG B 1 9 ? 9.914 -108.938 -56.031 1 19.38 9 ARG B N 1
ATOM 4037 C CA . ARG B 1 9 ? 9.805 -107.938 -57.094 1 19.38 9 ARG B CA 1
ATOM 4038 C C . ARG B 1 9 ? 10.945 -106.938 -57 1 19.38 9 ARG B C 1
ATOM 4040 O O . ARG B 1 9 ? 11.508 -106.75 -55.938 1 19.38 9 ARG B O 1
ATOM 4047 N N . TRP B 1 10 ? 11.094 -106.25 -58.188 1 18.78 10 TRP B N 1
ATOM 4048 C CA . TRP B 1 10 ? 11.945 -105.5 -59.062 1 18.78 10 TRP B CA 1
ATOM 4049 C C . TRP B 1 10 ? 12.141 -104.062 -58.5 1 18.78 10 TRP B C 1
ATOM 4051 O O . TRP B 1 10 ? 11.273 -103.562 -57.781 1 18.78 10 TRP B O 1
ATOM 4061 N N . VAL B 1 11 ? 13.227 -103.562 -58.531 1 20.45 11 VAL B N 1
ATOM 4062 C CA . VAL B 1 11 ? 14.125 -102.5 -58.156 1 20.45 11 VAL B CA 1
ATOM 4063 C C . VAL B 1 11 ? 13.711 -101.188 -58.844 1 20.45 11 VAL B C 1
ATOM 4065 O O . VAL B 1 11 ? 14.172 -100.125 -58.469 1 20.45 11 VAL B O 1
ATOM 4068 N N . ARG B 1 12 ? 12.922 -101.188 -60 1 19.45 12 ARG B N 1
ATOM 4069 C CA . ARG B 1 12 ? 13.539 -100.25 -60.906 1 19.45 12 ARG B CA 1
ATOM 4070 C C . ARG B 1 12 ? 13.32 -98.812 -60.438 1 19.45 12 ARG B C 1
ATOM 4072 O O . ARG B 1 12 ? 14.227 -98 -60.5 1 19.45 12 ARG B O 1
ATOM 4079 N N . GLY B 1 13 ? 11.961 -98.438 -60.156 1 20.19 13 GLY B N 1
ATOM 4080 C CA . GLY B 1 13 ? 11.539 -97.312 -61.031 1 20.19 13 GLY B CA 1
ATOM 4081 C C . GLY B 1 13 ? 12.32 -96 -60.781 1 20.19 13 GLY B C 1
ATOM 4082 O O . GLY B 1 13 ? 12.984 -95.875 -59.75 1 20.19 13 GLY B O 1
ATOM 4083 N N . ALA B 1 14 ? 11.844 -95 -61.469 1 22.5 14 ALA B N 1
ATOM 4084 C CA . ALA B 1 14 ? 12.125 -93.75 -62.25 1 22.5 14 ALA B CA 1
ATOM 4085 C C . ALA B 1 14 ? 12.602 -92.625 -61.344 1 22.5 14 ALA B C 1
ATOM 4087 O O . ALA B 1 14 ? 12.359 -92.688 -60.125 1 22.5 14 ALA B O 1
ATOM 4088 N N . CYS B 1 15 ? 12.984 -91.562 -62.031 1 23.31 15 CYS B N 1
ATOM 4089 C CA . CYS B 1 15 ? 13.773 -90.375 -62.312 1 23.31 15 CYS B CA 1
ATOM 4090 C C . CYS B 1 15 ? 13.148 -89.188 -61.656 1 23.31 15 CYS B C 1
ATOM 4092 O O . CYS B 1 15 ? 13.578 -88.062 -61.906 1 23.31 15 CYS B O 1
ATOM 4094 N N . ALA B 1 16 ? 12.078 -89.25 -60.875 1 24.55 16 ALA B N 1
ATOM 4095 C CA . ALA B 1 16 ? 11.328 -88 -60.844 1 24.55 16 ALA B CA 1
ATOM 4096 C C . ALA B 1 16 ? 12.227 -86.812 -60.469 1 24.55 16 ALA B C 1
ATOM 4098 O O . ALA B 1 16 ? 12.945 -86.875 -59.469 1 24.55 16 ALA B O 1
ATOM 4099 N N . LEU B 1 17 ? 12.445 -85.938 -61.406 1 25.56 17 LEU B N 1
ATOM 4100 C CA . LEU B 1 17 ? 13.008 -84.625 -61.594 1 25.56 17 LEU B CA 1
ATOM 4101 C C . LEU B 1 17 ? 12.414 -83.625 -60.594 1 25.56 17 LEU B C 1
ATOM 4103 O O . LEU B 1 17 ? 11.219 -83.375 -60.625 1 25.56 17 LEU B O 1
ATOM 4107 N N . GLY B 1 18 ? 12.727 -83.75 -59.344 1 23.69 18 GLY B N 1
ATOM 4108 C CA . GLY B 1 18 ? 12.234 -82.812 -58.312 1 23.69 18 GLY B CA 1
ATOM 4109 C C . GLY B 1 18 ? 12.508 -81.375 -58.656 1 23.69 18 GLY B C 1
ATOM 4110 O O . GLY B 1 18 ? 13.664 -80.938 -58.75 1 23.69 18 GLY B O 1
ATOM 4111 N N . VAL B 1 19 ? 11.625 -80.812 -59.594 1 29.59 19 VAL B N 1
ATOM 4112 C CA . VAL B 1 19 ? 11.703 -79.375 -59.812 1 29.59 19 VAL B CA 1
ATOM 4113 C C . VAL B 1 19 ? 11.688 -78.625 -58.5 1 29.59 19 VAL B C 1
ATOM 4115 O O . VAL B 1 19 ? 10.781 -78.812 -57.688 1 29.59 19 VAL B O 1
ATOM 4118 N N . LEU B 1 20 ? 12.828 -78.312 -57.969 1 29.52 20 LEU B N 1
ATOM 4119 C CA . LEU B 1 20 ? 13.078 -77.375 -56.844 1 29.52 20 LEU B CA 1
ATOM 4120 C C . LEU B 1 20 ? 12.406 -76.062 -57.062 1 29.52 20 LEU B C 1
ATOM 4122 O O . LEU B 1 20 ? 12.82 -75.312 -57.938 1 29.52 20 LEU B O 1
ATOM 4126 N N . GLY B 1 21 ? 11.031 -76.062 -57.25 1 28.58 21 GLY B N 1
ATOM 4127 C CA . GLY B 1 21 ? 10.438 -74.688 -57.312 1 28.58 21 GLY B CA 1
ATOM 4128 C C . GLY B 1 21 ? 10.93 -73.812 -56.188 1 28.58 21 GLY B C 1
ATOM 4129 O O . GLY B 1 21 ? 10.898 -74.188 -55 1 28.58 21 GLY B O 1
ATOM 4130 N N . SER B 1 22 ? 11.828 -72.875 -56.5 1 32.88 22 SER B N 1
ATOM 4131 C CA . SER B 1 22 ? 12.305 -71.75 -55.688 1 32.88 22 SER B CA 1
ATOM 4132 C C . SER B 1 22 ? 11.148 -70.938 -55.156 1 32.88 22 SER B C 1
ATOM 4134 O O . SER B 1 22 ? 10.383 -70.312 -55.906 1 32.88 22 SER B O 1
ATOM 4136 N N . LEU B 1 23 ? 10.43 -71.438 -54.156 1 33.12 23 LEU B N 1
ATOM 4137 C CA . LEU B 1 23 ? 9.484 -70.562 -53.5 1 33.12 23 LEU B CA 1
ATOM 4138 C C . LEU B 1 23 ? 10.133 -69.25 -53.094 1 33.12 23 LEU B C 1
ATOM 4140 O O . LEU B 1 23 ? 11.062 -69.188 -52.281 1 33.12 23 LEU B O 1
ATOM 4144 N N . VAL B 1 24 ? 10.188 -68.312 -54.062 1 37.59 24 VAL B N 1
ATOM 4145 C CA . VAL B 1 24 ? 10.469 -66.938 -53.719 1 37.59 24 VAL B CA 1
ATOM 4146 C C . VAL B 1 24 ? 9.523 -66.438 -52.594 1 37.59 24 VAL B C 1
ATOM 4148 O O . VAL B 1 24 ? 8.305 -66.438 -52.781 1 37.59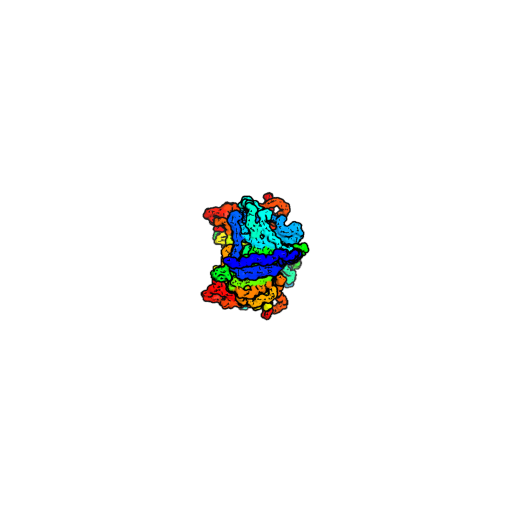 24 VAL B O 1
ATOM 4151 N N . ALA B 1 25 ? 9.82 -66.75 -51.344 1 36.44 25 ALA B N 1
ATOM 4152 C CA . ALA B 1 25 ? 9.125 -66.125 -50.219 1 36.44 25 ALA B CA 1
ATOM 4153 C C . ALA B 1 25 ? 9.016 -64.625 -50.406 1 36.44 25 ALA B C 1
ATOM 4155 O O . ALA B 1 25 ? 10.031 -63.906 -50.5 1 36.44 25 ALA B O 1
ATOM 4156 N N . SER B 1 26 ? 7.996 -64.188 -51.156 1 37.25 26 SER B N 1
ATOM 4157 C CA . SER B 1 26 ? 7.684 -62.781 -51.156 1 37.25 26 SER B CA 1
ATOM 4158 C C . SER B 1 26 ? 7.816 -62.188 -49.75 1 37.25 26 SER B C 1
ATOM 4160 O O . SER B 1 26 ? 7.219 -62.688 -48.812 1 37.25 26 SER B O 1
ATOM 4162 N N . ALA B 1 27 ? 8.906 -61.5 -49.469 1 39.91 27 ALA B N 1
ATOM 4163 C CA . ALA B 1 27 ? 9.117 -60.719 -48.25 1 39.91 27 ALA B CA 1
ATOM 4164 C C . ALA B 1 27 ? 7.902 -59.875 -47.906 1 39.91 27 ALA B C 1
ATOM 4166 O O . ALA B 1 27 ? 7.422 -59.125 -48.75 1 39.91 27 ALA B O 1
ATOM 4167 N N . ALA B 1 28 ? 7.012 -60.312 -47.094 1 44.03 28 ALA B N 1
ATOM 4168 C CA . ALA B 1 28 ? 5.961 -59.438 -46.562 1 44.03 28 ALA B CA 1
ATOM 4169 C C . ALA B 1 28 ? 6.473 -58.031 -46.344 1 44.03 28 ALA B C 1
ATOM 4171 O O . ALA B 1 28 ? 7.613 -57.812 -45.938 1 44.03 28 ALA B O 1
ATOM 4172 N N . PRO B 1 29 ? 5.93 -57.062 -47.094 1 40.75 29 PRO B N 1
ATOM 4173 C CA . PRO B 1 29 ? 6.379 -55.688 -46.844 1 40.75 29 PRO B CA 1
ATOM 4174 C C . PRO B 1 29 ? 6.625 -55.406 -45.375 1 40.75 29 PRO B C 1
ATOM 4176 O O . PRO B 1 29 ? 5.922 -55.938 -44.5 1 40.75 29 PRO B O 1
ATOM 4179 N N . ARG B 1 30 ? 7.82 -55.219 -44.938 1 43.88 30 ARG B N 1
ATOM 4180 C CA . ARG B 1 30 ? 8.148 -54.688 -43.625 1 43.88 30 ARG B CA 1
ATOM 4181 C C . ARG B 1 30 ? 7.152 -53.625 -43.188 1 43.88 30 ARG B C 1
ATOM 4183 O O . ARG B 1 30 ? 6.945 -52.625 -43.875 1 43.88 30 ARG B O 1
ATOM 4190 N N . ALA B 1 31 ? 6.199 -53.938 -42.375 1 45.22 31 ALA B N 1
ATOM 4191 C CA . ALA B 1 31 ? 5.281 -52.969 -41.781 1 45.22 31 ALA B CA 1
ATOM 4192 C C . ALA B 1 31 ? 6.023 -51.719 -41.344 1 45.22 31 ALA B C 1
ATOM 4194 O O . ALA B 1 31 ? 7.051 -51.812 -40.656 1 45.22 31 ALA B O 1
ATOM 4195 N N . THR B 1 32 ? 6.074 -50.656 -42.094 1 48.75 32 THR B N 1
ATOM 4196 C CA . THR B 1 32 ? 6.617 -49.344 -41.719 1 48.75 32 THR B CA 1
ATOM 4197 C C . THR B 1 32 ? 6.285 -49.031 -40.25 1 48.75 32 THR B C 1
ATOM 4199 O O . THR B 1 32 ? 5.152 -49.25 -39.812 1 48.75 32 THR B O 1
ATOM 4202 N N . PRO B 1 33 ? 7.273 -49.031 -39.344 1 57.03 33 PRO B N 1
ATOM 4203 C CA . PRO B 1 33 ? 6.98 -48.688 -37.969 1 57.03 33 PRO B CA 1
ATOM 4204 C C . PRO B 1 33 ? 5.93 -47.594 -37.844 1 57.03 33 PRO B C 1
ATOM 4206 O O . PRO B 1 33 ? 5.863 -46.688 -38.719 1 57.03 33 PRO B O 1
ATOM 4209 N N . PRO B 1 34 ? 4.891 -47.844 -37.094 1 67.75 34 PRO B N 1
ATOM 4210 C CA . PRO B 1 34 ? 3.785 -46.906 -37 1 67.75 34 PRO B CA 1
ATOM 4211 C C . PRO B 1 34 ? 4.262 -45.469 -36.719 1 67.75 34 PRO B C 1
ATOM 4213 O O . PRO B 1 34 ? 5.176 -45.281 -35.906 1 67.75 34 PRO B O 1
ATOM 4216 N N . THR B 1 35 ? 3.855 -44.562 -37.531 1 89.75 35 THR B N 1
ATOM 4217 C CA . THR B 1 35 ? 4.125 -43.125 -37.406 1 89.75 35 THR B CA 1
ATOM 4218 C C . THR B 1 35 ? 3.494 -42.562 -36.125 1 89.75 35 THR B C 1
ATOM 4220 O O . THR B 1 35 ? 2.338 -42.875 -35.812 1 89.75 35 THR B O 1
ATOM 4223 N N . PHE B 1 36 ? 4.246 -41.875 -35.281 1 96.06 36 PHE B N 1
ATOM 4224 C CA . PHE B 1 36 ? 3.789 -41.312 -34.031 1 96.06 36 PHE B CA 1
ATOM 4225 C C . PHE B 1 36 ? 2.707 -40.25 -34.281 1 96.06 36 PHE B C 1
ATOM 4227 O O . PHE B 1 36 ? 2.805 -39.469 -35.219 1 96.06 36 PHE B O 1
ATOM 4234 N N . SER B 1 37 ? 1.687 -40.25 -33.5 1 95.12 37 SER B N 1
ATOM 4235 C CA . SER B 1 37 ? 0.634 -39.25 -33.438 1 95.12 37 SER B CA 1
ATOM 4236 C C . SER B 1 37 ? 0.008 -39.188 -32.031 1 95.12 37 SER B C 1
ATOM 4238 O O . SER B 1 37 ? 0.372 -40 -31.156 1 95.12 37 SER B O 1
ATOM 4240 N N . ALA B 1 38 ? -0.82 -38.281 -31.859 1 95.69 38 ALA B N 1
ATOM 4241 C CA . ALA B 1 38 ? -1.537 -38.188 -30.594 1 95.69 38 ALA B CA 1
ATOM 4242 C C . ALA B 1 38 ? -2.219 -39.531 -30.266 1 95.69 38 ALA B C 1
ATOM 4244 O O . ALA B 1 38 ? -2.354 -39.875 -29.094 1 95.69 38 ALA B O 1
ATOM 4245 N N . GLU B 1 39 ? -2.602 -40.219 -31.266 1 96.56 39 GLU B N 1
ATOM 4246 C CA . GLU B 1 39 ? -3.27 -41.5 -31.078 1 96.56 39 GLU B CA 1
ATOM 4247 C C . GLU B 1 39 ? -2.336 -42.531 -30.438 1 96.56 39 GLU B C 1
ATOM 4249 O O . GLU B 1 39 ? -2.785 -43.406 -29.703 1 96.56 39 GLU B O 1
ATOM 4254 N N . THR B 1 40 ? -1.062 -42.406 -30.719 1 97.5 40 THR B N 1
ATOM 4255 C CA . THR B 1 40 ? -0.079 -43.281 -30.094 1 97.5 40 THR B CA 1
ATOM 4256 C C . THR B 1 40 ? -0.167 -43.188 -28.578 1 97.5 40 THR B C 1
ATOM 4258 O O . THR B 1 40 ? -0.206 -44.219 -27.875 1 97.5 40 THR B O 1
ATOM 4261 N N . VAL B 1 41 ? -0.24 -42.031 -28.031 1 98.38 41 VAL B N 1
ATOM 4262 C CA . VAL B 1 41 ? -0.287 -41.812 -26.594 1 98.38 41 VAL B CA 1
ATOM 4263 C C . VAL B 1 41 ? -1.64 -42.25 -26.047 1 98.38 41 VAL B C 1
ATOM 4265 O O . VAL B 1 41 ? -1.715 -42.812 -24.969 1 98.38 41 VAL B O 1
ATOM 4268 N N . ARG B 1 42 ? -2.715 -42.031 -26.797 1 98.31 42 ARG B N 1
ATOM 4269 C CA . A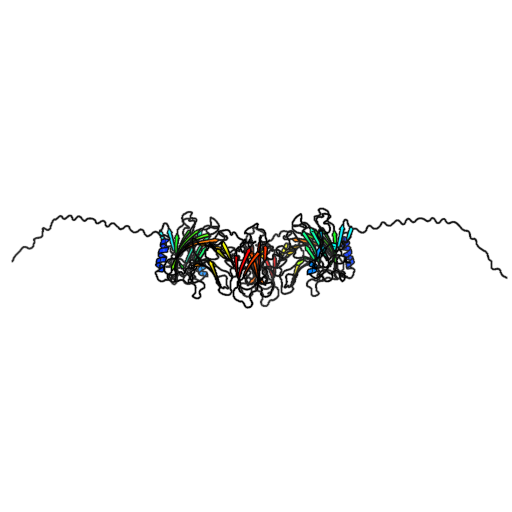RG B 1 42 ? -4.047 -42.469 -26.375 1 98.31 42 ARG B CA 1
ATOM 4270 C C . ARG B 1 42 ? -4.125 -43.969 -26.25 1 98.31 42 ARG B C 1
ATOM 4272 O O . ARG B 1 42 ? -4.688 -44.5 -25.281 1 98.31 42 ARG B O 1
ATOM 4279 N N . ALA B 1 43 ? -3.562 -44.625 -27.219 1 98.06 43 ALA B N 1
ATOM 4280 C CA . ALA B 1 43 ? -3.559 -46.062 -27.188 1 98.06 43 ALA B CA 1
ATOM 4281 C C . ALA B 1 43 ? -2.779 -46.594 -25.984 1 98.06 43 ALA B C 1
ATOM 4283 O O . ALA B 1 43 ? -3.197 -47.562 -25.344 1 98.06 43 ALA B O 1
ATOM 4284 N N . ARG B 1 44 ? -1.701 -45.969 -25.75 1 98 44 ARG B N 1
ATOM 4285 C CA . ARG B 1 44 ? -0.882 -46.375 -24.609 1 98 44 ARG B CA 1
ATOM 4286 C C . ARG B 1 44 ? -1.637 -46.188 -23.297 1 98 44 ARG B C 1
ATOM 4288 O O . ARG B 1 44 ? -1.57 -47.031 -22.406 1 98 44 ARG B O 1
ATOM 4295 N N . ALA B 1 45 ? -2.295 -45.094 -23.141 1 98.56 45 ALA B N 1
ATOM 4296 C CA . ALA B 1 45 ? -3.08 -44.812 -21.938 1 98.56 45 ALA B CA 1
ATOM 4297 C C . ALA B 1 45 ? -4.172 -45.875 -21.75 1 98.56 45 ALA B C 1
ATOM 4299 O O . ALA B 1 45 ? -4.398 -46.344 -20.641 1 98.56 45 ALA B O 1
ATOM 4300 N N . ARG B 1 46 ? -4.84 -46.219 -22.859 1 98.06 46 ARG B N 1
ATOM 4301 C CA . ARG B 1 46 ? -5.891 -47.219 -22.828 1 98.06 46 ARG B CA 1
ATOM 4302 C C . ARG B 1 46 ? -5.34 -48.562 -22.375 1 98.06 46 ARG B C 1
ATOM 4304 O O . ARG B 1 46 ? -5.953 -49.25 -21.562 1 98.06 46 ARG B O 1
ATOM 4311 N N . GLU B 1 47 ? -4.219 -48.938 -22.891 1 97.81 47 GLU B N 1
ATOM 4312 C CA . GLU B 1 47 ? -3.59 -50.188 -22.547 1 97.81 47 GLU B CA 1
ATOM 4313 C C . GLU B 1 47 ? -3.168 -50.219 -21.078 1 97.81 47 GLU B C 1
ATOM 4315 O O . GLU B 1 47 ? -3.365 -51.219 -20.391 1 97.81 47 GLU B O 1
ATOM 4320 N N . LEU B 1 48 ? -2.602 -49.156 -20.688 1 97.62 48 LEU B N 1
ATOM 4321 C CA . LEU B 1 48 ? -2.131 -49.062 -19.312 1 97.62 48 LEU B CA 1
ATOM 4322 C C . LEU B 1 48 ? -3.289 -49.219 -18.328 1 97.62 48 LEU B C 1
ATOM 4324 O O . LEU B 1 48 ? -3.121 -49.75 -17.234 1 97.62 48 LEU B O 1
ATOM 4328 N N . ALA B 1 49 ? -4.383 -48.688 -18.688 1 97.81 49 ALA B N 1
ATOM 4329 C CA . ALA B 1 49 ? -5.547 -48.688 -17.812 1 97.81 49 ALA B CA 1
ATOM 4330 C C . ALA B 1 49 ? -6.039 -50.125 -17.562 1 97.81 49 ALA B C 1
ATOM 4332 O O . ALA B 1 49 ? -6.793 -50.375 -16.625 1 97.81 49 ALA B O 1
ATOM 4333 N N . GLN B 1 50 ? -5.645 -51.062 -18.438 1 96.88 50 GLN B N 1
ATOM 4334 C CA . GLN B 1 50 ? -6.09 -52.469 -18.344 1 96.88 50 GLN B CA 1
ATOM 4335 C C . GLN B 1 50 ? -5.137 -53.281 -17.469 1 96.88 50 GLN B C 1
ATOM 4337 O O . GLN B 1 50 ? -5.395 -54.438 -17.203 1 96.88 50 GLN B O 1
ATOM 4342 N N . LYS B 1 51 ? -4.098 -52.656 -17.047 1 96.88 51 LYS B N 1
ATOM 4343 C CA . LYS B 1 51 ? -3.094 -53.312 -16.219 1 96.88 51 LYS B CA 1
ATOM 4344 C C . LYS B 1 51 ? -3.045 -52.719 -14.812 1 96.88 51 LYS B C 1
ATOM 4346 O O . LYS B 1 51 ? -3.41 -51.562 -14.625 1 96.88 51 LYS B O 1
ATOM 4351 N N . PRO B 1 52 ? -2.59 -53.531 -13.859 1 97 52 PRO B N 1
ATOM 4352 C CA . PRO B 1 52 ? -2.379 -52.938 -12.539 1 97 52 PRO B CA 1
ATOM 4353 C C . PRO B 1 52 ? -1.338 -51.812 -12.562 1 97 52 PRO B C 1
ATOM 4355 O O . PRO B 1 52 ? -0.377 -51.875 -13.336 1 97 52 PRO B O 1
ATOM 4358 N N . TYR B 1 53 ? -1.514 -50.906 -11.711 1 97.62 53 TYR B N 1
ATOM 4359 C CA . TYR B 1 53 ? -0.579 -49.781 -11.625 1 97.62 53 TYR B CA 1
ATOM 4360 C C . TYR B 1 53 ? 0.793 -50.25 -11.164 1 97.62 53 TYR B C 1
ATOM 4362 O O . TYR B 1 53 ? 0.898 -51.031 -10.219 1 97.62 53 TYR B O 1
ATOM 4370 N N . ARG B 1 54 ? 1.795 -49.781 -11.789 1 95.69 54 ARG B N 1
ATOM 4371 C CA . ARG B 1 54 ? 3.186 -49.969 -11.391 1 95.69 54 ARG B CA 1
ATOM 4372 C C . ARG B 1 54 ? 3.924 -48.625 -11.336 1 95.69 54 ARG B C 1
ATOM 4374 O O . ARG B 1 54 ? 4.082 -47.969 -12.359 1 95.69 54 ARG B O 1
ATOM 4381 N N . ALA B 1 55 ? 4.414 -48.312 -10.195 1 93 55 ALA B N 1
ATOM 4382 C CA . ALA B 1 55 ? 5.172 -47.094 -10.055 1 93 55 ALA B CA 1
ATOM 4383 C C . ALA B 1 55 ? 6.453 -47.125 -10.875 1 93 55 ALA B C 1
ATOM 4385 O O . ALA B 1 55 ? 7.047 -48.188 -11.055 1 93 55 ALA B O 1
ATOM 4386 N N . PRO B 1 56 ? 6.848 -45.938 -11.367 1 90.12 56 PRO B N 1
ATOM 4387 C CA . PRO B 1 56 ? 8.133 -45.938 -12.078 1 90.12 56 PRO B CA 1
ATOM 4388 C C . PRO B 1 56 ? 9.289 -46.406 -11.203 1 90.12 56 PRO B C 1
ATOM 4390 O O . PRO B 1 56 ? 9.281 -46.188 -9.992 1 90.12 56 PRO B O 1
ATOM 4393 N N . ALA B 1 57 ? 10.266 -46.938 -11.875 1 84.62 57 ALA B N 1
ATOM 4394 C CA . ALA B 1 57 ? 11.43 -47.438 -11.148 1 84.62 57 ALA B CA 1
ATOM 4395 C C . ALA B 1 57 ? 12.273 -46.312 -10.609 1 84.62 57 ALA B C 1
ATOM 4397 O O . ALA B 1 57 ? 12.562 -45.344 -11.328 1 84.62 57 ALA B O 1
ATOM 4398 N N . PRO B 1 58 ? 12.648 -46.469 -9.398 1 83.88 58 PRO B N 1
ATOM 4399 C CA . PRO B 1 58 ? 13.5 -45.406 -8.836 1 83.88 58 PRO B CA 1
ATOM 4400 C C . PRO B 1 58 ? 14.922 -45.438 -9.398 1 83.88 58 PRO B C 1
ATOM 4402 O O . PRO B 1 58 ? 15.312 -46.406 -10.039 1 83.88 58 PRO B O 1
ATOM 4405 N N . LEU B 1 59 ? 15.562 -44.281 -9.086 1 81.81 59 LEU B N 1
ATOM 4406 C CA . LEU B 1 59 ? 16.969 -44.219 -9.461 1 81.81 59 LEU B CA 1
ATOM 4407 C C . LEU B 1 59 ? 17.75 -45.344 -8.812 1 81.81 59 LEU B C 1
ATOM 4409 O O . LEU B 1 59 ? 17.516 -45.688 -7.652 1 81.81 59 LEU B O 1
ATOM 4413 N N . PRO B 1 60 ? 18.672 -45.906 -9.68 1 73.25 60 PRO B N 1
ATOM 4414 C CA . PRO B 1 60 ? 19.516 -46.938 -9.078 1 73.25 60 PRO B CA 1
ATOM 4415 C C . PRO B 1 60 ? 20.312 -46.438 -7.891 1 73.25 60 PRO B C 1
ATOM 4417 O O . PRO B 1 60 ? 20.641 -45.25 -7.824 1 73.25 60 PRO B O 1
ATOM 4420 N N . GLN B 1 61 ? 20.547 -47.375 -6.988 1 67.38 61 GLN B N 1
ATOM 4421 C CA . GLN B 1 61 ? 21.328 -47.031 -5.809 1 67.38 61 GLN B CA 1
ATOM 4422 C C . GLN B 1 61 ? 22.703 -46.469 -6.203 1 67.38 61 GLN B C 1
ATOM 4424 O O . GLN B 1 61 ? 23.344 -46.969 -7.129 1 67.38 61 GLN B O 1
ATOM 4429 N N . GLY B 1 62 ? 23.188 -45.344 -5.594 1 65.88 62 GLY B N 1
ATOM 4430 C CA . GLY B 1 62 ? 24.5 -44.75 -5.836 1 65.88 62 GLY B CA 1
ATOM 4431 C C . GLY B 1 62 ? 24.484 -43.625 -6.848 1 65.88 62 GLY B C 1
ATOM 4432 O O . GLY B 1 62 ? 25.375 -42.781 -6.852 1 65.88 62 GLY B O 1
ATOM 4433 N N . ALA B 1 63 ? 23.781 -43.688 -7.816 1 63.91 63 ALA B N 1
ATOM 4434 C CA . ALA B 1 63 ? 23.844 -42.688 -8.875 1 63.91 63 ALA B CA 1
ATOM 4435 C C . ALA B 1 63 ? 23.547 -41.312 -8.328 1 63.91 63 ALA B C 1
ATOM 4437 O O . ALA B 1 63 ? 24.391 -40.406 -8.375 1 63.91 63 ALA B O 1
ATOM 4438 N N . PHE B 1 64 ? 22.438 -40.938 -7.973 1 73.75 64 PHE B N 1
ATOM 4439 C CA . PHE B 1 64 ? 22.016 -39.625 -7.516 1 73.75 64 PHE B CA 1
ATOM 4440 C C . PHE B 1 64 ? 21 -39.75 -6.391 1 73.75 64 PHE B C 1
ATOM 4442 O O . PHE B 1 64 ? 20.359 -38.75 -6.023 1 73.75 64 PHE B O 1
ATOM 4449 N N . ALA B 1 65 ? 21.172 -40.969 -5.949 1 70.5 65 ALA B N 1
ATOM 4450 C CA . ALA B 1 65 ? 20.281 -41.188 -4.82 1 70.5 65 ALA B CA 1
ATOM 4451 C C . ALA B 1 65 ? 20.828 -40.562 -3.545 1 70.5 65 ALA B C 1
ATOM 4453 O O . ALA B 1 65 ? 22.016 -40.656 -3.262 1 70.5 65 ALA B O 1
ATOM 4454 N N . GLY B 1 66 ? 20.344 -39.406 -3.102 1 74.75 66 GLY B N 1
ATOM 4455 C CA . GLY B 1 66 ? 20.734 -38.844 -1.812 1 74.75 66 GLY B CA 1
ATOM 4456 C C . GLY B 1 66 ? 21.328 -37.469 -1.909 1 74.75 66 GLY B C 1
ATOM 4457 O O . GLY B 1 66 ? 22.031 -37.031 -1.009 1 74.75 66 GLY B O 1
ATOM 4458 N N . LEU B 1 67 ? 21.188 -36.969 -3.062 1 81.75 67 LEU B N 1
ATOM 4459 C CA . LEU B 1 67 ? 21.656 -35.594 -3.201 1 81.75 67 LEU B CA 1
ATOM 4460 C C . LEU B 1 67 ? 21 -34.688 -2.17 1 81.75 67 LEU B C 1
ATOM 4462 O O . LEU B 1 67 ? 19.812 -34.812 -1.887 1 81.75 67 LEU B O 1
ATOM 4466 N N . THR B 1 68 ? 21.844 -33.906 -1.619 1 82.62 68 THR B N 1
ATOM 4467 C CA . THR B 1 68 ? 21.297 -32.844 -0.771 1 82.62 68 THR B CA 1
ATOM 4468 C C . THR B 1 68 ? 20.734 -31.719 -1.617 1 82.62 68 THR B C 1
ATOM 4470 O O . THR B 1 68 ? 20.953 -31.672 -2.828 1 82.62 68 THR B O 1
ATOM 4473 N N . TYR B 1 69 ? 19.984 -30.922 -0.997 1 82 69 TYR B N 1
ATOM 4474 C CA . TYR B 1 69 ? 19.406 -29.766 -1.684 1 82 69 TYR B CA 1
ATOM 4475 C C . TYR B 1 69 ? 20.484 -28.906 -2.316 1 82 69 TYR B C 1
ATOM 4477 O O . TYR B 1 69 ? 20.391 -28.516 -3.482 1 82 69 TYR B O 1
ATOM 4485 N N . ASP B 1 70 ? 21.562 -28.625 -1.513 1 83.06 70 ASP B N 1
ATOM 4486 C CA . ASP B 1 70 ? 22.656 -27.797 -1.995 1 83.06 70 ASP B CA 1
ATOM 4487 C C . ASP B 1 70 ? 23.359 -28.453 -3.18 1 83.06 70 ASP B C 1
ATOM 4489 O O . ASP B 1 70 ? 23.734 -27.781 -4.137 1 83.06 70 ASP B O 1
ATOM 4493 N N . GLN B 1 71 ? 23.484 -29.703 -3.07 1 85.19 71 GLN B N 1
ATOM 4494 C CA . GLN B 1 71 ? 24.125 -30.438 -4.156 1 85.19 71 GLN B CA 1
ATOM 4495 C C . GLN B 1 71 ? 23.281 -30.391 -5.426 1 85.19 71 GLN B C 1
ATOM 4497 O O . GLN B 1 71 ? 23.797 -30.188 -6.52 1 85.19 71 GLN B O 1
ATOM 4502 N N . TYR B 1 72 ? 22.031 -30.594 -5.277 1 86.62 72 TYR B N 1
ATOM 4503 C CA . TYR B 1 72 ? 21.125 -30.578 -6.43 1 86.62 72 TYR B CA 1
ATOM 4504 C C . TYR B 1 72 ? 21.125 -29.219 -7.117 1 86.62 72 TYR B C 1
ATOM 4506 O O . TYR B 1 72 ? 21.125 -29.141 -8.344 1 86.62 72 TYR B O 1
ATOM 4514 N N . ARG B 1 73 ? 21.219 -28.25 -6.348 1 86.38 73 ARG B N 1
ATOM 4515 C CA . ARG B 1 73 ? 21.219 -26.891 -6.887 1 86.38 73 ARG B CA 1
ATOM 4516 C C . ARG B 1 73 ? 22.516 -26.625 -7.656 1 86.38 73 ARG B C 1
ATOM 4518 O O . ARG B 1 73 ? 22.562 -25.734 -8.508 1 86.38 73 ARG B O 1
ATOM 4525 N N . ASP B 1 74 ? 23.547 -27.359 -7.336 1 89.94 74 ASP B N 1
ATOM 4526 C CA . ASP B 1 74 ? 24.844 -27.172 -7.973 1 89.94 74 ASP B CA 1
ATOM 4527 C C . ASP B 1 74 ? 24.922 -27.938 -9.289 1 89.94 74 ASP B C 1
ATOM 4529 O O . ASP B 1 74 ? 25.969 -27.969 -9.938 1 89.94 74 ASP B O 1
ATOM 4533 N N . ILE B 1 75 ? 23.859 -28.609 -9.648 1 90.56 75 ILE B N 1
ATOM 4534 C CA . ILE B 1 75 ? 23.75 -29.25 -10.961 1 90.56 75 ILE B CA 1
ATOM 4535 C C . ILE B 1 75 ? 22.953 -28.344 -11.898 1 90.56 75 ILE B C 1
ATOM 4537 O O . ILE B 1 75 ? 21.812 -27.984 -11.602 1 90.56 75 ILE B O 1
ATOM 4541 N N . ARG B 1 76 ? 23.578 -28.031 -13.031 1 93.12 76 ARG B N 1
ATOM 4542 C CA . ARG B 1 76 ? 22.906 -27.125 -13.961 1 93.12 76 ARG B CA 1
ATOM 4543 C C . ARG B 1 76 ? 22.969 -27.672 -15.383 1 93.12 76 ARG B C 1
ATOM 4545 O O . ARG B 1 76 ? 24 -28.203 -15.805 1 93.12 76 ARG B O 1
ATOM 4552 N N . TYR B 1 77 ? 21.859 -27.578 -16.062 1 95.06 77 TYR B N 1
ATOM 4553 C CA . TYR B 1 77 ? 21.859 -27.953 -17.469 1 95.06 77 TYR B CA 1
ATOM 4554 C C . TYR B 1 77 ? 22.766 -27.031 -18.281 1 95.06 77 TYR B C 1
ATOM 4556 O O . TYR B 1 77 ? 22.766 -25.812 -18.078 1 95.06 77 TYR B O 1
ATOM 4564 N N . ARG B 1 78 ? 23.531 -27.625 -19.219 1 95.31 78 ARG B N 1
ATOM 4565 C CA . ARG B 1 78 ? 24.359 -26.828 -20.125 1 95.31 78 ARG B CA 1
ATOM 4566 C C . ARG B 1 78 ? 23.5 -26.203 -21.219 1 95.31 78 ARG B C 1
ATOM 4568 O O . ARG B 1 78 ? 23.078 -26.891 -22.156 1 95.31 78 ARG B O 1
ATOM 4575 N N . PRO B 1 79 ? 23.375 -24.938 -21.203 1 93.75 79 PRO B N 1
ATOM 4576 C CA . PRO B 1 79 ? 22.484 -24.312 -22.172 1 93.75 79 PRO B CA 1
ATOM 4577 C C . PRO B 1 79 ? 22.906 -24.562 -23.625 1 93.75 79 PRO B C 1
ATOM 4579 O O . PRO B 1 79 ? 22.062 -24.641 -24.516 1 93.75 79 PRO B O 1
ATOM 4582 N N . GLU B 1 80 ? 24.172 -24.734 -23.859 1 94.56 80 GLU B N 1
ATOM 4583 C CA . GLU B 1 80 ? 24.672 -24.922 -25.219 1 94.56 80 GLU B CA 1
ATOM 4584 C C . GLU B 1 80 ? 24.281 -26.297 -25.766 1 94.56 80 GLU B C 1
ATOM 4586 O O . GLU B 1 80 ? 24.375 -26.547 -26.969 1 94.56 80 GLU B O 1
ATOM 4591 N N . ARG B 1 81 ? 23.781 -27.141 -24.844 1 95.56 81 ARG B N 1
ATOM 4592 C CA . ARG B 1 81 ? 23.406 -28.484 -25.234 1 95.56 81 ARG B CA 1
ATOM 4593 C C . ARG B 1 81 ? 21.891 -28.625 -25.344 1 95.56 81 ARG B C 1
ATOM 4595 O O . ARG B 1 81 ? 21.375 -29.734 -25.516 1 95.56 81 ARG B O 1
ATOM 4602 N N . ALA B 1 82 ? 21.219 -27.578 -25.312 1 97.19 82 ALA B N 1
ATOM 4603 C CA . ALA B 1 82 ? 19.75 -27.625 -25.375 1 97.19 82 ALA B CA 1
ATOM 4604 C C . ALA B 1 82 ? 19.281 -28.281 -26.672 1 97.19 82 ALA B C 1
ATOM 4606 O O . ALA B 1 82 ? 19.844 -28.031 -27.734 1 97.19 82 ALA B O 1
ATOM 4607 N N . LEU B 1 83 ? 18.25 -29.094 -26.516 1 96.88 83 LEU B N 1
ATOM 4608 C CA . LEU B 1 83 ? 17.625 -29.703 -27.688 1 96.88 83 LEU B CA 1
ATOM 4609 C C . LEU B 1 83 ? 17.078 -28.641 -28.625 1 96.88 83 LEU B C 1
ATOM 4611 O O . LEU B 1 83 ? 16.438 -27.688 -28.172 1 96.88 83 LEU B O 1
ATOM 4615 N N . TRP B 1 84 ? 17.438 -28.672 -29.984 1 96.25 84 TRP B N 1
ATOM 4616 C CA . TRP B 1 84 ? 16.953 -27.844 -31.109 1 96.25 84 TRP B CA 1
ATOM 4617 C C . TRP B 1 84 ? 17.719 -26.531 -31.188 1 96.25 84 TRP B C 1
ATOM 4619 O O . TRP B 1 84 ? 17.453 -25.703 -32.062 1 96.25 84 TRP B O 1
ATOM 4629 N N . ARG B 1 85 ? 18.641 -26.266 -30.219 1 94.81 85 ARG B N 1
ATOM 4630 C CA . ARG B 1 85 ? 19.422 -25.031 -30.25 1 94.81 85 ARG B CA 1
ATOM 4631 C C . ARG B 1 85 ? 20.266 -24.953 -31.531 1 94.81 85 ARG B C 1
ATOM 4633 O O . ARG B 1 85 ? 20.25 -23.938 -32.219 1 94.81 85 ARG B O 1
ATOM 4640 N N . GLU B 1 86 ? 20.969 -26.031 -31.797 1 91.75 86 GLU B N 1
ATOM 4641 C CA . GLU B 1 86 ? 21.875 -26.062 -32.938 1 91.75 86 GLU B CA 1
ATOM 4642 C C . GLU B 1 86 ? 21.109 -25.891 -34.25 1 91.75 86 GLU B C 1
ATOM 4644 O O . GLU B 1 86 ? 21.609 -25.312 -35.219 1 91.75 86 GLU B O 1
ATOM 4649 N N . ALA B 1 87 ? 19.922 -26.359 -34.25 1 90.25 87 ALA B N 1
ATOM 4650 C CA . ALA B 1 87 ? 19.109 -26.297 -35.469 1 90.25 87 ALA B CA 1
ATOM 4651 C C . ALA B 1 87 ? 18.484 -24.922 -35.656 1 90.25 87 ALA B C 1
ATOM 4653 O O . ALA B 1 87 ? 17.828 -24.656 -36.656 1 90.25 87 ALA B O 1
ATOM 4654 N N . GLY B 1 88 ? 18.625 -24.031 -34.688 1 90 88 GLY B N 1
ATOM 4655 C CA . GLY B 1 88 ? 18.125 -22.656 -34.781 1 90 88 GLY B CA 1
ATOM 4656 C C . GLY B 1 88 ? 16.609 -22.578 -34.688 1 90 88 GLY B C 1
ATOM 4657 O O . GLY B 1 88 ? 16 -21.734 -35.344 1 90 88 GLY B O 1
ATOM 4658 N N . GLN B 1 89 ? 16.031 -23.484 -34.094 1 89 89 GLN B N 1
ATOM 4659 C CA . GLN B 1 89 ? 14.578 -23.5 -33.969 1 89 89 GLN B CA 1
ATOM 4660 C C . GLN B 1 89 ? 14.094 -22.438 -33 1 89 89 GLN B C 1
ATOM 4662 O O . GLN B 1 89 ? 14.867 -21.953 -32.156 1 89 89 GLN B O 1
ATOM 4667 N N . PRO B 1 90 ? 12.812 -22.062 -33.125 1 94.69 90 PRO B N 1
ATOM 4668 C CA . PRO B 1 90 ? 12.273 -21 -32.281 1 94.69 90 PRO B CA 1
ATOM 4669 C C . PRO B 1 90 ? 12.07 -21.422 -30.844 1 94.69 90 PRO B C 1
ATOM 4671 O O . PRO B 1 90 ? 11.789 -20.594 -29.984 1 94.69 90 PRO B O 1
ATOM 4674 N N . PHE B 1 91 ? 12.219 -22.688 -30.562 1 97.69 91 PHE B N 1
ATOM 4675 C CA . PHE B 1 91 ? 12.133 -23.234 -29.203 1 97.69 91 PHE B CA 1
ATOM 4676 C C . PHE B 1 91 ? 13.359 -24.094 -28.891 1 97.69 91 PHE B C 1
ATOM 4678 O O . PHE B 1 91 ? 13.992 -24.641 -29.797 1 97.69 91 PHE B O 1
ATOM 4685 N N . GLN B 1 92 ? 13.664 -24.141 -27.625 1 97.56 92 GLN B N 1
ATOM 4686 C CA . GLN B 1 92 ? 14.688 -25.031 -27.109 1 97.56 92 GLN B CA 1
ATOM 4687 C C . GLN B 1 92 ? 14.188 -25.828 -25.906 1 97.56 92 GLN B C 1
ATOM 4689 O O . GLN B 1 92 ? 13.367 -25.312 -25.125 1 97.56 92 GLN B O 1
ATOM 4694 N N . ALA B 1 93 ? 14.68 -27.031 -25.828 1 98.25 93 ALA B N 1
ATOM 4695 C CA . ALA B 1 93 ? 14.297 -27.859 -24.688 1 98.25 93 ALA B CA 1
ATOM 4696 C C . ALA B 1 93 ? 15.5 -28.203 -23.812 1 98.25 93 ALA B C 1
ATOM 4698 O O . ALA B 1 93 ? 16.578 -28.531 -24.344 1 98.25 93 ALA B O 1
ATOM 4699 N N . GLN B 1 94 ? 15.336 -28.016 -22.578 1 97.88 94 GLN B N 1
ATOM 4700 C CA . GLN B 1 94 ? 16.281 -28.484 -21.578 1 97.88 94 GLN B CA 1
ATOM 4701 C C . GLN B 1 94 ? 15.609 -29.438 -20.594 1 97.88 94 GLN B C 1
ATOM 4703 O O . GLN B 1 94 ? 14.391 -29.391 -20.406 1 97.88 94 GLN B O 1
ATOM 4708 N N . PHE B 1 95 ? 16.422 -30.297 -20.016 1 97.12 95 PHE B N 1
ATOM 4709 C CA . PHE B 1 95 ? 15.859 -31.359 -19.188 1 97.12 95 PHE B CA 1
ATOM 4710 C C . PHE B 1 95 ? 16.391 -31.25 -17.766 1 97.12 95 PHE B C 1
ATOM 4712 O O . PHE B 1 95 ? 17.484 -30.734 -17.531 1 97.12 95 PHE B O 1
ATOM 4719 N N . PHE B 1 96 ? 15.578 -31.703 -16.859 1 95.06 96 PHE B N 1
ATOM 4720 C CA . PHE B 1 96 ? 15.953 -31.641 -15.453 1 95.06 96 PHE B CA 1
ATOM 4721 C C . PHE B 1 96 ? 16.656 -32.906 -15.016 1 95.06 96 PHE B C 1
ATOM 4723 O O . PHE B 1 96 ? 16.266 -34 -15.414 1 95.06 96 PHE B O 1
ATOM 4730 N N . HIS B 1 97 ? 17.656 -32.719 -14.148 1 91.31 97 HIS B N 1
ATOM 4731 C CA . HIS B 1 97 ? 18.438 -33.812 -13.617 1 91.31 97 HIS B CA 1
ATOM 4732 C C . HIS B 1 97 ? 17.625 -34.594 -12.586 1 91.31 97 HIS B C 1
ATOM 4734 O O . HIS B 1 97 ? 16.984 -34.031 -11.711 1 91.31 97 HIS B O 1
ATOM 4740 N N . PRO B 1 98 ? 17.562 -35.938 -12.766 1 89.56 98 PRO B N 1
ATOM 4741 C CA . PRO B 1 98 ? 16.906 -36.719 -11.719 1 89.56 98 PRO B CA 1
ATOM 4742 C C . PRO B 1 98 ? 17.656 -36.688 -10.383 1 89.56 98 PRO B C 1
ATOM 4744 O O . PRO B 1 98 ? 18.875 -36.5 -10.367 1 89.56 98 PRO B O 1
ATOM 4747 N N . GLY B 1 99 ? 16.859 -36.844 -9.289 1 83.75 99 GLY B N 1
ATOM 4748 C CA . GLY B 1 99 ? 17.453 -36.812 -7.969 1 83.75 99 GLY B CA 1
ATOM 4749 C C . GLY B 1 99 ? 16.703 -35.969 -6.969 1 83.75 99 GLY B C 1
ATOM 4750 O O . GLY B 1 99 ? 15.852 -35.156 -7.352 1 83.75 99 GLY B O 1
ATOM 4751 N N . LEU B 1 100 ? 17.047 -36.156 -5.672 1 79.81 100 LEU B N 1
ATOM 4752 C CA . LEU B 1 100 ? 16.484 -35.469 -4.52 1 79.81 100 LEU B CA 1
ATOM 4753 C C . LEU B 1 100 ? 14.977 -35.625 -4.477 1 79.81 100 LEU B C 1
ATOM 4755 O O . LEU B 1 100 ? 14.469 -36.688 -4.09 1 79.81 100 LEU B O 1
ATOM 4759 N N . PHE B 1 101 ? 14.234 -34.594 -5.121 1 77.19 101 PHE B N 1
ATOM 4760 C CA . PHE B 1 101 ? 12.781 -34.594 -5.059 1 77.19 101 PHE B CA 1
ATOM 4761 C C . PHE B 1 101 ? 12.18 -35.375 -6.23 1 77.19 101 PHE B C 1
ATOM 4763 O O . PHE B 1 101 ? 10.961 -35.531 -6.32 1 77.19 101 PHE B O 1
ATOM 4770 N N . TYR B 1 102 ? 13.117 -35.938 -7.062 1 85.5 102 TYR B N 1
ATOM 4771 C CA . TYR B 1 102 ? 12.695 -36.594 -8.281 1 85.5 102 TYR B CA 1
ATOM 4772 C C . TYR B 1 102 ? 13.406 -37.938 -8.438 1 85.5 102 TYR B C 1
ATOM 4774 O O . TYR B 1 102 ? 14.305 -38.094 -9.266 1 85.5 102 TYR B O 1
ATOM 4782 N N . PRO B 1 103 ? 12.812 -38.938 -7.805 1 79.38 103 PRO B N 1
ATOM 4783 C CA . PRO B 1 103 ? 13.562 -40.188 -7.684 1 79.38 103 PRO B CA 1
ATOM 4784 C C . PRO B 1 103 ? 13.422 -41.094 -8.914 1 79.38 103 PRO B C 1
ATOM 4786 O O . PRO B 1 103 ? 14.164 -42.062 -9.062 1 79.38 103 PRO B O 1
ATOM 4789 N N . ALA B 1 104 ? 12.523 -40.844 -9.75 1 85.94 104 ALA B N 1
ATOM 4790 C CA . ALA B 1 104 ? 12.328 -41.719 -10.906 1 85.94 104 ALA B CA 1
ATOM 4791 C C . ALA B 1 104 ? 12.562 -40.969 -12.211 1 85.94 104 ALA B C 1
ATOM 4793 O O . ALA B 1 104 ? 11.828 -40.031 -12.547 1 85.94 104 ALA B O 1
ATOM 4794 N N . PRO B 1 105 ? 13.57 -41.406 -12.898 1 89.94 105 PRO B N 1
ATOM 4795 C CA . PRO B 1 105 ? 13.75 -40.812 -14.219 1 89.94 105 PRO B CA 1
ATOM 4796 C C . PRO B 1 105 ? 12.633 -41.156 -15.195 1 89.94 105 PRO B C 1
ATOM 4798 O O . PRO B 1 105 ? 12.164 -42.312 -15.211 1 89.94 105 PRO B O 1
ATOM 4801 N N . LEU B 1 106 ? 12.273 -40.188 -15.953 1 93.75 106 LEU B N 1
ATOM 4802 C CA . LEU B 1 106 ? 11.164 -40.344 -16.891 1 93.75 106 LEU B CA 1
ATOM 4803 C C . LEU B 1 106 ? 11.672 -40.312 -18.328 1 93.75 106 LEU B C 1
ATOM 4805 O O . LEU B 1 106 ? 12.508 -39.5 -18.688 1 93.75 106 LEU B O 1
ATOM 4809 N N . PRO B 1 107 ? 11.18 -41.281 -19.125 1 95.38 107 PRO B N 1
ATOM 4810 C CA . PRO B 1 107 ? 11.578 -41.25 -20.531 1 95.38 107 PRO B CA 1
ATOM 4811 C C . PRO B 1 107 ? 11.07 -40 -21.266 1 95.38 107 PRO B C 1
ATOM 4813 O O . PRO B 1 107 ? 9.922 -39.594 -21.078 1 95.38 107 PRO B O 1
ATOM 4816 N N . MET B 1 108 ? 11.938 -39.5 -22.078 1 96.75 108 MET B N 1
ATOM 4817 C CA . MET B 1 108 ? 11.633 -38.344 -22.938 1 96.75 108 MET B CA 1
ATOM 4818 C C . MET B 1 108 ? 11.977 -38.656 -24.391 1 96.75 108 MET B C 1
ATOM 4820 O O . MET B 1 108 ? 13 -39.281 -24.672 1 96.75 108 MET B O 1
ATOM 4824 N N . HIS B 1 109 ? 11.062 -38.219 -25.266 1 97.94 109 HIS B N 1
ATOM 4825 C CA . HIS B 1 109 ? 11.258 -38.5 -26.688 1 97.94 109 HIS B CA 1
ATOM 4826 C C . HIS B 1 109 ? 11.133 -37.219 -27.531 1 97.94 109 HIS B C 1
ATOM 4828 O O . HIS B 1 109 ? 10.383 -36.312 -27.172 1 97.94 109 HIS B O 1
ATOM 4834 N N . GLU B 1 110 ? 11.914 -37.219 -28.562 1 97.75 110 GLU B N 1
ATOM 4835 C CA . GLU B 1 110 ? 11.719 -36.25 -29.641 1 97.75 110 GLU B CA 1
ATOM 4836 C C . GLU B 1 110 ? 10.961 -36.875 -30.812 1 97.75 110 GLU B C 1
ATOM 4838 O O . GLU B 1 110 ? 11.227 -38.031 -31.188 1 97.75 110 GLU B O 1
ATOM 4843 N N . VAL B 1 111 ? 10.031 -36.156 -31.328 1 98.06 111 VAL B N 1
ATOM 4844 C CA . VAL B 1 111 ? 9.289 -36.594 -32.5 1 98.06 111 VAL B CA 1
ATOM 4845 C C . VAL B 1 111 ? 9.609 -35.688 -33.688 1 98.06 111 VAL B C 1
ATOM 4847 O O . VAL B 1 111 ? 9.398 -34.5 -33.625 1 98.06 111 VAL B O 1
ATOM 4850 N N . GLU B 1 112 ? 10.062 -36.219 -34.719 1 95.25 112 GLU B N 1
ATOM 4851 C CA . GLU B 1 112 ? 10.312 -35.531 -35.969 1 95.25 112 GLU B CA 1
ATOM 4852 C C . GLU B 1 112 ? 9.766 -36.312 -37.156 1 95.25 112 GLU B C 1
ATOM 4854 O O . GLU B 1 112 ? 10.188 -37.438 -37.406 1 95.25 112 GLU B O 1
ATOM 4859 N N . GLY B 1 113 ? 8.867 -35.75 -37.875 1 91.56 113 GLY B N 1
ATOM 4860 C CA . GLY B 1 113 ? 8.273 -36.406 -39.031 1 91.56 113 GLY B CA 1
ATOM 4861 C C . GLY B 1 113 ? 7.637 -37.75 -38.688 1 91.56 113 GLY B C 1
ATOM 4862 O O . GLY B 1 113 ? 7.777 -38.719 -39.406 1 91.56 113 GLY B O 1
ATOM 4863 N N . GLY B 1 114 ? 7.164 -37.812 -37.5 1 92.62 114 GLY B N 1
ATOM 4864 C CA . GLY B 1 114 ? 6.504 -39.031 -37.094 1 92.62 114 GLY B CA 1
ATOM 4865 C C . GLY B 1 114 ? 7.457 -40.062 -36.5 1 92.62 114 GLY B C 1
ATOM 4866 O O . GLY B 1 114 ? 7.027 -41.094 -36 1 92.62 114 GLY B O 1
ATOM 4867 N N . ARG B 1 115 ? 8.688 -39.781 -36.562 1 96.12 115 ARG B N 1
ATOM 4868 C CA . ARG B 1 115 ? 9.688 -40.688 -36 1 96.12 115 ARG B CA 1
ATOM 4869 C C . ARG B 1 115 ? 10.016 -40.312 -34.562 1 96.12 115 ARG B C 1
ATOM 4871 O O . ARG B 1 115 ? 10.273 -39.125 -34.281 1 96.12 115 ARG B O 1
ATOM 4878 N N . VAL B 1 116 ? 10.008 -41.312 -33.719 1 97.62 116 VAL B N 1
ATOM 4879 C CA . VAL B 1 116 ? 10.266 -41.094 -32.312 1 97.62 116 VAL B CA 1
ATOM 4880 C C . VAL B 1 116 ? 11.719 -41.438 -31.984 1 97.62 116 VAL B C 1
ATOM 4882 O O . VAL B 1 116 ? 12.18 -42.531 -32.312 1 97.62 116 VAL B O 1
ATOM 4885 N N . THR B 1 117 ? 12.422 -40.562 -31.406 1 97.06 117 THR B N 1
ATOM 4886 C CA . THR B 1 117 ? 13.766 -40.812 -30.906 1 97.06 117 THR B CA 1
ATOM 4887 C C . THR B 1 117 ? 13.852 -40.5 -29.422 1 97.06 117 THR B C 1
ATOM 4889 O O . THR B 1 117 ? 13.453 -39.406 -28.984 1 97.06 117 THR B O 1
ATOM 4892 N N . THR B 1 118 ? 14.367 -41.438 -28.672 1 96.5 118 THR B N 1
ATOM 4893 C CA . THR B 1 118 ? 14.516 -41.219 -27.234 1 96.5 118 THR B CA 1
ATOM 4894 C C . THR B 1 118 ? 15.656 -40.25 -26.938 1 96.5 118 THR B C 1
ATOM 4896 O O . THR B 1 118 ? 16.75 -40.375 -27.5 1 96.5 118 THR B O 1
ATOM 4899 N N . VAL B 1 119 ? 15.367 -39.281 -26.109 1 95.88 119 VAL B N 1
ATOM 4900 C CA . VAL B 1 119 ? 16.438 -38.406 -25.625 1 95.88 119 VAL B CA 1
ATOM 4901 C C . VAL B 1 119 ? 17.188 -39.094 -24.484 1 95.88 119 VAL B C 1
ATOM 4903 O O . VAL B 1 119 ? 16.625 -39.312 -23.391 1 95.88 119 VAL B O 1
ATOM 4906 N N . ARG B 1 120 ? 18.391 -39.406 -24.656 1 92.94 120 ARG B N 1
ATOM 4907 C CA . ARG B 1 120 ? 19.141 -40.188 -23.688 1 92.94 120 ARG B CA 1
ATOM 4908 C C . ARG B 1 120 ? 19.812 -39.281 -22.656 1 92.94 120 ARG B C 1
ATOM 4910 O O . ARG B 1 120 ? 20.328 -38.219 -23.016 1 92.94 120 ARG B O 1
ATOM 4917 N N . PHE B 1 121 ? 19.734 -39.75 -21.469 1 91.69 121 PHE B N 1
ATOM 4918 C CA . PHE B 1 121 ? 20.453 -39.062 -20.406 1 91.69 121 PHE B CA 1
ATOM 4919 C C . PHE B 1 121 ? 21.953 -39.188 -20.625 1 91.69 121 PHE B C 1
ATOM 4921 O O . PHE B 1 121 ? 22.469 -40.219 -21 1 91.69 121 PHE B O 1
ATOM 4928 N N . SER B 1 122 ? 22.609 -38.094 -20.406 1 89.69 122 SER B N 1
ATOM 4929 C CA . SER B 1 122 ? 24.062 -38.031 -20.359 1 89.69 122 SER B CA 1
ATOM 4930 C C . SER B 1 122 ? 24.562 -37 -19.359 1 89.69 122 SER B C 1
ATOM 4932 O O . SER B 1 122 ? 24.047 -35.875 -19.312 1 89.69 122 SER B O 1
ATOM 4934 N N . PRO B 1 123 ? 25.5 -37.406 -18.562 1 87.5 123 PRO B N 1
ATOM 4935 C CA . PRO B 1 123 ? 26.062 -36.406 -17.656 1 87.5 123 PRO B CA 1
ATOM 4936 C C . PRO B 1 123 ? 26.625 -35.188 -18.375 1 87.5 123 PRO B C 1
ATOM 4938 O O . PRO B 1 123 ? 26.734 -34.094 -17.781 1 87.5 123 PRO B O 1
ATOM 4941 N N . GLN B 1 124 ? 26.953 -35.344 -19.656 1 90.06 124 GLN B N 1
ATOM 4942 C CA . GLN B 1 124 ? 27.547 -34.25 -20.422 1 90.06 124 GLN B CA 1
ATOM 4943 C C . GLN B 1 124 ? 26.516 -33.156 -20.719 1 90.06 124 GLN B C 1
ATOM 4945 O O . GLN B 1 124 ? 26.875 -32.062 -21.156 1 90.06 124 GLN B O 1
ATOM 4950 N N . LEU B 1 125 ? 25.312 -33.5 -20.438 1 93.5 125 LEU B N 1
ATOM 4951 C CA . LEU B 1 125 ? 24.266 -32.5 -20.625 1 93.5 125 LEU B CA 1
ATOM 4952 C C . LEU B 1 125 ? 24.266 -31.5 -19.469 1 93.5 125 LEU B C 1
ATOM 4954 O O . LEU B 1 125 ? 23.625 -30.453 -19.547 1 93.5 125 LEU B O 1
ATOM 4958 N N . PHE B 1 126 ? 25.016 -31.781 -18.406 1 93.38 126 PHE B N 1
ATOM 4959 C CA . PHE B 1 126 ? 24.953 -30.984 -17.188 1 93.38 126 PHE B CA 1
ATOM 4960 C C . PHE B 1 126 ? 26.359 -30.562 -16.75 1 93.38 126 PHE B C 1
ATOM 4962 O O . PHE B 1 126 ? 27.344 -31.156 -17.172 1 93.38 126 PHE B O 1
ATOM 4969 N N . THR B 1 127 ? 26.406 -29.484 -16 1 93.56 127 THR B N 1
ATOM 4970 C CA . THR B 1 127 ? 27.594 -29.109 -15.227 1 93.56 127 THR B CA 1
ATOM 4971 C C . THR B 1 127 ? 27.406 -29.484 -13.758 1 93.56 127 THR B C 1
ATOM 4973 O O . THR B 1 127 ? 26.344 -29.266 -13.188 1 93.56 127 THR B O 1
ATOM 4976 N N . TYR B 1 128 ? 28.391 -30.062 -13.227 1 90 128 TYR B N 1
ATOM 4977 C CA . TYR B 1 128 ? 28.391 -30.438 -11.82 1 90 128 TYR B CA 1
ATOM 4978 C C . TYR B 1 128 ? 29.359 -29.562 -11.031 1 90 128 TYR B C 1
ATOM 4980 O O . TYR B 1 128 ? 30.562 -29.562 -11.289 1 90 128 TYR B O 1
ATOM 4988 N N . GLY B 1 129 ? 28.766 -28.844 -10.188 1 89.31 129 GLY B N 1
ATOM 4989 C CA . GLY B 1 129 ? 29.594 -27.953 -9.383 1 89.31 129 GLY B CA 1
ATOM 4990 C C . GLY B 1 129 ? 30.484 -28.688 -8.398 1 89.31 129 GLY B C 1
ATOM 4991 O O . GLY B 1 129 ? 30.5 -29.922 -8.375 1 89.31 129 GLY B O 1
ATOM 4992 N N . PRO B 1 130 ? 31.141 -27.828 -7.523 1 88.75 130 PRO B N 1
ATOM 4993 C CA . PRO B 1 130 ? 32.156 -28.406 -6.625 1 88.75 130 PRO B CA 1
ATOM 4994 C C . PRO B 1 130 ? 31.531 -29.312 -5.555 1 88.75 130 PRO B C 1
ATOM 4996 O O . PRO B 1 130 ? 32.219 -30.172 -4.996 1 88.75 130 PRO B O 1
ATOM 4999 N N . LEU B 1 131 ? 30.266 -29.156 -5.363 1 87.62 131 LEU B N 1
ATOM 5000 C CA . LEU B 1 131 ? 29.625 -29.891 -4.293 1 87.62 131 LEU B CA 1
ATOM 5001 C C . LEU B 1 131 ? 29.219 -31.297 -4.77 1 87.62 131 LEU B C 1
ATOM 5003 O O . LEU B 1 131 ? 28.828 -32.125 -3.965 1 87.62 131 LEU B O 1
ATOM 5007 N N . VAL B 1 132 ? 29.203 -31.469 -6.082 1 82.62 132 VAL B N 1
ATOM 5008 C CA . VAL B 1 132 ? 28.703 -32.719 -6.641 1 82.62 132 VAL B CA 1
ATOM 5009 C C . VAL B 1 132 ? 29.797 -33.406 -7.469 1 82.62 132 VAL B C 1
ATOM 5011 O O . VAL B 1 132 ? 30.406 -32.75 -8.336 1 82.62 132 VAL B O 1
ATOM 5014 N N . LYS B 1 133 ? 30.078 -34.656 -7.074 1 75.31 133 LYS B N 1
ATOM 5015 C CA . LYS B 1 133 ? 31.016 -35.406 -7.895 1 75.31 133 LYS B CA 1
ATOM 5016 C C . LYS B 1 133 ? 30.344 -35.906 -9.18 1 75.31 133 LYS B C 1
ATOM 5018 O O . LYS B 1 133 ? 29.234 -36.406 -9.141 1 75.31 133 LYS B O 1
ATOM 5023 N N . GLU B 1 134 ? 30.969 -35.562 -10.32 1 71.62 134 GLU B N 1
ATOM 5024 C CA . GLU B 1 134 ? 30.438 -36.031 -11.586 1 71.62 134 GLU B CA 1
ATOM 5025 C C . GLU B 1 134 ? 30.188 -37.531 -11.539 1 71.62 134 GLU B C 1
ATOM 5027 O O . GLU B 1 134 ? 31.062 -38.312 -11.109 1 71.62 134 GLU B O 1
ATOM 5032 N N . PRO B 1 135 ? 28.938 -37.844 -11.828 1 67.31 135 PRO B N 1
ATOM 5033 C CA . PRO B 1 135 ? 28.656 -39.281 -11.742 1 67.31 135 PRO B CA 1
ATOM 5034 C C . PRO B 1 135 ? 29.266 -40.094 -12.891 1 67.31 135 PRO B C 1
ATOM 5036 O O . PRO B 1 135 ? 29.547 -39.531 -13.953 1 67.31 135 PRO B O 1
ATOM 5039 N N . PRO B 1 136 ? 29.562 -41.344 -12.523 1 63.28 136 PRO B N 1
ATOM 5040 C CA . PRO B 1 136 ? 29.922 -42.219 -13.648 1 63.28 136 PRO B CA 1
ATOM 5041 C C . PRO B 1 136 ? 28.812 -42.312 -14.688 1 63.28 136 PRO B C 1
ATOM 5043 O O . PRO B 1 136 ? 27.641 -42 -14.391 1 63.28 136 PRO B O 1
ATOM 5046 N N . PRO B 1 137 ? 29.203 -42.438 -16.031 1 56.94 137 PRO B N 1
ATOM 5047 C CA . PRO B 1 137 ? 28.188 -42.625 -17.062 1 56.94 137 PRO B CA 1
ATOM 5048 C C . PRO B 1 137 ? 27.062 -43.562 -16.641 1 56.94 137 PRO B C 1
ATOM 5050 O O . PRO B 1 137 ? 27.328 -44.719 -16.281 1 56.94 137 PRO B O 1
ATOM 5053 N N . SER B 1 138 ? 26.297 -43.156 -15.836 1 62 138 SER B N 1
ATOM 5054 C CA . SER B 1 138 ? 25.297 -43.969 -15.148 1 62 138 SER B CA 1
ATOM 5055 C C . SER B 1 138 ? 24.203 -44.438 -16.109 1 62 138 SER B C 1
ATOM 5057 O O . SER B 1 138 ? 24.062 -43.906 -17.203 1 62 138 SER B O 1
ATOM 5059 N N . SER B 1 139 ? 23.688 -45.625 -15.766 1 67.81 139 SER B N 1
ATOM 5060 C CA . SER B 1 139 ? 22.547 -46.281 -16.375 1 67.81 139 SER B CA 1
ATOM 5061 C C . SER B 1 139 ? 21.25 -45.531 -16.094 1 67.81 139 SER B C 1
ATOM 5063 O O . SER B 1 139 ? 20.203 -46.125 -15.859 1 67.81 139 SER B O 1
ATOM 5065 N N . VAL B 1 140 ? 21.391 -44.219 -16.062 1 78.5 140 VAL B N 1
ATOM 5066 C CA . VAL B 1 140 ? 20.156 -43.469 -15.883 1 78.5 140 VAL B CA 1
ATOM 5067 C C . VAL B 1 140 ? 19.422 -43.344 -17.219 1 78.5 140 VAL B C 1
ATOM 5069 O O . VAL B 1 140 ? 20.016 -43 -18.234 1 78.5 140 VAL B O 1
ATOM 5072 N N . GLU B 1 141 ? 18.172 -43.938 -17.109 1 81.5 141 GLU B N 1
ATOM 5073 C CA . GLU B 1 141 ? 17.375 -43.875 -18.328 1 81.5 141 GLU B CA 1
ATOM 5074 C C . GLU B 1 141 ? 16.25 -42.844 -18.203 1 81.5 141 GLU B C 1
ATOM 5076 O O . GLU B 1 141 ? 15.156 -43.125 -17.75 1 81.5 141 GLU B O 1
ATOM 5081 N N . GLY B 1 142 ? 16.594 -41.531 -18.516 1 92 142 GLY B N 1
ATOM 5082 C CA . GLY B 1 142 ? 15.547 -40.531 -18.562 1 92 142 GLY B CA 1
ATOM 5083 C C . GLY B 1 142 ? 15.891 -39.281 -17.75 1 92 142 GLY B C 1
ATOM 5084 O O . GLY B 1 142 ? 17.062 -39.031 -17.422 1 92 142 GLY B O 1
ATOM 5085 N N . PHE B 1 143 ? 14.898 -38.438 -17.516 1 94.94 143 PHE B N 1
ATOM 5086 C CA . PHE B 1 143 ? 15.055 -37.125 -16.859 1 94.94 143 PHE B CA 1
ATOM 5087 C C . PHE B 1 143 ? 13.93 -36.906 -15.844 1 94.94 143 PHE B C 1
ATOM 5089 O O . PHE B 1 143 ? 12.992 -37.688 -15.766 1 94.94 143 PHE B O 1
ATOM 5096 N N . ALA B 1 144 ? 14.086 -35.875 -14.977 1 93.94 144 ALA B N 1
ATOM 5097 C CA . ALA B 1 144 ? 13.055 -35.562 -13.992 1 93.94 144 ALA B CA 1
ATOM 5098 C C . ALA B 1 144 ? 11.922 -34.75 -14.625 1 93.94 144 ALA B C 1
ATOM 5100 O O . ALA B 1 144 ? 10.797 -34.781 -14.133 1 93.94 144 ALA B O 1
ATOM 5101 N N . GLY B 1 145 ? 12.18 -34.031 -15.648 1 96.69 145 GLY B N 1
ATOM 5102 C CA . GLY B 1 145 ? 11.242 -33.125 -16.312 1 96.69 145 GLY B CA 1
ATOM 5103 C C . GLY B 1 145 ? 11.867 -32.375 -17.469 1 96.69 145 GLY B C 1
ATOM 5104 O O . GLY B 1 145 ? 12.984 -32.688 -17.891 1 96.69 145 GLY B O 1
ATOM 5105 N N . VAL B 1 146 ? 11.094 -31.438 -17.984 1 98.12 146 VAL B N 1
ATOM 5106 C CA . VAL B 1 146 ? 11.562 -30.719 -19.156 1 98.12 146 VAL B CA 1
ATOM 5107 C C . VAL B 1 146 ? 11.078 -29.266 -19.094 1 98.12 146 VAL B C 1
ATOM 5109 O O . VAL B 1 146 ? 9.992 -28.984 -18.578 1 98.12 146 VAL B O 1
ATOM 5112 N N . ARG B 1 147 ? 11.906 -28.359 -19.547 1 98.25 147 ARG B N 1
ATOM 5113 C CA . ARG B 1 147 ? 11.523 -26.969 -19.75 1 98.25 147 ARG B CA 1
ATOM 5114 C C . ARG B 1 147 ? 11.719 -26.547 -21.203 1 98.25 147 ARG B C 1
ATOM 5116 O O . ARG B 1 147 ? 12.664 -26.984 -21.859 1 98.25 147 ARG B O 1
ATOM 5123 N N . LEU B 1 148 ? 10.789 -25.781 -21.656 1 98.5 148 LEU B N 1
ATOM 5124 C CA . LEU B 1 148 ? 10.898 -25.172 -22.984 1 98.5 148 LEU B CA 1
ATOM 5125 C C . LEU B 1 148 ? 11.164 -23.672 -22.875 1 98.5 148 LEU B C 1
ATOM 5127 O O . LEU B 1 148 ? 10.594 -23 -22.016 1 98.5 148 LEU B O 1
ATOM 5131 N N . SER B 1 149 ? 12.07 -23.203 -23.703 1 98.12 149 SER B N 1
ATOM 5132 C CA . SER B 1 149 ? 12.406 -21.781 -23.766 1 98.12 149 SER B CA 1
ATOM 5133 C C . SER B 1 149 ? 12.195 -21.234 -25.172 1 98.12 149 SER B C 1
ATOM 5135 O O . SER B 1 149 ? 12.195 -21.969 -26.156 1 98.12 149 SER B O 1
ATOM 5137 N N . GLY B 1 150 ? 11.984 -20.047 -25.297 1 97.06 150 GLY B N 1
ATOM 5138 C CA . GLY B 1 150 ? 11.789 -19.266 -26.516 1 97.06 150 GLY B CA 1
ATOM 5139 C C . GLY B 1 150 ? 11.625 -17.781 -26.25 1 97.06 150 GLY B C 1
ATOM 5140 O O . GLY B 1 150 ? 11.656 -17.344 -25.094 1 97.06 150 GLY B O 1
ATOM 5141 N N . PRO B 1 151 ? 11.531 -17.031 -27.312 1 95.69 151 PRO B N 1
ATOM 5142 C CA . PRO B 1 151 ? 11.398 -15.586 -27.109 1 95.69 151 PRO B CA 1
ATOM 5143 C C . PRO B 1 151 ? 10.023 -15.188 -26.578 1 95.69 151 PRO B C 1
ATOM 5145 O O . PRO B 1 151 ? 9 -15.57 -27.156 1 95.69 151 PRO B O 1
ATOM 5148 N N . ILE B 1 152 ? 10.039 -14.453 -25.469 1 96.5 152 ILE B N 1
ATOM 5149 C CA . ILE B 1 152 ? 8.812 -13.852 -24.953 1 96.5 152 ILE B CA 1
ATOM 5150 C C . ILE B 1 152 ? 9.023 -12.359 -24.719 1 96.5 152 ILE B C 1
ATOM 5152 O O . ILE B 1 152 ? 8.273 -11.531 -25.25 1 96.5 152 ILE B O 1
ATOM 5156 N N . ASN B 1 153 ? 10.062 -11.992 -24.016 1 96.88 153 ASN B N 1
ATOM 5157 C CA . ASN B 1 153 ? 10.312 -10.617 -23.609 1 96.88 153 ASN B CA 1
ATOM 5158 C C . ASN B 1 153 ? 11.133 -9.852 -24.641 1 96.88 153 ASN B C 1
ATOM 5160 O O . ASN B 1 153 ? 10.852 -8.68 -24.922 1 96.88 153 ASN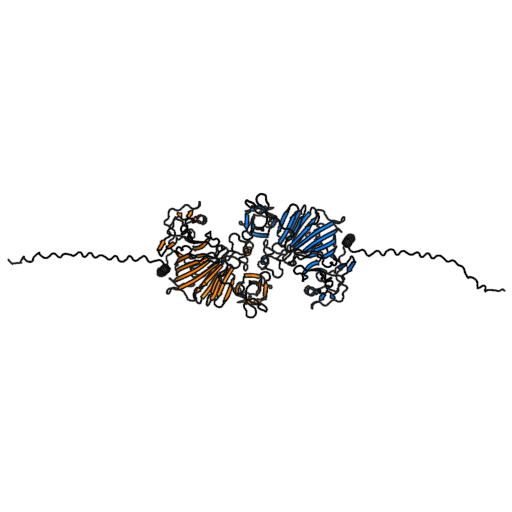 B O 1
ATOM 5164 N N . ARG B 1 154 ? 12.18 -10.562 -25.156 1 95.44 154 ARG B N 1
ATOM 5165 C CA . ARG B 1 154 ? 13.016 -10.047 -26.234 1 95.44 154 ARG B CA 1
ATOM 5166 C C . ARG B 1 154 ? 13.164 -11.078 -27.344 1 95.44 154 ARG B C 1
ATOM 5168 O O . ARG B 1 154 ? 13.242 -12.273 -27.094 1 95.44 154 ARG B O 1
ATOM 5175 N N . PRO B 1 155 ? 13.367 -10.516 -28.484 1 92.06 155 PRO B N 1
ATOM 5176 C CA . PRO B 1 155 ? 13.445 -11.445 -29.609 1 92.06 155 PRO B CA 1
ATOM 5177 C C . PRO B 1 155 ? 14.758 -12.219 -29.641 1 92.06 155 PRO B C 1
ATOM 5179 O O . PRO B 1 155 ? 14.828 -13.312 -30.219 1 92.06 155 PRO B O 1
ATOM 5182 N N . ASP B 1 156 ? 15.82 -11.695 -29.016 1 92 156 ASP B N 1
ATOM 5183 C CA . ASP B 1 156 ? 17.141 -12.297 -29.141 1 92 156 ASP B CA 1
ATOM 5184 C C . ASP B 1 156 ? 17.5 -13.094 -27.891 1 92 156 ASP B C 1
ATOM 5186 O O . ASP B 1 156 ? 18.656 -13.469 -27.688 1 92 156 ASP B O 1
ATOM 5190 N N . TYR B 1 157 ? 16.469 -13.266 -27.078 1 94.25 157 TYR B N 1
ATOM 5191 C CA . TYR B 1 157 ? 16.719 -13.969 -25.828 1 94.25 157 TYR B CA 1
ATOM 5192 C C . TYR B 1 157 ? 15.68 -15.055 -25.594 1 94.25 157 TYR B C 1
ATOM 5194 O O . TYR B 1 157 ? 14.484 -14.828 -25.781 1 94.25 157 TYR B O 1
ATOM 5202 N N . PHE B 1 158 ? 16.125 -16.25 -25.219 1 95.56 158 PHE B N 1
ATOM 5203 C CA . PHE B 1 158 ? 15.227 -17.375 -24.953 1 95.56 158 PHE B CA 1
ATOM 5204 C C . PHE B 1 158 ? 14.852 -17.438 -23.484 1 95.56 158 PHE B C 1
ATOM 5206 O O . PHE B 1 158 ? 15.633 -17.938 -22.672 1 95.56 158 PHE B O 1
ATOM 5213 N N . ASP B 1 159 ? 13.672 -16.984 -23.25 1 96.88 159 ASP B N 1
ATOM 5214 C CA . ASP B 1 159 ? 13.094 -17.047 -21.906 1 96.88 159 ASP B CA 1
ATOM 5215 C C . ASP B 1 159 ? 12.516 -18.438 -21.625 1 96.88 159 ASP B C 1
ATOM 5217 O O . ASP B 1 159 ? 12.078 -19.125 -22.547 1 96.88 159 ASP B O 1
ATOM 5221 N N . GLU B 1 160 ? 12.562 -18.812 -20.359 1 97.25 160 GLU B N 1
ATOM 5222 C CA . GLU B 1 160 ? 11.75 -19.969 -20.016 1 97.25 160 GLU B CA 1
ATOM 5223 C C . GLU B 1 160 ? 10.273 -19.719 -20.266 1 97.25 160 GLU B C 1
ATOM 5225 O O . GLU B 1 160 ? 9.75 -18.656 -19.922 1 97.25 160 GLU B O 1
ATOM 5230 N N . ILE B 1 161 ? 9.625 -20.656 -20.906 1 98.31 161 ILE B N 1
ATOM 5231 C CA . ILE B 1 161 ? 8.219 -20.516 -21.266 1 98.31 161 ILE B CA 1
ATOM 5232 C C . ILE B 1 161 ? 7.363 -21.438 -20.406 1 98.31 161 ILE B C 1
ATOM 5234 O O . ILE B 1 161 ? 6.34 -21.016 -19.859 1 98.31 161 ILE B O 1
ATOM 5238 N N . VAL B 1 162 ? 7.777 -22.672 -20.328 1 98.75 162 VAL B N 1
ATOM 5239 C CA . VAL B 1 162 ? 7 -23.672 -19.609 1 98.75 162 VAL B CA 1
ATOM 5240 C C . VAL B 1 162 ? 7.934 -24.688 -18.984 1 98.75 162 VAL B C 1
ATOM 5242 O O . VAL B 1 162 ? 9.023 -24.953 -19.5 1 98.75 162 VAL B O 1
ATOM 5245 N N . VAL B 1 163 ? 7.484 -25.219 -17.859 1 98.62 163 VAL B N 1
ATOM 5246 C CA . VAL B 1 163 ? 8.188 -26.281 -17.156 1 98.62 163 VAL B CA 1
ATOM 5247 C C . VAL B 1 163 ? 7.211 -27.406 -16.797 1 98.62 163 VAL B C 1
ATOM 5249 O O . VAL B 1 163 ? 6.121 -27.141 -16.281 1 98.62 163 VAL B O 1
ATOM 5252 N N . PHE B 1 164 ? 7.52 -28.625 -17.188 1 98.44 164 PHE B N 1
ATOM 5253 C CA . PHE B 1 164 ? 6.891 -29.828 -16.656 1 98.44 164 PHE B CA 1
ATOM 5254 C C . PHE B 1 164 ? 7.805 -30.516 -15.648 1 98.44 164 PHE B C 1
ATOM 5256 O O . PHE B 1 164 ? 8.875 -31 -16.016 1 98.44 164 PHE B O 1
ATOM 5263 N N . LEU B 1 165 ? 7.406 -30.484 -14.438 1 96.69 165 LEU B N 1
ATOM 5264 C CA . LEU B 1 165 ? 8.281 -31 -13.398 1 96.69 165 LEU B CA 1
ATOM 5265 C C . LEU B 1 165 ? 7.477 -31.406 -12.164 1 96.69 165 LEU B C 1
ATOM 5267 O O . LEU B 1 165 ? 6.703 -30.609 -11.633 1 96.69 165 LEU B O 1
ATOM 5271 N N . GLY B 1 166 ? 7.641 -32.656 -11.75 1 93.94 166 GLY B N 1
ATOM 5272 C CA . GLY B 1 166 ? 7.004 -33.156 -10.531 1 93.94 166 GLY B CA 1
ATOM 5273 C C . GLY B 1 166 ? 5.578 -33.625 -10.742 1 93.94 166 GLY B C 1
ATOM 5274 O O . GLY B 1 166 ? 4.68 -32.812 -10.961 1 93.94 166 GLY B O 1
ATOM 5275 N N . ALA B 1 167 ? 5.43 -34.844 -10.5 1 95.56 167 ALA B N 1
ATOM 5276 C CA . ALA B 1 167 ? 4.105 -35.406 -10.695 1 95.56 167 ALA B CA 1
ATOM 5277 C C . ALA B 1 167 ? 3.52 -35 -12.047 1 95.56 167 ALA B C 1
ATOM 5279 O O . ALA B 1 167 ? 4.137 -35.25 -13.094 1 95.56 167 ALA B O 1
ATOM 5280 N N . SER B 1 168 ? 2.328 -34.531 -12.016 1 98.25 168 SER B N 1
ATOM 5281 C CA . SER B 1 168 ? 1.738 -34.031 -13.258 1 98.25 168 SER B CA 1
ATOM 5282 C C . SER B 1 168 ? 1.68 -32.531 -13.297 1 98.25 168 SER B C 1
ATOM 5284 O O . SER B 1 168 ? 0.782 -31.938 -13.914 1 98.25 168 SER B O 1
ATOM 5286 N N . TYR B 1 169 ? 2.602 -31.859 -12.57 1 98.31 169 TYR B N 1
ATOM 5287 C CA . TYR B 1 169 ? 2.627 -30.406 -12.477 1 98.31 169 TYR B CA 1
ATOM 5288 C C . TYR B 1 169 ? 3.273 -29.781 -13.711 1 98.31 169 TYR B C 1
ATOM 5290 O O . TYR B 1 169 ? 4.207 -30.359 -14.281 1 98.31 169 TYR B O 1
ATOM 5298 N N . PHE B 1 170 ? 2.803 -28.641 -14.039 1 98.75 170 PHE B N 1
ATOM 5299 C CA . PHE B 1 170 ? 3.463 -27.781 -15.023 1 98.75 170 PHE B CA 1
ATOM 5300 C C . PHE B 1 170 ? 3.125 -26.328 -14.773 1 98.75 170 PHE B C 1
ATOM 5302 O O . PHE B 1 170 ? 2.131 -26.016 -14.117 1 98.75 170 PHE B O 1
ATOM 5309 N N . ARG B 1 171 ? 3.926 -25.438 -15.219 1 98.69 171 ARG B N 1
ATOM 5310 C CA . ARG B 1 171 ? 3.717 -24 -15.094 1 98.69 171 ARG B CA 1
ATOM 5311 C C . ARG B 1 171 ? 4.25 -23.266 -16.312 1 98.69 171 ARG B C 1
ATOM 5313 O O . ARG B 1 171 ? 5.145 -23.75 -17 1 98.69 171 ARG B O 1
ATOM 5320 N N . ALA B 1 172 ? 3.691 -22.141 -16.547 1 98.81 172 ALA B N 1
ATOM 5321 C CA . ALA B 1 172 ? 4.082 -21.344 -17.719 1 98.81 172 ALA B CA 1
ATOM 5322 C C . ALA B 1 172 ? 4.125 -19.859 -17.375 1 98.81 172 ALA B C 1
ATOM 5324 O O . ALA B 1 172 ? 3.73 -19.453 -16.281 1 98.81 172 ALA B O 1
ATOM 5325 N N . LEU B 1 173 ? 4.738 -19.109 -18.312 1 98.69 173 LEU B N 1
ATOM 5326 C CA . LEU B 1 173 ? 4.93 -17.688 -18.125 1 98.69 173 LEU B CA 1
ATOM 5327 C C . LEU B 1 173 ? 4.422 -16.906 -19.328 1 98.69 173 LEU B C 1
ATOM 5329 O O . LEU B 1 173 ? 4.652 -17.297 -20.484 1 98.69 173 LEU B O 1
ATOM 5333 N N . GLY B 1 174 ? 3.611 -15.859 -19.078 1 98.5 174 GLY B N 1
ATOM 5334 C CA . GLY B 1 174 ? 3.447 -14.812 -20.062 1 98.5 174 GLY B CA 1
ATOM 5335 C C . GLY B 1 174 ? 4.539 -13.766 -20.016 1 98.5 174 GLY B C 1
ATOM 5336 O O . GLY B 1 174 ? 5.445 -13.844 -19.188 1 98.5 174 GLY B O 1
ATOM 5337 N N . ARG B 1 175 ? 4.422 -12.82 -20.938 1 98.31 175 ARG B N 1
ATOM 5338 C CA . ARG B 1 175 ? 5.43 -11.766 -20.984 1 98.31 175 ARG B CA 1
ATOM 5339 C C . ARG B 1 175 ? 5.516 -11.023 -19.656 1 98.31 175 ARG B C 1
ATOM 5341 O O . ARG B 1 175 ? 4.496 -10.609 -19.109 1 98.31 175 ARG B O 1
ATOM 5348 N N . GLY B 1 176 ? 6.727 -10.938 -19.156 1 97.94 176 GLY B N 1
ATOM 5349 C CA . GLY B 1 176 ? 6.988 -10.133 -17.969 1 97.94 176 GLY B CA 1
ATOM 5350 C C . GLY B 1 176 ? 6.703 -10.859 -16.672 1 97.94 176 GLY B C 1
ATOM 5351 O O . GLY B 1 176 ? 6.984 -10.344 -15.586 1 97.94 176 GLY B O 1
ATOM 5352 N N . ASN B 1 177 ? 6.188 -12.047 -16.734 1 98.5 177 ASN B N 1
ATOM 5353 C CA . ASN B 1 177 ? 5.832 -12.781 -15.523 1 98.5 177 ASN B CA 1
ATOM 5354 C C . ASN B 1 177 ? 7.039 -13.5 -14.93 1 98.5 177 ASN B C 1
ATOM 5356 O O . ASN B 1 177 ? 8.031 -13.734 -15.617 1 98.5 177 ASN B O 1
ATOM 5360 N N . VAL B 1 178 ? 6.957 -13.773 -13.695 1 98 178 VAL B N 1
ATOM 5361 C CA . VAL B 1 178 ? 7.805 -14.727 -12.977 1 98 178 VAL B CA 1
ATOM 5362 C C . VAL B 1 178 ? 6.949 -15.852 -12.414 1 98 178 VAL B C 1
ATOM 5364 O O . VAL B 1 178 ? 5.762 -15.664 -12.133 1 98 178 VAL B O 1
ATOM 5367 N N . TYR B 1 179 ? 7.492 -17 -12.297 1 97.88 179 TYR B N 1
ATOM 5368 C CA . TYR B 1 179 ? 6.711 -18.188 -11.945 1 97.88 179 TYR B CA 1
ATOM 5369 C C . TYR B 1 179 ? 5.957 -17.969 -10.641 1 97.88 179 TYR B C 1
ATOM 5371 O O . TYR B 1 179 ? 6.457 -17.312 -9.727 1 97.88 179 TYR B O 1
ATOM 5379 N N . GLY B 1 180 ? 4.812 -18.516 -10.531 1 97.31 180 GLY B N 1
ATOM 5380 C CA . GLY B 1 180 ? 3.932 -18.516 -9.375 1 97.31 180 GLY B CA 1
ATOM 5381 C C . GLY B 1 180 ? 3.158 -19.812 -9.211 1 97.31 180 GLY B C 1
ATOM 5382 O O . GLY B 1 180 ? 3.727 -20.844 -8.828 1 97.31 180 GLY B O 1
ATOM 5383 N N . LEU B 1 181 ? 1.85 -19.75 -9.625 1 98.56 181 LEU B N 1
ATOM 5384 C CA . LEU B 1 181 ? 0.993 -20.922 -9.469 1 98.56 181 LEU B CA 1
ATOM 5385 C C . LEU B 1 181 ? 1.315 -21.984 -10.523 1 98.56 181 LEU B C 1
ATOM 5387 O O . LEU B 1 181 ? 2.076 -21.719 -11.461 1 98.56 181 LEU B O 1
ATOM 5391 N N . SER B 1 182 ? 0.803 -23.172 -10.289 1 98.75 182 SER B N 1
ATOM 5392 C CA . SER B 1 182 ? 0.982 -24.297 -11.203 1 98.75 182 SER B CA 1
ATOM 5393 C C . SER B 1 182 ? -0.359 -24.891 -11.625 1 98.75 182 SER B C 1
ATOM 5395 O O . SER B 1 182 ? -1.376 -24.656 -10.961 1 98.75 182 SER B O 1
ATOM 5397 N N . ALA B 1 183 ? -0.261 -25.5 -12.727 1 98.88 183 ALA B N 1
ATOM 5398 C CA . ALA B 1 183 ? -1.34 -26.406 -13.125 1 98.88 183 ALA B CA 1
ATOM 5399 C C . ALA B 1 183 ? -0.925 -27.859 -12.977 1 98.88 183 ALA B C 1
ATOM 5401 O O . ALA B 1 183 ? 0.25 -28.156 -12.742 1 98.88 183 ALA B O 1
ATOM 5402 N N . ARG B 1 184 ? -1.911 -28.719 -13 1 98.81 184 ARG B N 1
ATOM 5403 C CA . ARG B 1 184 ? -1.696 -30.172 -12.93 1 98.81 184 ARG B CA 1
ATOM 5404 C C . ARG B 1 184 ? -2.521 -30.891 -13.992 1 98.81 184 ARG B C 1
ATOM 5406 O O . ARG B 1 184 ? -3.514 -30.359 -14.492 1 98.81 184 ARG B O 1
ATOM 5413 N N . GLY B 1 185 ? -2.062 -32.094 -14.281 1 98.81 185 GLY B N 1
ATOM 5414 C CA . GLY B 1 185 ? -2.85 -32.875 -15.211 1 98.81 185 GLY B CA 1
ATOM 5415 C C . GLY B 1 185 ? -4.219 -33.25 -14.672 1 98.81 185 GLY B C 1
ATOM 5416 O O . GLY B 1 185 ? -5.219 -33.156 -15.391 1 98.81 185 GLY B O 1
ATOM 5417 N N . LEU B 1 186 ? -4.207 -33.625 -13.461 1 98.75 186 LEU B N 1
ATOM 5418 C CA . LEU B 1 186 ? -5.438 -34.125 -12.852 1 98.75 186 LEU B CA 1
ATOM 5419 C C . LEU B 1 186 ? -5.336 -34.094 -11.328 1 98.75 186 LEU B C 1
ATOM 5421 O O . LEU B 1 186 ? -4.262 -34.344 -10.773 1 98.75 186 LEU B O 1
ATOM 5425 N N . ALA B 1 187 ? -6.445 -33.781 -10.68 1 98.62 187 ALA B N 1
ATOM 5426 C CA . ALA B 1 187 ? -6.551 -33.938 -9.234 1 98.62 187 ALA B CA 1
ATOM 5427 C C . ALA B 1 187 ? -7.504 -35.062 -8.875 1 98.62 187 ALA B C 1
ATOM 5429 O O . ALA B 1 187 ? -8.602 -35.156 -9.43 1 98.62 187 ALA B O 1
ATOM 5430 N N . ILE B 1 188 ? -7.051 -35.938 -7.973 1 98.38 188 ILE B N 1
ATOM 5431 C CA . ILE B 1 188 ? -7.875 -37.094 -7.613 1 98.38 188 ILE B CA 1
ATOM 5432 C C . ILE B 1 188 ? -8.078 -37.125 -6.102 1 98.38 188 ILE B C 1
ATOM 5434 O O . ILE B 1 188 ? -7.117 -37.25 -5.34 1 98.38 188 ILE B O 1
ATOM 5438 N N . ASP B 1 189 ? -9.305 -37.031 -5.711 1 97.88 189 ASP B N 1
ATOM 5439 C CA . ASP B 1 189 ? -9.75 -37.188 -4.328 1 97.88 189 ASP B CA 1
ATOM 5440 C C . ASP B 1 189 ? -9.102 -36.125 -3.416 1 97.88 189 ASP B C 1
ATOM 5442 O O . ASP B 1 189 ? -8.711 -36.469 -2.291 1 97.88 189 ASP B O 1
ATOM 5446 N N . THR B 1 190 ? -8.961 -34.969 -3.938 1 96.94 190 THR B N 1
ATOM 5447 C CA . THR B 1 190 ? -8.383 -33.844 -3.199 1 96.94 190 THR B CA 1
ATOM 5448 C C . THR B 1 190 ? -9.242 -33.469 -1.997 1 96.94 190 THR B C 1
ATOM 5450 O O . THR B 1 190 ? -10.469 -33.406 -2.111 1 96.94 190 THR B O 1
ATOM 5453 N N . ALA B 1 191 ? -8.602 -33.312 -0.829 1 95.56 191 ALA B N 1
ATOM 5454 C CA . ALA B 1 191 ? -9.211 -32.812 0.409 1 95.56 191 ALA B CA 1
ATOM 5455 C C . ALA B 1 191 ? -10.211 -33.844 0.959 1 95.56 191 ALA B C 1
ATOM 5457 O O . ALA B 1 191 ? -11.195 -33.469 1.593 1 95.56 191 ALA B O 1
ATOM 5458 N N . LEU B 1 192 ? -10.055 -35.062 0.581 1 94.81 192 LEU B N 1
ATOM 5459 C CA . LEU B 1 192 ? -10.82 -36.125 1.191 1 94.81 192 LEU B CA 1
ATOM 5460 C C . LEU B 1 192 ? -10.031 -36.781 2.322 1 94.81 192 LEU B C 1
ATOM 5462 O O . LEU B 1 192 ? -8.805 -36.719 2.344 1 94.81 192 LEU B O 1
ATOM 5466 N N . PRO B 1 193 ? -10.719 -37.406 3.26 1 93.69 193 PRO B N 1
ATOM 5467 C CA . PRO B 1 193 ? -10.047 -37.969 4.434 1 93.69 193 PRO B CA 1
ATOM 5468 C C . PRO B 1 193 ? -9.023 -39.062 4.066 1 93.69 193 PRO B C 1
ATOM 5470 O O . PRO B 1 193 ? -8.031 -39.219 4.777 1 93.69 193 PRO B O 1
ATOM 5473 N N . GLU B 1 194 ? -9.25 -39.781 3 1 92.75 194 GLU B N 1
ATOM 5474 C CA . GLU B 1 194 ? -8.352 -40.875 2.6 1 92.75 194 GLU B CA 1
ATOM 5475 C C . GLU B 1 194 ? -7.066 -40.312 1.979 1 92.75 194 GLU B C 1
ATOM 5477 O O . GLU B 1 194 ? -6.102 -41.062 1.776 1 92.75 194 GLU B O 1
ATOM 5482 N N . GLY B 1 195 ? -7.09 -39.094 1.679 1 93.81 195 GLY B N 1
ATOM 5483 C CA . GLY B 1 195 ? -5.91 -38.5 1.092 1 93.81 195 GLY B CA 1
ATOM 5484 C C . GLY B 1 195 ? -6.02 -38.312 -0.41 1 93.81 195 GLY B C 1
ATOM 5485 O O . GLY B 1 195 ? -6.863 -38.938 -1.058 1 93.81 195 GLY B O 1
ATOM 5486 N N . GLU B 1 196 ? -5.152 -37.531 -0.969 1 96.81 196 GLU B N 1
ATOM 5487 C CA . GLU B 1 196 ? -5.137 -37.219 -2.398 1 96.81 196 GLU B CA 1
ATOM 5488 C C . GLU B 1 196 ? -4.207 -38.188 -3.148 1 96.81 196 GLU B C 1
ATOM 5490 O O . GLU B 1 196 ? -3.16 -38.562 -2.629 1 96.81 196 GLU B O 1
ATOM 5495 N N . GLU B 1 197 ? -4.672 -38.625 -4.316 1 97.5 197 GLU B N 1
ATOM 5496 C CA . GLU B 1 197 ? -3.832 -39.344 -5.266 1 97.5 197 GLU B CA 1
ATOM 5497 C C . GLU B 1 197 ? -3.189 -38.406 -6.27 1 97.5 197 GLU B C 1
ATOM 5499 O O . GLU B 1 197 ? -3.873 -37.562 -6.863 1 97.5 197 GLU B O 1
ATOM 5504 N N . PHE B 1 198 ? -1.862 -38.5 -6.445 1 96.81 198 PHE B N 1
ATOM 5505 C CA . PHE B 1 198 ? -1.137 -37.625 -7.336 1 96.81 198 PHE B CA 1
ATOM 5506 C C . PHE B 1 198 ? -0.696 -38.344 -8.602 1 96.81 198 PHE B C 1
ATOM 5508 O O . PHE B 1 198 ? 0.303 -39.062 -8.586 1 96.81 198 PHE B O 1
ATOM 5515 N N . PRO B 1 199 ? -1.35 -38.094 -9.703 1 98 199 PRO B N 1
ATOM 5516 C CA . PRO B 1 199 ? -0.898 -38.719 -10.961 1 98 199 PRO B CA 1
ATOM 5517 C C . PRO B 1 199 ? 0.468 -38.188 -11.406 1 98 199 PRO B C 1
ATOM 5519 O O . PRO B 1 199 ? 0.865 -37.094 -11.031 1 98 199 PRO B O 1
ATOM 5522 N N . LEU B 1 200 ? 1.091 -39 -12.156 1 97.56 200 LEU B N 1
ATOM 5523 C CA . LEU B 1 200 ? 2.41 -38.688 -12.68 1 97.56 200 LEU B CA 1
ATOM 5524 C C . LEU B 1 200 ? 2.4 -38.656 -14.203 1 97.56 200 LEU B C 1
ATOM 5526 O O . LEU B 1 200 ? 1.903 -39.594 -14.836 1 97.56 200 LEU B O 1
ATOM 5530 N N . PHE B 1 201 ? 2.879 -37.562 -14.797 1 98.25 201 PHE B N 1
ATOM 5531 C CA . PHE B 1 201 ? 3.273 -37.688 -16.203 1 98.25 201 PHE B CA 1
ATOM 5532 C C . PHE B 1 201 ? 4.504 -38.562 -16.344 1 98.25 201 PHE B C 1
ATOM 5534 O O . PHE B 1 201 ? 5.617 -38.156 -16.016 1 98.25 201 PHE B O 1
ATOM 5541 N N . ARG B 1 202 ? 4.352 -39.719 -16.844 1 96.88 202 ARG B N 1
ATOM 5542 C CA . ARG B 1 202 ? 5.41 -40.719 -16.719 1 96.88 202 ARG B CA 1
ATOM 5543 C C . ARG B 1 202 ? 6.246 -40.781 -17.984 1 96.88 202 ARG B C 1
ATOM 5545 O O . ARG B 1 202 ? 7.285 -41.438 -18.016 1 96.88 202 ARG B O 1
ATOM 5552 N N . GLU B 1 203 ? 5.75 -40.188 -19.031 1 97.5 203 GLU B N 1
ATOM 5553 C CA . GLU B 1 203 ? 6.434 -40.219 -20.328 1 97.5 203 GLU B CA 1
ATOM 5554 C C . GLU B 1 203 ? 6.047 -39 -21.156 1 97.5 203 GLU B C 1
ATOM 5556 O O . GLU B 1 203 ? 4.891 -38.562 -21.156 1 97.5 203 GLU B O 1
ATOM 5561 N N . PHE B 1 204 ? 7.098 -38.438 -21.906 1 98.44 204 PHE B N 1
ATOM 5562 C CA . PHE B 1 204 ? 6.836 -37.219 -22.703 1 98.44 204 PHE B CA 1
ATOM 5563 C C . PHE B 1 204 ? 7.301 -37.438 -24.141 1 98.44 204 PHE B C 1
ATOM 5565 O O . PHE B 1 204 ? 8.305 -38.125 -24.391 1 98.44 204 PHE B O 1
ATOM 5572 N N . TRP B 1 205 ? 6.629 -36.875 -25.109 1 98.75 205 TRP B N 1
ATOM 5573 C CA . TRP B 1 205 ? 7.023 -36.719 -26.5 1 98.75 205 TRP B CA 1
ATOM 5574 C C . TRP B 1 205 ? 7 -35.25 -26.922 1 98.75 205 TRP B C 1
ATOM 5576 O O . TRP B 1 205 ? 5.949 -34.625 -26.891 1 98.75 205 TRP B O 1
ATOM 5586 N N . LEU B 1 206 ? 8.148 -34.75 -27.312 1 98.62 206 LEU B N 1
ATOM 5587 C CA . LEU B 1 206 ? 8.281 -33.375 -27.766 1 98.62 206 LEU B CA 1
ATOM 5588 C C . LEU B 1 206 ? 8.375 -33.312 -29.297 1 98.62 206 LEU B C 1
ATOM 5590 O O . LEU B 1 206 ? 9.312 -33.875 -29.875 1 98.62 206 LEU B O 1
ATOM 5594 N N . GLU B 1 207 ? 7.477 -32.656 -29.922 1 98.12 207 GLU B N 1
ATOM 5595 C CA . GLU B 1 207 ? 7.574 -32.5 -31.375 1 98.12 207 GLU B CA 1
ATOM 5596 C C . GLU B 1 207 ? 8.57 -31.406 -31.75 1 98.12 207 GLU B C 1
ATOM 5598 O O . GLU B 1 207 ? 8.484 -30.281 -31.25 1 98.12 207 GLU B O 1
ATOM 5603 N N . LYS B 1 208 ? 9.453 -31.75 -32.562 1 97.25 208 LYS B N 1
ATOM 5604 C CA . LYS B 1 208 ? 10.391 -30.734 -33.031 1 97.25 208 LYS B CA 1
ATOM 5605 C C . LYS B 1 208 ? 9.672 -29.625 -33.781 1 97.25 208 LYS B C 1
ATOM 5607 O O . LYS B 1 208 ? 8.953 -29.875 -34.75 1 97.25 208 LYS B O 1
ATOM 5612 N N . PRO B 1 209 ? 9.859 -28.453 -33.312 1 95.94 209 PRO B N 1
ATOM 5613 C CA . PRO B 1 209 ? 9.195 -27.359 -34 1 95.94 209 PRO B CA 1
ATOM 5614 C C . PRO B 1 209 ? 9.742 -27.141 -35.406 1 95.94 209 PRO B C 1
ATOM 5616 O O . PRO B 1 209 ? 10.938 -27.297 -35.656 1 95.94 209 PRO B O 1
ATOM 5619 N N . LYS B 1 210 ? 8.875 -26.75 -36.312 1 93.31 210 LYS B N 1
ATOM 5620 C CA . LYS B 1 210 ? 9.32 -26.328 -37.625 1 93.31 210 LYS B CA 1
ATOM 5621 C C . LYS B 1 210 ? 9.992 -24.953 -37.562 1 93.31 210 LYS B C 1
ATOM 5623 O O . LYS B 1 210 ? 9.781 -24.188 -36.625 1 93.31 210 LYS B O 1
ATOM 5628 N N . PRO B 1 211 ? 10.812 -24.781 -38.625 1 92.69 211 PRO B N 1
ATOM 5629 C CA . PRO B 1 211 ? 11.344 -23.406 -38.688 1 92.69 211 PRO B CA 1
ATOM 5630 C C . PRO B 1 211 ? 10.25 -22.344 -38.688 1 92.69 211 PRO B C 1
ATOM 5632 O O . PRO B 1 211 ? 9.266 -22.484 -39.438 1 92.69 211 PRO B O 1
ATOM 5635 N N . GLY B 1 212 ? 10.328 -21.422 -37.812 1 93.06 212 GLY B N 1
ATOM 5636 C CA . GLY B 1 212 ? 9.375 -20.328 -37.781 1 93.06 212 GLY B CA 1
ATOM 5637 C C . GLY B 1 212 ? 8.109 -20.672 -37 1 93.06 212 GLY B C 1
ATOM 5638 O O . GLY B 1 212 ? 7.184 -19.859 -36.938 1 93.06 212 GLY B O 1
ATOM 5639 N N . ALA B 1 213 ? 8.094 -21.812 -36.438 1 95.94 213 ALA B N 1
ATOM 5640 C CA . ALA B 1 213 ? 6.902 -22.219 -35.688 1 95.94 213 ALA B CA 1
ATOM 5641 C C . ALA B 1 213 ? 6.59 -21.234 -34.562 1 95.94 213 ALA B C 1
ATOM 5643 O O . ALA B 1 213 ? 7.496 -20.734 -33.906 1 95.94 213 ALA B O 1
ATOM 5644 N N . ASP B 1 214 ? 5.273 -20.969 -34.344 1 96.81 214 ASP B N 1
ATOM 5645 C CA . ASP B 1 214 ? 4.848 -20.062 -33.281 1 96.81 214 ASP B CA 1
ATOM 5646 C C . ASP B 1 214 ? 4.336 -20.844 -32.062 1 96.81 214 ASP B C 1
ATOM 5648 O O . ASP B 1 214 ? 3.818 -20.25 -31.109 1 96.81 214 ASP B O 1
ATOM 5652 N N . ARG B 1 215 ? 4.449 -22.172 -32.156 1 98.12 215 ARG B N 1
ATOM 5653 C CA . ARG B 1 215 ? 3.945 -23.031 -31.078 1 98.12 215 ARG B CA 1
ATOM 5654 C C . ARG B 1 215 ? 4.824 -24.266 -30.906 1 98.12 215 ARG B C 1
ATOM 5656 O O . ARG B 1 215 ? 5.535 -24.672 -31.828 1 98.12 215 ARG B O 1
ATOM 5663 N N . ALA B 1 216 ? 4.836 -24.781 -29.734 1 98.31 216 ALA B N 1
ATOM 5664 C CA . ALA B 1 216 ? 5.449 -26.062 -29.422 1 98.31 216 ALA B CA 1
ATOM 5665 C C . ALA B 1 216 ? 4.391 -27.094 -29 1 98.31 216 ALA B C 1
ATOM 5667 O O . ALA B 1 216 ? 3.389 -26.734 -28.375 1 98.31 216 ALA B O 1
ATOM 5668 N N . VAL B 1 217 ? 4.617 -28.328 -29.391 1 98.62 217 VAL B N 1
ATOM 5669 C CA . VAL B 1 217 ? 3.654 -29.375 -29.047 1 98.62 217 VAL B CA 1
ATOM 5670 C C . VAL B 1 217 ? 4.32 -30.422 -28.156 1 98.62 217 VAL B C 1
ATOM 5672 O O . VAL B 1 217 ? 5.383 -30.953 -28.5 1 98.62 217 VAL B O 1
ATOM 5675 N N . VAL B 1 218 ? 3.715 -30.734 -27.047 1 98.81 218 VAL B N 1
ATOM 5676 C CA . VAL B 1 218 ? 4.191 -31.734 -26.109 1 98.81 218 VAL B CA 1
ATOM 5677 C C . VAL B 1 218 ? 3.084 -32.75 -25.828 1 98.81 218 VAL B C 1
ATOM 5679 O O . VAL B 1 218 ? 1.933 -32.375 -25.594 1 98.81 218 VAL B O 1
ATOM 5682 N N . HIS B 1 219 ? 3.4 -34 -25.938 1 98.81 219 HIS B N 1
ATOM 5683 C CA . HIS B 1 219 ? 2.51 -35.062 -25.484 1 98.81 219 HIS B CA 1
ATOM 5684 C C . HIS B 1 219 ? 2.994 -35.656 -24.188 1 98.81 219 HIS B C 1
ATOM 5686 O O . HIS B 1 219 ? 4.203 -35.812 -23.953 1 98.81 219 HIS B O 1
ATOM 5692 N N . ALA B 1 220 ? 2.082 -36.062 -23.375 1 98.88 220 ALA B N 1
ATOM 5693 C CA . ALA B 1 220 ? 2.434 -36.688 -22.094 1 98.88 220 ALA B CA 1
ATOM 5694 C C . ALA B 1 220 ? 1.492 -37.844 -21.766 1 98.88 220 ALA B C 1
ATOM 5696 O O . ALA B 1 220 ? 0.286 -37.75 -22 1 98.88 220 ALA B O 1
ATOM 5697 N N . LEU B 1 221 ? 2.07 -38.844 -21.297 1 98.75 221 LEU B N 1
ATOM 5698 C CA . LEU B 1 221 ? 1.315 -39.969 -20.766 1 98.75 221 LEU B CA 1
ATOM 5699 C C . LEU B 1 221 ? 1.212 -39.875 -19.234 1 98.75 221 LEU B C 1
ATOM 5701 O O . LEU B 1 221 ? 2.229 -39.875 -18.547 1 98.75 221 LEU B O 1
ATOM 5705 N N . MET B 1 222 ? 0.027 -39.812 -18.75 1 98.81 222 MET B N 1
ATOM 5706 C CA . MET B 1 222 ? -0.215 -39.719 -17.312 1 98.81 222 MET B CA 1
ATOM 5707 C C . MET B 1 222 ? -0.606 -41.062 -16.734 1 98.81 222 MET B C 1
ATOM 5709 O O . MET B 1 222 ? -1.347 -41.812 -17.375 1 98.81 222 MET B O 1
ATOM 5713 N N . ASP B 1 223 ? -0.131 -41.375 -15.539 1 98.44 223 ASP B N 1
ATOM 5714 C CA . ASP B 1 223 ? -0.432 -42.625 -14.898 1 98.44 223 ASP B CA 1
ATOM 5715 C C . ASP B 1 223 ? -0.527 -42.5 -13.383 1 98.44 223 ASP B C 1
ATOM 5717 O O . ASP B 1 223 ? 0.22 -41.719 -12.781 1 98.44 223 ASP B O 1
ATOM 5721 N N . SER B 1 224 ? -1.45 -43.156 -12.82 1 98.12 224 SER B N 1
ATOM 5722 C CA . SER B 1 224 ? -1.639 -43.25 -11.383 1 98.12 224 SER B CA 1
ATOM 5723 C C . SER B 1 224 ? -2.391 -44.531 -11.016 1 98.12 224 SER B C 1
ATOM 5725 O O . SER B 1 224 ? -2.834 -45.25 -11.891 1 98.12 224 SER B O 1
ATOM 5727 N N . PRO B 1 225 ? -2.502 -44.812 -9.734 1 97.88 225 PRO B N 1
ATOM 5728 C CA . PRO B 1 225 ? -3.201 -46.031 -9.328 1 97.88 225 PRO B CA 1
ATOM 5729 C C . PRO B 1 225 ? -4.633 -46.094 -9.852 1 97.88 225 PRO B C 1
ATOM 5731 O O . PRO B 1 225 ? -5.113 -47.156 -10.227 1 97.88 225 PRO B O 1
ATOM 5734 N N . SER B 1 226 ? -5.285 -44.938 -9.992 1 98.31 226 SER B N 1
ATOM 5735 C CA . SER B 1 226 ? -6.711 -44.969 -10.305 1 98.31 226 SER B CA 1
ATOM 5736 C C . SER B 1 226 ? -6.973 -44.562 -11.75 1 98.31 226 SER B C 1
ATOM 5738 O O . SER B 1 226 ? -8.008 -44.906 -12.32 1 98.31 226 SER B O 1
ATOM 5740 N N . VAL B 1 227 ? -6.121 -43.781 -12.328 1 98.69 227 VAL B N 1
ATOM 5741 C CA . VAL B 1 227 ? -6.457 -43.156 -13.617 1 98.69 227 VAL B CA 1
ATOM 5742 C C . VAL B 1 227 ? -5.219 -43.125 -14.508 1 98.69 227 VAL B C 1
ATOM 5744 O O . VAL B 1 227 ? -4.109 -42.875 -14.031 1 98.69 227 VAL B O 1
ATOM 5747 N N . THR B 1 228 ? -5.355 -43.438 -15.781 1 98.75 228 THR B N 1
ATOM 5748 C CA . THR B 1 228 ? -4.379 -43.125 -16.812 1 98.75 228 THR B CA 1
ATOM 5749 C C . THR B 1 228 ? -4.891 -42 -17.734 1 98.75 228 THR B C 1
ATOM 5751 O O . THR B 1 228 ? -6.09 -41.75 -17.766 1 98.75 228 THR B O 1
ATOM 5754 N N . GLY B 1 229 ? -4.012 -41.344 -18.375 1 98.81 229 GLY B N 1
ATOM 5755 C CA . GLY B 1 229 ? -4.43 -40.25 -19.25 1 98.81 229 GLY B CA 1
ATOM 5756 C C . GLY B 1 229 ? -3.438 -39.969 -20.359 1 98.81 229 GLY B C 1
ATOM 5757 O O . GLY B 1 229 ? -2.227 -40.094 -20.172 1 98.81 229 GLY B O 1
ATOM 5758 N N . ALA B 1 230 ? -3.934 -39.594 -21.531 1 98.94 230 ALA B N 1
ATOM 5759 C CA . ALA B 1 230 ? -3.148 -39.062 -22.656 1 98.94 230 ALA B CA 1
ATOM 5760 C C . ALA B 1 230 ? -3.377 -37.562 -22.812 1 98.94 230 ALA B C 1
ATOM 5762 O O . ALA B 1 230 ? -4.52 -37.125 -22.938 1 98.94 230 ALA B O 1
ATOM 5763 N N . TYR B 1 231 ? -2.307 -36.875 -22.797 1 98.94 231 TYR B N 1
ATOM 5764 C CA . TYR B 1 231 ? -2.398 -35.406 -22.891 1 98.94 231 TYR B CA 1
ATOM 5765 C C . TYR B 1 231 ? -1.649 -34.906 -24.125 1 98.94 231 TYR B C 1
ATOM 5767 O O . TYR B 1 231 ? -0.6 -35.438 -24.484 1 98.94 231 TYR B O 1
ATOM 5775 N N . ARG B 1 232 ? -2.203 -33.938 -24.734 1 98.88 232 ARG B N 1
ATOM 5776 C CA . ARG B 1 232 ? -1.558 -33.156 -25.781 1 98.88 232 ARG B CA 1
ATOM 5777 C C . ARG B 1 232 ? -1.61 -31.656 -25.438 1 98.88 232 ARG B C 1
ATOM 5779 O O . ARG B 1 232 ? -2.684 -31.125 -25.156 1 98.88 232 ARG B O 1
ATOM 5786 N N . PHE B 1 233 ? -0.458 -31 -25.422 1 98.88 233 PHE B N 1
ATOM 5787 C CA . PHE B 1 233 ? -0.332 -29.578 -25.125 1 98.88 233 PHE B CA 1
ATOM 5788 C C . PHE B 1 233 ? 0.162 -28.812 -26.359 1 98.88 233 PHE B C 1
ATOM 5790 O O . PHE B 1 233 ? 1.227 -29.125 -26.891 1 98.88 233 PHE B O 1
ATOM 5797 N N . VAL B 1 234 ? -0.617 -27.938 -26.812 1 98.88 234 VAL B N 1
ATOM 5798 C CA . VAL B 1 234 ? -0.138 -26.953 -27.766 1 98.88 234 VAL B CA 1
ATOM 5799 C C . VAL B 1 234 ? 0.174 -25.641 -27.047 1 98.88 234 VAL B C 1
ATOM 5801 O O . VAL B 1 234 ? -0.726 -25 -26.5 1 98.88 234 VAL B O 1
ATOM 5804 N N . ILE B 1 235 ? 1.463 -25.234 -27.062 1 98.81 235 ILE B N 1
ATOM 5805 C CA . ILE B 1 235 ? 1.938 -24.125 -26.25 1 98.81 235 ILE B CA 1
ATOM 5806 C C . ILE B 1 235 ? 2.268 -22.938 -27.156 1 98.81 235 ILE B C 1
ATOM 5808 O O . ILE B 1 235 ? 3.154 -23.016 -28.016 1 98.81 235 ILE B O 1
ATOM 5812 N N . ILE B 1 236 ? 1.583 -21.828 -26.938 1 98.69 236 ILE B N 1
ATOM 5813 C CA . ILE B 1 236 ? 1.732 -20.625 -27.75 1 98.69 236 ILE B CA 1
ATOM 5814 C C . ILE B 1 236 ? 2.152 -19.453 -26.859 1 98.69 236 ILE B C 1
ATOM 5816 O O . ILE B 1 236 ? 1.309 -18.812 -26.234 1 98.69 236 ILE B O 1
ATOM 5820 N N . PRO B 1 237 ? 3.461 -19.094 -26.891 1 98.19 237 PRO B N 1
ATOM 5821 C CA . PRO B 1 237 ? 3.941 -18.016 -26.031 1 98.19 237 PRO B CA 1
ATOM 5822 C C . PRO B 1 237 ? 3.516 -16.625 -26.516 1 98.19 237 PRO B C 1
ATOM 5824 O O . PRO B 1 237 ? 3.232 -16.453 -27.719 1 98.19 237 PRO B O 1
ATOM 5827 N N . GLY B 1 238 ? 3.49 -15.586 -25.625 1 97.62 238 GLY B N 1
ATOM 5828 C CA . GLY B 1 238 ? 3.154 -14.203 -25.938 1 97.62 238 GLY B CA 1
ATOM 5829 C C . GLY B 1 238 ? 2.92 -13.359 -24.703 1 97.62 238 GLY B C 1
ATOM 5830 O O . GLY B 1 238 ? 3.561 -13.562 -23.672 1 97.62 238 GLY B O 1
ATOM 5831 N N . GLU B 1 239 ? 2.018 -12.297 -24.984 1 97.44 239 GLU B N 1
ATOM 5832 C CA . GLU B 1 239 ? 1.592 -11.539 -23.797 1 97.44 239 GLU B CA 1
ATOM 5833 C C . GLU B 1 239 ? 1.01 -12.469 -22.734 1 97.44 239 GLU B C 1
ATOM 5835 O O . GLU B 1 239 ? 1.292 -12.305 -21.547 1 97.44 239 GLU B O 1
ATOM 5840 N N . ARG B 1 240 ? 0.291 -13.297 -23.281 1 97.94 240 ARG B N 1
ATOM 5841 C CA . ARG B 1 240 ? -0.152 -14.484 -22.547 1 97.94 240 ARG B CA 1
ATOM 5842 C C . ARG B 1 240 ? 0.337 -15.758 -23.234 1 97.94 240 ARG B C 1
ATOM 5844 O O . ARG B 1 240 ? 0.308 -15.859 -24.469 1 97.94 240 ARG B O 1
ATOM 5851 N N . THR B 1 241 ? 0.803 -16.656 -22.453 1 98.69 241 THR B N 1
ATOM 5852 C CA . THR B 1 241 ? 1.021 -17.984 -23 1 98.69 241 THR B CA 1
ATOM 5853 C C . THR B 1 241 ? -0.269 -18.797 -22.969 1 98.69 241 THR B C 1
ATOM 5855 O O . THR B 1 241 ? -0.87 -18.984 -21.906 1 98.69 241 THR B O 1
ATOM 5858 N N . VAL B 1 242 ? -0.652 -19.188 -24.156 1 98.81 242 VAL B N 1
ATOM 5859 C CA . VAL B 1 242 ? -1.856 -20.016 -24.266 1 98.81 242 VAL B CA 1
ATOM 5860 C C . VAL B 1 242 ? -1.472 -21.484 -24.422 1 98.81 242 VAL B C 1
ATOM 5862 O O . VAL B 1 242 ? -0.646 -21.812 -25.281 1 98.81 242 VAL B O 1
ATOM 5865 N N . MET B 1 243 ? -2.018 -22.344 -23.594 1 98.81 243 MET B N 1
ATOM 5866 C CA . MET B 1 243 ? -1.851 -23.781 -23.703 1 98.81 243 MET B CA 1
ATOM 5867 C C . MET B 1 243 ? -3.172 -24.453 -24.062 1 98.81 243 MET B C 1
ATOM 5869 O O . MET B 1 243 ? -4.113 -24.453 -23.266 1 98.81 243 MET B O 1
ATOM 5873 N N . GLU B 1 244 ? -3.188 -24.953 -25.234 1 98.88 244 GLU B N 1
ATOM 5874 C CA . GLU B 1 244 ? -4.312 -25.812 -25.594 1 98.88 244 GLU B CA 1
ATOM 5875 C C . GLU B 1 244 ? -4.09 -27.25 -25.125 1 98.88 244 GLU B C 1
ATOM 5877 O O . GLU B 1 244 ? -3.125 -27.891 -25.547 1 98.88 244 GLU B O 1
ATOM 5882 N N . VAL B 1 245 ? -5.039 -27.703 -24.297 1 98.88 245 VAL B N 1
ATOM 5883 C CA . VAL B 1 245 ? -4.863 -29 -23.688 1 98.88 245 VAL B CA 1
ATOM 5884 C C . VAL B 1 245 ? -5.961 -29.953 -24.156 1 98.88 245 VAL B C 1
ATOM 5886 O O . VAL B 1 245 ? -7.145 -29.609 -24.156 1 98.88 245 VAL B O 1
ATOM 5889 N N . GLU B 1 246 ? -5.551 -31.094 -24.641 1 98.69 246 GLU B N 1
ATOM 5890 C CA . GLU B 1 246 ? -6.434 -32.219 -24.891 1 98.69 246 GLU B CA 1
ATOM 5891 C C . GLU B 1 246 ? -6.098 -33.406 -23.969 1 98.69 246 GLU B C 1
ATOM 5893 O O . GLU B 1 246 ? -4.938 -33.781 -23.859 1 98.69 246 GLU B O 1
ATOM 5898 N N . ALA B 1 247 ? -7.156 -33.906 -23.328 1 98.69 247 ALA B N 1
ATOM 5899 C CA . ALA B 1 247 ? -6.941 -35.031 -22.406 1 98.69 247 ALA B CA 1
ATOM 5900 C C . ALA B 1 247 ? -7.941 -36.156 -22.656 1 98.69 247 ALA B C 1
ATOM 5902 O O . ALA B 1 247 ? -9.125 -35.906 -22.906 1 98.69 247 ALA B O 1
ATOM 5903 N N . VAL B 1 248 ? -7.445 -37.344 -22.703 1 98.75 248 VAL B N 1
ATOM 5904 C CA . VAL B 1 248 ? -8.273 -38.562 -22.703 1 98.75 248 VAL B CA 1
ATOM 5905 C C . VAL B 1 248 ? -7.949 -39.406 -21.484 1 98.75 248 VAL B C 1
ATOM 5907 O O . VAL B 1 248 ? -6.836 -39.938 -21.359 1 98.75 248 VAL B O 1
ATOM 5910 N N . LEU B 1 249 ? -8.984 -39.625 -20.625 1 98.75 249 LEU B N 1
ATOM 5911 C CA . LEU B 1 249 ? -8.766 -40.281 -19.344 1 98.75 249 LEU B CA 1
ATOM 5912 C C . LEU B 1 249 ? -9.445 -41.625 -19.281 1 98.75 249 LEU B C 1
ATOM 5914 O O . LEU B 1 249 ? -10.555 -41.812 -19.797 1 98.75 249 LEU B O 1
ATOM 5918 N N . HIS B 1 250 ? -8.75 -42.562 -18.719 1 98.69 250 HIS B N 1
ATOM 5919 C CA . HIS B 1 250 ? -9.273 -43.906 -18.469 1 98.69 250 HIS B CA 1
ATOM 5920 C C . HIS B 1 250 ? -9.18 -44.25 -16.984 1 98.69 250 HIS B C 1
ATOM 5922 O O . HIS B 1 250 ? -8.125 -44.094 -16.359 1 98.69 250 HIS B O 1
ATOM 5928 N N . ALA B 1 251 ? -10.242 -44.812 -16.438 1 98.31 251 ALA B N 1
ATOM 5929 C CA . ALA B 1 251 ? -10.25 -45.188 -15.023 1 98.31 251 ALA B CA 1
ATOM 5930 C C . ALA B 1 251 ? -9.914 -46.656 -14.836 1 98.31 251 ALA B C 1
ATOM 5932 O O . ALA B 1 251 ? -10.523 -47.531 -15.477 1 98.31 251 ALA B O 1
ATOM 5933 N N . ARG B 1 252 ? -8.93 -46.906 -13.922 1 97.56 252 ARG B N 1
ATOM 5934 C CA . ARG B 1 252 ? -8.695 -48.281 -13.422 1 97.56 252 ARG B CA 1
ATOM 5935 C C . ARG B 1 252 ? -9.703 -48.625 -12.344 1 97.56 252 ARG B C 1
ATOM 5937 O O . ARG B 1 252 ? -10.148 -49.781 -12.273 1 97.56 252 ARG B O 1
ATOM 5944 N N . LYS B 1 253 ? -9.93 -47.625 -11.516 1 96.19 253 LYS B N 1
ATOM 5945 C CA . LYS B 1 253 ? -10.867 -47.75 -10.398 1 96.19 253 LYS B CA 1
ATOM 5946 C C . LYS B 1 253 ? -11.766 -46.5 -10.328 1 96.19 253 LYS B C 1
ATOM 5948 O O . LYS B 1 253 ? -11.438 -45.469 -10.891 1 96.19 253 LYS B O 1
ATOM 5953 N N . PRO B 1 254 ? -12.875 -46.688 -9.562 1 96.38 254 PRO B N 1
ATOM 5954 C CA . PRO B 1 254 ? -13.719 -45.5 -9.391 1 96.38 254 PRO B CA 1
ATOM 5955 C C . PRO B 1 254 ? -13.016 -44.406 -8.625 1 96.38 254 PRO B C 1
ATOM 5957 O O . PRO B 1 254 ? -12.266 -44.656 -7.676 1 96.38 254 PRO B O 1
ATOM 5960 N N . VAL B 1 255 ? -13.242 -43.188 -9.062 1 96.38 255 VAL B N 1
ATOM 5961 C CA . VAL B 1 255 ? -12.695 -42 -8.445 1 96.38 255 VAL B CA 1
ATOM 5962 C C . VAL B 1 255 ? -13.812 -41.219 -7.742 1 96.38 255 VAL B C 1
ATOM 5964 O O . VAL B 1 255 ? -14.852 -40.938 -8.336 1 96.38 255 VAL B O 1
ATOM 5967 N N . LYS B 1 256 ? -13.648 -40.906 -6.516 1 96.12 256 LYS B N 1
ATOM 5968 C CA . LYS B 1 256 ? -14.695 -40.188 -5.762 1 96.12 256 LYS B CA 1
ATOM 5969 C C . LYS B 1 256 ? -14.781 -38.719 -6.172 1 96.12 256 LYS B C 1
ATOM 5971 O O . LYS B 1 256 ? -15.883 -38.188 -6.305 1 96.12 256 LYS B O 1
ATOM 5976 N N . ARG B 1 257 ? -13.68 -38.094 -6.332 1 97.25 257 ARG B N 1
ATOM 5977 C CA . ARG B 1 257 ? -13.602 -36.688 -6.754 1 97.25 257 ARG B CA 1
ATOM 5978 C C . ARG B 1 257 ? -12.562 -36.5 -7.855 1 97.25 257 ARG B C 1
ATOM 5980 O O . ARG B 1 257 ? -11.359 -36.594 -7.605 1 97.25 257 ARG B O 1
ATOM 5987 N N . LEU B 1 258 ? -13.094 -36.281 -9.031 1 98.19 258 LEU B N 1
ATOM 5988 C CA . LEU B 1 258 ? -12.234 -36.031 -10.195 1 98.19 258 LEU B CA 1
ATOM 5989 C C . LEU B 1 258 ? -12.078 -34.531 -10.453 1 98.19 258 LEU B C 1
ATOM 5991 O O . LEU B 1 258 ? -13.023 -33.875 -10.891 1 98.19 258 LEU B O 1
ATOM 5995 N N . GLY B 1 259 ? -10.922 -34 -10.164 1 98.62 259 GLY B N 1
ATOM 5996 C CA . GLY B 1 259 ? -10.656 -32.594 -10.445 1 98.62 259 GLY B CA 1
ATOM 5997 C C . GLY B 1 259 ? -10.016 -32.375 -11.805 1 98.62 259 GLY B C 1
ATOM 5998 O O . GLY B 1 259 ? -8.867 -32.75 -12.023 1 98.62 259 GLY B O 1
ATOM 5999 N N . VAL B 1 260 ? -10.727 -31.688 -12.656 1 98.56 260 VAL B N 1
ATOM 6000 C CA . VAL B 1 260 ? -10.273 -31.422 -14.016 1 98.56 260 VAL B CA 1
ATOM 6001 C C . VAL B 1 260 ? -9.664 -30.016 -14.094 1 98.56 260 VAL B C 1
ATOM 6003 O O . VAL B 1 260 ? -10.188 -29.078 -13.5 1 98.56 260 VAL B O 1
ATOM 6006 N N . ALA B 1 261 ? -8.57 -29.891 -14.828 1 98.81 261 ALA B N 1
ATOM 6007 C CA . ALA B 1 261 ? -7.836 -28.641 -15.023 1 98.81 261 ALA B CA 1
ATOM 6008 C C . ALA B 1 261 ? -7.484 -28 -13.688 1 98.81 261 ALA B C 1
ATOM 6010 O O . ALA B 1 261 ? -7.754 -26.812 -13.469 1 98.81 261 ALA B O 1
ATOM 6011 N N . PRO B 1 262 ? -6.828 -28.781 -12.852 1 98.88 262 PRO B N 1
ATOM 6012 C CA . PRO B 1 262 ? -6.531 -28.25 -11.516 1 98.88 262 PRO B CA 1
ATOM 6013 C C . PRO B 1 262 ? -5.477 -27.156 -11.539 1 98.88 262 PRO B C 1
ATOM 6015 O O . PRO B 1 262 ? -4.516 -27.219 -12.312 1 98.88 262 PRO B O 1
ATOM 6018 N N . LEU B 1 263 ? -5.707 -26.172 -10.719 1 98.94 263 LEU B N 1
ATOM 6019 C CA . LEU B 1 263 ? -4.738 -25.109 -10.414 1 98.94 263 LEU B CA 1
ATOM 6020 C C . LEU B 1 263 ? -4.301 -25.188 -8.953 1 98.94 263 LEU B C 1
ATOM 6022 O O . LEU B 1 263 ? -5.117 -25.438 -8.07 1 98.94 263 LEU B O 1
ATOM 6026 N N . THR B 1 264 ? -3.02 -25.062 -8.766 1 98.81 264 THR B N 1
ATOM 6027 C CA . THR B 1 264 ? -2.445 -25.047 -7.426 1 98.81 264 THR B CA 1
ATOM 6028 C C . THR B 1 264 ? -1.659 -23.766 -7.176 1 98.81 264 THR B C 1
ATOM 6030 O O . THR B 1 264 ? -0.803 -23.391 -7.98 1 98.81 264 THR B O 1
ATOM 6033 N N . SER B 1 265 ? -1.986 -23.125 -6.07 1 98.81 265 SER B N 1
ATOM 6034 C CA . SER B 1 265 ? -1.397 -21.812 -5.77 1 98.81 265 SER B CA 1
ATOM 6035 C C . SER B 1 265 ? -1.053 -21.703 -4.289 1 98.81 265 SER B C 1
ATOM 6037 O O . SER B 1 265 ? -1.099 -22.688 -3.553 1 98.81 265 SER B O 1
ATOM 6039 N N . MET B 1 266 ? -0.511 -20.547 -3.953 1 98.81 266 MET B N 1
ATOM 6040 C CA . MET B 1 266 ? -0.093 -20.266 -2.582 1 98.81 266 MET B CA 1
ATOM 6041 C C . MET B 1 266 ? -0.69 -18.953 -2.092 1 98.81 266 MET B C 1
ATOM 6043 O O . MET B 1 266 ? -0.681 -17.953 -2.814 1 98.81 266 MET B O 1
ATOM 6047 N N . TYR B 1 267 ? -1.267 -19.016 -0.92 1 98.75 267 TYR B N 1
ATOM 6048 C CA . TYR B 1 267 ? -1.788 -17.828 -0.252 1 98.75 267 TYR B CA 1
ATOM 6049 C C . TYR B 1 267 ? -1.48 -17.859 1.24 1 98.75 267 TYR B C 1
ATOM 6051 O O . TYR B 1 267 ? -2.039 -18.688 1.977 1 98.75 267 TYR B O 1
ATOM 6059 N N . LEU B 1 268 ? -0.63 -16.953 1.678 1 98.56 268 LEU B N 1
ATOM 6060 C CA . LEU B 1 268 ? -0.302 -16.891 3.098 1 98.56 268 LEU B CA 1
ATOM 6061 C C . LEU B 1 268 ? -1.13 -15.828 3.803 1 98.56 268 LEU B C 1
ATOM 6063 O O . LEU B 1 268 ? -1.82 -16.109 4.781 1 98.56 268 LEU B O 1
ATOM 6067 N N . PHE B 1 269 ? -1.064 -14.594 3.377 1 97.94 269 PHE B N 1
ATOM 6068 C CA . PHE B 1 269 ? -1.91 -13.516 3.879 1 97.94 269 PHE B CA 1
ATOM 6069 C C . PHE B 1 269 ? -2.033 -12.398 2.848 1 97.94 269 PHE B C 1
ATOM 6071 O O . PHE B 1 269 ? -1.288 -12.367 1.866 1 97.94 269 PHE B O 1
ATOM 6078 N N . GLY B 1 270 ? -3.035 -11.562 2.971 1 97.19 270 GLY B N 1
ATOM 6079 C CA . GLY B 1 270 ? -3.309 -10.43 2.104 1 97.19 270 GLY B CA 1
ATOM 6080 C C . GLY B 1 270 ? -4.125 -9.344 2.783 1 97.19 270 GLY B C 1
ATOM 6081 O O . GLY B 1 270 ? -4.023 -9.148 3.998 1 97.19 270 GLY B O 1
ATOM 6082 N N . GLU B 1 271 ? -4.844 -8.539 2.023 1 96.06 271 GLU B N 1
ATOM 6083 C CA . GLU B 1 271 ? -5.551 -7.375 2.539 1 96.06 271 GLU B CA 1
ATOM 6084 C C . GLU B 1 271 ? -6.719 -7.789 3.432 1 96.06 271 GLU B C 1
ATOM 6086 O O . GLU B 1 271 ? -7.098 -7.051 4.348 1 96.06 271 GLU B O 1
ATOM 6091 N N . ASN B 1 272 ? -7.316 -8.961 3.141 1 95.94 272 ASN B N 1
ATOM 6092 C CA . ASN B 1 272 ? -8.484 -9.406 3.887 1 95.94 272 ASN B CA 1
ATOM 6093 C C . ASN B 1 272 ? -8.086 -10.234 5.109 1 95.94 272 ASN B C 1
ATOM 6095 O O . ASN B 1 272 ? -8.938 -10.562 5.945 1 95.94 272 ASN B O 1
ATOM 6099 N N . ASP B 1 273 ? -6.855 -10.625 5.215 1 92.5 273 ASP B N 1
ATOM 6100 C CA . ASP B 1 273 ? -6.309 -11.344 6.363 1 92.5 273 ASP B CA 1
ATOM 6101 C C . ASP B 1 273 ? -4.844 -10.977 6.594 1 92.5 273 ASP B C 1
ATOM 6103 O O . ASP B 1 273 ? -3.951 -11.789 6.332 1 92.5 273 ASP B O 1
ATOM 6107 N N . ARG B 1 274 ? -4.613 -9.953 7.258 1 90.75 274 ARG B N 1
ATOM 6108 C CA . ARG B 1 274 ? -3.301 -9.32 7.363 1 90.75 274 ARG B CA 1
ATOM 6109 C C . ARG B 1 274 ? -2.328 -10.203 8.133 1 90.75 274 ARG B C 1
ATOM 6111 O O . ARG B 1 274 ? -2.701 -10.828 9.133 1 90.75 274 ARG B O 1
ATOM 6118 N N . GLY B 1 275 ? -1.114 -10.227 7.68 1 89.5 275 GLY B N 1
ATOM 6119 C CA . GLY B 1 275 ? -0.051 -10.969 8.336 1 89.5 275 GLY B CA 1
ATOM 6120 C C . GLY B 1 275 ? 0.468 -10.297 9.586 1 89.5 275 GLY B C 1
ATOM 6121 O O . GLY B 1 275 ? 0.031 -9.195 9.93 1 89.5 275 GLY B O 1
ATOM 6122 N N . SER B 1 276 ? 1.436 -10.977 10.156 1 90.56 276 SER B N 1
ATOM 6123 C CA . SER B 1 276 ? 2.088 -10.477 11.359 1 90.56 276 SER B CA 1
ATOM 6124 C C . SER B 1 276 ? 2.961 -9.266 11.055 1 90.56 276 SER B C 1
ATOM 6126 O O . SER B 1 276 ? 3.504 -9.148 9.961 1 90.56 276 SER B O 1
ATOM 6128 N N . ALA B 1 277 ? 3.1 -8.398 12.094 1 88.69 277 ALA B N 1
ATOM 6129 C CA . ALA B 1 277 ? 3.99 -7.246 11.969 1 88.69 277 ALA B CA 1
ATOM 6130 C C . ALA B 1 277 ? 5.449 -7.688 11.891 1 88.69 277 ALA B C 1
ATOM 6132 O O . ALA B 1 277 ? 6.324 -6.898 11.531 1 88.69 277 ALA B O 1
ATOM 6133 N N . GLU B 1 278 ? 5.707 -8.922 12.148 1 93.25 278 GLU B N 1
ATOM 6134 C CA . GLU B 1 278 ? 7.066 -9.453 12.109 1 93.25 278 GLU B CA 1
ATOM 6135 C C . GLU B 1 278 ? 7.527 -9.688 10.672 1 93.25 278 GLU B C 1
ATOM 6137 O O . GLU B 1 278 ? 8.703 -9.984 10.43 1 93.25 278 GLU B O 1
ATOM 6142 N N . ASP B 1 279 ? 6.656 -9.664 9.797 1 95.5 279 ASP B N 1
ATOM 6143 C CA . ASP B 1 279 ? 6.93 -9.688 8.367 1 95.5 279 ASP B CA 1
ATOM 6144 C C . ASP B 1 279 ? 6.672 -8.32 7.734 1 95.5 279 ASP B C 1
ATOM 6146 O O . ASP B 1 279 ? 5.562 -7.793 7.816 1 95.5 279 ASP B O 1
ATOM 6150 N N . PHE B 1 280 ? 7.691 -7.688 7.109 1 96.56 280 PHE B N 1
ATOM 6151 C CA . PHE B 1 280 ? 7.543 -6.324 6.613 1 96.56 280 PHE B CA 1
ATOM 6152 C C . PHE B 1 280 ? 6.672 -6.293 5.363 1 96.56 280 PHE B C 1
ATOM 6154 O O . PHE B 1 280 ? 6.23 -5.227 4.934 1 96.56 280 PHE B O 1
ATOM 6161 N N . ARG B 1 281 ? 6.438 -7.453 4.758 1 97.44 281 ARG B N 1
ATOM 6162 C CA . ARG B 1 281 ? 5.629 -7.527 3.543 1 97.44 281 ARG B CA 1
ATOM 6163 C C . ARG B 1 281 ? 4.145 -7.422 3.863 1 97.44 281 ARG B C 1
ATOM 6165 O O . ARG B 1 281 ? 3.641 -8.125 4.742 1 97.44 281 ARG B O 1
ATOM 6172 N N . PRO B 1 282 ? 3.436 -6.547 2.992 1 96.69 282 PRO B N 1
ATOM 6173 C CA . PRO B 1 282 ? 2 -6.418 3.254 1 96.69 282 PRO B CA 1
ATOM 6174 C C . PRO B 1 282 ? 1.207 -7.648 2.822 1 96.69 282 PRO B C 1
ATOM 6176 O O . PRO B 1 282 ? 0.242 -8.031 3.49 1 96.69 282 PRO B O 1
ATOM 6179 N N . GLU B 1 283 ? 1.566 -8.234 1.692 1 98 283 GLU B N 1
ATOM 6180 C CA . GLU B 1 283 ? 0.923 -9.438 1.168 1 98 283 GLU B CA 1
ATOM 6181 C C . GLU B 1 283 ? 1.956 -10.477 0.749 1 98 283 GLU B C 1
ATOM 6183 O O . GLU B 1 283 ? 3.035 -10.133 0.264 1 98 283 GLU B O 1
ATOM 6188 N N . VAL B 1 284 ? 1.586 -11.742 0.95 1 98.62 284 VAL B N 1
ATOM 6189 C CA . VAL B 1 284 ? 2.422 -12.859 0.528 1 98.62 284 VAL B CA 1
ATOM 6190 C C . VAL B 1 284 ? 1.552 -13.961 -0.083 1 98.62 284 VAL B C 1
ATOM 6192 O O . VAL B 1 284 ? 0.938 -14.75 0.639 1 98.62 284 VAL B O 1
ATOM 6195 N N . HIS B 1 285 ? 1.473 -13.961 -1.373 1 98.75 285 HIS B N 1
ATOM 6196 C CA . HIS B 1 285 ? 0.696 -14.984 -2.064 1 98.75 285 HIS B CA 1
ATOM 6197 C C . HIS B 1 285 ? 0.949 -14.945 -3.568 1 98.75 285 HIS B C 1
ATOM 6199 O O . HIS B 1 285 ? 1.41 -13.93 -4.098 1 98.75 285 HIS B O 1
ATOM 6205 N N . ASP B 1 286 ? 0.634 -16.047 -4.23 1 98.75 286 ASP B N 1
ATOM 6206 C CA . ASP B 1 286 ? 0.793 -16.172 -5.676 1 98.75 286 ASP B CA 1
ATOM 6207 C C . ASP B 1 286 ? -0.5 -15.812 -6.402 1 98.75 286 ASP B C 1
ATOM 6209 O O . ASP B 1 286 ? -0.487 -15.555 -7.609 1 98.75 286 ASP B O 1
ATOM 6213 N N . SER B 1 287 ? -1.624 -15.898 -5.715 1 98.88 287 SER B N 1
ATOM 6214 C CA . SER B 1 287 ? -2.924 -15.555 -6.277 1 98.88 287 SER B CA 1
ATOM 6215 C C . SER B 1 287 ? -3.787 -14.812 -5.262 1 98.88 287 SER B C 1
ATOM 6217 O O . SER B 1 287 ? -3.773 -15.141 -4.07 1 98.88 287 SER B O 1
ATOM 6219 N N . ASP B 1 288 ? -4.625 -13.922 -5.801 1 98.56 288 ASP B N 1
ATOM 6220 C CA . ASP B 1 288 ? -5.52 -13.109 -4.977 1 98.56 288 ASP B CA 1
ATOM 6221 C C . ASP B 1 288 ? -6.855 -13.82 -4.77 1 98.56 288 ASP B C 1
ATOM 6223 O O . ASP B 1 288 ? -7.527 -13.602 -3.756 1 98.56 288 ASP B O 1
ATOM 6227 N N . GLY B 1 289 ? -7.258 -14.523 -5.832 1 98.75 289 GLY B N 1
ATOM 6228 C CA . GLY B 1 289 ? -8.609 -15.031 -5.715 1 98.75 289 GLY B CA 1
ATOM 6229 C C . GLY B 1 289 ? -8.992 -15.977 -6.844 1 98.75 289 GLY B C 1
ATOM 6230 O O . GLY B 1 289 ? -8.211 -16.188 -7.77 1 98.75 289 GLY B O 1
ATOM 6231 N N . LEU B 1 290 ? -10.227 -16.531 -6.684 1 98.88 290 LEU B N 1
ATOM 6232 C CA . LEU B 1 290 ? -10.852 -17.391 -7.676 1 98.88 290 LEU B CA 1
ATOM 6233 C C . LEU B 1 290 ? -11.875 -16.625 -8.5 1 98.88 290 LEU B C 1
ATOM 6235 O O . LEU B 1 290 ? -12.711 -15.914 -7.953 1 98.88 290 LEU B O 1
ATOM 6239 N N . LEU B 1 291 ? -11.758 -16.781 -9.766 1 97.94 291 LEU B N 1
ATOM 6240 C CA . LEU B 1 291 ? -12.75 -16.25 -10.695 1 97.94 291 LEU B CA 1
ATOM 6241 C C . LEU B 1 291 ? -13.625 -17.375 -11.25 1 97.94 291 LEU B C 1
ATOM 6243 O O . LEU B 1 291 ? -13.125 -18.438 -11.609 1 97.94 291 LEU B O 1
ATOM 6247 N N . LEU B 1 292 ? -14.898 -17.156 -11.273 1 97.25 292 LEU B N 1
ATOM 6248 C CA . LEU B 1 292 ? -15.844 -17.984 -12.023 1 97.25 292 LEU B CA 1
ATOM 6249 C C . LEU B 1 292 ? -16.625 -17.141 -13.023 1 97.25 292 LEU B C 1
ATOM 6251 O O . LEU B 1 292 ? -17.281 -16.172 -12.633 1 97.25 292 LEU B O 1
ATOM 6255 N N . TRP B 1 293 ? -16.5 -17.484 -14.203 1 94.19 293 TRP B N 1
ATOM 6256 C CA . TRP B 1 293 ? -17.312 -16.922 -15.266 1 94.1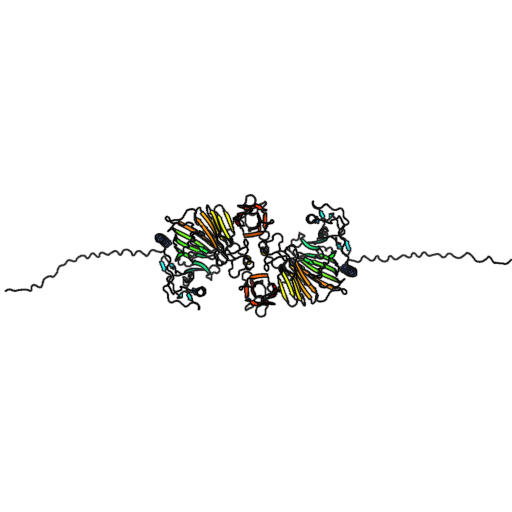9 293 TRP B CA 1
ATOM 6257 C C . TRP B 1 293 ? -18.312 -17.953 -15.797 1 94.19 293 TRP B C 1
ATOM 6259 O O . TRP B 1 293 ? -17.938 -18.828 -16.578 1 94.19 293 TRP B O 1
ATOM 6269 N N . MET B 1 294 ? -19.5 -17.703 -15.453 1 90.94 294 MET B N 1
ATOM 6270 C CA . MET B 1 294 ? -20.547 -18.672 -15.797 1 90.94 294 MET B CA 1
ATOM 6271 C C . MET B 1 294 ? -21.109 -18.391 -17.188 1 90.94 294 MET B C 1
ATOM 6273 O O . MET B 1 294 ? -21.062 -17.266 -17.672 1 90.94 294 MET B O 1
ATOM 6277 N N . LYS B 1 295 ? -21.672 -19.375 -17.781 1 87.81 295 LYS B N 1
ATOM 6278 C CA . LYS B 1 295 ? -22.266 -19.234 -19.109 1 87.81 295 LYS B CA 1
ATOM 6279 C C . LYS B 1 295 ? -23.469 -18.297 -19.062 1 87.81 295 LYS B C 1
ATOM 6281 O O . LYS B 1 295 ? -23.781 -17.625 -20.062 1 87.81 295 LYS B O 1
ATOM 6286 N N . GLY B 1 296 ? -24.125 -18.219 -17.938 1 84.94 296 GLY B N 1
ATOM 6287 C CA . GLY B 1 296 ? -25.25 -17.312 -17.781 1 84.94 296 GLY B CA 1
ATOM 6288 C C . GLY B 1 296 ? -24.828 -15.859 -17.656 1 84.94 296 GLY B C 1
ATOM 6289 O O . GLY B 1 296 ? -25.688 -14.961 -17.609 1 84.94 296 GLY B O 1
ATOM 6290 N N . GLY B 1 297 ? -23.547 -15.641 -17.578 1 86.5 297 GLY B N 1
ATOM 6291 C CA . GLY B 1 297 ? -23.047 -14.281 -17.609 1 86.5 297 GLY B CA 1
ATOM 6292 C C . GLY B 1 297 ? -22.516 -13.812 -16.266 1 86.5 297 GLY B C 1
ATOM 6293 O O . GLY B 1 297 ? -21.797 -12.82 -16.172 1 86.5 297 GLY B O 1
ATOM 6294 N N . GLU B 1 298 ? -22.781 -14.531 -15.266 1 88.12 298 GLU B N 1
ATOM 6295 C CA . GLU B 1 298 ? -22.359 -14.078 -13.945 1 88.12 298 GLU B CA 1
ATOM 6296 C C . GLU B 1 298 ? -20.859 -14.266 -13.75 1 88.12 298 GLU B C 1
ATOM 6298 O O . GLU B 1 298 ? -20.312 -15.312 -14.094 1 88.12 298 GLU B O 1
ATOM 6303 N N . HIS B 1 299 ? -20.266 -13.172 -13.312 1 92.69 299 HIS B N 1
ATOM 6304 C CA . HIS B 1 299 ? -18.891 -13.195 -12.828 1 92.69 299 HIS B CA 1
ATOM 6305 C C . HIS B 1 299 ? -18.844 -13.242 -11.305 1 92.69 299 HIS B C 1
ATOM 6307 O O . HIS B 1 299 ? -19.375 -12.359 -10.633 1 92.69 299 HIS B O 1
ATOM 6313 N N . LEU B 1 300 ? -18.25 -14.289 -10.859 1 97.12 300 LEU B N 1
ATOM 6314 C CA . LEU B 1 300 ? -18.078 -14.414 -9.422 1 97.12 300 LEU B CA 1
ATOM 6315 C C . LEU B 1 300 ? -16.609 -14.312 -9.039 1 97.12 300 LEU B C 1
ATOM 6317 O O . LEU B 1 300 ? -15.75 -14.891 -9.711 1 97.12 300 LEU B O 1
ATOM 6321 N N . TRP B 1 301 ? -16.344 -13.461 -8.031 1 98.44 301 TRP B N 1
ATOM 6322 C CA . TRP B 1 301 ? -14.992 -13.297 -7.504 1 98.44 301 TRP B CA 1
ATOM 6323 C C . TRP B 1 301 ? -14.93 -13.719 -6.039 1 98.44 301 TRP B C 1
ATOM 6325 O O . TRP B 1 301 ? -15.695 -13.227 -5.211 1 98.44 301 TRP B O 1
ATOM 6335 N N . ARG B 1 302 ? -14.039 -14.656 -5.781 1 98.56 302 ARG B N 1
ATOM 6336 C CA . ARG B 1 302 ? -13.844 -15.18 -4.43 1 98.56 302 ARG B CA 1
ATOM 6337 C C . ARG B 1 302 ? -12.422 -14.906 -3.941 1 98.56 302 ARG B C 1
ATOM 6339 O O . ARG B 1 302 ? -11.508 -15.688 -4.207 1 98.56 302 ARG B O 1
ATOM 6346 N N . PRO B 1 303 ? -12.227 -13.852 -3.064 1 98.69 303 PRO B N 1
ATOM 6347 C CA . PRO B 1 303 ? -10.891 -13.664 -2.488 1 98.69 303 PRO B CA 1
ATOM 6348 C C . PRO B 1 303 ? -10.422 -14.875 -1.684 1 98.69 303 PRO B C 1
ATOM 6350 O O . PRO B 1 303 ? -11.227 -15.5 -0.981 1 98.69 303 PRO B O 1
ATOM 6353 N N . LEU B 1 304 ? -9.133 -15.203 -1.831 1 98.75 304 LEU B N 1
ATOM 6354 C CA . LEU B 1 304 ? -8.57 -16.328 -1.106 1 98.75 304 LEU B CA 1
ATOM 6355 C C . LEU B 1 304 ? -8.328 -15.977 0.356 1 98.75 304 LEU B C 1
ATOM 6357 O O . LEU B 1 304 ? -8.266 -14.797 0.71 1 98.75 304 LEU B O 1
ATOM 6361 N N . GLN B 1 305 ? -8.258 -17.062 1.143 1 97.5 305 GLN B N 1
ATOM 6362 C CA . GLN B 1 305 ? -7.934 -16.953 2.561 1 97.5 305 GLN B CA 1
ATOM 6363 C C . GLN B 1 305 ? -6.977 -18.062 2.988 1 97.5 305 GLN B C 1
ATOM 6365 O O . GLN B 1 305 ? -6.777 -19.031 2.254 1 97.5 305 GLN B O 1
ATOM 6370 N N . ASN B 1 306 ? -6.309 -17.828 4.117 1 97.94 306 ASN B N 1
ATOM 6371 C CA . ASN B 1 306 ? -5.586 -18.844 4.852 1 97.94 306 ASN B CA 1
ATOM 6372 C C . ASN B 1 306 ? -6.293 -19.219 6.156 1 97.94 306 ASN B C 1
ATOM 6374 O O . ASN B 1 306 ? -5.91 -18.75 7.227 1 97.94 306 ASN B O 1
ATOM 6378 N N . PRO B 1 307 ? -7.34 -20.078 6.008 1 96.06 307 PRO B N 1
ATOM 6379 C CA . PRO B 1 307 ? -8.203 -20.359 7.156 1 96.06 307 PRO B CA 1
ATOM 6380 C C . PRO B 1 307 ? -7.508 -21.172 8.234 1 96.06 307 PRO B C 1
ATOM 6382 O O . PRO B 1 307 ? -6.445 -21.75 7.988 1 96.06 307 PRO B O 1
ATOM 6385 N N . SER B 1 308 ? -8.117 -21.234 9.414 1 94.69 308 SER B N 1
ATOM 6386 C CA . SER B 1 308 ? -7.555 -22 10.523 1 94.69 308 SER B CA 1
ATOM 6387 C C . SER B 1 308 ? -7.836 -23.484 10.359 1 94.69 308 SER B C 1
ATOM 6389 O O . SER B 1 308 ? -7.164 -24.328 10.969 1 94.69 308 SER B O 1
ATOM 6391 N N . GLN B 1 309 ? -8.852 -23.781 9.539 1 95.31 309 GLN B N 1
ATOM 6392 C CA . GLN B 1 309 ? -9.195 -25.156 9.219 1 95.31 309 GLN B CA 1
ATOM 6393 C C . GLN B 1 309 ? -9.383 -25.344 7.719 1 95.31 309 GLN B C 1
ATOM 6395 O O . GLN B 1 309 ? -9.641 -24.375 6.996 1 95.31 309 GLN B O 1
ATOM 6400 N N . LEU B 1 310 ? -9.242 -26.594 7.316 1 96.19 310 LEU B N 1
ATOM 6401 C CA . LEU B 1 310 ? -9.461 -26.922 5.91 1 96.19 310 LEU B CA 1
ATOM 6402 C C . LEU B 1 310 ? -10.828 -26.406 5.449 1 96.19 310 LEU B C 1
ATOM 6404 O O . LEU B 1 310 ? -11.836 -26.625 6.121 1 96.19 310 LEU B O 1
ATOM 6408 N N . SER B 1 311 ? -10.789 -25.656 4.387 1 96.75 311 SER B N 1
ATOM 6409 C CA . SER B 1 311 ? -12.031 -25.125 3.83 1 96.75 311 SER B CA 1
ATOM 6410 C C . SER B 1 311 ? -12.219 -25.562 2.381 1 96.75 311 SER B C 1
ATOM 6412 O O . SER B 1 311 ? -11.312 -25.406 1.558 1 96.75 311 SER B O 1
ATOM 6414 N N . VAL B 1 312 ? -13.383 -26.141 2.041 1 96.88 312 VAL B N 1
ATOM 6415 C CA . VAL B 1 312 ? -13.742 -26.531 0.679 1 96.88 312 VAL B CA 1
ATOM 6416 C C . VAL B 1 312 ? -15.016 -25.797 0.256 1 96.88 312 VAL B C 1
ATOM 6418 O O . VAL B 1 312 ? -16.062 -25.953 0.881 1 96.88 312 VAL B O 1
ATOM 6421 N N . SER B 1 313 ? -14.891 -24.969 -0.709 1 97.5 313 SER B N 1
ATOM 6422 C CA . SER B 1 313 ? -16.047 -24.297 -1.303 1 97.5 313 SER B CA 1
ATOM 6423 C C . SER B 1 313 ? -16.422 -24.922 -2.637 1 97.5 313 SER B C 1
ATOM 6425 O O . SER B 1 313 ? -15.562 -25.219 -3.461 1 97.5 313 SER B O 1
ATOM 6427 N N . SER B 1 314 ? -17.703 -25.125 -2.803 1 97.44 314 SER B N 1
ATOM 6428 C CA . SER B 1 314 ? -18.219 -25.734 -4.031 1 97.44 314 SER B CA 1
ATOM 6429 C C . SER B 1 314 ? -19.203 -24.797 -4.734 1 97.44 314 SER B C 1
ATOM 6431 O O . SER B 1 314 ? -20.172 -24.328 -4.129 1 97.44 314 SER B O 1
ATOM 6433 N N . PHE B 1 315 ? -18.969 -24.547 -5.988 1 97.31 315 PHE B N 1
ATOM 6434 C CA . PHE B 1 315 ? -19.828 -23.688 -6.801 1 97.31 315 PHE B CA 1
ATOM 6435 C C . PHE B 1 315 ? -20.469 -24.469 -7.934 1 97.31 315 PHE B C 1
ATOM 6437 O O . PHE B 1 315 ? -19.797 -24.844 -8.891 1 97.31 315 PHE B O 1
ATOM 6444 N N . GLN B 1 316 ? -21.719 -24.609 -7.832 1 95.81 316 GLN B N 1
ATOM 6445 C CA . GLN B 1 316 ? -22.422 -25.344 -8.867 1 95.81 316 GLN B CA 1
ATOM 6446 C C . GLN B 1 316 ? -22.5 -24.547 -10.164 1 95.81 316 GLN B C 1
ATOM 6448 O O . GLN B 1 316 ? -22.797 -23.344 -10.141 1 95.81 316 GLN B O 1
ATOM 6453 N N . VAL B 1 317 ? -22.188 -25.266 -11.242 1 94.62 317 VAL B N 1
ATOM 6454 C CA . VAL B 1 317 ? -22.219 -24.594 -12.539 1 94.62 317 VAL B CA 1
ATOM 6455 C C . VAL B 1 317 ? -22.969 -25.453 -13.555 1 94.62 317 VAL B C 1
ATOM 6457 O O . VAL B 1 317 ? -22.719 -26.656 -13.648 1 94.62 317 VAL B O 1
ATOM 6460 N N . LYS B 1 318 ? -23.891 -24.875 -14.273 1 92.38 318 LYS B N 1
ATOM 6461 C CA . LYS B 1 318 ? -24.562 -25.578 -15.375 1 92.38 318 LYS B CA 1
ATOM 6462 C C . LYS B 1 318 ? -23.703 -25.547 -16.641 1 92.38 318 LYS B C 1
ATOM 6464 O O . LYS B 1 318 ? -23.828 -26.406 -17.5 1 92.38 318 LYS B O 1
ATOM 6469 N N . GLY B 1 319 ? -22.922 -24.594 -16.703 1 91.62 319 GLY B N 1
ATOM 6470 C CA . GLY B 1 319 ? -21.953 -24.328 -17.734 1 91.62 319 GLY B CA 1
ATOM 6471 C C . GLY B 1 319 ? -20.906 -23.297 -17.344 1 91.62 319 GLY B C 1
ATOM 6472 O O . GLY B 1 319 ? -21.219 -22.328 -16.656 1 91.62 319 GLY B O 1
ATOM 6473 N N . LEU B 1 320 ? -19.734 -23.594 -17.891 1 93.06 320 LEU B N 1
ATOM 6474 C CA . LEU B 1 320 ? -18.625 -22.719 -17.516 1 93.06 320 LEU B CA 1
ATOM 6475 C C . LEU B 1 320 ? -18.031 -22.031 -18.75 1 93.06 320 LEU B C 1
ATOM 6477 O O . LEU B 1 320 ? -17.766 -22.688 -19.766 1 93.06 320 LEU B O 1
ATOM 6481 N N . ARG B 1 321 ? -17.938 -20.719 -18.641 1 93.5 321 ARG B N 1
ATOM 6482 C CA . ARG B 1 321 ? -17.141 -20 -19.641 1 93.5 321 ARG B CA 1
ATOM 6483 C C . ARG B 1 321 ? -15.656 -20.031 -19.266 1 93.5 321 ARG B C 1
ATOM 6485 O O . ARG B 1 321 ? -14.797 -20.188 -20.125 1 93.5 321 ARG B O 1
ATOM 6492 N N . ALA B 1 322 ? -15.438 -19.812 -17.969 1 96.56 322 ALA B N 1
ATOM 6493 C CA . ALA B 1 322 ? -14.07 -19.875 -17.484 1 96.56 322 ALA B CA 1
ATOM 6494 C C . ALA B 1 322 ? -14.031 -19.922 -15.953 1 96.56 322 ALA B C 1
ATOM 6496 O O . ALA B 1 322 ? -14.992 -19.516 -15.289 1 96.56 322 ALA B O 1
ATOM 6497 N N . PHE B 1 323 ? -13 -20.422 -15.438 1 98.12 323 PHE B N 1
ATOM 6498 C CA . PHE B 1 323 ? -12.609 -20.203 -14.055 1 98.12 323 PHE B CA 1
ATOM 6499 C C . PHE B 1 323 ? -11.094 -20.016 -13.945 1 98.12 323 PHE B C 1
ATOM 6501 O O . PHE B 1 323 ? -10.367 -20.219 -14.914 1 98.12 323 PHE B O 1
ATOM 6508 N N . GLY B 1 324 ? -10.625 -19.531 -12.82 1 98.69 324 GLY B N 1
ATOM 6509 C CA . GLY B 1 324 ? -9.188 -19.328 -12.719 1 98.69 324 GLY B CA 1
ATOM 6510 C C . GLY B 1 324 ? -8.758 -18.828 -11.359 1 98.69 324 GLY B C 1
ATOM 6511 O O . GLY B 1 324 ? -9.578 -18.359 -10.57 1 98.69 324 GLY B O 1
ATOM 6512 N N . LEU B 1 325 ? -7.539 -19.047 -11.039 1 98.94 325 LEU B N 1
ATOM 6513 C CA . LEU B 1 325 ? -6.867 -18.375 -9.93 1 98.94 325 LEU B CA 1
ATOM 6514 C C . LEU B 1 325 ? -6.051 -17.188 -10.43 1 98.94 325 LEU B C 1
ATOM 6516 O O . LEU B 1 325 ? -5.172 -17.344 -11.281 1 98.94 325 LEU B O 1
ATOM 6520 N N . LEU B 1 326 ? -6.375 -16.047 -9.867 1 98.75 326 LEU B N 1
ATOM 6521 C CA . LEU B 1 326 ? -5.836 -14.828 -10.461 1 98.75 326 LEU B CA 1
ATOM 6522 C C . LEU B 1 326 ? -5.02 -14.031 -9.445 1 98.75 326 LEU B C 1
ATOM 6524 O O . LEU B 1 326 ? -5.395 -13.961 -8.266 1 98.75 326 LEU B O 1
ATOM 6528 N N . GLN B 1 327 ? -3.91 -13.523 -9.945 1 98.56 327 GLN B N 1
ATOM 6529 C CA . GLN B 1 327 ? -3.191 -12.438 -9.281 1 98.56 327 GLN B CA 1
ATOM 6530 C C . GLN B 1 327 ? -3.592 -11.078 -9.844 1 98.56 327 GLN B C 1
ATOM 6532 O O . GLN B 1 327 ? -2.912 -10.547 -10.719 1 98.56 327 GLN B O 1
ATOM 6537 N N . ARG B 1 328 ? -4.598 -10.555 -9.25 1 96.94 328 ARG B N 1
ATOM 6538 C CA . ARG B 1 328 ? -5.211 -9.344 -9.789 1 96.94 328 ARG B CA 1
ATOM 6539 C C . ARG B 1 328 ? -4.418 -8.102 -9.391 1 96.94 328 ARG B C 1
ATOM 6541 O O . ARG B 1 328 ? -4.258 -7.176 -10.188 1 96.94 328 ARG B O 1
ATOM 6548 N N . ASP B 1 329 ? -4.07 -8.047 -8.141 1 97.69 329 ASP B N 1
ATOM 6549 C CA . ASP B 1 329 ? -3.25 -6.934 -7.672 1 97.69 329 ASP B CA 1
ATOM 6550 C C . ASP B 1 329 ? -1.813 -7.062 -8.172 1 97.69 329 ASP B C 1
ATOM 6552 O O . ASP B 1 329 ? -1.088 -7.973 -7.766 1 97.69 329 ASP B O 1
ATOM 6556 N N . GLN B 1 330 ? -1.426 -6.152 -9.016 1 98 330 GLN B N 1
ATOM 6557 C CA . GLN B 1 330 ? -0.104 -6.262 -9.625 1 98 330 GLN B CA 1
ATOM 6558 C C . GLN B 1 330 ? 0.769 -5.062 -9.258 1 98 330 GLN B C 1
ATOM 6560 O O . GLN B 1 330 ? 1.737 -4.758 -9.961 1 98 330 GLN B O 1
ATOM 6565 N N . ALA B 1 331 ? 0.368 -4.324 -8.203 1 97.62 331 ALA B N 1
ATOM 6566 C CA . ALA B 1 331 ? 1.15 -3.188 -7.734 1 97.62 331 ALA B CA 1
ATOM 6567 C C . ALA B 1 331 ? 2.266 -3.639 -6.797 1 97.62 331 ALA B C 1
ATOM 6569 O O . ALA B 1 331 ? 2.006 -4.262 -5.766 1 97.62 331 ALA B O 1
ATOM 6570 N N . PHE B 1 332 ? 3.498 -3.258 -7.078 1 97.88 332 PHE B N 1
ATOM 6571 C CA . PHE B 1 332 ? 4.648 -3.709 -6.301 1 97.88 332 PHE B CA 1
ATOM 6572 C C . PHE B 1 332 ? 4.496 -3.324 -4.836 1 97.88 332 PHE B C 1
ATOM 6574 O O . PHE B 1 332 ? 4.801 -4.117 -3.945 1 97.88 332 PHE B O 1
ATOM 6581 N N . PRO B 1 333 ? 3.934 -2.096 -4.516 1 97.38 333 PRO B N 1
ATOM 6582 C CA . PRO B 1 333 ? 3.887 -1.705 -3.105 1 97.38 333 PRO B CA 1
ATOM 6583 C C . PRO B 1 333 ? 2.965 -2.598 -2.277 1 97.38 333 PRO B C 1
ATOM 6585 O O . PRO B 1 333 ? 3.037 -2.592 -1.046 1 97.38 333 PRO B O 1
ATOM 6588 N N . SER B 1 334 ? 2.135 -3.342 -2.91 1 97.69 334 SER B N 1
ATOM 6589 C CA . SER B 1 334 ? 1.254 -4.254 -2.188 1 97.69 334 SER B CA 1
ATOM 6590 C C . SER B 1 334 ? 2.027 -5.441 -1.626 1 97.69 334 SER B C 1
ATOM 6592 O O . SER B 1 334 ? 1.53 -6.156 -0.755 1 97.69 334 SER B O 1
ATOM 6594 N N . TYR B 1 335 ? 3.273 -5.609 -2.094 1 98.06 335 TYR B N 1
ATOM 6595 C CA . TYR B 1 335 ? 3.99 -6.832 -1.745 1 98.06 335 TYR B CA 1
ATOM 6596 C C . TYR B 1 335 ? 5.352 -6.512 -1.138 1 98.06 335 TYR B C 1
ATOM 6598 O O . TYR B 1 335 ? 5.793 -7.18 -0.201 1 98.06 335 TYR B O 1
ATOM 6606 N N . GLU B 1 336 ? 6.066 -5.625 -1.709 1 97.75 336 GLU B N 1
ATOM 6607 C CA . GLU B 1 336 ? 7.363 -5.137 -1.256 1 97.75 336 GLU B CA 1
ATOM 6608 C C . GLU B 1 336 ? 8.398 -6.258 -1.245 1 97.75 336 GLU B C 1
ATOM 6610 O O . GLU B 1 336 ? 9.312 -6.258 -0.416 1 97.75 336 GLU B O 1
ATOM 6615 N N . ASP B 1 337 ? 8.258 -7.27 -2.041 1 98.06 337 ASP B N 1
ATOM 6616 C CA . ASP B 1 337 ? 9.195 -8.383 -2.094 1 98.06 337 ASP B CA 1
ATOM 6617 C C . ASP B 1 337 ? 10.047 -8.328 -3.361 1 98.06 337 ASP B C 1
ATOM 6619 O O . ASP B 1 337 ? 9.57 -8.656 -4.449 1 98.06 337 ASP B O 1
ATOM 6623 N N . LEU B 1 338 ? 11.281 -7.961 -3.221 1 97.75 338 LEU B N 1
ATOM 6624 C CA . LEU B 1 338 ? 12.18 -7.797 -4.363 1 97.75 338 LEU B CA 1
ATOM 6625 C C . LEU B 1 338 ? 12.711 -9.148 -4.832 1 97.75 338 LEU B C 1
ATOM 6627 O O . LEU B 1 338 ? 13.273 -9.25 -5.926 1 97.75 338 LEU B O 1
ATOM 6631 N N . GLU B 1 339 ? 12.523 -10.156 -4.039 1 96.31 339 GLU B N 1
ATOM 6632 C CA . GLU B 1 339 ? 13.008 -11.477 -4.398 1 96.31 339 GLU B CA 1
ATOM 6633 C C . GLU B 1 339 ? 11.922 -12.297 -5.086 1 96.31 339 GLU B C 1
ATOM 6635 O O . GLU B 1 339 ? 12.086 -12.727 -6.23 1 96.31 339 GLU B O 1
ATOM 6640 N N . ALA B 1 340 ? 10.781 -12.445 -4.457 1 97.44 340 ALA B N 1
ATOM 6641 C CA . ALA B 1 340 ? 9.703 -13.273 -4.98 1 97.44 340 ALA B CA 1
ATOM 6642 C C . ALA B 1 340 ? 8.953 -12.562 -6.102 1 97.44 340 ALA B C 1
ATOM 6644 O O . ALA B 1 340 ? 8.438 -13.211 -7.016 1 97.44 340 ALA B O 1
ATOM 6645 N N . ARG B 1 341 ? 8.836 -11.258 -6.004 1 98.12 341 ARG B N 1
ATOM 6646 C CA . ARG B 1 341 ? 8.109 -10.43 -6.961 1 98.12 341 ARG B CA 1
ATOM 6647 C C . ARG B 1 341 ? 6.688 -10.953 -7.172 1 98.12 341 ARG B C 1
ATOM 6649 O O . ARG B 1 341 ? 6.246 -11.133 -8.305 1 98.12 341 ARG B O 1
ATOM 6656 N N . TYR B 1 342 ? 5.93 -11.039 -6.133 1 98.62 342 TYR B N 1
ATOM 6657 C CA . TYR B 1 342 ? 4.555 -11.516 -6.203 1 98.62 342 TYR B CA 1
ATOM 6658 C C . TYR B 1 342 ? 3.73 -10.672 -7.164 1 98.62 342 TYR B C 1
ATOM 6660 O O . TYR B 1 342 ? 2.764 -11.156 -7.758 1 98.62 342 TYR B O 1
ATOM 6668 N N . ASP B 1 343 ? 4.055 -9.43 -7.355 1 98.38 343 ASP B N 1
ATOM 6669 C CA . ASP B 1 343 ? 3.354 -8.508 -8.242 1 98.38 343 ASP B CA 1
ATOM 6670 C C . ASP B 1 343 ? 3.457 -8.953 -9.695 1 98.38 343 ASP B C 1
ATOM 6672 O O . ASP B 1 343 ? 2.709 -8.484 -10.555 1 98.38 343 ASP B O 1
ATOM 6676 N N . LYS B 1 344 ? 4.301 -9.922 -9.984 1 98.62 344 LYS B N 1
ATOM 6677 C CA . LYS B 1 344 ? 4.547 -10.32 -11.367 1 98.62 344 LYS B CA 1
ATOM 6678 C C . LYS B 1 344 ? 4.113 -11.766 -11.602 1 98.62 344 LYS B C 1
ATOM 6680 O O . LYS B 1 344 ? 4.406 -12.336 -12.656 1 98.62 344 LYS B O 1
ATOM 6685 N N . ARG B 1 345 ? 3.449 -12.328 -10.641 1 98.69 345 ARG B N 1
ATOM 6686 C CA . ARG B 1 345 ? 2.967 -13.695 -10.812 1 98.69 345 ARG B CA 1
ATOM 6687 C C . ARG B 1 345 ? 1.861 -13.758 -11.867 1 98.69 345 ARG B C 1
ATOM 6689 O O . ARG B 1 345 ? 1.006 -12.867 -11.922 1 98.69 345 ARG B O 1
ATOM 6696 N N . PRO B 1 346 ? 1.834 -14.797 -12.641 1 98.75 346 PRO B N 1
ATOM 6697 C CA . PRO B 1 346 ? 0.757 -14.906 -13.633 1 98.75 346 PRO B CA 1
ATOM 6698 C C . PRO B 1 346 ? -0.577 -15.312 -13.008 1 98.75 346 PRO B C 1
ATOM 6700 O O . PRO B 1 346 ? -0.602 -16.047 -12.023 1 98.75 346 PRO B O 1
ATOM 6703 N N . SER B 1 347 ? -1.573 -14.797 -13.562 1 98.75 347 SER B N 1
ATOM 6704 C CA . SER B 1 347 ? -2.898 -15.398 -13.445 1 98.75 347 SER B CA 1
ATOM 6705 C C . SER B 1 347 ? -3.066 -16.562 -14.43 1 98.75 347 SER B C 1
ATOM 6707 O O . SER B 1 347 ? -2.369 -16.625 -15.438 1 98.75 347 SER B O 1
ATOM 6709 N N . VAL B 1 348 ? -3.982 -17.453 -14.062 1 98.88 348 VAL B N 1
ATOM 6710 C CA . VAL B 1 348 ? -4.32 -18.516 -15.008 1 98.88 348 VAL B CA 1
ATOM 6711 C C . VAL B 1 348 ? -5.84 -18.609 -15.156 1 98.88 348 VAL B C 1
ATOM 6713 O O . VAL B 1 348 ? -6.559 -18.719 -14.156 1 98.88 348 VAL B O 1
ATOM 6716 N N . TRP B 1 349 ? -6.293 -18.516 -16.391 1 98.56 349 TRP B N 1
ATOM 6717 C CA . TRP B 1 349 ? -7.688 -18.75 -16.75 1 98.56 349 TRP B CA 1
ATOM 6718 C C . TRP B 1 349 ? -7.848 -20.109 -17.438 1 98.56 349 TRP B C 1
ATOM 6720 O O . TRP B 1 349 ? -7.117 -20.422 -18.375 1 98.56 349 TRP B O 1
ATOM 6730 N N . VAL B 1 350 ? -8.781 -20.859 -16.969 1 98.75 350 VAL B N 1
ATOM 6731 C CA . VAL B 1 350 ? -9.172 -22.109 -17.594 1 98.75 350 VAL B CA 1
ATOM 6732 C C . VAL B 1 350 ? -10.414 -21.891 -18.453 1 98.75 350 VAL B C 1
ATOM 6734 O O . VAL B 1 350 ? -11.469 -21.516 -17.953 1 98.75 350 VAL B O 1
ATOM 6737 N N . GLU B 1 351 ? -10.281 -22.094 -19.719 1 97.94 351 GLU B N 1
ATOM 6738 C CA . GLU B 1 351 ? -11.383 -21.953 -20.656 1 97.94 351 GLU B CA 1
ATOM 6739 C C . GLU B 1 351 ? -11.766 -23.312 -21.266 1 97.94 351 GLU B C 1
ATOM 6741 O O . GLU B 1 351 ? -11.047 -23.828 -22.125 1 97.94 351 GLU B O 1
ATOM 6746 N N . PRO B 1 352 ? -12.906 -23.828 -20.906 1 97.56 352 PRO B N 1
ATOM 6747 C CA . PRO B 1 352 ? -13.336 -25.078 -21.531 1 97.56 352 PRO B CA 1
ATOM 6748 C C . PRO B 1 352 ? -13.508 -24.969 -23.047 1 97.56 352 PRO B C 1
ATOM 6750 O O . PRO B 1 352 ? -13.977 -23.938 -23.531 1 97.56 352 PRO B O 1
ATOM 6753 N N . VAL B 1 353 ? -13.039 -25.938 -23.734 1 97.75 353 VAL B N 1
ATOM 6754 C CA . VAL B 1 353 ? -13.297 -26.062 -25.156 1 97.75 353 VAL B CA 1
ATOM 6755 C C . VAL B 1 353 ? -14.359 -27.141 -25.391 1 97.75 353 VAL B C 1
ATOM 6757 O O . VAL B 1 353 ? -14.219 -28.281 -24.938 1 97.75 353 VAL B O 1
ATOM 6760 N N . GLY B 1 354 ? -15.367 -26.734 -26.078 1 92.94 354 GLY B N 1
ATOM 6761 C CA . GLY B 1 354 ? -16.531 -27.625 -26.156 1 92.94 354 GLY B CA 1
ATOM 6762 C C . GLY B 1 354 ? -17.391 -27.562 -24.922 1 92.94 354 GLY B C 1
ATOM 6763 O O . GLY B 1 354 ? -17.328 -26.609 -24.141 1 92.94 354 GLY B O 1
ATOM 6764 N N . GLU B 1 355 ? -18.281 -28.562 -24.75 1 89.25 355 GLU B N 1
ATOM 6765 C CA . GLU B 1 355 ? -19.219 -28.562 -23.625 1 89.25 355 GLU B CA 1
ATOM 6766 C C . GLU B 1 355 ? -18.766 -29.516 -22.516 1 89.25 355 GLU B C 1
ATOM 6768 O O . GLU B 1 355 ? -18.828 -30.734 -22.688 1 89.25 355 GLU B O 1
ATOM 6773 N N . TRP B 1 356 ? -18.297 -28.969 -21.469 1 93.75 356 TRP B N 1
ATOM 6774 C CA . TRP B 1 356 ? -17.922 -29.766 -20.312 1 93.75 356 TRP B CA 1
ATOM 6775 C C . TRP B 1 356 ? -19.156 -30.281 -19.594 1 93.75 356 TRP B C 1
ATOM 6777 O O . TRP B 1 356 ? -19.109 -31.328 -18.938 1 93.75 356 TRP B O 1
ATOM 6787 N N . GLY B 1 357 ? -20.25 -29.547 -19.844 1 92.06 357 GLY B N 1
ATOM 6788 C CA . GLY B 1 357 ? -21.484 -29.922 -19.156 1 92.06 357 GLY B CA 1
ATOM 6789 C C . GLY B 1 357 ? -21.547 -29.406 -17.734 1 92.06 357 GLY B C 1
ATOM 6790 O O . GLY B 1 357 ? -20.75 -28.562 -17.328 1 92.06 357 GLY B O 1
ATOM 6791 N N . PRO B 1 358 ? -22.609 -29.922 -16.969 1 95.44 358 PRO B N 1
ATOM 6792 C CA . PRO B 1 358 ? -22.797 -29.469 -15.586 1 95.44 358 PRO B CA 1
ATOM 6793 C C . PRO B 1 358 ? -21.75 -30.078 -14.641 1 95.44 358 PRO B C 1
ATOM 6795 O O . PRO B 1 358 ? -21.25 -31.172 -14.891 1 95.44 358 PRO B O 1
ATOM 6798 N N . GLY B 1 359 ? -21.406 -29.312 -13.625 1 96.69 359 GLY B N 1
ATOM 6799 C CA . GLY B 1 359 ? -20.453 -29.734 -12.609 1 96.69 359 GLY B CA 1
ATOM 6800 C C . GLY B 1 359 ? -20.312 -28.719 -11.484 1 96.69 359 GLY B C 1
ATOM 6801 O O . GLY B 1 359 ? -21.25 -27.984 -11.172 1 96.69 359 GLY B O 1
ATOM 6802 N N . THR B 1 360 ? -19.188 -28.891 -10.836 1 97.44 360 THR B N 1
ATOM 6803 C CA . THR B 1 360 ? -18.891 -28.016 -9.711 1 97.44 360 THR B CA 1
ATOM 6804 C C . THR B 1 360 ? -17.438 -27.547 -9.758 1 97.44 360 THR B C 1
ATOM 6806 O O . THR B 1 360 ? -16.531 -28.328 -10.023 1 97.44 360 THR B O 1
ATOM 6809 N N . VAL B 1 361 ? -17.297 -26.219 -9.641 1 98.44 361 VAL B N 1
ATOM 6810 C CA . VAL B 1 361 ? -15.945 -25.734 -9.375 1 98.44 361 VAL B CA 1
ATOM 6811 C C . VAL B 1 361 ? -15.68 -25.734 -7.875 1 98.44 361 VAL B C 1
ATOM 6813 O O . VAL B 1 361 ? -16.469 -25.188 -7.102 1 98.44 361 VAL B O 1
ATOM 6816 N N . GLN B 1 362 ? -14.562 -26.344 -7.516 1 98.69 362 GLN B N 1
ATOM 6817 C CA . GLN B 1 362 ? -14.227 -26.406 -6.098 1 98.69 362 GLN B CA 1
ATOM 6818 C C . GLN B 1 362 ? -12.953 -25.625 -5.801 1 98.69 362 GLN B C 1
ATOM 6820 O O . GLN B 1 362 ? -12.008 -25.641 -6.594 1 98.69 362 GLN B O 1
ATOM 6825 N N . LEU B 1 363 ? -12.992 -24.922 -4.707 1 98.81 363 LEU B N 1
ATOM 6826 C CA . LEU B 1 363 ? -11.844 -24.219 -4.133 1 98.81 363 LEU B CA 1
ATOM 6827 C C . LEU B 1 363 ? -11.445 -24.844 -2.795 1 98.81 363 LEU B C 1
ATOM 6829 O O . LEU B 1 363 ? -12.273 -24.938 -1.883 1 98.81 363 LEU B O 1
ATOM 6833 N N . VAL B 1 364 ? -10.242 -25.297 -2.752 1 98.75 364 VAL B N 1
ATOM 6834 C CA . VAL B 1 364 ? -9.711 -25.891 -1.523 1 98.75 364 VAL B CA 1
ATOM 6835 C C . VAL B 1 364 ? -8.664 -24.953 -0.921 1 98.75 364 VAL B C 1
ATOM 6837 O O . VAL B 1 364 ? -7.695 -24.578 -1.588 1 98.75 364 VAL B O 1
ATOM 6840 N N . GLU B 1 365 ? -8.852 -24.562 0.323 1 98.5 365 GLU B N 1
ATOM 6841 C CA . GLU B 1 365 ? -7.926 -23.734 1.084 1 98.5 365 GLU B CA 1
ATOM 6842 C C . GLU B 1 365 ? -7.395 -24.484 2.307 1 98.5 365 GLU B C 1
ATOM 6844 O O . GLU B 1 365 ? -8.141 -24.75 3.248 1 98.5 365 GLU B O 1
ATOM 6849 N N . ILE B 1 366 ? -6.156 -24.766 2.24 1 98.19 366 ILE B N 1
ATOM 6850 C CA . ILE B 1 366 ? -5.504 -25.578 3.27 1 98.19 366 ILE B CA 1
ATOM 6851 C C . ILE B 1 366 ? -4.691 -24.672 4.191 1 98.19 366 ILE B C 1
ATOM 6853 O O . ILE B 1 366 ? -3.857 -23.891 3.727 1 98.19 366 ILE B O 1
ATOM 6857 N N . PRO B 1 367 ? -4.934 -24.781 5.5 1 97.62 367 PRO B N 1
ATOM 6858 C CA . PRO B 1 367 ? -4.164 -23.938 6.414 1 97.62 367 PRO B CA 1
ATOM 6859 C C . PRO B 1 367 ? -2.656 -24.125 6.273 1 97.62 367 PRO B C 1
ATOM 6861 O O . PRO B 1 367 ? -2.191 -25.25 6.074 1 97.62 367 PRO B O 1
ATOM 6864 N N . THR B 1 368 ? -1.939 -23.031 6.332 1 97.81 368 THR B N 1
ATOM 6865 C CA . THR B 1 368 ? -0.484 -23.109 6.289 1 97.81 368 THR B CA 1
ATOM 6866 C C . THR B 1 368 ? 0.147 -22.016 7.129 1 97.81 368 THR B C 1
ATOM 6868 O O . THR B 1 368 ? -0.449 -20.953 7.312 1 97.81 368 THR B O 1
ATOM 6871 N N . GLN B 1 369 ? 1.373 -22.234 7.617 1 95.94 369 GLN B N 1
ATOM 6872 C CA . GLN B 1 369 ? 2.119 -21.219 8.359 1 95.94 369 GLN B CA 1
ATOM 6873 C C . GLN B 1 369 ? 3.297 -20.703 7.547 1 95.94 369 GLN B C 1
ATOM 6875 O O . GLN B 1 369 ? 3.979 -19.766 7.965 1 95.94 369 GLN B O 1
ATOM 6880 N N . GLU B 1 370 ? 3.447 -21.328 6.375 1 95.5 370 GLU B N 1
ATOM 6881 C CA . GLU B 1 370 ? 4.652 -21.016 5.613 1 95.5 370 GLU B CA 1
ATOM 6882 C C . GLU B 1 370 ? 4.32 -20.734 4.148 1 95.5 370 GLU B C 1
ATOM 6884 O O . GLU B 1 370 ? 3.428 -21.359 3.576 1 95.5 370 GLU B O 1
ATOM 6889 N N . GLU B 1 371 ? 5.176 -19.828 3.586 1 94.88 371 GLU B N 1
ATOM 6890 C CA . GLU B 1 371 ? 4.918 -19.406 2.213 1 94.88 371 GLU B CA 1
ATOM 6891 C C . GLU B 1 371 ? 5.461 -20.422 1.213 1 94.88 371 GLU B C 1
ATOM 6893 O O . GLU B 1 371 ? 5.207 -20.312 0.011 1 94.88 371 GLU B O 1
ATOM 6898 N N . VAL B 1 372 ? 6.152 -21.5 1.605 1 93.06 372 VAL B N 1
ATOM 6899 C CA . VAL B 1 372 ? 6.738 -22.484 0.701 1 93.06 372 VAL B CA 1
ATOM 6900 C C . VAL B 1 372 ? 5.691 -23.531 0.332 1 93.06 372 VAL B C 1
ATOM 6902 O O . VAL B 1 372 ? 5.887 -24.312 -0.604 1 93.06 372 VAL B O 1
ATOM 6905 N N . ASN B 1 373 ? 4.559 -23.531 1.035 1 94.88 373 ASN B N 1
ATOM 6906 C CA . ASN B 1 373 ? 3.518 -24.531 0.809 1 94.88 373 ASN B CA 1
ATOM 6907 C C . ASN B 1 373 ? 2.451 -24.016 -0.153 1 94.88 373 ASN B C 1
ATOM 6909 O O . ASN B 1 373 ? 1.831 -22.984 0.097 1 94.88 373 ASN B O 1
ATOM 6913 N N . ASP B 1 374 ? 2.264 -24.797 -1.17 1 96.94 374 ASP B N 1
ATOM 6914 C CA . ASP B 1 374 ? 1.066 -24.531 -1.963 1 96.94 374 ASP B CA 1
ATOM 6915 C C . ASP B 1 374 ? -0.192 -24.984 -1.227 1 96.94 374 ASP B C 1
ATOM 6917 O O . ASP B 1 374 ? -0.404 -26.188 -1.031 1 96.94 374 ASP B O 1
ATOM 6921 N N . ASN B 1 375 ? -1.032 -24.016 -0.871 1 98.44 375 ASN B N 1
ATOM 6922 C CA . ASN B 1 375 ? -2.143 -24.375 0.007 1 98.44 375 ASN B CA 1
ATOM 6923 C C . ASN B 1 375 ? -3.49 -24.078 -0.648 1 98.44 375 ASN B C 1
ATOM 6925 O O . ASN B 1 375 ? -4.531 -24.156 0.005 1 98.44 375 ASN B O 1
ATOM 6929 N N . ILE B 1 376 ? -3.473 -23.688 -1.891 1 98.88 376 ILE B N 1
ATOM 6930 C CA . ILE B 1 376 ? -4.691 -23.391 -2.629 1 98.88 376 ILE B CA 1
ATOM 6931 C C . ILE B 1 376 ? -4.836 -24.344 -3.811 1 98.88 376 ILE B C 1
ATOM 6933 O O . ILE B 1 376 ? -3.881 -24.562 -4.555 1 98.88 376 ILE B O 1
ATOM 6937 N N . VAL B 1 377 ? -6.031 -24.922 -3.979 1 98.81 377 VAL B N 1
ATOM 6938 C CA . VAL B 1 377 ? -6.324 -25.75 -5.145 1 98.81 377 VAL B CA 1
ATOM 6939 C C . VAL B 1 377 ? -7.703 -25.391 -5.699 1 98.81 377 VAL B C 1
ATOM 6941 O O . VAL B 1 377 ? -8.648 -25.188 -4.938 1 98.81 377 VAL B O 1
ATOM 6944 N N . ALA B 1 378 ? -7.797 -25.297 -6.984 1 98.94 378 ALA B N 1
ATOM 6945 C CA . ALA B 1 378 ? -9.078 -25.094 -7.656 1 98.94 378 ALA B CA 1
ATOM 6946 C C . ALA B 1 378 ? -9.203 -26.016 -8.875 1 98.94 378 ALA B C 1
ATOM 6948 O O . ALA B 1 378 ? -8.234 -26.203 -9.609 1 98.94 378 ALA B O 1
ATOM 6949 N N . TYR B 1 379 ? -10.406 -26.578 -9.078 1 98.81 379 TYR B N 1
ATOM 6950 C CA . TYR B 1 379 ? -10.641 -27.469 -10.211 1 98.81 379 TYR B CA 1
ATOM 6951 C C . TYR B 1 379 ? -12.133 -27.609 -10.477 1 98.81 379 TYR B C 1
ATOM 6953 O O . TYR B 1 379 ? -12.961 -27.203 -9.656 1 98.81 379 TYR B O 1
ATOM 6961 N N . TRP B 1 380 ? -12.438 -28.094 -11.648 1 98.56 380 TRP B N 1
ATOM 6962 C CA . TRP B 1 380 ? -13.805 -28.422 -12.016 1 98.56 380 TRP B CA 1
ATOM 6963 C C . TRP B 1 380 ? -14.07 -29.906 -11.828 1 98.56 380 TRP B C 1
ATOM 6965 O O . TRP B 1 380 ? -13.25 -30.75 -12.211 1 98.56 380 TRP B O 1
ATOM 6975 N N . VAL B 1 381 ? -15.18 -30.234 -11.203 1 98.19 381 VAL B N 1
ATOM 6976 C CA . VAL B 1 381 ? -15.609 -31.609 -10.977 1 98.19 381 VAL B CA 1
ATOM 6977 C C . VAL B 1 381 ? -16.859 -31.891 -11.805 1 98.19 381 VAL B C 1
ATOM 6979 O O . VAL B 1 381 ? -17.906 -31.266 -11.617 1 98.19 381 VAL B O 1
ATOM 6982 N N . PRO B 1 382 ? -16.766 -32.906 -12.711 1 96.88 382 PRO B N 1
ATOM 6983 C CA . PRO B 1 382 ? -17.969 -33.25 -13.453 1 96.88 382 PRO B CA 1
ATOM 6984 C C . PRO B 1 382 ? -19.078 -33.781 -12.555 1 96.88 382 PRO B C 1
ATOM 6986 O O . PRO B 1 382 ? -18.797 -34.469 -11.555 1 96.88 382 PRO B O 1
ATOM 6989 N N . GLU B 1 383 ? -20.25 -33.5 -12.969 1 96.12 383 GLU B N 1
ATOM 6990 C CA . GLU B 1 383 ? -21.406 -34 -12.219 1 96.12 383 GLU B CA 1
ATOM 6991 C C . GLU B 1 383 ? -21.453 -35.531 -12.297 1 96.12 383 GLU B C 1
ATOM 6993 O O . GLU B 1 383 ? -21.781 -36.188 -11.312 1 96.12 383 GLU B O 1
ATOM 6998 N N . LYS B 1 384 ? -21.141 -36.062 -13.438 1 93.69 384 LYS B N 1
ATOM 6999 C CA . LYS B 1 384 ? -21.156 -37.5 -13.633 1 93.69 384 LYS B CA 1
ATOM 7000 C C . LYS B 1 384 ? -19.969 -38.156 -12.953 1 93.69 384 LYS B C 1
ATOM 7002 O O . LYS B 1 384 ? -18.812 -37.75 -13.133 1 93.69 384 LYS B O 1
ATOM 7007 N N . PRO B 1 385 ? -20.203 -39.219 -12.234 1 94 385 PRO B N 1
ATOM 7008 C CA . PRO B 1 385 ? -19.094 -39.938 -11.625 1 94 385 PRO B CA 1
ATOM 7009 C C . PRO B 1 385 ? -18.141 -40.531 -12.664 1 94 385 PRO B C 1
ATOM 7011 O O . PRO B 1 385 ? -18.562 -40.875 -13.766 1 94 385 PRO B O 1
ATOM 7014 N N . PHE B 1 386 ? -16.953 -40.719 -12.234 1 97 386 PHE B N 1
ATOM 7015 C CA . PHE B 1 386 ? -15.945 -41.25 -13.141 1 97 386 PHE B CA 1
ATOM 7016 C C . PHE B 1 386 ? -15.438 -42.594 -12.648 1 97 386 PHE B C 1
ATOM 7018 O O . PHE B 1 386 ? -14.961 -42.719 -11.516 1 97 386 PHE B O 1
ATOM 7025 N N . GLY B 1 387 ? -15.555 -43.562 -13.469 1 96.25 387 GLY B N 1
ATOM 7026 C CA . GLY B 1 387 ? -15.117 -44.938 -13.195 1 96.25 387 GLY B CA 1
ATOM 7027 C C . GLY B 1 387 ? -14.766 -45.719 -14.445 1 96.25 387 GLY B C 1
ATOM 7028 O O . GLY B 1 387 ? -14.75 -45.156 -15.547 1 96.25 387 GLY B O 1
ATOM 7029 N N . PRO B 1 388 ? -14.445 -47.031 -14.148 1 95.88 388 PRO B N 1
ATOM 7030 C CA . PRO B 1 388 ? -14.07 -47.844 -15.297 1 95.88 388 PRO B CA 1
ATOM 7031 C C . PRO B 1 388 ? -15.156 -47.875 -16.375 1 95.88 388 PRO B C 1
ATOM 7033 O O . PRO B 1 388 ? -16.344 -47.875 -16.047 1 95.88 388 PRO B O 1
ATOM 7036 N N . GLY B 1 389 ? -14.773 -47.969 -17.656 1 93.56 389 GLY B N 1
ATOM 7037 C CA . GLY B 1 389 ? -15.695 -47.969 -18.781 1 93.56 389 GLY B CA 1
ATOM 7038 C C . GLY B 1 389 ? -15.273 -47.062 -19.906 1 93.56 389 GLY B C 1
ATOM 7039 O O . GLY B 1 389 ? -14.141 -47.125 -20.391 1 93.56 389 GLY B O 1
ATOM 7040 N N . ALA B 1 390 ? -16.203 -46.156 -20.203 1 93.94 390 ALA B N 1
ATOM 7041 C CA . ALA B 1 390 ? -15.93 -45.25 -21.312 1 93.94 390 ALA B CA 1
ATOM 7042 C C . ALA B 1 390 ? -14.898 -44.188 -20.891 1 93.94 390 ALA B C 1
ATOM 7044 O O . ALA B 1 390 ? -14.93 -43.688 -19.766 1 93.94 390 ALA B O 1
ATOM 7045 N N . PRO B 1 391 ? -13.977 -43.938 -21.766 1 97.31 391 PRO B N 1
ATOM 7046 C CA . PRO B 1 391 ? -13.023 -42.875 -21.469 1 97.31 391 PRO B CA 1
ATOM 7047 C C . PRO B 1 391 ? -13.68 -41.469 -21.391 1 97.31 391 PRO B C 1
ATOM 7049 O O . PRO B 1 391 ? -14.766 -41.281 -21.938 1 97.31 391 PRO B O 1
ATOM 7052 N N . LEU B 1 392 ? -13.125 -40.594 -20.656 1 97.31 392 LEU B N 1
ATOM 7053 C CA . LEU B 1 392 ? -13.531 -39.188 -20.594 1 97.31 392 LEU B CA 1
ATOM 7054 C C . LEU B 1 392 ? -12.602 -38.312 -21.422 1 97.31 392 LEU B C 1
ATOM 7056 O O . LEU B 1 392 ? -11.398 -38.25 -21.156 1 97.31 392 LEU B O 1
ATOM 7060 N N . SER B 1 393 ? -13.109 -37.719 -22.484 1 97.44 393 SER B N 1
ATOM 7061 C CA . SER B 1 393 ? -12.344 -36.844 -23.328 1 97.44 393 SER B CA 1
ATOM 7062 C C . SER B 1 393 ? -12.695 -35.375 -23.047 1 97.44 393 SER B C 1
ATOM 7064 O O . SER B 1 393 ? -13.867 -35 -23.109 1 97.44 393 SER B O 1
ATOM 7066 N N . LEU B 1 394 ? -11.688 -34.562 -22.734 1 97.19 394 LEU B N 1
ATOM 7067 C CA . LEU B 1 394 ? -11.891 -33.156 -22.438 1 97.19 394 LEU B CA 1
ATOM 7068 C C . LEU B 1 394 ? -10.82 -32.281 -23.109 1 97.19 394 LEU B C 1
ATOM 7070 O O . LEU B 1 394 ? -9.703 -32.75 -23.344 1 97.19 394 LEU B O 1
ATOM 7074 N N . SER B 1 395 ? -11.203 -31.109 -23.422 1 98.5 395 SER B N 1
ATOM 7075 C CA . SER B 1 395 ? -10.273 -30.109 -23.938 1 98.5 395 SER B CA 1
ATOM 7076 C C . SER B 1 395 ? -10.5 -28.75 -23.281 1 98.5 395 SER B C 1
ATOM 7078 O O . SER B 1 395 ? -11.625 -28.422 -22.906 1 98.5 395 SER B O 1
ATOM 7080 N N . TRP B 1 396 ? -9.453 -28.031 -23.094 1 98.69 396 TRP B N 1
ATOM 7081 C CA . TRP B 1 396 ? -9.547 -26.672 -22.562 1 98.69 396 TRP B CA 1
ATOM 7082 C C . TRP B 1 396 ? -8.312 -25.859 -22.922 1 98.69 396 TRP B C 1
ATOM 7084 O O . TRP B 1 396 ? -7.348 -26.391 -23.469 1 98.69 396 TRP B O 1
ATOM 7094 N N . LYS B 1 397 ? -8.398 -24.578 -22.688 1 98.81 397 LYS B N 1
ATOM 7095 C CA . LYS B 1 397 ? -7.27 -23.672 -22.812 1 98.81 397 LYS B CA 1
ATOM 7096 C C . LYS B 1 397 ? -6.871 -23.094 -21.453 1 98.81 397 LYS B C 1
ATOM 7098 O O . LYS B 1 397 ? -7.73 -22.781 -20.641 1 98.81 397 LYS B O 1
ATOM 7103 N N . LEU B 1 398 ? -5.605 -23.062 -21.266 1 98.88 398 LEU B N 1
ATOM 7104 C CA . LEU B 1 398 ? -5.035 -22.297 -20.156 1 98.88 398 LEU B CA 1
ATOM 7105 C C . LEU B 1 398 ? -4.414 -21 -20.656 1 98.88 398 LEU B C 1
ATOM 7107 O O . LEU B 1 398 ? -3.607 -21 -21.578 1 98.88 398 LEU B O 1
ATOM 7111 N N . HIS B 1 399 ? -4.848 -19.891 -20.062 1 98.81 399 HIS B N 1
ATOM 7112 C CA . HIS B 1 399 ? -4.262 -18.594 -20.344 1 98.81 399 HIS B CA 1
ATOM 7113 C C . HIS B 1 399 ? -3.396 -18.109 -19.188 1 98.81 399 HIS B C 1
ATOM 7115 O O . HIS B 1 399 ? -3.914 -17.766 -18.125 1 98.81 399 HIS B O 1
ATOM 7121 N N . TRP B 1 400 ? -2.064 -18.094 -19.453 1 98.81 400 TRP B N 1
ATOM 7122 C CA . TRP B 1 400 ? -1.116 -17.641 -18.438 1 98.81 400 TRP B CA 1
ATOM 7123 C C . TRP B 1 400 ? -0.693 -16.203 -18.688 1 98.81 400 TRP B C 1
ATOM 7125 O O . TRP B 1 400 ? -0.183 -15.867 -19.766 1 98.81 400 TRP B O 1
ATOM 7135 N N . GLY B 1 401 ? -0.93 -15.32 -17.75 1 98.56 401 GLY B N 1
ATOM 7136 C CA . GLY B 1 401 ? -0.465 -13.961 -17.969 1 98.56 401 GLY B CA 1
ATOM 7137 C C . GLY B 1 401 ? -1.021 -12.977 -16.953 1 98.56 401 GLY B C 1
ATOM 7138 O O . GLY B 1 401 ? -1.59 -13.375 -15.938 1 98.56 401 GLY B O 1
ATOM 7139 N N . SER B 1 402 ? -0.839 -11.688 -17.234 1 97.69 402 SER B N 1
ATOM 7140 C CA . SER B 1 402 ? -1.219 -10.617 -16.312 1 97.69 402 SER B CA 1
ATOM 7141 C C . SER B 1 402 ? -2.623 -10.102 -16.625 1 97.69 402 SER B C 1
ATOM 7143 O O . SER B 1 402 ? -3.273 -9.516 -15.758 1 97.69 402 SER B O 1
ATOM 7145 N N . GLU B 1 403 ? -3.045 -10.375 -17.844 1 95.56 403 GLU B N 1
ATOM 7146 C CA . GLU B 1 403 ? -4.324 -9.812 -18.266 1 95.56 403 GLU B CA 1
ATOM 7147 C C . GLU B 1 403 ? -5.273 -10.898 -18.75 1 95.56 403 GLU B C 1
ATOM 7149 O O . GLU B 1 403 ? -4.84 -11.891 -19.344 1 95.56 403 GLU B O 1
ATOM 7154 N N . ALA B 1 404 ? -6.504 -10.586 -18.547 1 94.5 404 ALA B N 1
ATOM 7155 C CA . ALA B 1 404 ? -7.527 -11.547 -18.953 1 94.5 404 ALA B CA 1
ATOM 7156 C C . ALA B 1 404 ? -7.59 -11.672 -20.469 1 94.5 404 ALA B C 1
ATOM 7158 O O . ALA B 1 404 ? -7.34 -10.695 -21.188 1 94.5 404 ALA B O 1
ATOM 7159 N N . PRO B 1 405 ? -7.938 -12.836 -20.922 1 94 405 PRO B N 1
ATOM 7160 C CA . PRO B 1 405 ? -8.086 -13.008 -22.375 1 94 405 PRO B CA 1
ATOM 7161 C C . PRO B 1 405 ? -9.25 -12.195 -22.953 1 94 405 PRO B C 1
ATOM 7163 O O . PRO B 1 405 ? -9.188 -11.766 -24.094 1 94 405 PRO B O 1
ATOM 7166 N N . GLU B 1 406 ? -10.203 -12.07 -22.109 1 89.31 406 GLU B N 1
ATOM 7167 C CA . GLU B 1 406 ? -11.344 -11.242 -22.5 1 89.31 406 GLU B CA 1
ATOM 7168 C C . GLU B 1 406 ? -11.602 -10.148 -21.469 1 89.31 406 GLU B C 1
ATOM 7170 O O . GLU B 1 406 ? -11.547 -10.391 -20.266 1 89.31 406 GLU B O 1
ATOM 7175 N N . ARG B 1 407 ? -11.898 -8.984 -22.031 1 85.56 407 ARG B N 1
ATOM 7176 C CA . ARG B 1 407 ? -12.172 -7.863 -21.141 1 85.56 407 ARG B CA 1
ATOM 7177 C C . ARG B 1 407 ? -13.516 -8.031 -20.453 1 85.56 407 ARG B C 1
ATOM 7179 O O . ARG B 1 407 ? -14.516 -8.375 -21.094 1 85.56 407 ARG B O 1
ATOM 7186 N N . ALA B 1 408 ? -13.469 -7.707 -19.25 1 85.88 408 ALA B N 1
ATOM 7187 C CA . ALA B 1 408 ? -14.719 -7.754 -18.5 1 85.88 408 ALA B CA 1
ATOM 7188 C C . ALA B 1 408 ? -15.633 -6.594 -18.875 1 85.88 408 ALA B C 1
ATOM 7190 O O . ALA B 1 408 ? -15.164 -5.48 -19.125 1 85.88 408 ALA B O 1
ATOM 7191 N N . GLN B 1 409 ? -16.922 -6.875 -18.812 1 87.5 409 GLN B N 1
ATOM 7192 C CA . GLN B 1 409 ? -17.906 -5.844 -19.125 1 87.5 409 GLN B CA 1
ATOM 7193 C C . GLN B 1 409 ? -18.438 -5.184 -17.859 1 87.5 409 GLN B C 1
ATOM 7195 O O . GLN B 1 409 ? -19.25 -4.266 -17.922 1 87.5 409 GLN B O 1
ATOM 7200 N N . VAL B 1 410 ? -18.062 -5.676 -16.797 1 93.12 410 VAL B N 1
ATOM 7201 C CA . VAL B 1 410 ? -18.453 -5.137 -15.492 1 93.12 410 VAL B CA 1
ATOM 7202 C C . VAL B 1 410 ? -17.219 -4.707 -14.711 1 93.12 410 VAL B C 1
ATOM 7204 O O . VAL B 1 410 ? -16.094 -5.086 -15.062 1 93.12 410 VAL B O 1
ATOM 7207 N N . ALA B 1 411 ? -17.484 -3.84 -13.711 1 96.06 411 ALA B N 1
ATOM 7208 C CA . ALA B 1 411 ? -16.375 -3.479 -12.828 1 96.06 411 ALA B CA 1
ATOM 7209 C C . ALA B 1 411 ? -15.93 -4.672 -11.984 1 96.06 411 ALA B C 1
ATOM 7211 O O . ALA B 1 411 ? -16.75 -5.496 -11.586 1 96.06 411 ALA B O 1
ATOM 7212 N N . LEU B 1 412 ? -14.688 -4.699 -11.742 1 97.19 412 LEU B N 1
ATOM 7213 C CA . LEU B 1 412 ? -14.094 -5.863 -11.086 1 97.19 412 LEU B CA 1
ATOM 7214 C C . LEU B 1 412 ? -13.805 -5.562 -9.617 1 97.19 412 LEU B C 1
ATOM 7216 O O . LEU B 1 412 ? -13.461 -4.434 -9.266 1 97.19 412 LEU B O 1
ATOM 7220 N N . SER B 1 413 ? -13.961 -6.57 -8.734 1 98.06 413 SER B N 1
ATOM 7221 C CA . SER B 1 413 ? -13.516 -6.477 -7.352 1 98.06 413 SER B CA 1
ATOM 7222 C C . SER B 1 413 ? -12 -6.43 -7.262 1 98.06 413 SER B C 1
ATOM 7224 O O . SER B 1 413 ? -11.312 -7.332 -7.742 1 98.06 413 SER B O 1
ATOM 7226 N N . THR B 1 414 ? -11.445 -5.387 -6.602 1 97.56 414 THR B N 1
ATOM 7227 C CA . THR B 1 414 ? -10 -5.223 -6.645 1 97.56 414 THR B CA 1
ATOM 7228 C C . THR B 1 414 ? -9.398 -5.312 -5.242 1 97.56 414 THR B C 1
ATOM 7230 O O . THR B 1 414 ? -8.188 -5.457 -5.09 1 97.56 414 THR B O 1
ATOM 7233 N N . ALA B 1 415 ? -10.234 -5.23 -4.191 1 98.31 415 ALA B N 1
ATOM 7234 C CA . ALA B 1 415 ? -9.711 -5.332 -2.834 1 98.31 415 ALA B CA 1
ATOM 7235 C C . ALA B 1 415 ? -10.812 -5.707 -1.849 1 98.31 415 ALA B C 1
ATOM 7237 O O . ALA B 1 415 ? -11.977 -5.344 -2.041 1 98.31 415 ALA B O 1
ATOM 7238 N N . THR B 1 416 ? -10.516 -6.426 -0.834 1 98.56 416 THR B N 1
ATOM 7239 C CA . THR B 1 416 ? -11.336 -6.762 0.323 1 98.56 416 THR B CA 1
ATOM 7240 C C . THR B 1 416 ? -10.586 -6.477 1.621 1 98.56 416 THR B C 1
ATOM 7242 O O . THR B 1 416 ? -9.484 -6.984 1.828 1 98.56 416 THR B O 1
ATOM 7245 N N . ARG B 1 417 ? -11.141 -5.656 2.445 1 98.19 417 ARG B N 1
ATOM 7246 C CA . ARG B 1 417 ? -10.586 -5.387 3.768 1 98.19 417 ARG B CA 1
ATOM 7247 C C . ARG B 1 417 ? -11.641 -5.594 4.855 1 98.19 417 ARG B C 1
ATOM 7249 O O . ARG B 1 417 ? -12.82 -5.328 4.641 1 98.19 417 ARG B O 1
ATOM 7256 N N . ILE B 1 418 ? -11.203 -6.086 5.988 1 97.5 418 ILE B N 1
ATOM 7257 C CA . ILE B 1 418 ? -12.086 -6.375 7.113 1 97.5 418 ILE B CA 1
ATOM 7258 C C . ILE B 1 418 ? -11.57 -5.676 8.367 1 97.5 418 ILE B C 1
ATOM 7260 O O . ILE B 1 418 ? -10.367 -5.691 8.648 1 97.5 418 ILE B O 1
ATOM 7264 N N . ALA B 1 419 ? -12.445 -5.074 9.102 1 97 419 ALA B N 1
ATOM 7265 C CA . ALA B 1 419 ? -12.086 -4.324 10.305 1 97 419 ALA B CA 1
ATOM 7266 C C . ALA B 1 419 ? -13.195 -4.387 11.344 1 97 419 ALA B C 1
ATOM 7268 O O . ALA B 1 419 ? -14.211 -5.055 11.141 1 97 419 ALA B O 1
ATOM 7269 N N . ALA B 1 420 ? -12.945 -3.713 12.469 1 96.81 420 ALA B N 1
ATOM 7270 C CA . ALA B 1 420 ? -13.969 -3.625 13.508 1 96.81 420 ALA B CA 1
ATOM 7271 C C . ALA B 1 420 ? -15.148 -2.777 13.047 1 96.81 420 ALA B C 1
ATOM 7273 O O . ALA B 1 420 ? -14.961 -1.743 12.398 1 96.81 420 ALA B O 1
ATOM 7274 N N . GLY B 1 421 ? -16.328 -3.293 13.398 1 96.38 421 GLY B N 1
ATOM 7275 C CA . GLY B 1 421 ? -17.516 -2.52 13.109 1 96.38 421 GLY B CA 1
ATOM 7276 C C . GLY B 1 421 ? -17.781 -1.418 14.117 1 96.38 421 GLY B C 1
ATOM 7277 O O . GLY B 1 421 ? -16.953 -1.163 14.992 1 96.38 421 GLY B O 1
ATOM 7278 N N . SER B 1 422 ? -18.875 -0.745 13.906 1 94.62 422 SER B N 1
ATOM 7279 C CA . SER B 1 422 ? -19.234 0.397 14.75 1 94.62 422 SER B CA 1
ATOM 7280 C C . SER B 1 422 ? -19.766 -0.056 16.109 1 94.62 422 SER B C 1
ATOM 7282 O O . SER B 1 422 ? -19.797 0.726 17.062 1 94.62 422 SER B O 1
ATOM 7284 N N . THR B 1 423 ? -20.219 -1.277 16.188 1 92.31 423 THR B N 1
ATOM 7285 C CA . THR B 1 423 ? -20.719 -1.837 17.438 1 92.31 423 THR B CA 1
ATOM 7286 C C . THR B 1 423 ? -19.906 -3.072 17.828 1 92.31 423 THR B C 1
ATOM 7288 O O . THR B 1 423 ? -19.359 -3.762 16.969 1 92.31 423 THR B O 1
ATOM 7291 N N . PRO B 1 424 ? -19.859 -3.312 19.141 1 90.25 424 PRO B N 1
ATOM 7292 C CA . PRO B 1 424 ? -19.078 -4.48 19.578 1 90.25 424 PRO B CA 1
ATOM 7293 C C . PRO B 1 424 ? -19.547 -5.773 18.906 1 90.25 424 PRO B C 1
ATOM 7295 O O . PRO B 1 424 ? -20.75 -6.039 18.844 1 90.25 424 PRO B O 1
ATOM 7298 N N . GLY B 1 425 ? -18.641 -6.492 18.391 1 90.56 425 GLY B N 1
ATOM 7299 C CA . GLY B 1 425 ? -18.953 -7.773 17.781 1 90.56 425 GLY B CA 1
ATOM 7300 C C . GLY B 1 425 ? -19.172 -7.684 16.281 1 90.56 425 GLY B C 1
ATOM 7301 O O . GLY B 1 425 ? -19.125 -8.695 15.57 1 90.56 425 GLY B O 1
ATOM 7302 N N . ALA B 1 426 ? -19.438 -6.5 15.859 1 95.44 426 ALA B N 1
ATOM 7303 C CA . ALA B 1 426 ? -19.672 -6.305 14.43 1 95.44 426 ALA B CA 1
ATOM 7304 C C . ALA B 1 426 ? -18.359 -6.25 13.656 1 95.44 426 ALA B C 1
ATOM 7306 O O . ALA B 1 426 ? -17.328 -5.828 14.195 1 95.44 426 ALA B O 1
ATOM 7307 N N . ARG B 1 427 ? -18.422 -6.742 12.469 1 96.88 427 ARG B N 1
ATOM 7308 C CA . ARG B 1 427 ? -17.297 -6.656 11.555 1 96.88 427 ARG B CA 1
ATOM 7309 C C . ARG B 1 427 ? -17.609 -5.758 10.367 1 96.88 427 ARG B C 1
ATOM 7311 O O . ARG B 1 427 ? -18.719 -5.816 9.812 1 96.88 427 ARG B O 1
ATOM 7318 N N . ARG B 1 428 ? -16.688 -4.918 10.055 1 98.19 428 ARG B N 1
ATOM 7319 C CA . ARG B 1 428 ? -16.844 -4.031 8.906 1 98.19 428 ARG B CA 1
ATOM 7320 C C . ARG B 1 428 ? -16.109 -4.59 7.688 1 98.19 428 ARG B C 1
ATOM 7322 O O . ARG B 1 428 ? -14.961 -5.008 7.785 1 98.19 428 ARG B O 1
ATOM 7329 N N . PHE B 1 429 ? -16.797 -4.664 6.562 1 98.75 429 PHE B N 1
ATOM 7330 C CA . PHE B 1 429 ? -16.219 -5.051 5.277 1 98.75 429 PHE B CA 1
ATOM 7331 C C . PHE B 1 429 ? -16.094 -3.842 4.359 1 98.75 429 PHE B C 1
ATOM 7333 O O . PHE B 1 429 ? -17.031 -3.07 4.199 1 98.75 429 PHE B O 1
ATOM 7340 N N . VAL B 1 430 ? -14.914 -3.633 3.844 1 98.75 430 VAL B N 1
ATOM 7341 C CA . VAL B 1 430 ? -14.609 -2.568 2.893 1 98.75 430 VAL B CA 1
ATOM 7342 C C . VAL B 1 430 ? -14.18 -3.176 1.56 1 98.75 430 VAL B C 1
ATOM 7344 O O . VAL B 1 430 ? -13.086 -3.744 1.451 1 98.75 430 VAL B O 1
ATOM 7347 N N . LEU B 1 431 ? -14.984 -3.027 0.513 1 98.88 431 LEU B N 1
ATOM 7348 C CA . LEU B 1 431 ? -14.758 -3.619 -0.801 1 98.88 431 LEU B CA 1
ATOM 7349 C C . LEU B 1 431 ? -14.461 -2.541 -1.837 1 98.88 431 LEU B C 1
ATOM 7351 O O . LEU B 1 431 ? -15.102 -1.49 -1.852 1 98.88 431 LEU B O 1
ATOM 7355 N N . GLU B 1 432 ? -13.492 -2.793 -2.648 1 98.56 432 GLU B N 1
ATOM 7356 C CA . GLU B 1 432 ? -13.18 -1.891 -3.754 1 98.56 432 GLU B CA 1
ATOM 7357 C C . GLU B 1 432 ? -13.539 -2.52 -5.098 1 98.56 432 GLU B C 1
ATOM 7359 O O . GLU B 1 432 ? -13.266 -3.699 -5.328 1 98.56 432 GLU B O 1
ATOM 7364 N N . PHE B 1 433 ? -14.172 -1.716 -5.957 1 98.25 433 PHE B N 1
ATOM 7365 C CA . PHE B 1 433 ? -14.477 -2.111 -7.328 1 98.25 433 PHE B CA 1
ATOM 7366 C C . PHE B 1 433 ? -13.812 -1.168 -8.32 1 98.25 433 PHE B C 1
ATOM 7368 O O . PHE B 1 433 ? -13.773 0.045 -8.102 1 98.25 433 PHE B O 1
ATOM 7375 N N . SER B 1 434 ? -13.258 -1.737 -9.375 1 96.62 434 SER B N 1
ATOM 7376 C CA . SER B 1 434 ? -12.547 -0.98 -10.398 1 96.62 434 SER B CA 1
ATOM 7377 C C . SER B 1 434 ? -13.492 -0.081 -11.18 1 96.62 434 SER B C 1
ATOM 7379 O O . SER B 1 434 ? -14.711 -0.13 -10.984 1 96.62 434 SER B O 1
ATOM 7381 N N . ARG B 1 435 ? -12.742 0.786 -11.922 1 91.19 435 ARG B N 1
ATOM 7382 C CA . ARG B 1 435 ? -13.516 1.441 -12.969 1 91.19 435 ARG B CA 1
ATOM 7383 C C . ARG B 1 435 ? -13.969 0.438 -14.023 1 91.19 435 ARG B C 1
ATOM 7385 O O . ARG B 1 435 ? -13.422 -0.663 -14.117 1 91.19 435 ARG B O 1
ATOM 7392 N N . GLY B 1 436 ? -14.844 0.86 -14.602 1 79.19 436 GLY B N 1
ATOM 7393 C CA . GLY B 1 436 ? -15.305 -0.033 -15.656 1 79.19 436 GLY B CA 1
ATOM 7394 C C . GLY B 1 436 ? -16.703 -0.558 -15.422 1 79.19 436 GLY B C 1
ATOM 7395 O O . GLY B 1 436 ? -17.266 -0.396 -14.328 1 79.19 436 GLY B O 1
ATOM 7396 N N . GLY B 1 437 ? -17.531 -0.705 -16.172 1 75.81 437 GLY B N 1
ATOM 7397 C CA . GLY B 1 437 ? -18.938 -1.076 -16.203 1 75.81 437 GLY B CA 1
ATOM 7398 C C . GLY B 1 437 ? -19.797 -0.125 -17.016 1 75.81 437 GLY B C 1
ATOM 7399 O O . GLY B 1 437 ? -19.266 0.762 -17.688 1 75.81 437 GLY B O 1
ATOM 7400 N N . PRO B 1 438 ? -20.938 -0.479 -16.844 1 78.06 438 PRO B N 1
ATOM 7401 C CA . PRO B 1 438 ? -21.844 0.361 -17.625 1 78.06 438 PRO B CA 1
ATOM 7402 C C . PRO B 1 438 ? -21.812 1.824 -17.188 1 78.06 438 PRO B C 1
ATOM 7404 O O . PRO B 1 438 ? -21.859 2.113 -15.992 1 78.06 438 PRO B O 1
ATOM 7407 N N . GLU B 1 439 ? -21.422 2.66 -18.125 1 74 439 GLU B N 1
ATOM 7408 C CA . GLU B 1 439 ? -21.359 4.094 -17.859 1 74 439 GLU B CA 1
ATOM 7409 C C . GLU B 1 439 ? -22.672 4.781 -18.188 1 74 439 GLU B C 1
ATOM 7411 O O . GLU B 1 439 ? -23.516 4.223 -18.906 1 74 439 GLU B O 1
ATOM 7416 N N . GLY B 1 440 ? -22.844 5.988 -17.625 1 68.94 440 GLY B N 1
ATOM 7417 C CA . GLY B 1 440 ? -23.891 6.902 -18.094 1 68.94 440 GLY B CA 1
ATOM 7418 C C . GLY B 1 440 ? -25.219 6.691 -17.406 1 68.94 440 GLY B C 1
ATOM 7419 O O . GLY B 1 440 ? -26.219 7.312 -17.766 1 68.94 440 GLY B O 1
ATOM 7420 N N . GLY B 1 441 ? -25.234 5.68 -16.594 1 70 441 GLY B N 1
ATOM 7421 C CA . GLY B 1 441 ? -26.531 5.484 -15.969 1 70 441 GLY B CA 1
ATOM 7422 C C . GLY B 1 441 ? -26.859 6.539 -14.93 1 70 441 GLY B C 1
ATOM 7423 O O . GLY B 1 441 ? -25.969 7.215 -14.422 1 70 441 GLY B O 1
ATOM 7424 N N . GLU B 1 442 ? -28.172 6.895 -14.969 1 78.44 442 GLU B N 1
ATOM 7425 C CA . GLU B 1 442 ? -28.656 7.848 -13.977 1 78.44 442 GLU B CA 1
ATOM 7426 C C . GLU B 1 442 ? -29.219 7.133 -12.75 1 78.44 442 GLU B C 1
ATOM 7428 O O . GLU B 1 442 ? -29.641 5.977 -12.836 1 78.44 442 GLU B O 1
ATOM 7433 N N . GLY B 1 443 ? -29.016 7.691 -11.562 1 84.19 443 GLY B N 1
ATOM 7434 C CA . GLY B 1 443 ? -29.594 7.172 -10.336 1 84.19 443 GLY B CA 1
ATOM 7435 C C . GLY B 1 443 ? -28.547 6.727 -9.328 1 84.19 443 GLY B C 1
ATOM 7436 O O . GLY B 1 443 ? -27.359 6.668 -9.641 1 84.19 443 GLY B O 1
ATOM 7437 N N . PRO B 1 444 ? -29.078 6.398 -8.219 1 92.31 444 PRO B N 1
ATOM 7438 C CA . PRO B 1 444 ? -28.156 6.02 -7.148 1 92.31 444 PRO B CA 1
ATOM 7439 C C . PRO B 1 444 ? -27.594 4.605 -7.32 1 92.31 444 PRO B C 1
ATOM 7441 O O . PRO B 1 444 ? -28.281 3.729 -7.848 1 92.31 444 PRO B O 1
ATOM 7444 N N . VAL B 1 445 ? -26.422 4.438 -7.059 1 95.62 445 VAL B N 1
ATOM 7445 C CA . VAL B 1 445 ? -25.781 3.125 -7.023 1 95.62 445 VAL B CA 1
ATOM 7446 C C . VAL B 1 445 ? -25.953 2.504 -5.641 1 95.62 445 VAL B C 1
ATOM 7448 O O . VAL B 1 445 ? -25.703 3.16 -4.625 1 95.62 445 VAL B O 1
ATOM 7451 N N . GLU B 1 446 ? -26.406 1.289 -5.629 1 97.25 446 GLU B N 1
ATOM 7452 C CA . GLU B 1 446 ? -26.656 0.593 -4.367 1 97.25 446 GLU B CA 1
ATOM 7453 C C . GLU B 1 446 ? -25.734 -0.608 -4.211 1 97.25 446 GLU B C 1
ATOM 7455 O O . GLU B 1 446 ? -25.406 -1.283 -5.191 1 97.25 446 GLU B O 1
ATOM 7460 N N . ALA B 1 447 ? -25.328 -0.818 -2.945 1 98.56 447 ALA B N 1
ATOM 7461 C CA . ALA B 1 447 ? -24.641 -2.061 -2.609 1 98.56 447 ALA B CA 1
ATOM 7462 C C . ALA B 1 447 ? -25.625 -3.141 -2.184 1 98.56 447 ALA B C 1
ATOM 7464 O O . ALA B 1 447 ? -26.281 -3.018 -1.145 1 98.56 447 ALA B O 1
ATOM 7465 N N . VAL B 1 448 ? -25.719 -4.141 -2.99 1 98.56 448 VAL B N 1
ATOM 7466 C CA . VAL B 1 448 ? -26.578 -5.277 -2.652 1 98.56 448 VAL B CA 1
ATOM 7467 C C . VAL B 1 448 ? -25.766 -6.332 -1.905 1 98.56 448 VAL B C 1
ATOM 7469 O O . VAL B 1 448 ? -24.859 -6.938 -2.471 1 98.56 448 VAL B O 1
ATOM 7472 N N . VAL B 1 449 ? -26.109 -6.551 -0.622 1 98.75 449 VAL B N 1
ATOM 7473 C CA . VAL B 1 449 ? -25.359 -7.461 0.225 1 98.75 449 VAL B CA 1
ATOM 7474 C C . VAL B 1 449 ? -26.281 -8.547 0.777 1 98.75 449 VAL B C 1
ATOM 7476 O O . VAL B 1 449 ? -27.375 -8.25 1.267 1 98.75 449 VAL B O 1
ATOM 7479 N N . THR B 1 450 ? -25.844 -9.781 0.678 1 98.38 450 THR B N 1
ATOM 7480 C CA . THR B 1 450 ? -26.562 -10.891 1.289 1 98.38 450 THR B CA 1
ATOM 7481 C C . THR B 1 450 ? -25.641 -11.695 2.201 1 98.38 450 THR B C 1
ATOM 7483 O O . THR B 1 450 ? -24.438 -11.773 1.962 1 98.38 450 THR B O 1
ATOM 7486 N N . ALA B 1 451 ? -26.156 -12.219 3.256 1 97.88 451 ALA B N 1
ATOM 7487 C CA . ALA B 1 451 ? -25.469 -13.086 4.203 1 97.88 451 ALA B CA 1
ATOM 7488 C C . ALA B 1 451 ? -26.281 -14.344 4.484 1 97.88 451 ALA B C 1
ATOM 7490 O O . ALA B 1 451 ? -27.5 -14.281 4.613 1 97.88 451 ALA B O 1
ATOM 7491 N N . SER B 1 452 ? -25.594 -15.484 4.605 1 96.69 452 SER B N 1
ATOM 7492 C CA . SER B 1 452 ? -26.297 -16.719 4.902 1 96.69 452 SER B CA 1
ATOM 7493 C C . SER B 1 452 ? -26.844 -16.734 6.328 1 96.69 452 SER B C 1
ATOM 7495 O O . SER B 1 452 ? -27.797 -17.453 6.637 1 96.69 452 SER B O 1
ATOM 7497 N N . SER B 1 453 ? -26.219 -15.945 7.184 1 95.62 453 SER B N 1
ATOM 7498 C CA . SER B 1 453 ? -26.672 -15.742 8.555 1 95.62 453 SER B CA 1
ATOM 7499 C C . SER B 1 453 ? -26.172 -14.414 9.117 1 95.62 453 SER B C 1
ATOM 7501 O O . SER B 1 453 ? -25.297 -13.773 8.523 1 95.62 453 SER B O 1
ATOM 7503 N N . GLY B 1 454 ? -26.781 -14.008 10.203 1 95.75 454 GLY B N 1
ATOM 7504 C CA . GLY B 1 454 ? -26.438 -12.727 10.789 1 95.75 454 GLY B CA 1
ATOM 7505 C C . GLY B 1 454 ? -27.172 -11.562 10.156 1 95.75 454 GLY B C 1
ATOM 7506 O O . GLY B 1 454 ? -28.078 -11.766 9.336 1 95.75 454 GLY B O 1
ATOM 7507 N N . GLN B 1 455 ? -26.828 -10.367 10.664 1 96.62 455 GLN B N 1
ATOM 7508 C CA . GLN B 1 455 ? -27.5 -9.164 10.18 1 96.62 455 GLN B CA 1
ATOM 7509 C C . GLN B 1 455 ? -26.516 -8.234 9.461 1 96.62 455 GLN B C 1
ATOM 7511 O O . GLN B 1 455 ? -25.438 -7.949 9.977 1 96.62 455 GLN B O 1
ATOM 7516 N N . VAL B 1 456 ? -26.953 -7.852 8.242 1 97.94 456 VAL B N 1
ATOM 7517 C CA . VAL B 1 456 ? -26.172 -6.879 7.484 1 97.94 456 VAL B CA 1
ATOM 7518 C C . VAL B 1 456 ? -26.641 -5.465 7.832 1 97.94 456 VAL B C 1
ATOM 7520 O O . VAL B 1 456 ? -27.828 -5.16 7.773 1 97.94 456 VAL B O 1
ATOM 7523 N N . LEU B 1 457 ? -25.641 -4.676 8.188 1 97.44 457 LEU B N 1
ATOM 7524 C CA . LEU B 1 457 ? -25.953 -3.297 8.547 1 97.44 457 LEU B CA 1
ATOM 7525 C C . LEU B 1 457 ? -25.234 -2.316 7.637 1 97.44 457 LEU B C 1
ATOM 7527 O O . LEU B 1 457 ? -24.094 -2.574 7.219 1 97.44 457 LEU B O 1
ATOM 7531 N N . ARG B 1 458 ? -25.891 -1.175 7.219 1 96.12 458 ARG B N 1
ATOM 7532 C CA . ARG B 1 458 ? -25.344 0.034 6.613 1 96.12 458 ARG B CA 1
ATOM 7533 C C . ARG B 1 458 ? -24.625 -0.288 5.309 1 96.12 458 ARG B C 1
ATOM 7535 O O . ARG B 1 458 ? -23.453 0.086 5.129 1 96.12 458 ARG B O 1
ATOM 7542 N N . PRO B 1 459 ? -25.234 -1.071 4.402 1 98.25 459 PRO B N 1
ATOM 7543 C CA . PRO B 1 459 ? -24.609 -1.189 3.076 1 98.25 459 PRO B CA 1
ATOM 7544 C C . PRO B 1 459 ? -24.547 0.144 2.336 1 98.25 459 PRO B C 1
ATOM 7546 O O . PRO B 1 459 ? -25.578 0.787 2.125 1 98.25 459 PRO B O 1
ATOM 7549 N N . ILE B 1 460 ? -23.391 0.557 2.027 1 98.12 460 ILE B N 1
ATOM 7550 C CA . ILE B 1 460 ? -23.188 1.847 1.374 1 98.12 460 ILE B CA 1
ATOM 7551 C C . ILE B 1 460 ? -22.281 1.674 0.155 1 98.12 460 ILE B C 1
ATOM 7553 O O . ILE B 1 460 ? -21.281 0.964 0.214 1 98.12 460 ILE B O 1
ATOM 7557 N N . ALA B 1 461 ? -22.703 2.184 -0.963 1 97.94 461 ALA B N 1
ATOM 7558 C CA . ALA B 1 461 ? -21.844 2.338 -2.137 1 97.94 461 ALA B CA 1
ATOM 7559 C C . ALA B 1 461 ? -21.469 3.801 -2.35 1 97.94 461 ALA B C 1
ATOM 7561 O O . ALA B 1 461 ? -22.328 4.676 -2.375 1 97.94 461 ALA B O 1
ATOM 7562 N N . GLN B 1 462 ? -20.219 4.074 -2.441 1 96.44 462 GLN B N 1
ATOM 7563 C CA . GLN B 1 462 ? -19.781 5.434 -2.725 1 96.44 462 GLN B CA 1
ATOM 7564 C C . GLN B 1 462 ? -18.703 5.453 -3.814 1 96.44 462 GLN B C 1
ATOM 7566 O O . GLN B 1 462 ? -17.891 4.535 -3.902 1 96.44 462 GLN B O 1
ATOM 7571 N N . PRO B 1 463 ? -18.703 6.48 -4.633 1 95.44 463 PRO B N 1
ATOM 7572 C CA . PRO B 1 463 ? -17.609 6.602 -5.602 1 95.44 463 PRO B CA 1
ATOM 7573 C C . PRO B 1 463 ? -16.25 6.75 -4.934 1 95.44 463 PRO B C 1
ATOM 7575 O O . PRO B 1 463 ? -16.141 7.383 -3.877 1 95.44 463 PRO B O 1
ATOM 7578 N N . ASN B 1 464 ? -15.328 6.125 -5.41 1 96.69 464 ASN B N 1
ATOM 7579 C CA . ASN B 1 464 ? -13.938 6.316 -5 1 96.69 464 ASN B CA 1
ATOM 7580 C C . ASN B 1 464 ? -13.195 7.242 -5.961 1 96.69 464 ASN B C 1
ATOM 7582 O O . ASN B 1 464 ? -12.711 6.801 -7.004 1 96.69 464 ASN B O 1
ATOM 7586 N N . ALA B 1 465 ? -12.977 8.461 -5.594 1 94.25 465 ALA B N 1
ATOM 7587 C CA . ALA B 1 465 ? -12.406 9.477 -6.477 1 94.25 465 ALA B CA 1
ATOM 7588 C C . ALA B 1 465 ? -10.914 9.234 -6.703 1 94.25 465 ALA B C 1
ATOM 7590 O O . ALA B 1 465 ? -10.352 9.695 -7.691 1 94.25 465 ALA B O 1
ATOM 7591 N N . ALA B 1 466 ? -10.336 8.547 -5.816 1 95.25 466 ALA B N 1
ATOM 7592 C CA . ALA B 1 466 ? -8.906 8.281 -5.953 1 95.25 466 ALA B CA 1
ATOM 7593 C C . ALA B 1 466 ? -8.641 7.258 -7.051 1 95.25 466 ALA B C 1
ATOM 7595 O O . ALA B 1 466 ? -7.645 7.352 -7.77 1 95.25 466 ALA B O 1
ATOM 7596 N N . THR B 1 467 ? -9.523 6.262 -7.191 1 94.75 467 THR B N 1
ATOM 7597 C CA . THR B 1 467 ? -9.289 5.18 -8.141 1 94.75 467 THR B CA 1
ATOM 7598 C C . THR B 1 467 ? -10.195 5.336 -9.367 1 94.75 467 THR B C 1
ATOM 7600 O O . THR B 1 467 ? -9.953 4.707 -10.398 1 94.75 467 THR B O 1
ATOM 7603 N N . GLY B 1 468 ? -11.211 6.18 -9.281 1 94.56 468 GLY B N 1
ATOM 7604 C CA . GLY B 1 468 ? -12.195 6.305 -10.336 1 94.56 468 GLY B CA 1
ATOM 7605 C C . GLY B 1 468 ? -13.25 5.219 -10.297 1 94.56 468 GLY B C 1
ATOM 7606 O O . GLY B 1 468 ? -14.164 5.199 -11.133 1 94.56 468 GLY B O 1
ATOM 7607 N N . GLY B 1 469 ? -13.172 4.305 -9.344 1 96.19 469 GLY B N 1
ATOM 7608 C CA . GLY B 1 469 ? -14.125 3.219 -9.188 1 96.19 469 GLY B CA 1
ATOM 7609 C C . GLY B 1 469 ? -15.109 3.451 -8.055 1 96.19 469 GLY B C 1
ATOM 7610 O O . GLY B 1 469 ? -15.609 4.562 -7.875 1 96.19 469 GLY B O 1
ATOM 7611 N N . TRP B 1 470 ? -15.492 2.33 -7.387 1 97.12 470 TRP B N 1
ATOM 7612 C CA . TRP B 1 470 ? -16.469 2.385 -6.301 1 97.12 470 TRP B CA 1
ATOM 7613 C C . TRP B 1 470 ? -15.93 1.697 -5.051 1 97.12 470 TRP B C 1
ATOM 7615 O O . TRP B 1 470 ? -15.141 0.754 -5.141 1 97.12 470 TRP B O 1
ATOM 7625 N N . ARG B 1 471 ? -16.328 2.232 -3.938 1 98.38 471 ARG B N 1
ATOM 7626 C CA . ARG B 1 471 ? -16.156 1.537 -2.666 1 98.38 471 ARG B CA 1
ATOM 7627 C C . ARG B 1 471 ? -17.5 1.135 -2.07 1 98.38 471 ARG B C 1
ATOM 7629 O O . ARG B 1 471 ? -18.422 1.951 -1.995 1 98.38 471 ARG B O 1
ATOM 7636 N N . ALA B 1 472 ? -17.641 -0.117 -1.715 1 98.81 472 ALA B N 1
ATOM 7637 C CA . ALA B 1 472 ? -18.766 -0.596 -0.935 1 98.81 472 ALA B CA 1
ATOM 7638 C C . ALA B 1 472 ? -18.359 -0.93 0.495 1 98.81 472 ALA B C 1
ATOM 7640 O O . ALA B 1 472 ? -17.297 -1.53 0.718 1 98.81 472 ALA B O 1
ATOM 7641 N N . THR B 1 473 ? -19.172 -0.499 1.428 1 98.69 473 THR B N 1
ATOM 7642 C CA . THR B 1 473 ? -18.953 -0.863 2.824 1 98.69 473 THR B CA 1
ATOM 7643 C C . THR B 1 473 ? -20.234 -1.423 3.441 1 98.69 473 THR B C 1
ATOM 7645 O O . THR B 1 473 ? -21.344 -1.053 3.037 1 98.69 473 THR B O 1
ATOM 7648 N N . PHE B 1 474 ? -20.078 -2.326 4.336 1 98.75 474 PHE B N 1
ATOM 7649 C CA . PHE B 1 474 ? -21.172 -2.814 5.168 1 98.75 474 PHE B CA 1
ATOM 7650 C C . PHE B 1 474 ? -20.641 -3.432 6.453 1 98.75 474 PHE B C 1
ATOM 7652 O O . PHE B 1 474 ? -19.422 -3.621 6.605 1 98.75 474 PHE B O 1
ATOM 7659 N N . GLU B 1 475 ? -21.516 -3.648 7.355 1 98.44 475 GLU B N 1
ATOM 7660 C CA . GLU B 1 475 ? -21.172 -4.332 8.594 1 98.44 475 GLU B CA 1
ATOM 7661 C C . GLU B 1 475 ? -21.969 -5.613 8.766 1 98.44 475 GLU B C 1
ATOM 7663 O O . GLU B 1 475 ? -23.125 -5.691 8.344 1 98.44 475 GLU B O 1
ATOM 7668 N N . LEU B 1 476 ? -21.312 -6.605 9.312 1 98.31 476 LEU B N 1
ATOM 7669 C CA . LEU B 1 476 ? -21.969 -7.867 9.648 1 98.31 476 LEU B CA 1
ATOM 7670 C C . LEU B 1 476 ? -22 -8.07 11.164 1 98.31 476 LEU B C 1
ATOM 7672 O O . LEU B 1 476 ? -20.969 -7.969 11.828 1 98.31 476 LEU B O 1
ATOM 7676 N N . VAL B 1 477 ? -23.203 -8.289 11.664 1 96.75 477 VAL B N 1
ATOM 7677 C CA . VAL B 1 477 ? -23.375 -8.742 13.047 1 96.75 477 VAL B CA 1
ATOM 7678 C C . VAL B 1 477 ? -23.734 -10.227 13.062 1 96.75 477 VAL B C 1
ATOM 7680 O O . VAL B 1 477 ? -24.859 -10.602 12.766 1 96.75 477 VAL B O 1
ATOM 7683 N N . PRO B 1 478 ? -22.734 -11.016 13.398 1 94.94 478 PRO B N 1
ATOM 7684 C CA . PRO B 1 478 ? -23.062 -12.445 13.422 1 94.94 478 PRO B CA 1
ATOM 7685 C C . PRO B 1 478 ? -24.094 -12.797 14.484 1 94.94 478 PRO B C 1
ATOM 7687 O O . PRO B 1 478 ? -24.25 -12.078 15.469 1 94.94 478 PRO B O 1
ATOM 7690 N N . ALA B 1 479 ? -24.781 -13.883 14.188 1 90.81 479 ALA B N 1
ATOM 7691 C CA . ALA B 1 479 ? -25.688 -14.375 15.219 1 90.81 479 ALA B CA 1
ATOM 7692 C C . ALA B 1 479 ? -24.922 -14.797 16.469 1 90.81 479 ALA B C 1
ATOM 7694 O O . ALA B 1 479 ? -23.797 -15.289 16.375 1 90.81 479 ALA B O 1
ATOM 7695 N N . ALA B 1 480 ? -25.531 -14.508 17.594 1 85.94 480 ALA B N 1
ATOM 7696 C CA . ALA B 1 480 ? -24.859 -14.836 18.859 1 85.94 480 ALA B CA 1
ATOM 7697 C C . ALA B 1 480 ? -24.469 -16.312 18.891 1 85.94 480 ALA B C 1
ATOM 7699 O O . ALA B 1 480 ? -25.281 -17.188 18.578 1 85.94 480 ALA B O 1
ATOM 7700 N N . GLY B 1 481 ? -23.297 -16.609 19.203 1 85.75 481 GLY B N 1
ATOM 7701 C CA . GLY B 1 481 ? -22.812 -17.969 19.422 1 85.75 481 GLY B CA 1
ATOM 7702 C C . GLY B 1 481 ? -22.453 -18.688 18.125 1 85.75 481 GLY B C 1
ATOM 7703 O O . GLY B 1 481 ? -22.109 -19.875 18.141 1 85.75 481 GLY B O 1
ATOM 7704 N N . THR B 1 482 ? -22.531 -18.047 17.031 1 85.94 482 THR B N 1
ATOM 7705 C CA . THR B 1 482 ? -22.25 -18.703 15.758 1 85.94 482 THR B CA 1
ATOM 7706 C C . THR B 1 482 ? -20.75 -18.812 15.531 1 85.94 482 THR B C 1
ATOM 7708 O O . THR B 1 482 ? -20 -17.859 15.766 1 85.94 482 THR B O 1
ATOM 7711 N N . SER B 1 483 ? -20.266 -20.047 15.141 1 88.88 483 SER B N 1
ATOM 7712 C CA . SER B 1 483 ? -18.859 -20.25 14.797 1 88.88 483 SER B CA 1
ATOM 7713 C C . SER B 1 483 ? -18.719 -20.781 13.375 1 88.88 483 SER B C 1
ATOM 7715 O O . SER B 1 483 ? -17.594 -20.875 12.852 1 88.88 483 SER B O 1
ATOM 7717 N N . ALA B 1 484 ? -19.875 -21.047 12.766 1 90.69 484 ALA B N 1
ATOM 7718 C CA . ALA B 1 484 ? -19.844 -21.547 11.398 1 90.69 484 ALA B CA 1
ATOM 7719 C C . ALA B 1 484 ? -19.562 -20.406 10.406 1 90.69 484 ALA B C 1
ATOM 7721 O O . ALA B 1 484 ? -19.938 -19.266 10.656 1 90.69 484 ALA B O 1
ATOM 7722 N N . PRO B 1 485 ? -18.938 -20.766 9.344 1 94.38 485 PRO B N 1
ATOM 7723 C CA . PRO B 1 485 ? -18.719 -19.734 8.328 1 94.38 485 PRO B CA 1
ATOM 7724 C C . PRO B 1 485 ? -20.016 -19.109 7.809 1 94.38 485 PRO B C 1
ATOM 7726 O O . PRO B 1 485 ? -21.016 -19.812 7.66 1 94.38 485 PRO B O 1
ATOM 7729 N N . ILE B 1 486 ? -20 -17.812 7.609 1 96.5 486 ILE B N 1
ATOM 7730 C CA . ILE B 1 486 ? -21.109 -17.062 7.027 1 96.5 486 ILE B CA 1
ATOM 7731 C C . ILE B 1 486 ? -20.766 -16.672 5.586 1 96.5 486 ILE B C 1
ATOM 7733 O O . ILE B 1 486 ? -19.797 -15.961 5.336 1 96.5 486 ILE B O 1
ATOM 7737 N N . GLU B 1 487 ? -21.594 -17.172 4.648 1 97.31 487 GLU B N 1
ATOM 7738 C CA . GLU B 1 487 ? -21.391 -16.844 3.24 1 97.31 487 GLU B CA 1
ATOM 7739 C C . GLU B 1 487 ? -21.922 -15.453 2.922 1 97.31 487 GLU B C 1
ATOM 7741 O O . GLU B 1 487 ? -23.109 -15.172 3.119 1 97.31 487 GLU B O 1
ATOM 7746 N N . LEU B 1 488 ? -21.047 -14.57 2.443 1 98.38 488 LEU B N 1
ATOM 7747 C CA . LEU B 1 488 ? -21.406 -13.203 2.068 1 98.38 488 LEU B CA 1
ATOM 7748 C C . LEU B 1 488 ? -21.328 -13.016 0.557 1 98.38 488 LEU B C 1
ATOM 7750 O O . LEU B 1 488 ? -20.453 -13.578 -0.097 1 98.38 488 LEU B O 1
ATOM 7754 N N . ARG B 1 489 ? -22.25 -12.25 -0.001 1 98.62 489 ARG B N 1
ATOM 7755 C CA . ARG B 1 489 ? -22.203 -11.805 -1.389 1 98.62 489 ARG B CA 1
ATOM 7756 C C . ARG B 1 489 ? -22.453 -10.305 -1.488 1 98.62 489 ARG B C 1
ATOM 7758 O O . ARG B 1 489 ? -23.234 -9.75 -0.706 1 98.62 489 ARG B O 1
ATOM 7765 N N . CYS B 1 490 ? -21.812 -9.672 -2.424 1 98.81 490 CYS B N 1
ATOM 7766 C CA . CYS B 1 490 ? -22.031 -8.242 -2.635 1 98.81 490 CYS B CA 1
ATOM 7767 C C . CYS B 1 490 ? -21.797 -7.863 -4.094 1 98.81 490 CYS B C 1
ATOM 7769 O O . CYS B 1 490 ? -20.859 -8.344 -4.723 1 98.81 490 CYS B O 1
ATOM 7771 N N . PHE B 1 491 ? -22.625 -7.113 -4.699 1 98.25 491 PHE B N 1
ATOM 7772 C CA . PHE B 1 491 ? -22.422 -6.445 -5.98 1 98.25 491 PHE B CA 1
ATOM 7773 C C . PHE B 1 491 ? -23.094 -5.078 -5.988 1 98.25 491 PHE B C 1
ATOM 7775 O O . PHE B 1 491 ? -23.906 -4.77 -5.102 1 98.25 491 PHE B O 1
ATOM 7782 N N . LEU B 1 492 ? -22.688 -4.23 -6.898 1 97.75 492 LEU B N 1
ATOM 7783 C CA . LEU B 1 492 ? -23.281 -2.91 -7.043 1 97.75 492 LEU B CA 1
ATOM 7784 C C . LEU B 1 492 ? -24.297 -2.896 -8.195 1 97.75 492 LEU B C 1
ATOM 7786 O O . LEU B 1 492 ? -24.062 -3.531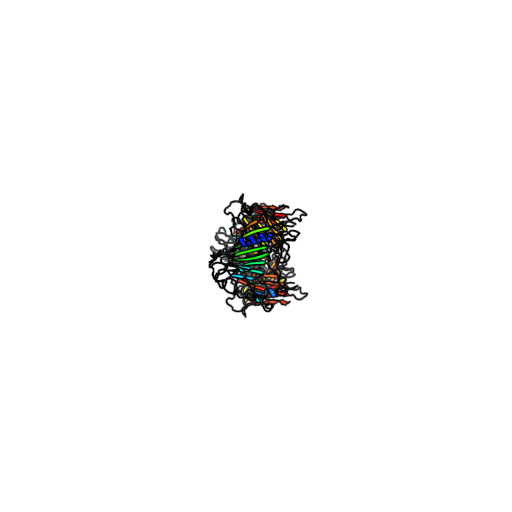 -9.227 1 97.75 492 LEU B O 1
ATOM 7790 N N . ARG B 1 493 ? -25.297 -2.213 -7.988 1 95.75 493 ARG B N 1
ATOM 7791 C CA . ARG B 1 493 ? -26.344 -2.123 -9 1 95.75 493 ARG B CA 1
ATOM 7792 C C . ARG B 1 493 ? -26.891 -0.704 -9.102 1 95.75 493 ARG B C 1
ATOM 7794 O O . ARG B 1 493 ? -26.906 0.035 -8.117 1 95.75 493 ARG B O 1
ATOM 7801 N N . ARG B 1 494 ? -27.266 -0.308 -10.211 1 94.69 494 ARG B N 1
ATOM 7802 C CA . ARG B 1 494 ? -28.031 0.901 -10.508 1 94.69 494 ARG B CA 1
ATOM 7803 C C . ARG B 1 494 ? -29.359 0.562 -11.172 1 94.69 494 ARG B C 1
ATOM 7805 O O . ARG B 1 494 ? -29.406 0.215 -12.352 1 94.69 494 ARG B O 1
ATOM 7812 N N . GLY B 1 495 ? -30.469 0.757 -10.375 1 92.06 495 GLY B N 1
ATOM 7813 C CA . GLY B 1 495 ? -31.734 0.23 -10.867 1 92.06 495 GLY B CA 1
ATOM 7814 C C . GLY B 1 495 ? -31.703 -1.271 -11.086 1 92.06 495 GLY B C 1
ATOM 7815 O O . GLY B 1 495 ? -31.5 -2.035 -10.141 1 92.06 495 GLY B O 1
ATOM 7816 N N . THR B 1 496 ? -31.828 -1.676 -12.281 1 90.75 496 THR B N 1
ATOM 7817 C CA . THR B 1 496 ? -31.828 -3.102 -12.578 1 90.75 496 THR B CA 1
ATOM 7818 C C . THR B 1 496 ? -30.516 -3.533 -13.203 1 90.75 496 THR B C 1
ATOM 7820 O O . THR B 1 496 ? -30.297 -4.723 -13.461 1 90.75 496 THR B O 1
ATOM 7823 N N . GLU B 1 497 ? -29.656 -2.582 -13.352 1 92.62 497 GLU B N 1
ATOM 7824 C CA . GLU B 1 497 ? -28.391 -2.869 -14.031 1 92.62 497 GLU B CA 1
ATOM 7825 C C . GLU B 1 497 ? -27.312 -3.242 -13.031 1 92.62 497 GLU B C 1
ATOM 7827 O O . GLU B 1 497 ? -27.016 -2.48 -12.102 1 92.62 497 GLU B O 1
ATOM 7832 N N . THR B 1 498 ? -26.781 -4.398 -13.227 1 94 498 THR B N 1
ATOM 7833 C CA . THR B 1 498 ? -25.641 -4.809 -12.406 1 94 498 THR B CA 1
ATOM 7834 C C . THR B 1 498 ? -24.359 -4.145 -12.891 1 94 498 THR B C 1
ATOM 7836 O O . THR B 1 498 ? -24.016 -4.242 -14.07 1 94 498 THR B O 1
ATOM 7839 N N . LEU B 1 499 ? -23.594 -3.504 -11.977 1 95.56 499 LEU B N 1
ATOM 7840 C CA . LEU B 1 499 ? -22.453 -2.688 -12.359 1 95.56 499 LEU B CA 1
ATOM 7841 C C . LEU B 1 499 ? -21.141 -3.447 -12.141 1 95.56 499 LEU B C 1
ATOM 7843 O O . LEU B 1 499 ? -20.125 -3.127 -12.75 1 95.56 499 LEU B O 1
ATOM 7847 N N . THR B 1 500 ? -21.172 -4.414 -11.289 1 97 500 THR B N 1
ATOM 7848 C CA . THR B 1 500 ? -19.938 -5.074 -10.914 1 97 500 THR B CA 1
ATOM 7849 C C . THR B 1 500 ? -20.078 -6.59 -10.977 1 97 500 THR B C 1
ATOM 7851 O O . THR B 1 500 ? -21.203 -7.105 -11.094 1 97 500 THR B O 1
ATOM 7854 N N . GLU B 1 501 ? -18.906 -7.273 -10.984 1 97 501 GLU B N 1
ATOM 7855 C CA . GLU B 1 501 ? -18.969 -8.695 -10.68 1 97 501 GLU B CA 1
ATOM 7856 C C . GLU B 1 501 ? -19.453 -8.938 -9.25 1 97 501 GLU B C 1
ATOM 7858 O O . GLU B 1 501 ? -19.547 -8 -8.461 1 97 501 GLU B O 1
ATOM 7863 N N . THR B 1 502 ? -19.828 -10.164 -8.984 1 98 502 THR B N 1
ATOM 7864 C CA . THR B 1 502 ? -20.312 -10.523 -7.656 1 98 502 THR B CA 1
ATOM 7865 C C . THR B 1 502 ? -19.141 -10.969 -6.766 1 98 502 THR B C 1
ATOM 7867 O O . THR B 1 502 ? -18.438 -11.922 -7.094 1 98 502 THR B O 1
ATOM 7870 N N . TRP B 1 503 ? -18.922 -10.195 -5.723 1 98.62 503 TRP B N 1
ATOM 7871 C CA . TRP B 1 503 ? -17.969 -10.562 -4.672 1 98.62 503 TRP B CA 1
ATOM 7872 C C . TRP B 1 503 ? -18.578 -11.609 -3.74 1 98.62 503 TRP B C 1
ATOM 7874 O O . TRP B 1 503 ? -19.703 -11.453 -3.275 1 98.62 503 TRP B O 1
ATOM 7884 N N . SER B 1 504 ? -17.891 -12.711 -3.547 1 98.31 504 SER B N 1
ATOM 7885 C CA . SER B 1 504 ? -18.328 -13.781 -2.658 1 98.31 504 SER B CA 1
ATOM 7886 C C . SER B 1 504 ? -17.25 -14.133 -1.645 1 98.31 504 SER B C 1
ATOM 7888 O O . SER B 1 504 ? -16.078 -14.305 -2.01 1 98.31 504 SER B O 1
ATOM 7890 N N . TYR B 1 505 ? -17.641 -14.273 -0.359 1 98.12 505 TYR B N 1
ATOM 7891 C CA . TYR B 1 505 ? -16.641 -14.414 0.688 1 98.12 505 TYR B CA 1
ATOM 7892 C C . TYR B 1 505 ? -17.203 -15.156 1.895 1 98.12 505 TYR B C 1
ATOM 7894 O O . TYR B 1 505 ? -18.219 -14.734 2.471 1 98.12 505 TYR B O 1
ATOM 7902 N N . PRO B 1 506 ? -16.609 -16.281 2.266 1 96.75 506 PRO B N 1
ATOM 7903 C CA . PRO B 1 506 ? -16.984 -16.906 3.533 1 96.75 506 PRO B CA 1
ATOM 7904 C C . PRO B 1 506 ? -16.266 -16.297 4.734 1 96.75 506 PRO B C 1
ATOM 7906 O O . PRO B 1 506 ? -15.039 -16.375 4.82 1 96.75 506 PRO B O 1
ATOM 7909 N N . TRP B 1 507 ? -16.953 -15.711 5.641 1 95.5 507 TRP B N 1
ATOM 7910 C CA . TRP B 1 507 ? -16.328 -15.133 6.832 1 95.5 507 TRP B CA 1
ATOM 7911 C C . TRP B 1 507 ? -16.641 -15.977 8.062 1 95.5 507 TRP B C 1
ATOM 7913 O O . TRP B 1 507 ? -17.797 -16.312 8.32 1 95.5 507 TRP B O 1
ATOM 7923 N N . THR B 1 508 ? -15.594 -16.328 8.773 1 92.81 508 THR B N 1
ATOM 7924 C CA . THR B 1 508 ? -15.758 -17.141 9.977 1 92.81 508 THR B CA 1
ATOM 7925 C C . THR B 1 508 ? -15.562 -16.297 11.234 1 92.81 508 THR B C 1
ATOM 7927 O O . THR B 1 508 ? -14.508 -15.688 11.422 1 92.81 508 THR B O 1
ATOM 7930 N N . PRO B 1 509 ? -16.5 -16.281 12.148 1 88.06 509 PRO B N 1
ATOM 7931 C CA . PRO B 1 509 ? -16.375 -15.523 13.383 1 88.06 509 PRO B CA 1
ATOM 7932 C C . PRO B 1 509 ? -15.273 -16.062 14.297 1 88.06 509 PRO B C 1
ATOM 7934 O O . PRO B 1 509 ? -14.969 -17.25 14.273 1 88.06 509 PRO B O 1
#

Nearest PDB structures (foldseek):
  1txk-assembly1_A  TM=9.424E-01  e=3.495E-53  Escherichia coli
  8ip2-assembly1_A-2  TM=9.226E-01  e=6.263E-52  Escherichia coli K-12
  8x18-assembly1_B  TM=9.292E-01  e=1.804E-51  Xanthomonas campestris pv. campestris str. ATCC 33913
  8ip1-assembly1_A  TM=9.158E-01  e=3.759E-49  Escherichia coli
  8iox-assembly5_I  TM=9.250E-01  e=3.435E-48  Escherichia coli

Organism: Cystobacter fuscus (strain ATCC 25194 / DSM 2262 / NBRC 100088 / M29) (NCBI:txid1242864)

Solvent-accessible surface area (backbone atoms only — not comparable to full-atom values): 54080 Å² total; per-residue (Å²): 136,87,85,86,83,74,89,75,76,76,85,71,76,87,72,85,75,74,80,74,75,77,75,73,74,75,73,70,76,77,76,70,77,81,65,60,49,74,62,55,43,41,52,50,21,55,54,51,32,75,45,83,68,70,81,77,62,60,58,58,87,73,69,43,64,72,44,46,71,72,34,52,68,38,47,41,65,38,75,93,64,25,47,46,49,89,76,65,36,56,47,30,37,44,61,37,76,50,31,62,96,28,50,40,43,25,48,38,29,39,30,54,94,34,40,78,42,75,53,74,52,53,70,82,46,41,45,60,33,96,78,34,78,78,67,69,91,58,91,56,67,27,25,35,29,41,33,38,25,24,54,52,82,42,88,92,42,71,35,78,36,37,38,38,53,57,56,33,27,31,39,59,36,13,44,81,38,45,81,53,43,34,35,36,67,53,38,33,28,68,94,40,95,89,46,62,52,77,34,25,50,55,33,39,39,37,43,64,58,49,84,80,43,73,49,44,42,38,34,33,33,32,41,37,78,41,38,18,24,15,36,38,37,42,37,32,69,30,69,43,18,37,33,40,37,39,39,41,35,31,32,55,36,73,46,92,35,55,24,43,70,21,36,39,26,25,48,54,29,28,72,64,47,66,59,60,70,54,44,70,46,56,30,45,40,28,38,49,25,38,40,38,32,34,63,89,64,51,39,38,38,30,66,64,66,52,42,96,50,78,42,77,46,78,43,81,33,73,35,68,51,29,36,29,49,29,29,74,70,53,54,55,84,54,25,69,42,89,81,76,36,49,39,30,16,32,17,39,37,40,30,60,48,75,84,82,50,44,27,30,41,35,39,38,27,40,51,69,93,51,82,88,48,71,30,32,37,37,26,38,27,60,64,67,82,50,36,59,75,74,64,50,75,50,38,32,33,39,42,22,12,78,64,71,95,63,83,73,74,38,8,41,79,71,46,48,30,45,23,55,31,97,47,94,80,24,34,23,41,44,34,32,31,40,52,60,31,77,74,88,72,80,75,68,58,40,42,48,71,49,58,76,54,51,45,83,40,75,62,37,46,43,78,29,83,89,75,63,19,36,33,36,36,32,28,40,36,64,48,86,88,57,63,63,67,30,47,32,37,36,33,37,27,41,88,88,42,71,33,35,35,34,40,37,45,75,47,62,105,130,84,74,87,80,85,75,82,86,84,80,73,82,86,74,82,76,74,75,76,74,76,76,75,73,73,73,68,77,76,76,70,75,81,66,59,50,75,61,53,43,42,52,49,21,56,54,51,31,75,44,82,67,72,80,76,62,60,58,58,88,77,70,41,64,74,45,46,70,71,33,52,68,38,48,40,66,38,74,92,64,27,46,47,50,89,74,66,34,57,46,32,37,45,61,36,76,49,30,64,96,27,50,39,44,25,48,38,29,39,30,54,96,34,42,78,42,75,53,74,51,53,70,84,46,40,44,61,33,95,77,34,78,78,64,69,92,60,92,54,67,29,24,36,30,41,33,37,25,24,54,51,83,42,90,92,40,70,35,77,36,36,38,39,53,57,56,32,27,31,37,58,37,12,44,80,39,45,82,55,41,33,36,33,67,51,37,33,28,69,92,39,95,89,45,62,53,78,34,26,50,55,33,40,39,36,43,64,58,50,84,80,42,74,49,44,43,40,34,36,33,31,42,38,78,42,39,20,23,15,37,39,36,41,37,31,67,31,69,43,19,38,33,40,38,38,40,42,34,31,33,54,34,73,46,92,36,53,24,43,69,21,36,39,25,26,48,53,29,30,72,64,47,67,61,60,70,54,44,69,46,56,30,44,44,28,38,48,25,39,40,38,31,35,63,91,64,52,40,36,38,32,66,64,66,51,41,96,49,79,40,77,47,78,42,80,34,74,34,66,50,30,36,29,51,28,28,73,71,53,53,54,83,55,26,71,42,89,80,77,37,52,38,31,15,32,17,38,39,39,31,60,49,76,84,82,51,45,27,30,42,34,41,38,27,40,52,69,94,50,81,86,47,72,31,31,36,37,24,38,27,60,64,67,84,51,36,59,74,74,64,51,75,49,37,32,33,40,41,22,11,81,66,71,94,62,83,73,73,38,7,42,77,70,47,49,30,44,22,56,31,98,48,93,79,24,34,23,42,43,36,34,31,40,54,60,32,77,74,88,71,80,76,68,59,40,42,49,71,52,58,77,56,52,46,82,40,76,60,39,47,42,77,29,81,88,74,62,19,35,34,35,35,32,29,40,37,64,48,87,89,57,62,63,68,29,48,33,38,38,34,37,26,42,88,87,42,71,33,36,36,35,40,37,46,75,47,63,104

Foldseek 3Di:
DDDDPDPPDDPDDDDDPPPPPPPPPPPDPPPDPFFDDLVVLVVVLVVVLVDFDDDADFDDPPFQEPDDPVQQVQKAFDPVPWPCVVVVAQKTKDFAAAHDQQGHFAWEWEHERRDTDTDADALVRIDGDPVDDRGDRDPRGHGQWMWMWGDAADHVDTDTAKIQGDQQWMFGAAHQFDAFKIKGAKWFCPPHPVDTWGKGQRYKYWYDDDHPDQWTKMWTWIDTRFKTKIKIWIWGYYLKIKIKIKMKMATSFWTPWIFHGKMWWFFAAAQARADDPVDVFGGAILFQWKWFQAPVGAIETEGDDQDPAKDKDKDKGQFGQKMWTQRQQLDCNNTVDPPVNSSRRKIKIKGWDDTLGIWIKMWIAHHDNDRVDGGIMIGTTDPDTDGHDHIDITIIMMIIHNDDPDDDQAWEWRDWHWDDDPDPQKIKIKTWTADHHDPDDDDDKFKDKDKPFFDKADWDWDQDPVRRTIMTMIMGRGDPPDFDWMKMWIFIDGVPRTHHHIYIYTDGD/DDDPDDDDDDDDDDDPPPPPPPPPPPDDPPPDPFFDDLVVLVVVLVVVLVDFDDDADFDDPPFAEPDDPVQQVQKAFDPVPWPCVVVVAQKTKDFAAAHDLQGHFAWEWEHERRDTDTDADDLVRIDGDPVDDRGDRDPRGHGQWMWMWGDAADHVDTDTAKIQGDQQWMFGAAHQFDAFKIKGQKWFCPPHPVDTWGKGQRYKYWYDDDHPDQWTKMWTWIDTRFKTKIKIWIWGYYLKIKIKIKMKMATSFWTPWIFHGKMWWFFAAAQARADDPVDVFGGAILFQWKWFQAPVGAIETEGDDQDPAKDKDKDKGQFGQKMWTQRQQLDCNRTVDPPPNSSRRKIKIKGWDPTLGIWIKMWIAHHDNDRVDGGIMIGTTRPDTDGHDHIDITIIMMIIHNDDPDDDQAWEWRDWHWDDDPDPQKIKIKTWTADHHDPDDDDDKFKDKDKPFFDKADWDWDQDPVRRTIMTMIMGRGDPPDFDWMKMWIFIDGVPRTHHHIYIYTDGD

Secondary structure (DSSP, 8-state):
---------------------------------PPP-HHHHHHHHHHHTTS---PPPPPPTTTSTT--HHHHHTEEE-GGG-BTTTTT-S-EEEEEPPBTTB-S-B-EEEEETTEEEE----GGGEEE-TTSPPPPS----SBSEEEEEE-SS-TTS-EEEEEEESTTEEEE--TT-----EEESEEESTT-TT--B--EEEEEEEEPPPTT-S-EEEEEEEE-SSEEEEEEEEEE-SSSEEEEEEEEEEESS-BS-EEEEEEEE-EEE-SSS---TTS--S-EES--EEEEEETTS-EEEEE----SS-EEEEEEES-EEEEEEE-----GGGT--TTT-GGGPPEEEEEEES---SEEEEEEE---S-TTS--EEEEEEESS-B-SSS-EEEEEEEEEESS-SS--SSBPEEEEEEEE-SSTT-EEEEEEE-S-S--S--S--EEEEEESSSEEEEEEEEEETTTTEEEEEEEEEPPTT--S-EEEEEEEEETTEE-B-EEEEEE--/---------------------------------PPP-HHHHHHHHHHHTTS---PPPPPPTTTSTT--HHHHHTEEE-GGG-BTTTTT-S-EEEEEPPBTTB-S-B-EEEEETTEEEE----GGGEEE-TTSPPPPS----SBSEEEEEE-SS-TTS-EEEEEEESTTEEEE--TT-----EEESEEESTT-TT--B--EEEEEEEEPPPTT-S-EEEEEEEE-SSEEEEEEEEEE-SSSEEEEEEEEEEESS-BS-EEEEEEEE-EEE-SSS---TTS--S-EES--EEEEEETTS-EEEEE----SS-EEEEEEES-EEEEEEE-----GGGT--TTT-GGGPPEEEEEEES---SEEEEEEE---S-TTS--EEEEEEESS-B-SSS-EEEEEEEEEESS-SS--SSBPEEEEEEEE-SSTT-EEEEEEE-S-S--S--S--EEEEEESSSEEEEEEEEEETTTTEEEEEEEEEPPTT--S-EEEEEEEEETTEE-BPEEEEEE--

InterPro domains:
  IPR007444 Glucan biosynthesis, periplasmic, MdoG C-terminal [PF04349] (36-507)
  IPR011013 Galactose mutarotase-like domain superfamily [SSF74650] (36-405)
  IPR013783 Immunoglobulin-like fold [G3DSA:2.60.40.10] (409-509)
  IPR014438 Glucan biosynthesis protein MdoG/MdoD [PIRSF006281] (31-509)
  IPR014438 Glucan biosynthesis protein MdoG/MdoD [PTHR30504] (23-509)
  IPR014718 Glycoside hydrolase-type carbohydrate-binding [G3DSA:2.70.98.10] (35-408)
  IPR014756 Immunoglobulin E-set [SSF81296] (410-509)

pLDDT: mean 90.19, std 17.64, range [16.05, 98.94]

Sequence (1018 aa):
MEPMTWAKRWVRGACALGVLGSLVASAAPRATPPTFSAETVRARARELAQKPYRAPAPLPQGAFAGLTYDQYRDIRYRPERALWREAGQPFQAQFFHPGLFYPAPLPMHEVEGGRVTTVRFSPQLFTYGPLVKEPPPSSVEGFAGVRLSGPINRPDYFDEIVVFLGASYFRALGRGNVYGLSARGLAIDTALPEGEEFPLFREFWLEKPKPGADRAVVHALMDSPSVTGAYRFVIIPGERTVMEVEAVLHARKPVKRLGVAPLTSMYLFGENDRGSAEDFRPEVHDSDGLLLWMKGGEHLWRPLQNPSQLSVSSFQVKGLRAFGLLQRDQAFPSYEDLEARYDKRPSVWVEPVGEWGPGTVQLVEIPTQEEVNDNIVAYWVPEKPFGPGAPLSLSWKLHWGSEAPERAQVALSTATRIAAGSTPGARRFVLEFSRGGPEGGEGPVEAVVTASSGQVLRPIAQPNAATGGWRATFELVPAAGTSAPIELRCFLRRGTETLTETWSYPWTPMEPMTWAKRWVRGACALGVLGSLVASAAPRATPPTFSAETVRARARELAQKPYRAPAPLPQGAFAGLTYDQYRDIRYRPERALWREAGQPFQAQFFHPGLFYPAPLPMHEVEGGRVTTVRFSPQLFTYGPLVKEPPPSSVEGFAGVRLSGPINRPDYFDEIVVFLGASYFRALGRGNVYGLSARGLAIDTALPEGEEFPLFREFWLEKPKPGADRAVVHALMDSPSVTGAYRFVIIPGERTVMEVEAVLHARKPVKRLGVAPLTSMYLFGENDRGSAEDFRPEVHDSDGLLLWMKGGEHLWRPLQNPSQLSVSSFQVKGLRAFGLLQRDQAFPSYEDLEARYDKRPSVWVEPVGEWGPGTVQLVEIPTQEEVNDNIVAYWVPEKPFGPGAPLSLSWKLHWGSEAPERAQVALSTATRIAAGSTPGARRFVLEFSRGGPEGGEGPVEAVVTASSGQVLRPIAQPNAATGGWRATFELVPAAGTSAPIELRCFLRRGTETLTETWSYPWTP

Radius of gyration: 43.18 Å; Cα contacts (8 Å, |Δi|>4): 2589; chains: 2; bounding box: 66×252×118 Å